Protein 6F35 (pdb70)

Solvent-accessible surface area: 28191 Å² total; per-residue (Å²): 118,32,112,67,2,72,19,16,94,71,26,62,104,30,75,35,121,103,24,26,65,95,0,48,42,1,102,216,99,60,78,86,5,14,62,2,33,36,34,42,4,65,54,54,4,11,115,59,0,19,92,14,0,28,56,0,4,141,155,17,66,0,62,82,29,51,62,20,1,32,100,110,0,32,124,1,0,99,67,2,0,99,130,51,4,49,3,66,3,94,80,78,31,1,1,0,0,3,0,10,32,0,0,12,0,0,0,2,1,0,0,1,32,77,16,8,35,2,0,0,21,4,10,21,101,41,18,29,7,28,3,4,50,1,0,42,2,110,30,36,86,28,49,0,60,34,109,28,3,17,34,6,48,30,122,66,0,77,76,11,21,48,123,107,0,41,3,0,6,1,23,1,0,13,16,0,8,0,8,1,13,37,40,81,50,0,88,61,1,0,73,4,0,65,158,37,96,75,0,20,0,6,0,7,2,16,10,8,42,7,26,2,95,76,41,76,35,20,0,0,2,64,26,28,100,42,0,51,113,18,0,0,0,0,5,2,0,4,26,7,4,2,0,1,0,0,7,1,0,3,0,0,1,20,28,100,0,5,116,6,1,18,45,0,1,36,6,0,0,19,2,1,6,6,1,1,0,14,0,0,10,46,0,4,81,17,84,45,120,45,21,57,128,37,30,98,19,4,48,132,6,10,52,66,0,7,100,19,0,78,85,10,122,24,14,88,10,108,80,5,44,0,0,0,3,0,5,0,4,0,59,40,0,59,39,68,36,9,92,105,58,58,130,2,147,63,1,60,55,0,6,53,13,0,14,76,69,7,49,0,3,3,6,2,0,58,22,0,39,21,60,34,19,0,10,0,1,0,3,24,59,75,56,61,0,102,57,0,18,106,49,0,33,40,0,9,120,121,18,96,112,38,110,69,2,68,18,14,94,62,25,61,100,32,84,42,123,106,33,28,65,87,0,50,42,1,106,216,93,59,80,99,13,15,70,3,32,34,34,39,4,66,52,52,4,11,113,58,0,20,90,16,0,27,56,0,4,141,155,16,63,0,63,84,31,54,60,19,1,34,86,104,0,30,108,3,0,87,85,2,0,87,104,46,3,50,2,60,7,107,55,63,36,0,1,0,0,3,0,11,31,0,0,12,0,1,0,2,1,0,0,0,25,83,31,9,18,1,0,0,20,4,10,14,108,40,20,30,9,28,4,5,52,1,0,44,8,116,23,28,85,31,53,0,62,37,109,27,7,18,40,5,49,27,147,76,0,70,86,10,27,53,141,109,7,42,2,0,5,1,22,2,0,14,15,0,7,0,6,2,13,37,34,78,46,1,114,63,2,2,99,5,0,62,154,41,85,153,5,20,0,7,0,8,1,16,12,8,45,6,25,2,99,79,45,79,32,21,0,0,3,63,23,29,102,40,0,55,110,16,0,0,1,0,4,1,0,4,27,8,4,4,0,1,0,1,7,1,0,3,0,0,1,20,121,89,0,6,108,7,1,16,43,0,1,38,6,0,0,21,2,0,6,6,2,0,0,14,0,0,7,47,0,2,83,18,93,45,125,48,20,51,109,42,28,91,21,4,47,138,8,9,54,46,0,6,100,20,0,76,88,12,110,21,18,90,11,118,82,7,58,0,0,0,4,1,7,0,4,0,61,40,0,61,42,62,36,8,66,103,53,119,120,0,151,64,1,64,31,0,6,53,15,0,12,74,79,9,51,0,3,2,7,6,0,57,19,0,38,23,58,36,22,0,10,0,0,0,4,26,56,72,74,55,1,104,84,0,18,125,64,0,28,58,8,6,104,157,13,106

Structure (mmCIF, N/CA/C/O backbone):
data_6F35
#
_entry.id   6F35
#
_cell.length_a   72.200
_cell.length_b   117.280
_cell.length_c   127.300
_cell.angle_alpha   90.00
_cell.angle_beta   90.00
_cell.angle_gamma   90.00
#
_symmetry.space_group_name_H-M   'P 21 21 2'
#
loop_
_entity.id
_entity.type
_entity.pdbx_description
1 polymer 'Aspartate aminotransferase B'
2 non-polymer "PYRIDOXAL-5'-PHOSPHATE"
3 non-polymer 'ACETATE ION'
4 non-polymer GLYCEROL
5 water water
#
loop_
_atom_site.group_PDB
_atom_site.id
_atom_site.type_symbol
_atom_site.label_atom_id
_atom_site.label_alt_id
_atom_site.label_comp_id
_atom_site.label_asym_id
_atom_site.label_entity_id
_atom_site.label_seq_id
_atom_site.pdbx_PDB_ins_code
_atom_site.Cartn_x
_atom_site.Cartn_y
_atom_site.Cartn_z
_atom_site.occupancy
_atom_site.B_iso_or_equiv
_atom_site.auth_seq_id
_atom_site.auth_comp_id
_atom_site.auth_asym_id
_atom_site.auth_atom_id
_atom_site.pdbx_PDB_model_num
ATOM 1 N N . GLY A 1 11 ? 20.387 52.246 -22.695 1.00 42.50 11 GLY A N 1
ATOM 2 C CA . GLY A 1 11 ? 19.382 51.488 -21.946 1.00 45.04 11 GLY A CA 1
ATOM 3 C C . GLY A 1 11 ? 18.120 51.240 -22.782 1.00 36.57 11 GLY A C 1
ATOM 4 O O . GLY A 1 11 ? 17.774 52.043 -23.654 1.00 33.53 11 GLY A O 1
ATOM 5 N N . PHE A 1 12 ? 17.433 50.129 -22.523 1.00 22.82 12 PHE A N 1
ATOM 6 C CA . PHE A 1 12 ? 16.292 49.753 -23.353 1.00 20.42 12 PHE A CA 1
ATOM 7 C C . PHE A 1 12 ? 15.074 50.611 -23.032 1.00 19.68 12 PHE A C 1
ATOM 8 O O . PHE A 1 12 ? 14.699 50.759 -21.867 1.00 20.60 12 PHE A O 1
ATOM 16 N N . GLN A 1 13 ? 14.430 51.139 -24.070 1.00 20.63 13 GLN A N 1
ATOM 17 C CA . GLN A 1 13 ? 13.196 51.897 -23.898 1.00 17.27 13 GLN A CA 1
ATOM 18 C C . GLN A 1 13 ? 12.015 51.109 -24.454 1.00 20.14 13 GLN A C 1
ATOM 19 O O . GLN A 1 13 ? 11.896 50.972 -25.682 1.00 17.87 13 GLN A O 1
ATOM 25 N N . PRO A 1 14 ? 11.126 50.571 -23.619 1.00 17.11 14 PRO A N 1
ATOM 26 C CA . PRO A 1 14 ? 9.982 49.821 -24.153 1.00 14.25 14 PRO A CA 1
ATOM 27 C C . PRO A 1 14 ? 9.040 50.705 -24.961 1.00 14.20 14 PRO A C 1
ATOM 28 O O . PRO A 1 14 ? 8.964 51.922 -24.765 1.00 14.34 14 PRO A O 1
ATOM 32 N N . ALA A 1 15 ? 8.314 50.063 -25.879 1.00 12.32 15 ALA A N 1
ATOM 33 C CA . ALA A 1 15 ? 7.331 50.756 -26.707 1.00 15.67 15 ALA A CA 1
ATOM 34 C C . ALA A 1 15 ? 6.173 51.290 -25.866 1.00 11.10 15 ALA A C 1
ATOM 35 O O . ALA A 1 15 ? 5.779 50.697 -24.856 1.00 13.10 15 ALA A O 1
ATOM 37 N N . SER A 1 16 ? 5.606 52.418 -26.315 1.00 13.77 16 SER A N 1
ATOM 38 C CA A SER A 1 16 ? 4.466 53.015 -25.620 0.44 13.90 16 SER A CA 1
ATOM 39 C CA B SER A 1 16 ? 4.469 53.012 -25.613 0.56 13.67 16 SER A CA 1
ATOM 40 C C . SER A 1 16 ? 3.278 52.064 -25.540 1.00 13.52 16 SER A C 1
ATOM 41 O O . SER A 1 16 ? 2.484 52.144 -24.597 1.00 13.03 16 SER A O 1
ATOM 46 N N . ARG A 1 17 ? 3.133 51.161 -26.515 1.00 12.56 17 ARG A N 1
ATOM 47 C CA . ARG A 1 17 ? 1.948 50.304 -26.555 1.00 15.99 17 ARG A CA 1
ATOM 48 C C . ARG A 1 17 ? 1.867 49.322 -25.390 1.00 13.82 17 ARG A C 1
ATOM 49 O O . ARG A 1 17 ? 0.792 48.760 -25.162 1.00 13.75 17 ARG A O 1
ATOM 57 N N . ILE A 1 18 ? 2.942 49.097 -24.638 1.00 10.60 18 ILE A N 1
ATOM 58 C CA . ILE A 1 18 ? 2.825 48.246 -23.457 1.00 15.45 18 ILE A CA 1
ATOM 59 C C . ILE A 1 18 ? 2.849 49.057 -22.168 1.00 16.03 18 ILE A C 1
ATOM 60 O O . ILE A 1 18 ? 2.873 48.474 -21.077 1.00 15.35 18 ILE A O 1
ATOM 65 N N . SER A 1 19 ? 2.774 50.391 -22.259 1.00 15.10 19 SER A N 1
ATOM 66 C CA . SER A 1 19 ? 2.933 51.230 -21.071 1.00 18.34 19 SER A CA 1
ATOM 67 C C . SER A 1 19 ? 1.793 51.074 -20.067 1.00 19.94 19 SER A C 1
ATOM 68 O O . SER A 1 19 ? 1.988 51.366 -18.881 1.00 17.41 19 SER A O 1
ATOM 71 N N . SER A 1 20 ? 0.610 50.628 -20.498 1.00 15.89 20 SER A N 1
ATOM 72 C CA . SER A 1 20 ? -0.516 50.444 -19.582 1.00 19.08 20 SER A CA 1
ATOM 73 C C . SER A 1 20 ? -0.625 49.026 -19.027 1.00 22.79 20 SER A C 1
ATOM 74 O O . SER A 1 20 ? -1.560 48.748 -18.274 1.00 21.98 20 SER A O 1
ATOM 77 N N . ILE A 1 21 ? 0.267 48.116 -19.396 1.00 16.53 21 ILE A N 1
ATOM 78 C CA . ILE A 1 21 ? 0.195 46.728 -18.952 1.00 16.61 21 ILE A CA 1
ATOM 79 C C . ILE A 1 21 ? 1.136 46.569 -17.768 1.00 18.35 21 ILE A C 1
ATOM 80 O O . ILE A 1 21 ? 2.354 46.736 -17.913 1.00 17.43 21 ILE A O 1
ATOM 85 N N . GLY A 1 22 ? 0.571 46.263 -16.596 1.00 20.45 22 GLY A N 1
ATOM 86 C CA . GLY A 1 22 ? 1.325 46.065 -15.381 1.00 21.58 22 GLY A CA 1
ATOM 87 C C . GLY A 1 22 ? 1.417 44.604 -14.989 1.00 21.04 22 GLY A C 1
ATOM 88 O O . GLY A 1 22 ? 1.195 43.693 -15.795 1.00 21.53 22 GLY A O 1
ATOM 89 N N . VAL A 1 23 ? 1.748 44.372 -13.730 1.00 22.91 23 VAL A N 1
ATOM 90 C CA . VAL A 1 23 ? 1.842 43.014 -13.214 1.00 25.78 23 VAL A CA 1
ATOM 91 C C . VAL A 1 23 ? 0.514 42.658 -12.567 1.00 19.82 23 VAL A C 1
ATOM 92 O O . VAL A 1 23 ? -0.048 43.455 -11.810 1.00 23.86 23 VAL A O 1
ATOM 96 N N . SER A 1 24 ? -0.001 41.473 -12.879 1.00 21.71 24 SER A N 1
ATOM 97 C CA . SER A 1 24 ? -1.308 41.083 -12.373 1.00 23.48 24 SER A CA 1
ATOM 98 C C . SER A 1 24 ? -1.228 40.720 -10.899 1.00 22.06 24 SER A C 1
ATOM 99 O O . SER A 1 24 ? -0.296 40.042 -10.459 1.00 19.53 24 SER A O 1
ATOM 102 N N . GLU A 1 25 ? -2.228 41.168 -10.143 1.00 20.40 25 GLU A N 1
ATOM 103 C CA . GLU A 1 25 ? -2.323 40.797 -8.739 1.00 29.66 25 GLU A CA 1
ATOM 104 C C . GLU A 1 25 ? -2.433 39.285 -8.572 1.00 30.28 25 GLU A C 1
ATOM 105 O O . GLU A 1 25 ? -1.980 38.738 -7.560 1.00 26.03 25 GLU A O 1
ATOM 111 N N . ILE A 1 26 ? -3.007 38.589 -9.556 1.00 23.50 26 ILE A N 1
ATOM 112 C CA . ILE A 1 26 ? -3.056 37.131 -9.488 1.00 26.77 26 ILE A CA 1
ATOM 113 C C . ILE A 1 26 ? -1.648 36.550 -9.430 1.00 27.52 26 ILE A C 1
ATOM 114 O O . ILE A 1 26 ? -1.371 35.639 -8.641 1.00 26.64 26 ILE A O 1
ATOM 119 N N . LEU A 1 27 ? -0.736 37.068 -10.262 1.00 21.82 27 LEU A N 1
ATOM 120 C CA . LEU A 1 27 ? 0.639 36.574 -10.259 1.00 22.04 27 LEU A CA 1
ATOM 121 C C . LEU A 1 27 ? 1.353 36.914 -8.955 1.00 22.47 27 LEU A C 1
ATOM 122 O O . LEU A 1 27 ? 2.138 36.107 -8.441 1.00 25.30 27 LEU A O 1
ATOM 127 N N . LYS A 1 28 ? 1.097 38.102 -8.401 1.00 24.48 28 LYS A N 1
ATOM 128 C CA . LYS A 1 28 ? 1.697 38.455 -7.117 1.00 20.66 28 LYS A CA 1
ATOM 129 C C . LYS A 1 28 ? 1.226 37.519 -6.010 1.00 22.40 28 LYS A C 1
ATOM 130 O O . LYS A 1 28 ? 2.011 37.138 -5.131 1.00 21.41 28 LYS A O 1
ATOM 136 N N . ILE A 1 29 ? -0.061 37.162 -6.020 1.00 23.49 29 ILE A N 1
ATOM 137 C CA . ILE A 1 29 ? -0.588 36.242 -5.016 1.00 21.54 29 ILE A CA 1
ATOM 138 C C . ILE A 1 29 ? 0.029 34.862 -5.192 1.00 22.39 29 ILE A C 1
ATOM 139 O O . ILE A 1 29 ? 0.480 34.238 -4.223 1.00 20.83 29 ILE A O 1
ATOM 144 N N . GLY A 1 30 ? 0.057 34.368 -6.433 1.00 23.47 30 GLY A N 1
ATOM 145 C CA . GLY A 1 30 ? 0.685 33.082 -6.695 1.00 26.54 30 GLY A CA 1
ATOM 146 C C . GLY A 1 30 ? 2.141 33.044 -6.269 1.00 25.46 30 GLY A C 1
ATOM 147 O O . GLY A 1 30 ? 2.607 32.051 -5.705 1.00 25.29 30 GLY A O 1
ATOM 148 N N . ALA A 1 31 ? 2.877 34.129 -6.522 1.00 22.63 31 ALA A N 1
ATOM 149 C CA . ALA A 1 31 ? 4.283 34.173 -6.129 1.00 22.76 31 ALA A CA 1
ATOM 150 C C . ALA A 1 31 ? 4.443 34.113 -4.615 1.00 23.13 31 ALA A C 1
ATOM 151 O O . ALA A 1 31 ? 5.314 33.397 -4.106 1.00 23.06 31 ALA A O 1
ATOM 153 N N . ARG A 1 32 ? 3.618 34.862 -3.878 1.00 24.49 32 ARG A N 1
ATOM 154 C CA . ARG A 1 32 ? 3.705 34.826 -2.419 1.00 23.28 32 ARG A CA 1
ATOM 155 C C . ARG A 1 32 ? 3.295 33.460 -1.881 1.00 24.08 32 ARG A C 1
ATOM 156 O O . ARG A 1 32 ? 3.960 32.909 -0.994 1.00 22.54 32 ARG A O 1
ATOM 164 N N . ALA A 1 33 ? 2.202 32.893 -2.403 1.00 23.61 33 ALA A N 1
ATOM 165 C CA . ALA A 1 33 ? 1.825 31.541 -2.001 1.00 24.16 33 ALA A CA 1
ATOM 166 C C . ALA A 1 33 ? 2.948 30.550 -2.297 1.00 24.62 33 ALA A C 1
ATOM 167 O O . ALA A 1 33 ? 3.268 29.692 -1.467 1.00 24.00 33 ALA A O 1
ATOM 169 N N . ALA A 1 34 ? 3.582 30.680 -3.461 1.00 21.61 34 ALA A N 1
ATOM 170 C CA . ALA A 1 34 ? 4.666 29.771 -3.824 1.00 24.41 34 ALA A CA 1
ATOM 171 C C . ALA A 1 34 ? 5.855 29.906 -2.880 1.00 25.48 34 ALA A C 1
ATOM 172 O O . ALA A 1 34 ? 6.498 28.908 -2.534 1.00 25.98 34 ALA A O 1
ATOM 174 N N . ALA A 1 35 ? 6.177 31.133 -2.468 1.00 24.99 35 ALA A N 1
ATOM 175 C CA . ALA A 1 35 ? 7.280 31.329 -1.534 1.00 25.23 35 ALA A CA 1
ATOM 176 C C . ALA A 1 35 ? 6.976 30.696 -0.181 1.00 24.73 35 ALA A C 1
ATOM 177 O O . ALA A 1 35 ? 7.865 30.108 0.454 1.00 23.66 35 ALA A O 1
ATOM 179 N N . MET A 1 36 ? 5.728 30.821 0.283 1.00 24.46 36 MET A N 1
ATOM 180 C CA . MET A 1 36 ? 5.349 30.226 1.560 1.00 29.23 36 MET A CA 1
ATOM 181 C C . MET A 1 36 ? 5.505 28.710 1.526 1.00 24.56 36 MET A C 1
ATOM 182 O O . MET A 1 36 ? 5.974 28.106 2.497 1.00 25.46 36 MET A O 1
ATOM 187 N N . LYS A 1 37 ? 5.131 28.078 0.407 1.00 24.15 37 LYS A N 1
ATOM 188 C CA . LYS A 1 37 ? 5.304 26.633 0.294 1.00 24.90 37 LYS A CA 1
ATOM 189 C C . LYS A 1 37 ? 6.781 26.248 0.338 1.00 25.18 37 LYS A C 1
ATOM 190 O O . LYS A 1 37 ? 7.145 25.236 0.950 1.00 26.22 37 LYS A O 1
ATOM 196 N N . ARG A 1 38 ? 7.648 27.053 -0.285 1.00 24.50 38 ARG A N 1
ATOM 197 C CA . ARG A 1 38 ? 9.087 26.810 -0.172 1.00 25.14 38 ARG A CA 1
ATOM 198 C C . ARG A 1 38 ? 9.545 26.889 1.275 1.00 29.93 38 ARG A C 1
ATOM 199 O O . ARG A 1 38 ? 10.464 26.167 1.678 1.00 27.14 38 ARG A O 1
ATOM 207 N N . GLU A 1 39 ? 8.920 27.762 2.063 1.00 23.13 39 GLU A N 1
ATOM 208 C CA . GLU A 1 39 ? 9.198 27.895 3.489 1.00 26.11 39 GLU A CA 1
ATOM 209 C C . GLU A 1 39 ? 8.607 26.768 4.323 1.00 28.27 39 GLU A C 1
ATOM 210 O O . GLU A 1 39 ? 8.807 26.748 5.543 1.00 25.22 39 GLU A O 1
ATOM 216 N N . GLY A 1 40 ? 7.901 25.830 3.709 1.00 24.02 40 GLY A N 1
ATOM 217 C CA . GLY A 1 40 ? 7.316 24.743 4.457 1.00 24.52 40 GLY A CA 1
ATOM 218 C C . GLY A 1 40 ? 5.932 25.020 4.989 1.00 23.83 40 GLY A C 1
ATOM 219 O O . GLY A 1 40 ? 5.430 24.235 5.802 1.00 24.78 40 GLY A O 1
ATOM 220 N N . LYS A 1 41 ? 5.303 26.115 4.569 1.00 22.79 41 LYS A N 1
ATOM 221 C CA . LYS A 1 41 ? 3.912 26.369 4.905 1.00 22.11 41 LYS A CA 1
ATOM 222 C C . LYS A 1 41 ? 3.063 25.772 3.791 1.00 21.34 41 LYS A C 1
ATOM 223 O O . LYS A 1 41 ? 3.125 26.258 2.654 1.00 20.63 41 LYS A O 1
ATOM 229 N N . PRO A 1 42 ? 2.306 24.706 4.047 1.00 21.54 42 PRO A N 1
ATOM 230 C CA . PRO A 1 42 ? 1.644 23.948 2.965 1.00 29.06 42 PRO A CA 1
ATOM 231 C C . PRO A 1 42 ? 0.398 24.656 2.445 1.00 27.98 42 PRO A C 1
ATOM 232 O O . PRO A 1 42 ? -0.745 24.210 2.628 1.00 26.45 42 PRO A O 1
ATOM 236 N N . VAL A 1 43 ? 0.618 25.799 1.792 1.00 25.85 43 VAL A N 1
ATOM 237 C CA . VAL A 1 43 ? -0.486 26.568 1.230 1.00 20.16 43 VAL A CA 1
ATOM 238 C C . VAL A 1 43 ? -1.136 25.776 0.107 1.00 22.43 43 VAL A C 1
ATOM 239 O O . VAL A 1 43 ? -0.454 25.171 -0.731 1.00 23.35 43 VAL A O 1
ATOM 243 N N . ILE A 1 44 ? -2.463 25.771 0.091 1.00 20.98 44 ILE A N 1
ATOM 244 C CA . ILE A 1 44 ? -3.249 25.252 -1.021 1.00 21.48 44 ILE A CA 1
ATOM 245 C C . ILE A 1 44 ? -3.603 26.435 -1.912 1.00 18.76 44 ILE A C 1
ATOM 246 O O . ILE A 1 44 ? -4.291 27.367 -1.475 1.00 20.79 44 ILE A O 1
ATOM 251 N N . ILE A 1 45 ? -3.120 26.411 -3.149 1.00 16.55 45 ILE A N 1
ATOM 252 C CA . ILE A 1 45 ? -3.338 27.487 -4.106 1.00 15.87 45 ILE A CA 1
ATOM 253 C C . ILE A 1 45 ? -4.501 27.082 -4.998 1.00 20.78 45 ILE A C 1
ATOM 254 O O . ILE A 1 45 ? -4.387 26.143 -5.792 1.00 21.61 45 ILE A O 1
ATOM 259 N N . LEU A 1 46 ? -5.617 27.793 -4.886 1.00 19.64 46 LEU A N 1
ATOM 260 C CA . LEU A 1 46 ? -6.816 27.469 -5.659 1.00 18.48 46 LEU A CA 1
ATOM 261 C C . LEU A 1 46 ? -6.920 28.379 -6.883 1.00 18.82 46 LEU A C 1
ATOM 262 O O . LEU A 1 46 ? -7.846 29.180 -7.027 1.00 17.53 46 LEU A O 1
ATOM 267 N N . GLY A 1 47 ? -5.938 28.241 -7.776 1.00 13.44 47 GLY A N 1
ATOM 268 C CA . GLY A 1 47 ? -5.829 29.109 -8.936 1.00 13.06 47 GLY A CA 1
ATOM 269 C C . GLY A 1 47 ? -5.593 28.413 -10.266 1.00 19.23 47 GLY A C 1
ATOM 270 O O . GLY A 1 47 ? -5.149 29.052 -11.223 1.00 16.15 47 GLY A O 1
ATOM 271 N N . ALA A 1 48 ? -5.893 27.118 -10.362 1.00 17.81 48 ALA A N 1
ATOM 272 C CA . ALA A 1 48 ? -5.621 26.397 -11.602 1.00 20.50 48 ALA A CA 1
ATOM 273 C C . ALA A 1 48 ? -6.404 27.003 -12.763 1.00 20.56 48 ALA A C 1
ATOM 274 O O . ALA A 1 48 ? -7.615 27.210 -12.671 1.00 17.38 48 ALA A O 1
ATOM 276 N N . GLY A 1 49 ? -5.698 27.311 -13.851 1.00 19.53 49 GLY A N 1
ATOM 277 C CA . GLY A 1 49 ? -6.317 27.826 -15.055 1.00 15.80 49 GLY A CA 1
ATOM 278 C C . GLY A 1 49 ? -6.403 26.827 -16.184 1.00 15.62 49 GLY A C 1
ATOM 279 O O . GLY A 1 49 ? -6.716 27.219 -17.317 1.00 22.06 49 GLY A O 1
ATOM 280 N N . GLU A 1 50 ? -6.139 25.551 -15.931 1.00 15.09 50 GLU A N 1
ATOM 281 C CA . GLU A 1 50 ? -6.295 24.511 -16.934 1.00 19.59 50 GLU A CA 1
ATOM 282 C C . GLU A 1 50 ? -6.916 23.300 -16.255 1.00 18.13 50 GLU A C 1
ATOM 283 O O . GLU A 1 50 ? -6.744 23.111 -15.045 1.00 16.67 50 GLU A O 1
ATOM 289 N N . PRO A 1 51 ? -7.658 22.481 -16.993 1.00 17.13 51 PRO A N 1
ATOM 290 C CA . PRO A 1 51 ? -8.325 21.338 -16.357 1.00 17.26 51 PRO A CA 1
ATOM 291 C C . PRO A 1 51 ? -7.305 20.315 -15.884 1.00 17.30 51 PRO A C 1
ATOM 292 O O . PRO A 1 51 ? -6.236 20.152 -16.474 1.00 21.54 51 PRO A O 1
ATOM 296 N N . ASP A 1 52 ? -7.622 19.652 -14.774 1.00 18.72 52 ASP A N 1
ATOM 297 C CA . ASP A 1 52 ? -6.713 18.626 -14.255 1.00 16.65 52 ASP A CA 1
ATOM 298 C C . ASP A 1 52 ? -7.076 17.246 -14.795 1.00 23.32 52 ASP A C 1
ATOM 299 O O . ASP A 1 52 ? -7.247 16.278 -14.058 1.00 23.22 52 ASP A O 1
ATOM 304 N N . PHE A 1 53 ? -7.225 17.175 -16.112 1.00 16.10 53 PHE A N 1
ATOM 305 C CA . PHE A 1 53 ? -7.237 15.935 -16.874 1.00 17.41 53 PHE A CA 1
ATOM 306 C C . PHE A 1 53 ? -6.107 15.999 -17.901 1.00 18.86 53 PHE A C 1
ATOM 307 O O . PHE A 1 53 ? -5.539 17.063 -18.146 1.00 18.32 53 PHE A O 1
ATOM 315 N N . ASP A 1 54 ? -5.781 14.863 -18.522 1.00 18.34 54 ASP A N 1
ATOM 316 C CA . ASP A 1 54 ? -4.776 14.841 -19.580 1.00 21.37 54 ASP A CA 1
ATOM 317 C C . ASP A 1 54 ? -5.460 14.872 -20.944 1.00 22.45 54 ASP A C 1
ATOM 318 O O . ASP A 1 54 ? -6.660 14.604 -21.074 1.00 18.39 54 ASP A O 1
ATOM 323 N N . THR A 1 55 ? -4.681 15.238 -21.960 1.00 20.31 55 THR A N 1
ATOM 324 C CA . THR A 1 55 ? -5.133 15.113 -23.334 1.00 19.66 55 THR A CA 1
ATOM 325 C C . THR A 1 55 ? -5.620 13.687 -23.571 1.00 19.19 55 THR A C 1
ATOM 326 O O . THR A 1 55 ? -4.948 12.735 -23.150 1.00 19.01 55 THR A O 1
ATOM 330 N N . PRO A 1 56 ? -6.778 13.497 -24.205 1.00 22.47 56 PRO A N 1
ATOM 331 C CA . PRO A 1 56 ? -7.274 12.137 -24.447 1.00 23.23 56 PRO A CA 1
ATOM 332 C C . PRO A 1 56 ? -6.273 11.289 -25.218 1.00 22.90 56 PRO A C 1
ATOM 333 O O . PRO A 1 56 ? -5.533 11.782 -26.072 1.00 20.76 56 PRO A O 1
ATOM 337 N N . GLU A 1 57 ? -6.274 9.988 -24.913 1.00 23.02 57 GLU A N 1
ATOM 338 C CA . GLU A 1 57 ? -5.290 9.086 -25.507 1.00 24.83 57 GLU A CA 1
ATOM 339 C C . GLU A 1 57 ? -5.389 9.073 -27.027 1.00 26.28 57 GLU A C 1
ATOM 340 O O . GLU A 1 57 ? -4.364 9.116 -27.718 1.00 24.95 57 GLU A O 1
ATOM 346 N N . HIS A 1 58 ? -6.610 9.024 -27.573 1.00 23.90 58 HIS A N 1
ATOM 347 C CA . HIS A 1 58 ? -6.732 8.979 -29.028 1.00 25.65 58 HIS A CA 1
ATOM 348 C C . HIS A 1 58 ? -6.228 10.265 -29.676 1.00 24.11 58 HIS A C 1
ATOM 349 O O . HIS A 1 58 ? -5.711 10.222 -30.799 1.00 24.26 58 HIS A O 1
ATOM 356 N N . VAL A 1 59 ? -6.334 11.404 -28.982 1.00 19.75 59 VAL A N 1
ATOM 357 C CA . VAL A 1 59 ? -5.744 12.642 -29.490 1.00 18.41 59 VAL A CA 1
ATOM 358 C C . VAL A 1 59 ? -4.219 12.574 -29.432 1.00 21.99 59 VAL A C 1
ATOM 359 O O . VAL A 1 59 ? -3.529 13.019 -30.358 1.00 18.12 59 VAL A O 1
ATOM 363 N N . LYS A 1 60 ? -3.666 12.025 -28.346 1.00 21.16 60 LYS A N 1
ATOM 364 C CA . LYS A 1 60 ? -2.220 11.828 -28.278 1.00 21.13 60 LYS A CA 1
ATOM 365 C C . LYS A 1 60 ? -1.729 10.967 -29.432 1.00 25.11 60 LYS A C 1
ATOM 366 O O . LYS A 1 60 ? -0.702 11.269 -30.052 1.00 23.66 60 LYS A O 1
ATOM 372 N N . GLN A 1 61 ? -2.448 9.878 -29.723 1.00 22.42 61 GLN A N 1
ATOM 373 C CA . GLN A 1 61 ? -2.024 8.954 -30.768 1.00 22.85 61 GLN A CA 1
ATOM 374 C C . GLN A 1 61 ? -2.038 9.624 -32.132 1.00 27.21 61 GLN A C 1
ATOM 375 O O . GLN A 1 61 ? -1.148 9.386 -32.958 1.00 24.71 61 GLN A O 1
ATOM 381 N N . ALA A 1 62 ? -3.048 10.460 -32.388 1.00 24.57 62 ALA A N 1
ATOM 382 C CA . ALA A 1 62 ? -3.116 11.172 -33.659 1.00 26.64 62 ALA A CA 1
ATOM 383 C C . ALA A 1 62 ? -1.924 12.099 -33.832 1.00 29.81 62 ALA A C 1
ATOM 384 O O . ALA A 1 62 ? -1.387 12.235 -34.939 1.00 19.47 62 ALA A O 1
ATOM 386 N N . ALA A 1 63 ? -1.494 12.744 -32.745 1.00 26.13 63 ALA A N 1
ATOM 387 C CA . ALA A 1 63 ? -0.298 13.581 -32.800 1.00 17.94 63 ALA A CA 1
ATOM 388 C C . ALA A 1 63 ? 0.940 12.751 -33.124 1.00 22.97 63 ALA A C 1
ATOM 389 O O . ALA A 1 63 ? 1.730 13.115 -34.002 1.00 23.61 63 ALA A O 1
ATOM 391 N N . SER A 1 64 ? 1.127 11.626 -32.427 1.00 20.21 64 SER A N 1
ATOM 392 C CA A SER A 1 64 ? 2.296 10.787 -32.682 0.39 23.16 64 SER A CA 1
ATOM 393 C CA B SER A 1 64 ? 2.301 10.793 -32.686 0.61 21.37 64 SER A CA 1
ATOM 394 C C . SER A 1 64 ? 2.272 10.226 -34.099 1.00 26.45 64 SER A C 1
ATOM 395 O O . SER A 1 64 ? 3.322 10.103 -34.748 1.00 22.52 64 SER A O 1
ATOM 400 N N . ASP A 1 65 ? 1.080 9.879 -34.597 1.00 24.53 65 ASP A N 1
ATOM 401 C CA . ASP A 1 65 ? 0.959 9.397 -35.970 1.00 24.68 65 ASP A CA 1
ATOM 402 C C . ASP A 1 65 ? 1.346 10.480 -36.968 1.00 25.24 65 ASP A C 1
ATOM 403 O O . ASP A 1 65 ? 2.043 10.208 -37.954 1.00 30.04 65 ASP A O 1
ATOM 408 N N . ALA A 1 66 ? 0.899 11.714 -36.730 1.00 20.60 66 ALA A N 1
ATOM 409 C CA . ALA A 1 66 ? 1.229 12.814 -37.630 1.00 19.65 66 ALA A CA 1
ATOM 410 C C . ALA A 1 66 ? 2.723 13.103 -37.625 1.00 27.47 66 ALA A C 1
ATOM 411 O O . ALA A 1 66 ? 3.303 13.393 -38.675 1.00 21.82 66 ALA A O 1
ATOM 413 N N . ILE A 1 67 ? 3.356 13.051 -36.450 1.00 23.8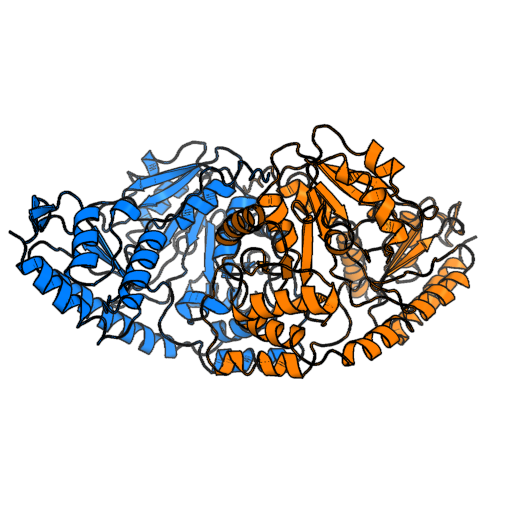6 67 ILE A N 1
ATOM 414 C CA . ILE A 1 67 ? 4.811 13.172 -36.372 1.00 19.65 67 ILE A CA 1
ATOM 415 C C . ILE A 1 67 ? 5.471 12.094 -37.222 1.00 27.32 67 ILE A C 1
ATOM 416 O O . ILE A 1 67 ? 6.352 12.371 -38.049 1.00 21.16 67 ILE A O 1
ATOM 421 N N . HIS A 1 68 ? 5.036 10.846 -37.048 1.00 22.35 68 HIS A N 1
ATOM 422 C CA . HIS A 1 68 ? 5.660 9.748 -37.774 1.00 26.30 68 HIS A CA 1
ATOM 423 C C . HIS A 1 68 ? 5.457 9.892 -39.278 1.00 27.18 68 HIS A C 1
ATOM 424 O O . HIS A 1 68 ? 6.349 9.552 -40.062 1.00 30.80 68 HIS A O 1
ATOM 431 N N . ARG A 1 69 ? 4.301 10.409 -39.701 1.00 27.67 69 ARG A N 1
ATOM 432 C CA . ARG A 1 69 ? 4.034 10.599 -41.125 1.00 30.24 69 ARG A CA 1
ATOM 433 C C . ARG A 1 69 ? 4.828 11.749 -41.737 1.00 29.46 69 ARG A C 1
ATOM 434 O O . ARG A 1 69 ? 4.892 11.844 -42.966 1.00 27.80 69 ARG A O 1
ATOM 442 N N . GLY A 1 70 ? 5.420 12.621 -40.927 1.00 24.46 70 GLY A N 1
ATOM 443 C CA . GLY A 1 70 ? 6.165 13.747 -41.453 1.00 25.38 70 GLY A CA 1
ATOM 444 C C . GLY A 1 70 ? 5.374 15.024 -41.627 1.00 25.02 70 GLY A C 1
ATOM 445 O O . GLY A 1 70 ? 5.763 15.867 -42.443 1.00 22.70 70 GLY A O 1
ATOM 446 N N . GLU A 1 71 ? 4.281 15.204 -40.884 1.00 18.60 71 GLU A N 1
ATOM 447 C CA . GLU A 1 71 ? 3.505 16.444 -40.940 1.00 17.34 71 GLU A CA 1
ATOM 448 C C . GLU A 1 71 ? 4.202 17.520 -40.101 1.00 16.80 71 GLU A C 1
ATOM 449 O O . GLU A 1 71 ? 3.680 18.048 -39.117 1.00 17.60 71 GLU A O 1
ATOM 455 N N . THR A 1 72 ? 5.427 17.834 -40.532 1.00 20.43 72 THR A N 1
ATOM 456 C CA . THR A 1 72 ? 6.357 18.687 -39.803 1.00 21.18 72 THR A CA 1
ATOM 457 C C . THR A 1 72 ? 6.697 19.952 -40.582 1.00 18.97 72 THR A C 1
ATOM 458 O O . THR A 1 72 ? 7.673 20.632 -40.252 1.00 17.91 72 THR A O 1
ATOM 462 N N . LYS A 1 73 ? 5.920 20.271 -41.612 1.00 18.34 73 LYS A N 1
ATOM 463 C CA . LYS A 1 73 ? 6.163 21.402 -42.501 1.00 15.20 73 LYS A CA 1
ATOM 464 C C . LYS A 1 73 ? 5.203 22.541 -42.190 1.00 17.68 73 LYS A C 1
ATOM 465 O O . LYS A 1 73 ? 4.194 22.359 -41.507 1.00 17.55 73 LYS A O 1
ATOM 471 N N . TYR A 1 74 ? 5.514 23.725 -42.726 1.00 18.46 74 TYR A N 1
ATOM 472 C CA . TYR A 1 74 ? 4.558 24.825 -42.680 1.00 15.75 74 TYR A CA 1
ATOM 473 C C . TYR A 1 74 ? 3.227 24.366 -43.263 1.00 14.38 74 TYR A C 1
ATOM 474 O O . TYR A 1 74 ? 3.191 23.656 -44.269 1.00 13.29 74 TYR A O 1
ATOM 483 N N . THR A 1 75 ? 2.132 24.767 -42.621 1.00 12.86 75 THR A N 1
ATOM 484 C CA . THR A 1 75 ? 0.799 24.554 -43.163 1.00 14.42 75 THR A CA 1
ATOM 485 C C . THR A 1 75 ? 0.302 25.846 -43.797 1.00 13.49 75 THR A C 1
ATOM 486 O O . THR A 1 75 ? 0.965 26.888 -43.746 1.00 13.76 75 THR A O 1
ATOM 490 N N . ALA A 1 76 ? -0.896 25.784 -44.377 1.00 14.77 76 ALA A N 1
ATOM 491 C CA . ALA A 1 76 ? -1.620 27.001 -44.714 1.00 18.17 76 ALA A CA 1
ATOM 492 C C . ALA A 1 76 ? -1.603 27.948 -43.522 1.00 16.16 76 ALA A C 1
ATOM 493 O O . ALA A 1 76 ? -1.662 27.519 -42.365 1.00 16.62 76 ALA A O 1
ATOM 495 N N . LEU A 1 77 ? -1.486 29.244 -43.821 1.00 16.06 77 LEU A N 1
ATOM 496 C CA . LEU A 1 77 ? -1.215 30.248 -42.792 1.00 12.23 77 LEU A CA 1
ATOM 497 C C . LEU A 1 77 ? -2.215 30.182 -41.646 1.00 13.28 77 LEU A C 1
ATOM 498 O O . LEU A 1 77 ? -1.835 30.281 -40.473 1.00 16.30 77 LEU A O 1
ATOM 503 N N . ASP A 1 78 ? -3.502 30.039 -41.958 1.00 13.28 78 ASP A N 1
ATOM 504 C CA . ASP A 1 78 ? -4.513 30.045 -40.907 1.00 18.90 78 ASP A CA 1
ATOM 505 C C . ASP A 1 78 ? -5.221 28.702 -40.770 1.00 14.74 78 ASP A C 1
ATOM 506 O O . ASP A 1 78 ? -6.394 28.651 -40.392 1.00 18.20 78 ASP A O 1
ATOM 511 N N . GLY A 1 79 ? -4.510 27.610 -41.041 1.00 15.11 79 GLY A N 1
ATOM 512 C CA . GLY A 1 79 ? -5.000 26.290 -40.689 1.00 16.42 79 GLY A CA 1
ATOM 513 C C . GLY A 1 79 ? -5.085 25.350 -41.870 1.00 16.50 79 GLY A C 1
ATOM 514 O O . GLY A 1 79 ? -5.449 25.778 -42.974 1.00 14.79 79 GLY A O 1
ATOM 515 N N . THR A 1 80 ? -4.753 24.071 -41.654 1.00 13.89 80 THR A N 1
ATOM 516 C CA . THR A 1 80 ? -4.869 23.077 -42.715 1.00 13.61 80 THR A CA 1
ATOM 517 C C . THR A 1 80 ? -6.324 22.960 -43.165 1.00 19.49 80 THR A C 1
ATOM 518 O O . THR A 1 80 ? -7.244 23.209 -42.380 1.00 16.68 80 THR A O 1
ATOM 522 N N . PRO A 1 81 ? -6.561 22.570 -44.422 1.00 19.20 81 PRO A N 1
ATOM 523 C CA . PRO A 1 81 ? -7.949 22.322 -44.851 1.00 21.85 81 PRO A CA 1
ATOM 524 C C . PRO A 1 81 ? -8.639 21.272 -44.003 1.00 24.14 81 PRO A C 1
ATOM 525 O O . PRO A 1 81 ? -9.843 21.390 -43.741 1.00 18.23 81 PRO A O 1
ATOM 529 N N . GLU A 1 82 ? -7.899 20.261 -43.537 1.00 18.59 82 GLU A N 1
ATOM 530 C CA . GLU A 1 82 ? -8.500 19.216 -42.714 1.00 21.83 82 GLU A CA 1
ATOM 531 C C . GLU A 1 82 ? -8.987 19.777 -41.384 1.00 19.10 82 GLU A C 1
ATOM 532 O O . GLU A 1 82 ? -10.103 19.471 -40.943 1.00 17.46 82 GLU A O 1
ATOM 538 N N . LEU A 1 83 ? -8.173 20.610 -40.731 1.00 14.00 83 LEU A N 1
ATOM 539 C CA . LEU A 1 83 ? -8.609 21.189 -39.464 1.00 13.99 83 LEU A CA 1
ATOM 540 C C . LEU A 1 83 ? -9.745 22.184 -39.675 1.00 16.32 83 LEU A C 1
ATOM 541 O O . LEU A 1 83 ? -10.697 22.213 -38.887 1.00 17.67 83 LEU A O 1
ATOM 546 N N . LYS A 1 84 ? -9.680 23.002 -40.733 1.00 12.67 84 LYS A N 1
ATOM 547 C CA A LYS A 1 84 ? -10.783 23.923 -40.995 0.52 13.47 84 LYS A CA 1
ATOM 548 C CA B LYS A 1 84 ? -10.781 23.924 -41.018 0.48 13.49 84 LYS A CA 1
ATOM 549 C C . LYS A 1 84 ? -12.082 23.168 -41.255 1.00 14.30 84 LYS A C 1
ATOM 550 O O . LYS A 1 84 ? -13.159 23.617 -40.843 1.00 17.34 84 LYS A O 1
ATOM 561 N N . LYS A 1 85 ? -12.005 22.025 -41.942 1.00 14.50 85 LYS A N 1
ATOM 562 C CA A LYS A 1 85 ? -13.200 21.211 -42.168 0.56 17.00 85 LYS A CA 1
ATOM 563 C CA B LYS A 1 85 ? -13.207 21.224 -42.163 0.44 16.97 85 LYS A CA 1
ATOM 564 C C . LYS A 1 85 ? -13.722 20.628 -40.858 1.00 15.43 85 LYS A C 1
ATOM 565 O O . LYS A 1 85 ? -14.937 20.564 -40.636 1.00 15.77 85 LYS A O 1
ATOM 576 N N . ALA A 1 86 ? -12.815 20.197 -39.972 1.00 15.01 86 ALA A N 1
ATOM 577 C CA . ALA A 1 86 ? -13.254 19.670 -38.684 1.00 19.61 86 ALA A CA 1
ATOM 578 C C . ALA A 1 86 ? -13.903 20.764 -37.844 1.00 17.35 86 ALA A C 1
ATOM 579 O O . ALA A 1 86 ? -14.901 20.520 -37.155 1.00 15.08 86 ALA A O 1
ATOM 581 N N . ILE A 1 87 ? -13.363 21.985 -37.911 1.00 15.33 87 ILE A N 1
ATOM 582 C CA . ILE A 1 87 ? -13.965 23.109 -37.201 1.00 15.42 87 ILE A CA 1
ATOM 583 C C . ILE A 1 87 ? -15.327 23.457 -37.791 1.00 16.85 87 ILE A C 1
ATOM 584 O O . ILE A 1 87 ? -16.295 23.708 -37.057 1.00 16.02 87 ILE A O 1
ATOM 589 N N . ARG A 1 88 ? -15.425 23.484 -39.123 1.00 13.20 88 ARG A N 1
ATOM 590 C CA . ARG A 1 88 ? -16.708 23.734 -39.775 1.00 13.85 88 ARG A CA 1
ATOM 591 C C . ARG A 1 88 ? -17.777 22.759 -39.287 1.00 17.34 88 ARG A C 1
ATOM 592 O O . ARG A 1 88 ? -18.914 23.155 -38.998 1.00 14.71 88 ARG A O 1
ATOM 600 N N . GLU A 1 89 ? -17.428 21.470 -39.203 1.00 15.90 89 GLU A N 1
ATOM 601 C CA . GLU A 1 89 ? -18.391 20.469 -38.754 1.00 19.76 89 GLU A CA 1
ATOM 602 C C . GLU A 1 89 ? -18.719 20.644 -37.278 1.00 16.62 89 GLU A C 1
ATOM 603 O O . GLU A 1 89 ? -19.868 20.457 -36.872 1.00 17.21 89 GLU A O 1
ATOM 609 N N . LYS A 1 90 ? -17.730 21.007 -36.460 1.00 15.89 90 LYS A N 1
ATOM 610 C CA . LYS A 1 90 ? -18.007 21.259 -35.046 1.00 13.91 90 LYS A CA 1
ATOM 611 C C . LYS A 1 90 ? -19.029 22.380 -34.877 1.00 14.19 90 LYS A C 1
ATOM 612 O O . LYS A 1 90 ? -19.970 22.262 -34.084 1.00 16.42 90 LYS A O 1
ATOM 618 N N . PHE A 1 91 ? -18.853 23.488 -35.605 1.00 14.43 91 PHE A N 1
ATOM 619 C CA . PHE A 1 91 ? -19.783 24.605 -35.466 1.00 14.27 91 PHE A CA 1
ATOM 620 C C . PHE A 1 91 ? -21.190 24.204 -35.898 1.00 15.71 91 PHE A C 1
ATOM 621 O O . PHE A 1 91 ? -22.181 24.584 -35.262 1.00 18.63 91 PHE A O 1
ATOM 629 N N . GLN A 1 92 ? -21.296 23.438 -36.980 1.00 14.66 92 GLN A N 1
ATOM 630 C CA . GLN A 1 92 ? -22.606 22.982 -37.433 1.00 16.98 92 GLN A CA 1
ATOM 631 C C . GLN A 1 92 ? -23.203 21.975 -36.459 1.00 16.33 92 GLN A C 1
ATOM 632 O O . GLN A 1 92 ? -24.354 22.116 -36.025 1.00 17.10 92 GLN A O 1
ATOM 638 N N . ARG A 1 93 ? -22.433 20.942 -36.111 1.00 20.37 93 ARG A N 1
ATOM 639 C CA . ARG A 1 93 ? -22.962 19.856 -35.293 1.00 22.03 93 ARG A CA 1
ATOM 640 C C . ARG A 1 93 ? -23.265 20.317 -33.871 1.00 19.83 93 ARG A C 1
ATOM 641 O O . ARG A 1 93 ? -24.304 19.962 -33.307 1.00 19.58 93 ARG A O 1
ATOM 649 N N . GLU A 1 94 ? -22.368 21.098 -33.271 1.00 15.27 94 GLU A N 1
ATOM 650 C CA . GLU A 1 94 ? -22.512 21.443 -31.864 1.00 15.60 94 GLU A CA 1
ATOM 651 C C . GLU A 1 94 ? -23.278 22.736 -31.645 1.00 18.69 94 GLU A C 1
ATOM 652 O O . GLU A 1 94 ? -24.016 22.847 -30.663 1.00 19.44 94 GLU A O 1
ATOM 658 N N . ASN A 1 95 ? -23.132 23.709 -32.537 1.00 13.74 95 ASN A N 1
ATOM 659 C CA . ASN A 1 95 ? -23.722 25.025 -32.343 1.00 18.53 95 ASN A CA 1
ATOM 660 C C . ASN A 1 95 ? -24.726 25.433 -33.410 1.00 21.43 95 ASN A C 1
ATOM 661 O O . ASN A 1 95 ? -25.188 26.577 -33.374 1.00 20.18 95 ASN A O 1
ATOM 666 N N . GLY A 1 96 ? -25.069 24.558 -34.354 1.00 23.35 96 GLY A N 1
ATOM 667 C CA . GLY A 1 96 ? -26.020 24.932 -35.394 1.00 21.98 96 GLY A CA 1
ATOM 668 C C . GLY A 1 96 ? -25.585 26.133 -36.205 1.00 20.83 96 GLY A C 1
ATOM 669 O O . GLY A 1 96 ? -26.433 26.851 -36.753 1.00 20.70 96 GLY A O 1
ATOM 670 N N . LEU A 1 97 ? -24.280 26.378 -36.282 1.00 17.00 97 LEU A N 1
ATOM 671 C CA . LEU A 1 97 ? -23.706 27.525 -36.975 1.00 27.65 97 LEU A CA 1
ATOM 672 C C . LEU A 1 97 ? -23.062 27.077 -38.278 1.00 22.67 97 LEU A C 1
ATOM 673 O O . LEU A 1 97 ? -22.240 26.157 -38.282 1.00 23.11 97 LEU A O 1
ATOM 678 N N . ALA A 1 98 ? -23.416 27.745 -39.370 1.00 20.61 98 ALA A N 1
ATOM 679 C CA . ALA A 1 98 ? -22.888 27.442 -40.694 1.00 20.01 98 ALA A CA 1
ATOM 680 C C . ALA A 1 98 ? -21.824 28.480 -41.038 1.00 19.48 98 ALA A C 1
ATOM 681 O O . ALA A 1 98 ? -22.136 29.655 -41.244 1.00 18.71 98 ALA A O 1
ATOM 683 N N . TYR A 1 99 ? -20.571 28.047 -41.088 1.00 16.45 99 TYR A N 1
ATOM 684 C CA . TYR A 1 99 ? -19.463 28.892 -41.513 1.00 17.06 99 TYR A CA 1
ATOM 685 C C . TYR A 1 99 ? -18.796 28.279 -42.737 1.00 18.02 99 TYR A C 1
ATOM 686 O O . TYR A 1 99 ? -18.579 27.066 -42.792 1.00 20.05 99 TYR A O 1
ATOM 695 N N . GLU A 1 100 ? -18.471 29.118 -43.716 1.00 19.62 100 GLU A N 1
ATOM 696 C CA . GLU A 1 100 ? -17.708 28.664 -44.871 1.00 17.38 100 GLU A CA 1
ATOM 697 C C . GLU A 1 100 ? -16.235 28.496 -44.505 1.00 16.78 100 GLU A C 1
ATOM 698 O O . GLU A 1 100 ? -15.766 28.980 -43.475 1.00 17.70 100 GLU A O 1
ATOM 704 N N . LEU A 1 101 ? -15.480 27.830 -45.388 1.00 20.24 101 LEU A N 1
ATOM 705 C CA . LEU A 1 101 ? -14.054 27.644 -45.114 1.00 21.37 101 LEU A CA 1
ATOM 706 C C . LEU A 1 101 ? -13.317 28.982 -45.045 1.00 18.69 101 LEU A C 1
ATOM 707 O O . LEU A 1 101 ? -12.430 29.167 -44.198 1.00 18.58 101 LEU A O 1
ATOM 712 N N . ASP A 1 102 ? -13.695 29.950 -45.888 1.00 19.82 102 ASP A N 1
ATOM 713 C CA . ASP A 1 102 ? -13.036 31.252 -45.796 1.00 18.50 102 ASP A CA 1
ATOM 714 C C . ASP A 1 102 ? -13.553 32.099 -44.637 1.00 16.33 102 ASP A C 1
ATOM 715 O O . ASP A 1 102 ? -13.102 33.240 -44.470 1.00 15.51 102 ASP A O 1
ATOM 720 N N . GLU A 1 103 ? -14.445 31.557 -43.806 1.00 19.09 103 GLU A N 1
ATOM 721 C CA . GLU A 1 103 ? -14.880 32.205 -42.575 1.00 15.99 103 GLU A CA 1
ATOM 722 C C . GLU A 1 103 ? -14.267 31.580 -41.326 1.00 13.19 103 GLU A C 1
ATOM 723 O O . GLU A 1 103 ? -14.670 31.933 -40.210 1.00 13.36 103 GLU A O 1
ATOM 729 N N . ILE A 1 104 ? -13.307 30.666 -41.476 1.00 11.30 104 ILE A N 1
ATOM 730 C CA . ILE A 1 104 ? -12.721 29.947 -40.349 1.00 11.70 104 ILE A CA 1
ATOM 731 C C . ILE A 1 104 ? -11.228 30.249 -40.271 1.00 13.64 104 ILE A C 1
ATOM 732 O O . ILE A 1 104 ? -10.549 30.313 -41.299 1.00 13.06 104 ILE A O 1
ATOM 737 N N . THR A 1 105 ? -10.715 30.433 -39.052 1.00 13.54 105 THR A N 1
ATOM 738 C CA . THR A 1 105 ? -9.295 30.684 -38.858 1.00 12.31 105 THR A CA 1
ATOM 739 C C . THR A 1 105 ? -8.788 29.887 -37.661 1.00 13.17 105 THR A C 1
ATOM 740 O O . THR A 1 105 ? -9.534 29.617 -36.712 1.00 10.92 105 THR A O 1
ATOM 744 N N . VAL A 1 106 ? -7.506 29.519 -37.715 1.00 9.29 106 VAL A N 1
ATOM 745 C CA . VAL A 1 106 ? -6.839 28.746 -36.670 1.00 9.62 106 VAL A CA 1
ATOM 746 C C . VAL A 1 106 ? -5.578 29.488 -36.248 1.00 14.63 106 VAL A C 1
ATOM 747 O O . VAL A 1 106 ? -4.812 29.950 -37.102 1.00 10.48 106 VAL A O 1
ATOM 751 N N . ALA A 1 107 ? -5.334 29.569 -34.935 1.00 9.92 107 ALA A N 1
ATOM 752 C CA . ALA A 1 107 ? -4.220 30.361 -34.422 1.00 13.58 107 ALA A CA 1
ATOM 753 C C . ALA A 1 107 ? -3.556 29.635 -33.251 1.00 13.77 107 ALA A C 1
ATOM 754 O O . ALA A 1 107 ? -3.981 28.554 -32.832 1.00 11.84 107 ALA A O 1
ATOM 756 N N . THR A 1 108 ? -2.497 30.240 -32.718 1.00 12.13 108 THR A N 1
ATOM 757 C CA . THR A 1 108 ? -1.740 29.631 -31.627 1.00 10.47 108 THR A CA 1
ATOM 758 C C . THR A 1 108 ? -2.493 29.957 -30.344 1.00 14.33 108 THR A C 1
ATOM 759 O O . THR A 1 108 ? -2.238 30.964 -29.677 1.00 10.52 108 THR A O 1
ATOM 763 N N . GLY A 1 109 ? -3.459 29.100 -30.024 1.00 10.77 109 GLY A N 1
ATOM 764 C CA . GLY A 1 109 ? -4.344 29.298 -28.896 1.00 10.28 109 GLY A CA 1
ATOM 765 C C . GLY A 1 109 ? -5.467 30.271 -29.209 1.00 10.62 109 GLY A C 1
ATOM 766 O O . GLY A 1 109 ? -5.399 31.074 -30.139 1.00 10.67 109 GLY A O 1
ATOM 767 N N . ALA A 1 110 ? -6.534 30.188 -28.404 1.00 11.26 110 ALA A N 1
ATOM 768 C CA . ALA A 1 110 ? -7.570 31.216 -28.460 1.00 10.53 110 ALA A CA 1
ATOM 769 C C . ALA A 1 110 ? -7.012 32.574 -28.062 1.00 8.69 110 ALA A C 1
ATOM 770 O O . ALA A 1 110 ? -7.541 33.608 -28.481 1.00 10.64 110 ALA A O 1
ATOM 772 N N . LYS A 1 111 ? -5.957 32.593 -27.240 1.00 13.22 111 LYS A N 1
ATOM 773 C CA . LYS A 1 111 ? -5.232 33.833 -26.989 1.00 10.96 111 LYS A CA 1
ATOM 774 C C . LYS A 1 111 ? -4.905 34.556 -28.296 1.00 11.00 111 LYS A C 1
ATOM 775 O O . LYS A 1 111 ? -5.210 35.746 -28.454 1.00 10.78 111 LYS A O 1
ATOM 781 N N . GLN A 1 112 ? -4.288 33.857 -29.256 1.00 9.80 112 GLN A N 1
ATOM 782 C CA . GLN A 1 112 ? -3.936 34.551 -30.493 1.00 9.92 112 GLN A CA 1
ATOM 783 C C . GLN A 1 112 ? -5.164 34.906 -31.330 1.00 9.30 112 GLN A C 1
ATOM 784 O O . GLN A 1 112 ? -5.134 35.907 -32.053 1.00 9.99 112 GLN A O 1
ATOM 790 N N . ILE A 1 113 ? -6.240 34.111 -31.264 1.00 12.49 113 ILE A N 1
ATOM 791 C CA . ILE A 1 113 ? -7.473 34.501 -31.953 1.00 9.50 113 ILE A CA 1
ATOM 792 C C . ILE A 1 113 ? -7.919 35.878 -31.473 1.00 9.39 113 ILE A C 1
ATOM 793 O O . ILE A 1 113 ? -8.221 36.769 -32.275 1.00 10.16 113 ILE A O 1
ATOM 798 N N . LEU A 1 114 ? -7.973 36.066 -30.148 1.00 9.47 114 LEU A N 1
ATOM 799 C CA . LEU A 1 114 ? -8.391 37.343 -29.573 1.00 8.65 114 LEU A CA 1
ATOM 800 C C . LEU A 1 114 ? -7.436 38.458 -29.967 1.00 10.23 114 LEU A C 1
ATOM 801 O O . LEU A 1 114 ? -7.857 39.568 -30.321 1.00 11.32 114 LEU A O 1
ATOM 806 N N . PHE A 1 115 ? -6.136 38.181 -29.872 1.00 8.02 115 PHE A N 1
ATOM 807 C CA . PHE A 1 115 ? -5.111 39.161 -30.211 1.00 10.37 115 PHE A CA 1
ATOM 808 C C . PHE A 1 115 ? -5.202 39.561 -31.680 1.00 10.01 115 PHE A C 1
ATOM 809 O O . PHE A 1 115 ? -5.204 40.753 -32.006 1.00 11.05 115 PHE A O 1
ATOM 817 N N . ASN A 1 116 ? -5.265 38.570 -32.582 1.00 7.71 116 ASN A N 1
ATOM 818 C CA . ASN A 1 116 ? -5.368 38.865 -34.011 1.00 9.79 116 ASN A CA 1
ATOM 819 C C . ASN A 1 116 ? -6.598 39.715 -34.304 1.00 11.38 116 ASN A C 1
ATOM 820 O O . ASN A 1 116 ? -6.544 40.652 -35.108 1.00 10.25 116 ASN A O 1
ATOM 825 N N . ALA A 1 117 ? -7.728 39.377 -33.683 1.00 9.64 117 ALA A N 1
ATOM 826 C CA . ALA A 1 117 ? -8.965 40.104 -33.953 1.00 11.01 117 ALA A CA 1
ATOM 827 C C . ALA A 1 117 ? -8.853 41.562 -33.530 1.00 11.39 117 ALA A C 1
ATOM 828 O O . ALA A 1 117 ? -9.334 42.461 -34.234 1.00 8.88 117 ALA A O 1
ATOM 830 N N . MET A 1 118 ? -8.251 41.816 -32.362 1.00 9.83 118 MET A N 1
ATOM 831 C CA . MET A 1 118 ? -8.080 43.195 -31.914 1.00 8.21 118 MET A CA 1
ATOM 832 C C . MET A 1 118 ? -7.016 43.921 -32.744 1.00 8.14 118 MET A C 1
ATOM 833 O O . MET A 1 118 ? -7.195 45.091 -33.094 1.00 9.15 118 MET A O 1
ATOM 838 N N . MET A 1 119 ? -5.892 43.257 -33.050 1.00 8.95 119 MET A N 1
ATOM 839 C CA . MET A 1 119 ? -4.877 43.891 -33.901 1.00 7.96 119 MET A CA 1
ATOM 840 C C . MET A 1 119 ? -5.432 44.222 -35.286 1.00 8.58 119 MET A C 1
ATOM 841 O O . MET A 1 119 ? -5.043 45.229 -35.889 1.00 10.41 119 MET A O 1
ATOM 846 N N . ALA A 1 120 ? -6.331 43.389 -35.802 1.00 10.51 120 ALA A N 1
ATOM 847 C CA . ALA A 1 120 ? -6.871 43.564 -37.149 1.00 11.38 120 ALA A CA 1
ATOM 848 C C . ALA A 1 120 ? -7.907 44.675 -37.239 1.00 13.32 120 ALA A C 1
ATOM 849 O O . ALA A 1 120 ? -8.198 45.146 -38.350 1.00 11.38 120 ALA A O 1
ATOM 851 N N . SER A 1 121 ? -8.458 45.114 -36.102 1.00 10.25 121 SER A N 1
ATOM 852 C CA . SER A 1 121 ? -9.600 46.017 -36.098 1.00 11.55 121 SER A CA 1
ATOM 853 C C . SER A 1 121 ? -9.367 47.342 -35.380 1.00 17.13 121 SER A C 1
ATOM 854 O O . SER A 1 121 ? -9.859 48.368 -35.844 1.00 21.23 121 SER A O 1
ATOM 857 N N . LEU A 1 122 ? -8.635 47.369 -34.265 1.00 12.40 122 LEU A N 1
ATOM 858 C CA . LEU A 1 122 ? -8.650 48.539 -33.389 1.00 13.53 122 LEU A CA 1
ATOM 859 C C . LEU A 1 122 ? -7.697 49.626 -33.876 1.00 12.78 122 LEU A C 1
ATOM 860 O O . LEU A 1 122 ? -6.514 49.366 -34.129 1.00 13.27 122 LEU A O 1
ATOM 865 N N . ASP A 1 123 ? -8.213 50.854 -33.987 1.00 12.41 123 ASP A N 1
ATOM 866 C CA . ASP A 1 123 ? -7.376 52.037 -34.097 1.00 15.37 123 ASP A CA 1
ATOM 867 C C . ASP A 1 123 ? -7.243 52.694 -32.735 1.00 11.93 123 ASP A C 1
ATOM 868 O O . ASP A 1 123 ? -8.074 52.478 -31.851 1.00 12.98 123 ASP A O 1
ATOM 873 N N . PRO A 1 124 ? -6.212 53.506 -32.531 1.00 13.43 124 PRO A N 1
ATOM 874 C CA . PRO A 1 124 ? -6.047 54.179 -31.234 1.00 14.20 124 PRO A CA 1
ATOM 875 C C . PRO A 1 124 ? -7.317 54.893 -30.777 1.00 14.04 124 PRO A C 1
ATOM 876 O O . PRO A 1 124 ? -7.926 55.665 -31.522 1.00 15.45 124 PRO A O 1
ATOM 880 N N . GLY A 1 125 ? -7.726 54.622 -29.538 1.00 13.42 125 GLY A N 1
ATOM 881 C CA . GLY A 1 125 ? -8.909 55.235 -28.981 1.00 16.37 125 GLY A CA 1
ATOM 882 C C . GLY A 1 125 ? -10.198 54.466 -29.201 1.00 18.67 125 GLY A C 1
ATOM 883 O O . GLY A 1 125 ? -11.228 54.844 -28.628 1.00 15.87 125 GLY A O 1
ATOM 884 N N . ASP A 1 126 ? -10.185 53.414 -30.018 1.00 12.31 126 ASP A N 1
ATOM 885 C CA . ASP A 1 126 ? -11.389 52.606 -30.204 1.00 15.96 126 ASP A CA 1
ATOM 886 C C . ASP A 1 126 ? -11.737 51.882 -28.909 1.00 12.79 126 ASP A C 1
ATOM 887 O O . ASP A 1 126 ? -10.855 51.374 -28.212 1.00 13.49 126 ASP A O 1
ATOM 892 N N . GLU A 1 127 ? -13.030 51.767 -28.614 1.00 13.27 127 GLU A N 1
ATOM 893 C CA . GLU A 1 127 ? -13.472 51.208 -27.342 1.00 13.21 127 GLU A CA 1
ATOM 894 C C . GLU A 1 127 ? -13.925 49.759 -27.478 1.00 15.25 127 GLU A C 1
ATOM 895 O O . GLU A 1 127 ? -14.526 49.373 -28.485 1.00 11.00 127 GLU A O 1
ATOM 901 N N . VAL A 1 128 ? -13.630 48.965 -26.448 1.00 10.53 128 VAL A N 1
ATOM 902 C CA . VAL A 1 128 ? -14.083 47.582 -26.333 1.00 10.68 128 VAL A CA 1
ATOM 903 C C . VAL A 1 128 ? -14.797 47.467 -24.995 1.00 10.34 128 VAL A C 1
ATOM 904 O O . VAL A 1 128 ? -14.199 47.741 -23.946 1.00 9.78 128 VAL A O 1
ATOM 908 N N . ILE A 1 129 ? -16.075 47.104 -25.030 1.00 11.40 129 ILE A N 1
ATOM 909 C CA . ILE A 1 129 ? -16.863 46.957 -23.810 1.00 10.43 129 ILE A CA 1
ATOM 910 C C . ILE A 1 129 ? -16.524 45.615 -23.176 1.00 11.86 129 ILE A C 1
ATOM 911 O O . ILE A 1 129 ? -16.669 44.564 -23.808 1.00 10.81 129 ILE A O 1
ATOM 916 N N . ILE A 1 130 ? -16.082 45.649 -21.925 1.00 9.62 130 ILE A N 1
ATOM 917 C CA . ILE A 1 130 ? -15.719 44.434 -21.206 1.00 12.19 130 ILE A CA 1
ATOM 918 C C . ILE A 1 130 ? -16.577 44.341 -19.948 1.00 11.48 130 ILE A C 1
ATOM 919 O O . ILE A 1 130 ? -16.371 45.105 -18.997 1.00 13.69 130 ILE A O 1
ATOM 924 N N . PRO A 1 131 ? -17.563 43.456 -19.912 1.00 10.01 131 PRO A N 1
ATOM 925 C CA . PRO A 1 131 ? -18.317 43.258 -18.671 1.00 13.42 131 PRO A CA 1
ATOM 926 C C . PRO A 1 131 ? -17.390 42.755 -17.574 1.00 17.40 131 PRO A C 1
ATOM 927 O O . PRO A 1 131 ? -16.521 41.918 -17.816 1.00 14.48 131 PRO A O 1
ATOM 931 N N . THR A 1 132 ? -17.564 43.285 -16.366 1.00 14.41 132 THR A N 1
ATOM 932 C CA . THR A 1 132 ? -16.851 42.735 -15.227 1.00 12.94 132 THR A CA 1
ATOM 933 C C . THR A 1 132 ? -17.836 42.007 -14.315 1.00 13.64 132 THR A C 1
ATOM 934 O O . THR A 1 132 ? -19.048 42.218 -14.419 1.00 15.26 132 THR A O 1
ATOM 938 N N . PRO A 1 133 ? -17.361 41.122 -13.412 1.00 13.33 133 PRO A N 1
ATOM 939 C CA . PRO A 1 133 ? -15.994 40.676 -13.108 1.00 13.57 133 PRO A CA 1
ATOM 940 C C . PRO A 1 133 ? -15.311 40.120 -14.333 1.00 14.02 133 PRO A C 1
ATOM 941 O O . PRO A 1 133 ? -15.954 39.408 -15.108 1.00 12.74 133 PRO A O 1
ATOM 945 N N . TYR A 1 134 ? -14.036 40.457 -14.511 1.00 13.44 134 TYR A N 1
ATOM 946 C CA . TYR A 1 134 ? -13.316 40.055 -15.707 1.00 14.83 134 TYR A CA 1
ATOM 947 C C . TYR A 1 134 ? -11.868 39.796 -15.344 1.00 20.78 134 TYR A C 1
ATOM 948 O O . TYR A 1 134 ? -11.352 40.315 -14.353 1.00 19.70 134 TYR A O 1
ATOM 957 N N . TRP A 1 135 ? -11.218 38.991 -16.173 1.00 21.52 135 TRP A N 1
ATOM 958 C CA . TRP A 1 135 ? -9.785 38.753 -16.070 1.00 24.34 135 TRP A CA 1
ATOM 959 C C . TRP A 1 135 ? -9.044 39.792 -16.905 1.00 20.38 135 TRP A C 1
ATOM 960 O O . TRP A 1 135 ? -9.349 39.984 -18.087 1.00 13.80 135 TRP A O 1
ATOM 971 N N . THR A 1 136 ? -8.079 40.474 -16.282 1.00 21.92 136 THR A N 1
ATOM 972 C CA . THR A 1 136 ? -7.430 41.607 -16.933 1.00 16.90 136 THR A CA 1
ATOM 973 C C . THR A 1 136 ? -6.638 41.200 -18.167 1.00 16.82 136 THR A C 1
ATOM 974 O O . THR A 1 136 ? -6.191 42.078 -18.917 1.00 17.78 136 THR A O 1
ATOM 978 N N . SER A 1 137 ? -6.469 39.897 -18.403 1.00 17.48 137 SER A N 1
ATOM 979 C CA . SER A 1 137 ? -5.859 39.442 -19.643 1.00 16.51 137 SER A CA 1
ATOM 980 C C . SER A 1 137 ? -6.574 40.032 -20.858 1.00 17.63 137 SER A C 1
ATOM 981 O O . SER A 1 137 ? -5.933 40.397 -21.847 1.00 18.23 137 SER A O 1
ATOM 984 N N . TYR A 1 138 ? -7.904 40.179 -20.782 1.00 15.11 138 TYR A N 1
ATOM 985 C CA . TYR A 1 138 ? -8.649 40.782 -21.883 1.00 11.02 138 TYR A CA 1
ATOM 986 C C . TYR A 1 138 ? -8.284 42.246 -22.078 1.00 15.01 138 TYR A C 1
ATOM 987 O O . TYR A 1 138 ? -8.119 42.700 -23.212 1.00 11.49 138 TYR A O 1
ATOM 996 N N . SER A 1 139 ? -8.219 43.024 -20.993 1.00 10.89 139 SER A N 1
ATOM 997 C CA . SER A 1 139 ? -7.942 44.447 -21.171 1.00 11.37 139 SER A CA 1
ATOM 998 C C . SER A 1 139 ? -6.489 44.691 -21.559 1.00 12.05 139 SER A C 1
ATOM 999 O O . SER A 1 139 ? -6.199 45.673 -22.250 1.00 11.35 139 SER A O 1
ATOM 1002 N N . ASP A 1 140 ? -5.565 43.826 -21.120 1.00 10.65 140 ASP A N 1
ATOM 1003 C CA . ASP A 1 140 ? -4.182 43.933 -21.579 1.00 10.29 140 ASP A CA 1
ATOM 1004 C C . ASP A 1 140 ? -4.095 43.795 -23.098 1.00 16.05 140 ASP A C 1
ATOM 1005 O O . ASP A 1 140 ? -3.333 44.522 -23.758 1.00 11.03 140 ASP A O 1
ATOM 1010 N N . ILE A 1 141 ? -4.860 42.868 -23.675 1.00 9.30 141 ILE A N 1
ATOM 1011 C CA . ILE A 1 141 ? -4.849 42.723 -25.133 1.00 10.38 141 ILE A CA 1
ATOM 1012 C C . ILE A 1 141 ? -5.353 43.998 -25.793 1.00 13.39 141 ILE A C 1
ATOM 1013 O O . ILE A 1 141 ? -4.764 44.498 -26.761 1.00 11.12 141 ILE A O 1
ATOM 1018 N N . VAL A 1 142 ? -6.461 44.537 -25.285 1.00 13.12 142 VAL A N 1
ATOM 1019 C CA . VAL A 1 142 ? -6.992 45.772 -25.851 1.00 11.67 142 VAL A CA 1
ATOM 1020 C C . VAL A 1 142 ? -5.958 46.883 -25.740 1.00 12.72 142 VAL A C 1
ATOM 1021 O O . VAL A 1 142 ? -5.752 47.649 -26.688 1.00 8.72 142 VAL A O 1
ATOM 1025 N N . HIS A 1 143 ? -5.261 46.960 -24.598 1.00 9.52 143 HIS A N 1
ATOM 1026 C CA . HIS A 1 143 ? -4.254 48.000 -24.405 1.00 11.54 143 HIS A CA 1
ATOM 1027 C C . HIS A 1 143 ? -3.126 47.889 -25.424 1.00 11.20 143 HIS A C 1
ATOM 1028 O O . HIS A 1 143 ? -2.685 48.904 -25.977 1.00 11.69 143 HIS A O 1
ATOM 1035 N N . ILE A 1 144 ? -2.611 46.676 -25.665 1.00 9.79 144 ILE A N 1
ATOM 1036 C CA . ILE A 1 144 ? -1.448 46.585 -26.557 1.00 9.68 144 ILE A CA 1
ATOM 1037 C C . ILE A 1 144 ? -1.847 46.908 -27.995 1.00 14.65 144 ILE A C 1
ATOM 1038 O O . ILE A 1 144 ? -0.986 47.257 -28.814 1.00 10.66 144 ILE A O 1
ATOM 1043 N N . CYS A 1 145 ? -3.144 46.820 -28.314 1.00 13.92 145 CYS A N 1
ATOM 1044 C CA . CYS A 1 145 ? -3.678 47.228 -29.604 1.00 8.22 145 CYS A CA 1
ATOM 1045 C C . CYS A 1 145 ? -4.121 48.689 -29.610 1.00 13.28 145 CYS A C 1
ATOM 1046 O O . CYS A 1 145 ? -4.781 49.120 -30.565 1.00 16.38 145 CYS A O 1
ATOM 1049 N N . GLU A 1 146 ? -3.777 49.444 -28.561 1.00 9.16 146 GLU A N 1
ATOM 1050 C CA . GLU A 1 146 ? -4.000 50.886 -28.451 1.00 10.24 146 GLU A CA 1
ATOM 1051 C C . GLU A 1 146 ? -5.475 51.248 -28.284 1.00 11.13 146 GLU A C 1
ATOM 1052 O O . GLU A 1 146 ? -5.844 52.412 -28.440 1.00 13.71 146 GLU A O 1
ATOM 1058 N N . GLY A 1 147 ? -6.316 50.279 -27.932 1.00 10.76 147 GLY A N 1
ATOM 1059 C CA . GLY A 1 147 ? -7.719 50.535 -27.670 1.00 11.65 147 GLY A CA 1
ATOM 1060 C C . GLY A 1 147 ? -7.978 50.961 -26.234 1.00 15.44 147 GLY A C 1
ATOM 1061 O O . GLY A 1 147 ? -7.081 51.020 -25.393 1.00 12.97 147 GLY A O 1
ATOM 1062 N N . LYS A 1 148 ? -9.242 51.269 -25.964 1.00 10.53 148 LYS A N 1
ATOM 1063 C CA . LYS A 1 148 ? -9.683 51.716 -24.640 1.00 9.90 148 LYS A CA 1
ATOM 1064 C C . LYS A 1 148 ? -10.675 50.718 -24.065 1.00 11.52 148 LYS A C 1
ATOM 1065 O O . LYS A 1 148 ? -11.823 50.639 -24.551 1.00 13.70 148 LYS A O 1
ATOM 1071 N N . PRO A 1 149 ? -10.295 49.944 -23.048 1.00 15.13 149 PRO A N 1
ATOM 1072 C CA . PRO A 1 149 ? -11.264 49.059 -22.394 1.00 14.61 149 PRO A CA 1
ATOM 1073 C C . PRO A 1 149 ? -12.325 49.892 -21.696 1.00 17.70 149 PRO A C 1
ATOM 1074 O O . PRO A 1 149 ? -12.013 50.869 -21.015 1.00 15.74 149 PRO A O 1
ATOM 1078 N N . VAL A 1 150 ? -13.584 49.523 -21.899 1.00 11.01 150 VAL A N 1
ATOM 1079 C CA . VAL A 1 150 ? -14.708 50.171 -21.232 1.00 11.50 150 VAL A CA 1
ATOM 1080 C C . VAL A 1 150 ? -15.329 49.114 -20.331 1.00 15.48 150 VAL A C 1
ATOM 1081 O O . VAL A 1 150 ? -16.002 48.194 -20.810 1.00 10.79 150 VAL A O 1
ATOM 1085 N N . LEU A 1 151 ? -15.078 49.230 -19.027 1.00 13.07 151 LEU A N 1
ATOM 1086 C CA . LEU A 1 151 ? -15.457 48.211 -18.059 1.00 15.69 151 LEU A CA 1
ATOM 1087 C C . LEU A 1 151 ? -16.864 48.482 -17.534 1.00 18.08 151 LEU A C 1
ATOM 1088 O O . LEU A 1 151 ? -17.178 49.608 -17.140 1.00 19.01 151 LEU A O 1
ATOM 1093 N N . ILE A 1 152 ? -17.702 47.446 -17.522 1.00 12.88 152 ILE A N 1
ATOM 1094 C CA . ILE A 1 152 ? -19.101 47.558 -17.113 1.00 13.96 152 ILE A CA 1
ATOM 1095 C C . ILE A 1 152 ? -19.342 46.535 -16.012 1.00 17.15 152 ILE A C 1
ATOM 1096 O O . ILE A 1 152 ? -19.398 45.330 -16.284 1.00 12.99 152 ILE A O 1
ATOM 1101 N N . ALA A 1 153 ? -19.482 47.007 -14.773 1.00 16.47 153 ALA A N 1
ATOM 1102 C CA . ALA A 1 153 ? -19.620 46.101 -13.639 1.00 23.89 153 ALA A CA 1
ATOM 1103 C C . ALA A 1 153 ? -21.004 45.459 -13.620 1.00 22.58 153 ALA A C 1
ATOM 1104 O O . ALA A 1 153 ? -22.026 46.147 -13.707 1.00 22.74 153 ALA A O 1
ATOM 1106 N N . CYS A 1 154 ? -21.031 44.133 -13.503 1.00 14.55 154 CYS A N 1
ATOM 1107 C CA . CYS A 1 154 ? -22.263 43.348 -13.434 1.00 20.74 154 CYS A CA 1
ATOM 1108 C C . CYS A 1 154 ? -22.288 42.624 -12.089 1.00 21.27 154 CYS A C 1
ATOM 1109 O O . CYS A 1 154 ? -21.570 41.637 -11.901 1.00 17.51 154 CYS A O 1
ATOM 1112 N N . ASP A 1 155 ? -23.112 43.093 -11.154 1.00 18.74 155 ASP A N 1
ATOM 1113 C CA . ASP A 1 155 ? -23.023 42.567 -9.798 1.00 20.27 155 ASP A CA 1
ATOM 1114 C C . ASP A 1 155 ? -23.879 41.305 -9.647 1.00 18.08 155 ASP A C 1
ATOM 1115 O O . ASP A 1 155 ? -24.411 40.755 -10.614 1.00 17.12 155 ASP A O 1
ATOM 1120 N N . ALA A 1 156 ? -23.976 40.802 -8.418 1.00 19.22 156 ALA A N 1
ATOM 1121 C CA . ALA A 1 156 ? -24.672 39.544 -8.199 1.00 25.14 156 ALA A CA 1
ATOM 1122 C C . ALA A 1 156 ? -26.162 39.649 -8.515 1.00 26.01 156 ALA A C 1
ATOM 1123 O O . ALA A 1 156 ? -26.795 38.629 -8.795 1.00 23.42 156 ALA A O 1
ATOM 1125 N N . SER A 1 157 ? -26.730 40.857 -8.498 1.00 22.04 157 SER A N 1
ATOM 1126 C CA . SER A 1 157 ? -28.160 40.992 -8.756 1.00 29.81 157 SER A CA 1
ATOM 1127 C C . SER A 1 157 ? -28.533 40.591 -10.180 1.00 31.12 157 SER A C 1
ATOM 1128 O O . SER A 1 157 ? -29.692 40.245 -10.427 1.00 29.09 157 SER A O 1
ATOM 1131 N N . SER A 1 158 ? -27.586 40.608 -11.120 1.00 25.62 158 SER A N 1
ATOM 1132 C CA . SER A 1 158 ? -27.846 40.087 -12.456 1.00 25.56 158 SER A CA 1
ATOM 1133 C C . SER A 1 158 ? -27.056 38.818 -12.729 1.00 24.00 158 SER A C 1
ATOM 1134 O O . SER A 1 158 ? -26.805 38.487 -13.889 1.00 20.83 158 SER A O 1
ATOM 1137 N N . GLY A 1 159 ? -26.662 38.101 -11.676 1.00 21.26 159 GLY A N 1
ATOM 1138 C CA . GLY A 1 159 ? -25.900 36.878 -11.847 1.00 20.99 159 GLY A CA 1
ATOM 1139 C C . GLY A 1 159 ? -24.549 37.072 -12.496 1.00 18.16 159 GLY A C 1
ATOM 1140 O O . GLY A 1 159 ? -24.056 36.155 -13.161 1.00 15.42 159 GLY A O 1
ATOM 1141 N N . PHE A 1 160 ? -23.933 38.247 -12.319 1.00 14.43 160 PHE A N 1
ATOM 1142 C CA . PHE A 1 160 ? -22.661 38.607 -12.953 1.00 15.21 160 PHE A CA 1
ATOM 1143 C C . PHE A 1 160 ? -22.775 38.693 -14.475 1.00 16.52 160 PHE A C 1
ATOM 1144 O O . PHE A 1 160 ? -21.783 38.524 -15.194 1.00 14.79 160 PHE A O 1
ATOM 1152 N N . ARG A 1 161 ? -23.967 38.970 -14.983 1.00 17.57 161 ARG A N 1
ATOM 1153 C CA . ARG A 1 161 ? -24.199 39.015 -16.417 1.00 15.89 161 ARG A CA 1
ATOM 1154 C C . ARG A 1 161 ? -24.596 40.424 -16.841 1.00 16.49 161 ARG A C 1
ATOM 1155 O O . ARG A 1 161 ? -25.198 41.181 -16.074 1.00 19.57 161 ARG A O 1
ATOM 1163 N N . LEU A 1 162 ? -24.251 40.761 -18.075 1.00 12.97 162 LEU A N 1
ATOM 1164 C CA . LEU A 1 162 ? -24.580 42.067 -18.624 1.00 16.61 162 LEU A CA 1
ATOM 1165 C C . LEU A 1 162 ? -26.079 42.162 -18.884 1.00 20.06 162 LEU A C 1
ATOM 1166 O O . LEU A 1 162 ? -26.708 41.193 -19.316 1.00 22.31 162 LEU A O 1
ATOM 1171 N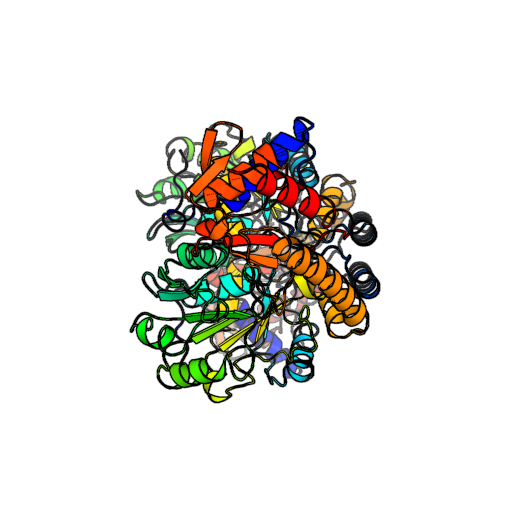 N . THR A 1 163 ? -26.656 43.329 -18.595 1.00 17.72 163 THR A N 1
ATOM 1172 C CA . THR A 1 163 ? -28.066 43.607 -18.840 1.00 16.44 163 THR A CA 1
ATOM 1173 C C . THR A 1 163 ? -28.225 44.528 -20.044 1.00 15.08 163 THR A C 1
ATOM 1174 O O . THR A 1 163 ? -27.280 45.193 -20.475 1.00 18.13 163 THR A O 1
ATOM 1178 N N . ALA A 1 164 ? -29.443 44.560 -20.593 1.00 16.20 164 ALA A N 1
ATOM 1179 C CA . ALA A 1 164 ? -29.693 45.392 -21.767 1.00 19.21 164 ALA A CA 1
ATOM 1180 C C . ALA A 1 164 ? -29.452 46.866 -21.462 1.00 21.59 164 ALA A C 1
ATOM 1181 O O . ALA A 1 164 ? -28.819 47.576 -22.254 1.00 19.49 164 ALA A O 1
ATOM 1183 N N . GLU A 1 165 ? -29.967 47.348 -20.321 1.00 18.18 165 GLU A N 1
ATOM 1184 C CA A GLU A 1 165 ? -29.810 48.756 -19.959 0.41 21.80 165 GLU A CA 1
ATOM 1185 C CA B GLU A 1 165 ? -29.809 48.758 -19.975 0.59 19.00 165 GLU A CA 1
ATOM 1186 C C . GLU A 1 165 ? -28.339 49.143 -19.860 1.00 22.13 165 GLU A C 1
ATOM 1187 O O . GLU A 1 165 ? -27.926 50.199 -20.355 1.00 19.62 165 GLU A O 1
ATOM 1198 N N . LYS A 1 166 ? -27.535 48.311 -19.198 1.00 20.46 166 LYS A N 1
ATOM 1199 C CA . LYS A 1 166 ? -26.121 48.649 -19.023 1.00 16.68 166 LYS A CA 1
ATOM 1200 C C . LYS A 1 166 ? -25.374 48.629 -20.348 1.00 15.30 166 LYS A C 1
ATOM 1201 O O . LYS A 1 166 ? -24.487 49.461 -20.575 1.00 20.00 166 LYS A O 1
ATOM 1207 N N . LEU A 1 167 ? -25.690 47.677 -21.228 1.00 15.74 167 LEU A N 1
ATOM 1208 C CA . LEU A 1 167 ? -24.999 47.647 -22.520 1.00 13.45 167 LEU A CA 1
ATOM 1209 C C . LEU A 1 167 ? -25.390 48.847 -23.371 1.00 14.47 167 LEU A C 1
ATOM 1210 O O . LEU A 1 167 ? -24.528 49.500 -23.972 1.00 16.58 167 LEU A O 1
ATOM 1215 N N . GLU A 1 168 ? -26.684 49.174 -23.413 1.00 16.33 168 GLU A N 1
ATOM 1216 C CA . GLU A 1 168 ? -27.113 50.334 -24.181 1.00 16.91 168 GLU A CA 1
ATOM 1217 C C . GLU A 1 168 ? -26.450 51.610 -23.666 1.00 19.06 168 GLU A C 1
ATOM 1218 O O . GLU A 1 168 ? -26.013 52.453 -24.459 1.00 19.12 168 GLU A O 1
ATOM 1224 N N . ALA A 1 169 ? -26.344 51.762 -22.342 1.00 15.79 169 ALA A N 1
ATOM 1225 C CA . ALA A 1 169 ? -25.746 52.973 -21.785 1.00 19.15 169 ALA A CA 1
ATOM 1226 C C . ALA A 1 169 ? -24.255 53.077 -22.107 1.00 15.35 169 ALA A C 1
ATOM 1227 O O . ALA A 1 169 ? -23.722 54.188 -22.211 1.00 19.10 169 ALA A O 1
ATOM 1229 N N . ALA A 1 170 ? -23.576 51.944 -22.265 1.00 13.82 170 ALA A N 1
ATOM 1230 C CA . ALA A 1 170 ? -22.125 51.925 -22.445 1.00 13.95 170 ALA A CA 1
ATOM 1231 C C . ALA A 1 170 ? -21.681 52.120 -23.888 1.00 15.80 170 ALA A C 1
ATOM 1232 O O . ALA A 1 170 ? -20.509 52.458 -24.125 1.00 17.59 170 ALA A O 1
ATOM 1234 N N . ILE A 1 171 ? -22.568 51.883 -24.853 1.00 14.03 171 ILE A N 1
ATOM 1235 C CA . ILE A 1 171 ? -22.195 51.983 -26.261 1.00 11.22 171 ILE A CA 1
ATOM 1236 C C . ILE A 1 171 ? -22.003 53.449 -26.622 1.00 18.10 171 ILE A C 1
ATOM 1237 O O . ILE A 1 171 ? -22.823 54.305 -26.267 1.00 15.93 171 ILE A O 1
ATOM 1242 N N . THR A 1 172 ? -20.910 53.750 -27.310 1.00 13.01 172 THR A N 1
ATOM 1243 C CA . THR A 1 172 ? -20.615 55.075 -27.836 1.00 14.80 172 THR A CA 1
ATOM 1244 C C . THR A 1 172 ? -20.301 54.921 -29.312 1.00 11.08 172 THR A C 1
ATOM 1245 O O . THR A 1 172 ? -20.182 53.800 -29.817 1.00 13.03 172 THR A O 1
ATOM 1249 N N . PRO A 1 173 ? -20.157 56.028 -30.043 1.00 15.02 173 PRO A N 1
ATOM 1250 C CA . PRO A 1 173 ? -19.676 55.914 -31.433 1.00 17.13 173 PRO A CA 1
ATOM 1251 C C . PRO A 1 173 ? -18.354 55.172 -31.578 1.00 12.79 173 PRO A C 1
ATOM 1252 O O . PRO A 1 173 ? -18.146 54.508 -32.604 1.00 14.57 173 PRO A O 1
ATOM 1256 N N . ARG A 1 174 ? -17.456 55.253 -30.589 1.00 12.79 174 ARG A N 1
ATOM 1257 C CA . ARG A 1 174 ? -16.156 54.588 -30.679 1.00 13.98 174 ARG A CA 1
ATOM 1258 C C . ARG A 1 174 ? -16.194 53.125 -30.250 1.00 15.46 174 ARG A C 1
ATOM 1259 O O . ARG A 1 174 ? -15.159 52.454 -30.324 1.00 12.48 174 ARG A O 1
ATOM 1267 N N . THR A 1 175 ? -17.340 52.616 -29.788 1.00 11.25 175 THR A N 1
ATOM 1268 C CA . THR A 1 175 ? -17.432 51.201 -29.433 1.00 13.55 175 THR A CA 1
ATOM 1269 C C . THR A 1 175 ? -17.226 50.314 -30.657 1.00 15.34 175 THR A C 1
ATOM 1270 O O . THR A 1 175 ? -18.078 50.285 -31.552 1.00 15.38 175 THR A O 1
ATOM 1274 N N . ARG A 1 176 ? -16.106 49.586 -30.714 1.00 12.73 176 ARG A N 1
ATOM 1275 C CA . ARG A 1 176 ? -15.865 48.668 -31.825 1.00 9.35 176 ARG A CA 1
ATOM 1276 C C . ARG A 1 176 ? -16.364 47.263 -31.532 1.00 14.94 176 ARG A C 1
ATOM 1277 O O . ARG A 1 176 ? -16.792 46.556 -32.451 1.00 13.06 176 ARG A O 1
ATOM 1285 N N . TRP A 1 177 ? -16.314 46.845 -30.270 1.00 11.96 177 TRP A N 1
ATOM 1286 C CA . TRP A 1 177 ? -16.602 45.470 -29.901 1.00 11.59 177 TRP A CA 1
ATOM 1287 C C . TRP A 1 177 ? -17.271 45.449 -28.537 1.00 11.88 177 TRP A C 1
ATOM 1288 O O . TRP A 1 177 ? -17.016 46.311 -27.689 1.00 12.23 177 TRP A O 1
ATOM 1299 N N . VAL A 1 178 ? -18.069 44.417 -28.304 1.00 9.82 178 VAL A N 1
ATOM 1300 C CA . VAL A 1 178 ? -18.451 44.033 -26.953 1.00 9.89 178 VAL A CA 1
ATOM 1301 C C . VAL A 1 178 ? -17.986 42.598 -26.743 1.00 12.78 178 VAL A C 1
ATOM 1302 O O . VAL A 1 178 ? -18.175 41.743 -27.620 1.00 12.35 178 VAL A O 1
ATOM 1306 N N . LEU A 1 179 ? -17.345 42.347 -25.602 1.00 12.04 179 LEU A N 1
ATOM 1307 C CA . LEU A 1 179 ? -16.855 41.019 -25.261 1.00 8.88 179 LEU A CA 1
ATOM 1308 C C . LEU A 1 179 ? -17.953 40.244 -24.543 1.00 13.15 179 LEU A C 1
ATOM 1309 O O . LEU A 1 179 ? -18.465 40.690 -23.508 1.00 15.19 179 LEU A O 1
ATOM 1314 N N . LEU A 1 180 ? -18.305 39.080 -25.079 1.00 11.71 180 LEU A N 1
ATOM 1315 C CA . LEU A 1 180 ? -19.314 38.208 -24.472 1.00 13.05 180 LEU A CA 1
ATOM 1316 C C . LEU A 1 180 ? -18.635 36.865 -24.217 1.00 14.68 180 LEU A C 1
ATOM 1317 O O . LEU A 1 180 ? -18.432 36.082 -25.152 1.00 14.68 180 LEU A O 1
ATOM 1322 N N . ASN A 1 181 ? -18.284 36.604 -22.956 1.00 13.25 181 ASN A N 1
ATOM 1323 C CA . ASN A 1 181 ? -17.494 35.434 -22.559 1.00 12.76 181 ASN A CA 1
ATOM 1324 C C . ASN A 1 181 ? -18.339 34.550 -21.644 1.00 15.49 181 ASN A C 1
ATOM 1325 O O . ASN A 1 181 ? -18.556 34.889 -20.473 1.00 16.05 181 ASN A O 1
ATOM 1330 N N . SER A 1 182 ? -18.801 33.402 -22.172 1.00 12.76 182 SER A N 1
ATOM 1331 C CA . SER A 1 182 ? -19.769 32.545 -21.484 1.00 11.67 182 SER A CA 1
ATOM 1332 C C . SER A 1 182 ? -19.498 31.063 -21.750 1.00 11.48 182 SER A C 1
ATOM 1333 O O . SER A 1 182 ? -19.466 30.650 -22.916 1.00 15.51 182 SER A O 1
ATOM 1336 N N . PRO A 1 183 ? -19.276 30.223 -20.711 1.00 11.80 183 PRO A N 1
ATOM 1337 C CA . PRO A 1 183 ? -19.116 30.560 -19.288 1.00 14.55 183 PRO A CA 1
ATOM 1338 C C . PRO A 1 183 ? -17.880 31.413 -19.050 1.00 14.64 183 PRO A C 1
ATOM 1339 O O . PRO A 1 183 ? -16.994 31.481 -19.907 1.00 13.88 183 PRO A O 1
ATOM 1343 N N . SER A 1 184 ? -17.821 32.055 -17.891 1.00 15.97 184 SER A N 1
ATOM 1344 C CA . SER A 1 184 ? -16.814 33.061 -17.596 1.00 16.47 184 SER A CA 1
ATOM 1345 C C . SER A 1 184 ? -15.763 32.556 -16.615 1.00 14.07 184 SER A C 1
ATOM 1346 O O . SER A 1 184 ? -16.084 31.869 -15.643 1.00 16.25 184 SER A O 1
ATOM 1349 N N . ASN A 1 185 ? -14.501 32.922 -16.868 1.00 14.73 185 ASN A N 1
ATOM 1350 C CA . ASN A 1 185 ? -13.509 33.081 -15.808 1.00 18.36 185 ASN A CA 1
ATOM 1351 C C . ASN A 1 185 ? -13.495 34.559 -15.470 1.00 19.98 185 ASN A C 1
ATOM 1352 O O . ASN A 1 185 ? -13.208 35.365 -16.368 1.00 23.85 185 ASN A O 1
ATOM 1357 N N . PRO A 1 186 ? -13.766 34.985 -14.228 1.00 19.15 186 PRO A N 1
ATOM 1358 C CA . PRO A 1 186 ? -13.778 34.320 -12.924 1.00 17.89 186 PRO A CA 1
ATOM 1359 C C . PRO A 1 186 ? -15.119 33.919 -12.318 1.00 17.39 186 PRO A C 1
ATOM 1360 O O . PRO A 1 186 ? -15.096 33.349 -11.235 1.00 16.40 186 PRO A O 1
ATOM 1364 N N . SER A 1 187 ? -16.253 34.203 -12.954 1.00 15.71 187 SER A N 1
ATOM 1365 C CA A SER A 1 187 ? -17.532 34.068 -12.264 0.70 15.66 187 SER A CA 1
ATOM 1366 C CA B SER A 1 187 ? -17.523 34.065 -12.255 0.30 16.02 187 SER A CA 1
ATOM 1367 C C . SER A 1 187 ? -18.153 32.690 -12.412 1.00 15.59 187 SER A C 1
ATOM 1368 O O . SER A 1 187 ? -18.944 32.287 -11.554 1.00 19.90 187 SER A O 1
ATOM 1373 N N . GLY A 1 188 ? -17.833 31.965 -13.482 1.00 15.07 188 GLY A N 1
ATOM 1374 C CA . GLY A 1 188 ? -18.528 30.717 -13.723 1.00 14.48 188 GLY A CA 1
ATOM 1375 C C . GLY A 1 188 ? -19.941 30.903 -14.230 1.00 15.89 188 GLY A C 1
ATOM 1376 O O . GLY A 1 188 ? -20.674 29.919 -14.393 1.00 19.42 188 GLY A O 1
ATOM 1377 N N . ALA A 1 189 ? -20.344 32.139 -14.495 1.00 13.68 189 ALA A N 1
ATOM 1378 C CA . ALA A 1 189 ? -21.698 32.391 -14.965 1.00 18.26 189 ALA A CA 1
ATOM 1379 C C . ALA A 1 189 ? -21.763 32.167 -16.467 1.00 22.14 189 ALA A C 1
ATOM 1380 O O . ALA A 1 189 ? -20.778 32.358 -17.184 1.00 18.05 189 ALA A O 1
ATOM 1382 N N . ALA A 1 190 ? -22.932 31.746 -16.942 1.00 16.75 190 ALA A N 1
ATOM 1383 C CA . ALA A 1 190 ? -23.155 31.564 -18.369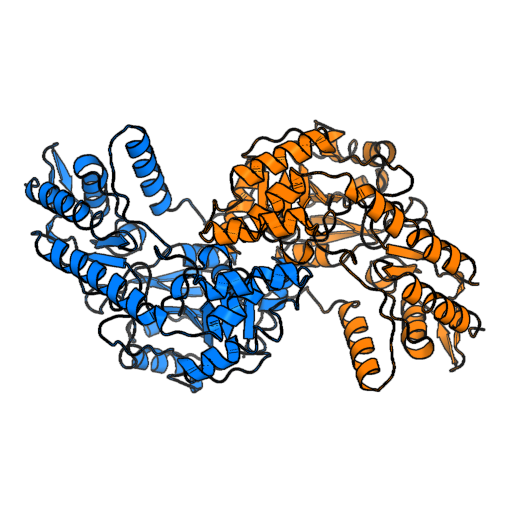 1.00 13.37 190 ALA A CA 1
ATOM 1384 C C . ALA A 1 190 ? -24.496 32.170 -18.746 1.00 12.43 190 ALA A C 1
ATOM 1385 O O . ALA A 1 190 ? -25.416 32.232 -17.925 1.00 14.85 190 ALA A O 1
ATOM 1387 N N . TYR A 1 191 ? -24.591 32.615 -19.996 1.00 17.25 191 TYR A N 1
ATOM 1388 C CA . TYR A 1 191 ? -25.797 33.242 -20.528 1.00 16.64 191 TYR A CA 1
ATOM 1389 C C . TYR A 1 191 ? -26.678 32.189 -21.175 1.00 19.89 191 TYR A C 1
ATOM 1390 O O . TYR A 1 191 ? -26.271 31.549 -22.150 1.00 20.83 191 TYR A O 1
ATOM 1399 N N . SER A 1 192 ? -27.895 32.035 -20.658 1.00 15.08 192 SER A N 1
ATOM 1400 C CA . SER A 1 192 ? -28.897 31.270 -21.369 1.00 16.51 192 SER A CA 1
ATOM 1401 C C . SER A 1 192 ? -29.349 32.043 -22.610 1.00 20.09 192 SER A C 1
ATOM 1402 O O . SER A 1 192 ? -29.005 33.214 -22.810 1.00 15.97 192 SER A O 1
ATOM 1405 N N . ALA A 1 193 ? -30.157 31.383 -23.442 1.00 17.04 193 ALA A N 1
ATOM 1406 C CA . ALA A 1 193 ? -30.790 32.099 -24.545 1.00 16.40 193 ALA A CA 1
ATOM 1407 C C . ALA A 1 193 ? -31.581 33.293 -24.027 1.00 20.22 193 ALA A C 1
ATOM 1408 O O . ALA A 1 193 ? -31.483 34.398 -24.573 1.00 17.19 193 ALA A O 1
ATOM 1410 N N . ALA A 1 194 ? -32.354 33.097 -22.955 1.00 16.47 194 ALA A N 1
ATOM 1411 C CA . ALA A 1 194 ? -33.136 34.197 -22.402 1.00 18.36 194 ALA A CA 1
ATOM 1412 C C . ALA A 1 194 ? -32.244 35.309 -21.852 1.00 16.84 194 ALA A C 1
ATOM 1413 O O . ALA A 1 194 ? -32.619 36.487 -21.924 1.00 17.28 194 ALA A O 1
ATOM 1415 N N . ASP A 1 195 ? -31.079 34.959 -21.280 1.00 15.51 195 ASP A N 1
ATOM 1416 C CA . ASP A 1 195 ? -30.132 35.973 -20.815 1.00 15.43 195 ASP A CA 1
ATOM 1417 C C . ASP A 1 195 ? -29.551 36.765 -21.983 1.00 13.63 195 ASP A C 1
ATOM 1418 O O . ASP A 1 195 ? -29.387 37.984 -21.893 1.00 16.67 195 ASP A O 1
ATOM 1423 N N . TYR A 1 196 ? -29.213 36.077 -23.073 1.00 14.52 196 TYR A N 1
ATOM 1424 C CA . TYR A 1 196 ? -28.615 36.727 -24.236 1.00 15.70 196 TYR A CA 1
ATOM 1425 C C . TYR A 1 196 ? -29.615 37.621 -24.970 1.00 15.84 196 TYR A C 1
ATOM 1426 O O . TYR A 1 196 ? -29.253 38.709 -25.437 1.00 15.77 196 TYR A O 1
ATOM 1435 N N . ARG A 1 197 ? -30.869 37.175 -25.092 1.00 15.69 197 ARG A N 1
ATOM 1436 C CA . ARG A 1 197 ? -31.797 37.773 -26.052 1.00 17.08 197 ARG A CA 1
ATOM 1437 C C . ARG A 1 197 ? -31.910 39.290 -25.937 1.00 17.56 197 ARG A C 1
ATOM 1438 O O . ARG A 1 197 ? -31.789 39.966 -26.973 1.00 14.42 197 ARG A O 1
ATOM 1446 N N . PRO A 1 198 ? -32.110 39.887 -24.752 1.00 18.20 198 PRO A N 1
ATOM 1447 C CA . PRO A 1 198 ? -32.221 41.354 -24.697 1.00 18.21 198 PRO A CA 1
ATOM 1448 C C . PRO A 1 198 ? -30.950 42.077 -25.112 1.00 15.15 198 PRO A C 1
ATOM 1449 O O . PRO A 1 198 ? -31.043 43.185 -25.652 1.00 14.84 198 PRO A O 1
ATOM 1453 N N . LEU A 1 199 ? -29.767 41.500 -24.863 1.00 13.73 199 LEU A N 1
ATOM 1454 C CA . LEU A 1 199 ? -28.528 42.101 -25.356 1.00 14.10 199 LEU A CA 1
ATOM 1455 C C . LEU A 1 199 ? -28.449 42.037 -26.876 1.00 16.28 199 LEU A C 1
ATOM 1456 O O . LEU A 1 199 ? -27.968 42.975 -27.527 1.00 15.15 199 LEU A O 1
ATOM 1461 N N . LEU A 1 200 ? -28.858 40.910 -27.453 1.00 13.06 200 LEU A N 1
ATOM 1462 C CA . LEU A 1 200 ? -28.839 40.790 -28.903 1.00 12.92 200 LEU A CA 1
ATOM 1463 C C . LEU A 1 200 ? -29.803 41.778 -29.545 1.00 13.71 200 LEU A C 1
ATOM 1464 O O . LEU A 1 200 ? -29.510 42.325 -30.609 1.00 16.57 200 LEU A O 1
ATOM 1469 N N . GLU A 1 201 ? -30.931 42.054 -28.890 1.00 14.94 201 GLU A N 1
ATOM 1470 C CA . GLU A 1 201 ? -31.862 43.052 -29.410 1.00 15.27 201 GLU A CA 1
ATOM 1471 C C . GLU A 1 201 ? -31.249 44.449 -29.384 1.00 25.83 201 GLU A C 1
ATOM 1472 O O . GLU A 1 201 ? -31.440 45.237 -30.320 1.00 15.87 201 GLU A O 1
ATOM 1478 N N . VAL A 1 202 ? -30.523 44.780 -28.313 1.00 18.01 202 VAL A N 1
ATOM 1479 C CA . VAL A 1 202 ? -29.784 46.041 -28.273 1.00 15.14 202 VAL A CA 1
ATOM 1480 C C . VAL A 1 202 ? -28.764 46.096 -29.410 1.00 15.40 202 VAL A C 1
ATOM 1481 O O . VAL A 1 202 ? -28.637 47.106 -30.115 1.00 16.35 202 VAL A O 1
ATOM 1485 N N . LEU A 1 203 ? -28.014 45.009 -29.602 1.00 13.79 203 LEU A N 1
ATOM 1486 C CA . LEU A 1 203 ? -26.951 45.025 -30.600 1.00 15.65 203 LEU A CA 1
ATOM 1487 C C . LEU A 1 203 ? -27.500 45.153 -32.017 1.00 17.26 203 LEU A C 1
ATOM 1488 O O . LEU A 1 203 ? -26.840 45.745 -32.879 1.00 15.26 203 LEU A O 1
ATOM 1493 N N . LEU A 1 204 ? -28.712 44.649 -32.272 1.00 16.91 204 LEU A N 1
ATOM 1494 C CA . LEU A 1 204 ? -29.309 44.821 -33.593 1.00 16.82 204 LEU A CA 1
ATOM 1495 C C . LEU A 1 204 ? -29.520 46.295 -33.923 1.00 21.04 204 LEU A C 1
ATOM 1496 O O . LEU A 1 204 ? -29.504 46.676 -35.100 1.00 19.66 204 LEU A O 1
ATOM 1501 N N . ARG A 1 205 ? -29.711 47.136 -32.907 1.00 16.39 205 ARG A N 1
ATOM 1502 C CA . ARG A 1 205 ? -29.934 48.563 -33.105 1.00 20.26 205 ARG A CA 1
ATOM 1503 C C . ARG A 1 205 ? -28.642 49.379 -33.177 1.00 20.84 205 ARG A C 1
ATOM 1504 O O . ARG A 1 205 ? -28.707 50.600 -33.360 1.00 19.55 205 ARG A O 1
ATOM 1512 N N . HIS A 1 206 ? -27.480 48.748 -33.046 1.00 16.05 206 HIS A N 1
ATOM 1513 C CA . HIS A 1 206 ? -26.184 49.435 -33.087 1.00 16.34 206 HIS A CA 1
ATOM 1514 C C . HIS A 1 206 ? -25.263 48.711 -34.063 1.00 15.87 206 HIS A C 1
ATOM 1515 O O . HIS A 1 206 ? -24.340 47.993 -33.651 1.00 18.37 206 HIS A O 1
ATOM 1522 N N . PRO A 1 207 ? -25.468 48.895 -35.372 1.00 18.68 207 PRO A N 1
ATOM 1523 C CA . PRO A 1 207 ? -24.747 48.061 -36.355 1.00 19.26 207 PRO A CA 1
ATOM 1524 C C . PRO A 1 207 ? -23.221 48.224 -36.364 1.00 19.61 207 PRO A C 1
ATOM 1525 O O . PRO A 1 207 ? -22.531 47.354 -36.916 1.00 23.12 207 PRO A O 1
ATOM 1529 N N . HIS A 1 208 ? -22.662 49.286 -35.783 1.00 15.76 208 HIS A N 1
ATOM 1530 C CA A HIS A 1 208 ? -21.210 49.443 -35.770 0.52 17.54 208 HIS A CA 1
ATOM 1531 C CA B HIS A 1 208 ? -21.211 49.438 -35.773 0.48 17.68 208 HIS A CA 1
ATOM 1532 C C . HIS A 1 208 ? -20.527 48.597 -34.700 1.00 19.16 208 HIS A C 1
ATOM 1533 O O . HIS A 1 208 ? -19.297 48.468 -34.725 1.00 20.14 208 HIS A O 1
ATOM 1546 N N . VAL A 1 209 ? -21.278 48.005 -33.777 1.00 15.85 209 VAL A N 1
ATOM 1547 C CA . VAL A 1 209 ? -20.691 47.235 -32.681 1.00 12.45 209 VAL A CA 1
ATOM 1548 C C . VAL A 1 209 ? -20.605 45.770 -33.090 1.00 13.13 209 VAL A C 1
ATOM 1549 O O . VAL A 1 209 ? -21.627 45.130 -33.357 1.00 15.32 209 VAL A O 1
ATOM 1553 N N . TRP A 1 210 ? -19.392 45.232 -33.113 1.00 10.52 210 TRP A N 1
ATOM 1554 C CA . TRP A 1 210 ? -19.168 43.820 -33.373 1.00 9.95 210 TRP A CA 1
ATOM 1555 C C . TRP A 1 210 ? -19.145 43.049 -32.056 1.00 11.32 210 TRP A C 1
ATOM 1556 O O . TRP A 1 210 ? -18.883 43.608 -30.983 1.00 10.61 210 TRP A O 1
ATOM 1567 N N . LEU A 1 211 ? -19.429 41.749 -32.148 1.00 11.30 211 LEU A N 1
ATOM 1568 C CA . LEU A 1 211 ? -19.506 40.866 -30.987 1.00 11.43 211 LEU A CA 1
ATOM 1569 C C . LEU A 1 211 ? -18.275 39.970 -30.942 1.00 12.06 211 LEU A C 1
ATOM 1570 O O . LEU A 1 211 ? -18.018 39.210 -31.883 1.00 11.29 211 LEU A O 1
ATOM 1575 N N . LEU A 1 212 ? -17.541 40.034 -29.839 1.00 10.53 212 LEU A N 1
ATOM 1576 C CA . LEU A 1 212 ? -16.385 39.170 -29.613 1.00 8.45 212 LEU A CA 1
ATOM 1577 C C . LEU A 1 212 ? -16.851 38.091 -28.643 1.00 11.48 212 LEU A C 1
ATOM 1578 O O . LEU A 1 212 ? -16.960 38.335 -27.441 1.00 12.93 212 LEU A O 1
ATOM 1583 N N . VAL A 1 213 ? -17.129 36.899 -29.163 1.00 12.48 213 VAL A N 1
ATOM 1584 C CA . VAL A 1 213 ? -17.803 35.846 -28.405 1.00 10.90 213 VAL A CA 1
ATOM 1585 C C . VAL A 1 213 ? -16.749 34.814 -28.015 1.00 17.31 213 VAL A C 1
ATOM 1586 O O . VAL A 1 213 ? -16.197 34.127 -28.875 1.00 11.76 213 VAL A O 1
ATOM 1590 N N . ASP A 1 214 ? -16.453 34.687 -26.722 1.00 10.14 214 ASP A N 1
ATOM 1591 C CA . ASP A 1 214 ? -15.417 33.765 -26.263 1.00 12.00 214 ASP A CA 1
ATOM 1592 C C . ASP A 1 214 ? -16.097 32.556 -25.619 1.00 12.63 214 ASP A C 1
ATOM 1593 O O . ASP A 1 214 ? -16.425 32.579 -24.426 1.00 13.15 214 ASP A O 1
ATOM 1598 N N . ASP A 1 215 ? -16.268 31.490 -26.408 1.00 14.15 215 ASP A N 1
ATOM 1599 C CA . ASP A 1 215 ? -16.981 30.276 -26.014 1.00 10.77 215 ASP A CA 1
ATOM 1600 C C . ASP A 1 215 ? -16.055 29.173 -25.480 1.00 11.11 215 ASP A C 1
ATOM 1601 O O . ASP A 1 215 ? -16.431 27.996 -25.521 1.00 10.96 215 ASP A O 1
ATOM 1606 N N . MET A 1 216 ? -14.867 29.523 -24.967 1.00 9.38 216 MET A N 1
ATOM 1607 C CA . MET A 1 216 ? -13.867 28.507 -24.626 1.00 13.22 216 MET A CA 1
ATOM 1608 C C . MET A 1 216 ? -14.343 27.489 -23.588 1.00 12.78 216 MET A C 1
ATOM 1609 O O . MET A 1 216 ? -13.850 26.353 -23.587 1.00 14.88 216 MET A O 1
ATOM 1614 N N . TYR A 1 217 ? -15.255 27.855 -22.673 1.00 11.43 217 TYR A N 1
ATOM 1615 C CA . TYR A 1 217 ? -15.719 26.896 -21.666 1.00 10.37 217 TYR A CA 1
ATOM 1616 C C . TYR A 1 217 ? -17.016 26.193 -22.060 1.00 13.48 217 TYR A C 1
ATOM 1617 O O . TYR A 1 217 ? -17.669 25.583 -21.198 1.00 12.30 217 TYR A O 1
ATOM 1626 N N . GLU A 1 218 ? -17.379 26.260 -23.342 1.00 14.39 218 GLU A N 1
ATOM 1627 C CA . GLU A 1 218 ? -18.571 25.609 -23.873 1.00 11.46 218 GLU A CA 1
ATOM 1628 C C . GLU A 1 218 ? -18.808 24.216 -23.314 1.00 15.21 218 GLU A C 1
ATOM 1629 O O . GLU A 1 218 ? -19.930 23.874 -22.923 1.00 17.99 218 GLU A O 1
ATOM 1635 N N . HIS A 1 219 ? -17.773 23.379 -23.297 1.00 16.20 219 HIS A N 1
ATOM 1636 C CA . HIS A 1 219 ? -17.950 21.986 -22.917 1.00 18.38 219 HIS A CA 1
ATOM 1637 C C . HIS A 1 219 ? -17.691 21.728 -21.428 1.00 21.42 219 HIS A C 1
ATOM 1638 O O . HIS A 1 219 ? -17.516 20.572 -21.030 1.00 19.53 219 HIS A O 1
ATOM 1645 N N . ILE A 1 220 ? -17.671 22.773 -20.602 1.00 13.14 220 ILE A N 1
ATOM 1646 C CA . ILE A 1 220 ? -17.711 22.587 -19.155 1.00 13.75 220 ILE A CA 1
ATOM 1647 C C . ILE A 1 220 ? -18.902 23.375 -18.621 1.00 13.78 220 ILE A C 1
ATOM 1648 O O . ILE A 1 220 ? -18.753 24.513 -18.158 1.00 13.32 220 ILE A O 1
ATOM 1653 N N . VAL A 1 221 ? -20.094 22.793 -18.737 1.00 17.44 221 VAL A N 1
ATOM 1654 C CA . VAL A 1 221 ? -21.336 23.400 -18.273 1.00 18.70 221 VAL A CA 1
ATOM 1655 C C . VAL A 1 221 ? -22.117 22.352 -17.498 1.00 18.43 221 VAL A C 1
ATOM 1656 O O . VAL A 1 221 ? -21.999 21.148 -17.756 1.00 17.68 221 VAL A O 1
ATOM 1660 N N . TYR A 1 222 ? -22.927 22.816 -16.548 1.00 16.12 222 TYR A N 1
ATOM 1661 C CA . TYR A 1 222 ? -23.492 21.971 -15.506 1.00 17.28 222 TYR A CA 1
ATOM 1662 C C . TYR A 1 222 ? -25.016 21.957 -15.546 1.00 19.44 222 TYR A C 1
ATOM 1663 O O . TYR A 1 222 ? -25.657 22.793 -16.185 1.00 19.46 222 TYR A O 1
ATOM 1672 N N . ASP A 1 223 ? -25.588 20.992 -14.814 1.00 20.26 223 ASP A N 1
ATOM 1673 C CA . ASP A 1 223 ? -27.024 20.909 -14.552 1.00 22.63 223 ASP A CA 1
ATOM 1674 C C . ASP A 1 223 ? -27.847 20.770 -15.827 1.00 26.19 223 ASP A C 1
ATOM 1675 O O . ASP A 1 223 ? -29.026 21.133 -15.841 1.00 22.41 223 ASP A O 1
ATOM 1680 N N . GLY A 1 224 ? -27.257 20.243 -16.897 1.00 22.40 224 GLY A N 1
ATOM 1681 C CA . GLY A 1 224 ? -27.973 20.145 -18.157 1.00 27.68 224 GLY A CA 1
ATOM 1682 C C . GLY A 1 224 ? -28.125 21.453 -18.906 1.00 30.45 224 GLY A C 1
ATOM 1683 O O . GLY A 1 224 ? -28.944 21.529 -19.834 1.00 24.50 224 GLY A O 1
ATOM 1684 N N . PHE A 1 225 ? -27.378 22.485 -18.516 1.00 24.46 225 PHE A N 1
ATOM 1685 C CA . PHE A 1 225 ? -27.426 23.779 -19.183 1.00 24.34 225 PHE A CA 1
ATOM 1686 C C . PHE A 1 225 ? -27.264 23.608 -20.688 1.00 25.89 225 PHE A C 1
ATOM 1687 O O . PHE A 1 225 ? -26.406 22.853 -21.151 1.00 20.95 225 PHE A O 1
ATOM 1695 N N . ARG A 1 226 ? -28.109 24.308 -21.451 1.00 24.79 226 ARG A N 1
ATOM 1696 C CA . ARG A 1 226 ? -28.118 24.218 -22.912 1.00 19.58 226 ARG A CA 1
ATOM 1697 C C . ARG A 1 226 ? -27.254 25.344 -23.475 1.00 19.92 226 ARG A C 1
ATOM 1698 O O . ARG A 1 226 ? -27.669 26.505 -23.513 1.00 20.58 226 ARG A O 1
ATOM 1700 N N . PHE A 1 227 ? -26.049 25.002 -23.916 1.00 18.72 227 PHE A N 1
ATOM 1701 C CA . PHE A 1 227 ? -25.130 26.028 -24.389 1.00 13.35 227 PHE A CA 1
ATOM 1702 C C . PHE A 1 227 ? -25.636 26.640 -25.689 1.00 16.26 227 PHE A C 1
ATOM 1703 O O . PHE A 1 227 ? -26.027 25.922 -26.614 1.00 16.44 227 PHE A O 1
ATOM 1711 N N . VAL A 1 228 ? -25.613 27.972 -25.758 1.00 15.96 228 VAL A N 1
ATOM 1712 C CA . VAL A 1 228 ? -26.019 28.718 -26.941 1.00 15.53 228 VAL A CA 1
ATOM 1713 C C . VAL A 1 228 ? -24.987 29.813 -27.164 1.00 16.05 228 VAL A C 1
ATOM 1714 O O . VAL A 1 228 ? -24.238 30.188 -26.257 1.00 15.41 228 VAL A O 1
ATOM 1718 N N . THR A 1 229 ? -24.951 30.327 -28.385 1.00 11.27 229 THR A N 1
ATOM 1719 C CA . THR A 1 229 ? -23.969 31.335 -28.750 1.00 10.61 229 THR A CA 1
ATOM 1720 C C . THR A 1 229 ? -24.638 32.369 -29.648 1.00 12.66 229 THR A C 1
ATOM 1721 O O . THR A 1 229 ? -25.542 32.030 -30.421 1.00 13.04 229 THR A O 1
ATOM 1725 N N . PRO A 1 230 ? -24.231 33.642 -29.549 1.00 12.06 230 PRO A N 1
ATOM 1726 C CA . PRO A 1 230 ? -25.010 34.722 -30.190 1.00 13.62 230 PRO A CA 1
ATOM 1727 C C . PRO A 1 230 ? -25.239 34.585 -31.688 1.00 13.78 230 PRO A C 1
ATOM 1728 O O . PRO A 1 230 ? -26.330 34.930 -32.155 1.00 16.37 230 PRO A O 1
ATOM 1732 N N . ALA A 1 231 ? -24.252 34.140 -32.473 1.00 17.62 231 ALA A N 1
ATOM 1733 C CA . ALA A 1 231 ? -24.464 34.102 -33.921 1.00 14.48 231 ALA A CA 1
ATOM 1734 C C . ALA A 1 231 ? -25.489 33.049 -34.326 1.00 16.31 231 ALA A C 1
ATOM 1735 O O . ALA A 1 231 ? -26.055 33.140 -35.423 1.00 15.94 231 ALA A O 1
ATOM 1737 N N . GLN A 1 232 ? -25.694 32.031 -33.481 1.00 15.54 232 GLN A N 1
ATOM 1738 C CA A GLN A 1 232 ? -26.761 31.044 -33.644 0.63 14.15 232 GLN A CA 1
ATOM 1739 C CA B GLN A 1 232 ? -26.776 31.084 -33.720 0.37 14.26 232 GLN A CA 1
ATOM 1740 C C . GLN A 1 232 ? -28.111 31.633 -33.239 1.00 14.45 232 GLN A C 1
ATOM 1741 O O . GLN A 1 232 ? -29.125 31.459 -33.928 1.00 16.19 232 GLN A O 1
ATOM 1752 N N . LEU A 1 233 ? -28.134 32.321 -32.090 1.00 14.46 233 LEU A N 1
ATOM 1753 C CA . LEU A 1 233 ? -29.386 32.850 -31.548 1.00 13.28 233 LEU A CA 1
ATOM 1754 C C . LEU A 1 233 ? -29.951 33.976 -32.399 1.00 17.14 233 LEU A C 1
ATOM 1755 O O . LEU A 1 233 ? -31.175 34.155 -32.455 1.00 14.34 233 LEU A O 1
ATOM 1760 N N . GLU A 1 234 ? -29.086 34.754 -33.049 1.00 15.15 234 GLU A N 1
ATOM 1761 C CA . GLU A 1 234 ? -29.518 35.926 -33.809 1.00 17.02 234 GLU A CA 1
ATOM 1762 C C . GLU A 1 234 ? -28.775 35.983 -35.134 1.00 16.70 234 GLU A C 1
ATOM 1763 O O . GLU A 1 234 ? -27.706 36.605 -35.238 1.00 13.93 234 GLU A O 1
ATOM 1769 N N . PRO A 1 235 ? -29.317 35.347 -36.177 1.00 16.98 235 PRO A N 1
ATOM 1770 C CA . PRO A 1 235 ? -28.674 35.411 -37.506 1.00 16.84 235 PRO A CA 1
ATOM 1771 C C . PRO A 1 235 ? -28.385 36.823 -37.984 1.00 17.61 235 PRO A C 1
ATOM 1772 O O . PRO A 1 235 ? -27.424 37.029 -38.737 1.00 18.47 235 PRO A O 1
ATOM 1776 N N . GLY A 1 236 ? -29.181 37.805 -37.558 1.00 17.43 236 GLY A N 1
ATOM 1777 C CA . GLY A 1 236 ? -28.963 39.194 -37.926 1.00 16.38 236 GLY A CA 1
ATOM 1778 C C . GLY A 1 236 ? -27.694 39.805 -37.362 1.00 15.51 236 GLY A C 1
ATOM 1779 O O . GLY A 1 236 ? -27.382 40.951 -37.702 1.00 15.32 236 GLY A O 1
ATOM 1780 N N . LEU A 1 237 ? -26.979 39.094 -36.489 1.00 13.01 237 LEU A N 1
ATOM 1781 C CA . LEU A 1 237 ? -25.696 39.558 -35.966 1.00 12.72 237 LEU A CA 1
ATOM 1782 C C . LEU A 1 237 ? -24.527 38.728 -36.463 1.00 11.71 237 LEU A C 1
ATOM 1783 O O . LEU A 1 237 ? -23.373 39.032 -36.130 1.00 13.37 237 LEU A O 1
ATOM 1788 N N . LYS A 1 238 ? -24.788 37.675 -37.235 1.00 18.03 238 LYS A N 1
ATOM 1789 C CA . LYS A 1 238 ? -23.710 36.775 -37.625 1.00 15.36 238 LYS A CA 1
ATOM 1790 C C . LYS A 1 238 ? -22.694 37.466 -38.528 1.00 15.24 238 LYS A C 1
ATOM 1791 O O . LYS A 1 238 ? -21.507 37.119 -38.494 1.00 17.06 238 LYS A O 1
ATOM 1797 N N . ASN A 1 239 ? -23.121 38.457 -39.319 1.00 17.33 239 ASN A N 1
ATOM 1798 C CA . ASN A 1 239 ? -22.184 39.161 -40.192 1.00 18.32 239 ASN A CA 1
ATOM 1799 C C . ASN A 1 239 ? -21.294 40.151 -39.433 1.00 14.73 239 ASN A C 1
ATOM 1800 O O . ASN A 1 239 ? -20.479 40.845 -40.058 1.00 14.55 239 ASN A O 1
ATOM 1805 N N . ARG A 1 240 ? -21.404 40.217 -38.095 1.00 15.48 240 ARG A N 1
ATOM 1806 C CA . ARG A 1 240 ? -20.470 41.021 -37.307 1.00 15.29 240 ARG A CA 1
ATOM 1807 C C . ARG A 1 240 ? -20.153 40.373 -35.963 1.00 15.80 240 ARG A C 1
ATOM 1808 O O . ARG A 1 240 ? -19.961 41.077 -34.966 1.00 13.82 240 ARG A O 1
ATOM 1816 N N . THR A 1 241 ? -20.096 39.047 -35.919 1.00 14.92 241 THR A N 1
ATOM 1817 C CA . THR A 1 241 ? -19.735 38.304 -34.721 1.00 12.38 241 THR A CA 1
ATOM 1818 C C . THR A 1 241 ? -18.512 37.458 -35.032 1.00 12.52 241 THR A C 1
ATOM 1819 O O . THR A 1 241 ? -18.466 36.806 -36.078 1.00 11.50 241 THR A O 1
ATOM 1823 N N . LEU A 1 242 ? -17.519 37.480 -34.141 1.00 9.99 242 LEU A N 1
ATOM 1824 C CA . LEU A 1 242 ? -16.435 36.504 -34.170 1.00 10.91 242 LEU A CA 1
ATOM 1825 C C . LEU A 1 242 ? -16.705 35.474 -33.075 1.00 11.28 242 LEU A C 1
ATOM 1826 O O . LEU A 1 242 ? -16.676 35.804 -31.882 1.00 12.75 242 LEU A O 1
ATOM 1831 N N . THR A 1 243 ? -16.974 34.230 -33.477 1.00 12.74 243 THR A N 1
ATOM 1832 C CA . THR A 1 243 ? -17.219 33.148 -32.527 1.00 11.28 243 THR A CA 1
ATOM 1833 C C . THR A 1 243 ? -15.889 32.454 -32.244 1.00 16.23 243 THR A C 1
ATOM 1834 O O . THR A 1 243 ? -15.375 31.721 -33.096 1.00 10.97 243 THR A O 1
ATOM 1838 N N . VAL A 1 244 ? -15.346 32.674 -31.036 1.00 13.07 244 VAL A N 1
ATOM 1839 C CA . VAL A 1 244 ? -14.018 32.206 -30.642 1.00 13.24 244 VAL A CA 1
ATOM 1840 C C . VAL A 1 244 ? -14.156 30.932 -29.827 1.00 13.52 244 VAL A C 1
ATOM 1841 O O . VAL A 1 244 ? -15.001 30.845 -28.925 1.00 12.95 244 VAL A O 1
ATOM 1845 N N . ASN A 1 245 ? -13.316 29.946 -30.125 1.00 11.93 245 ASN A N 1
ATOM 1846 C CA . ASN A 1 245 ? -13.354 28.679 -29.406 1.00 12.01 245 ASN A CA 1
ATOM 1847 C C . ASN A 1 245 ? -11.982 28.031 -29.548 1.00 13.91 245 ASN A C 1
ATOM 1848 O O . ASN A 1 245 ? -11.032 28.655 -30.037 1.00 12.57 245 ASN A O 1
ATOM 1853 N N . GLY A 1 246 ? -11.854 26.798 -29.078 1.00 14.77 246 GLY A N 1
ATOM 1854 C CA . GLY A 1 246 ? -10.538 26.186 -29.044 1.00 16.40 246 GLY A CA 1
ATOM 1855 C C . GLY A 1 246 ? -10.565 24.870 -28.305 1.00 15.53 246 GLY A C 1
ATOM 1856 O O . GLY A 1 246 ? -11.568 24.488 -27.687 1.00 14.28 246 GLY A O 1
ATOM 1857 N N . VAL A 1 247 ? -9.425 24.168 -28.382 1.00 13.90 247 VAL A N 1
ATOM 1858 C CA . VAL A 1 247 ? -9.310 22.848 -27.771 1.00 17.13 247 VAL A CA 1
ATOM 1859 C C . VAL A 1 247 ? -8.786 22.889 -26.344 1.00 15.19 247 VAL A C 1
ATOM 1860 O O . VAL A 1 247 ? -8.888 21.873 -25.638 1.00 13.57 247 VAL A O 1
ATOM 1864 N N . SER A 1 248 ? -8.247 24.023 -25.884 1.00 11.70 248 SER A N 1
ATOM 1865 C CA . SER A 1 248 ? -7.537 24.060 -24.597 1.00 12.02 248 SER A CA 1
ATOM 1866 C C . SER A 1 248 ? -8.336 23.491 -23.427 1.00 10.72 248 SER A C 1
ATOM 1867 O O . SER A 1 248 ? -7.845 22.633 -22.702 1.00 14.63 248 SER A O 1
ATOM 1870 N N . LYS A 1 249 ? -9.556 23.987 -23.226 1.00 10.55 249 LYS A N 1
ATOM 1871 C CA . LYS A 1 249 ? -10.285 23.645 -21.987 1.00 15.04 249 LYS A CA 1
ATOM 1872 C C . LYS A 1 249 ? -11.127 22.425 -22.180 1.00 16.39 249 LYS A C 1
ATOM 1873 O O . LYS A 1 249 ? -11.156 21.563 -21.312 1.00 16.69 249 LYS A O 1
ATOM 1879 N N . ALA A 1 250 ? -11.813 22.326 -23.316 1.00 17.03 250 ALA A N 1
ATOM 1880 C CA . ALA A 1 250 ? -12.686 21.181 -23.593 1.00 17.01 250 ALA A CA 1
ATOM 1881 C C . ALA A 1 250 ? -11.933 19.852 -23.564 1.00 19.12 250 ALA A C 1
ATOM 1882 O O . ALA A 1 250 ? -12.419 18.867 -23.017 1.00 18.46 250 ALA A O 1
ATOM 1884 N N . TYR A 1 251 ? -10.745 19.827 -24.163 1.00 15.93 251 TYR A N 1
ATOM 1885 C CA . TYR A 1 251 ? -9.997 18.587 -24.350 1.00 16.18 251 TYR A CA 1
ATOM 1886 C C . TYR A 1 251 ? -8.759 18.498 -23.465 1.00 22.18 251 TYR A C 1
ATOM 1887 O O . TYR A 1 251 ? -7.983 17.540 -23.596 1.00 23.20 251 TYR A O 1
ATOM 1896 N N . ALA A 1 252 ? -8.561 19.456 -22.559 1.00 16.66 252 ALA A N 1
ATOM 1897 C CA . ALA A 1 252 ? -7.342 19.533 -21.748 1.00 17.76 252 ALA A CA 1
ATOM 1898 C C . ALA A 1 252 ? -6.100 19.530 -22.643 1.00 17.75 252 ALA A C 1
ATOM 1899 O O . ALA A 1 252 ? -5.235 18.655 -22.566 1.00 17.59 252 ALA A O 1
ATOM 1901 N N . MET A 1 253 ? -6.037 20.532 -23.518 1.00 14.43 253 MET A N 1
ATOM 1902 C CA . MET A 1 253 ? -4.966 20.638 -24.504 1.00 14.38 253 MET A CA 1
ATOM 1903 C C . MET A 1 253 ? -4.299 22.005 -24.443 1.00 13.58 253 MET A C 1
ATOM 1904 O O . MET A 1 253 ? -3.860 22.527 -25.467 1.00 14.32 253 MET A O 1
ATOM 1909 N N . THR A 1 254 ? -4.205 22.587 -23.246 1.00 13.17 254 THR A N 1
ATOM 1910 C CA . THR A 1 254 ? -3.672 23.942 -23.119 1.00 13.56 254 THR A CA 1
ATOM 1911 C C . THR A 1 254 ? -2.247 24.048 -23.661 1.00 13.95 254 THR A C 1
ATOM 1912 O O . THR A 1 254 ? -1.897 25.049 -24.294 1.00 14.47 254 THR A O 1
ATOM 1916 N N . GLY A 1 255 ? -1.410 23.034 -23.424 1.00 13.34 255 GLY A N 1
ATOM 1917 C CA . GLY A 1 255 ? -0.034 23.088 -23.905 1.00 12.59 255 GLY A CA 1
ATOM 1918 C C . GLY A 1 255 ? 0.115 22.976 -25.413 1.00 13.45 255 GLY A C 1
ATOM 1919 O O . GLY A 1 255 ? 1.180 23.305 -25.947 1.00 13.97 255 GLY A O 1
ATOM 1920 N N . TRP A 1 256 ? -0.926 22.525 -26.116 1.00 11.08 256 TRP A N 1
ATOM 1921 C CA . TRP A 1 256 ? -0.808 22.349 -27.566 1.00 14.49 256 TRP A CA 1
ATOM 1922 C C . TRP A 1 256 ? -0.974 23.651 -28.354 1.00 13.68 256 TRP A C 1
ATOM 1923 O O . TRP A 1 256 ? -0.501 23.732 -29.501 1.00 14.80 256 TRP A O 1
ATOM 1934 N N . ARG A 1 257 ? -1.654 24.648 -27.782 1.00 11.84 257 ARG A N 1
ATOM 1935 C CA . ARG A 1 257 ? -1.828 25.994 -28.348 1.00 13.00 257 ARG A CA 1
ATOM 1936 C C . ARG A 1 257 ? -2.546 25.967 -29.708 1.00 13.87 257 ARG A C 1
ATOM 1937 O O . ARG A 1 257 ? -1.990 26.328 -30.747 1.00 11.27 257 ARG A O 1
ATOM 1945 N N . ILE A 1 258 ? -3.828 25.603 -29.680 1.00 11.78 258 ILE A N 1
ATOM 1946 C CA . ILE A 1 258 ? -4.669 25.710 -30.876 1.00 9.01 258 ILE A CA 1
ATOM 1947 C C . ILE A 1 258 ? -5.996 26.357 -30.498 1.00 9.29 258 ILE A C 1
ATOM 1948 O O . ILE A 1 258 ? -6.781 25.784 -29.727 1.00 14.87 258 ILE A O 1
ATOM 1953 N N . GLY A 1 259 ? -6.256 27.543 -31.057 1.00 11.89 259 GLY A N 1
ATOM 1954 C CA . GLY A 1 259 ? -7.555 28.173 -30.979 1.00 12.38 259 GLY A CA 1
ATOM 1955 C C . GLY A 1 259 ? -8.101 28.389 -32.383 1.00 9.42 259 GLY A C 1
ATOM 1956 O O . GLY A 1 259 ? -7.376 28.279 -33.370 1.00 11.00 259 GLY A O 1
ATOM 1957 N N . TYR A 1 260 ? -9.403 28.672 -32.468 1.00 10.46 260 TYR A N 1
ATOM 1958 C CA . TYR A 1 260 ? -10.010 28.884 -33.777 1.00 8.06 260 TYR A CA 1
ATOM 1959 C C . TYR A 1 260 ? -11.228 29.793 -33.646 1.00 13.42 260 TYR A C 1
ATOM 1960 O O . TYR A 1 260 ? -11.717 30.065 -32.545 1.00 15.04 260 TYR A O 1
ATOM 1969 N N . ALA A 1 261 ? -11.732 30.244 -34.795 1.00 15.44 261 ALA A N 1
ATOM 1970 C CA . ALA A 1 261 ? -12.888 31.126 -34.797 1.00 13.32 261 ALA A CA 1
ATOM 1971 C C . ALA A 1 261 ? -13.632 31.011 -36.118 1.00 15.50 261 ALA A C 1
ATOM 1972 O O . ALA A 1 261 ? -13.056 30.650 -37.150 1.00 11.66 261 ALA A O 1
ATOM 1974 N N . GLY A 1 262 ? -14.921 31.316 -36.063 1.00 11.02 262 GLY A N 1
ATOM 1975 C CA . GLY A 1 262 ? -15.722 31.548 -37.255 1.00 12.49 262 GLY A CA 1
ATOM 1976 C C . GLY A 1 262 ? -16.214 32.983 -37.259 1.00 14.77 262 GLY A C 1
ATOM 1977 O O . GLY A 1 262 ? -16.641 33.498 -36.227 1.00 17.56 262 GLY A O 1
ATOM 1978 N N . GLY A 1 263 ? -16.134 33.630 -38.416 1.00 9.16 263 GLY A N 1
ATOM 1979 C CA . GLY A 1 263 ? -16.614 34.991 -38.540 1.00 13.24 263 GLY A CA 1
ATOM 1980 C C . GLY A 1 263 ? -16.591 35.504 -39.968 1.00 16.74 263 GLY A C 1
ATOM 1981 O O . GLY A 1 263 ? -16.214 34.790 -40.904 1.00 13.24 263 GLY A O 1
ATOM 1982 N N . PRO A 1 264 ? -16.991 36.763 -40.159 1.00 16.60 264 PRO A N 1
ATOM 1983 C CA . PRO A 1 264 ? -17.068 37.320 -41.516 1.00 15.35 264 PRO A CA 1
ATOM 1984 C C . PRO A 1 264 ? -15.731 37.243 -42.248 1.00 12.87 264 PRO A C 1
ATOM 1985 O O . PRO A 1 264 ? -14.667 37.488 -41.671 1.00 14.62 264 PRO A O 1
ATOM 1989 N N . ARG A 1 265 ? -15.808 36.920 -43.545 1.00 13.82 265 ARG A N 1
ATOM 1990 C CA . ARG A 1 265 ? -14.605 36.669 -44.343 1.00 11.18 265 ARG A CA 1
ATOM 1991 C C . ARG A 1 265 ? -13.615 37.824 -44.294 1.00 11.70 265 ARG A C 1
ATOM 1992 O O . ARG A 1 265 ? -12.401 37.601 -44.254 1.00 13.18 265 ARG A O 1
ATOM 1994 N N . GLU A 1 266 ? -14.100 39.073 -44.309 1.00 13.55 266 GLU A N 1
ATOM 1995 C CA A GLU A 1 266 ? -13.168 40.197 -44.359 0.81 13.00 266 GLU A CA 1
ATOM 1996 C CA B GLU A 1 266 ? -13.174 40.202 -44.358 0.19 14.45 266 GLU A CA 1
ATOM 1997 C C . GLU A 1 266 ? -12.401 40.361 -43.054 1.00 13.26 266 GLU A C 1
ATOM 1998 O O . GLU A 1 266 ? -11.234 40.779 -43.073 1.00 12.49 266 GLU A O 1
ATOM 2009 N N . LEU A 1 267 ? -13.028 40.048 -41.919 1.00 12.34 267 LEU A N 1
ATOM 2010 C CA . LEU A 1 267 ? -12.291 40.035 -40.659 1.00 9.36 267 LEU A CA 1
ATOM 2011 C C . LEU A 1 267 ? -11.306 38.872 -40.619 1.00 9.35 267 LEU A C 1
ATOM 2012 O O . LEU A 1 267 ? -10.160 39.038 -40.184 1.00 11.95 267 LEU A O 1
ATOM 2017 N N . ILE A 1 268 ? -11.738 37.688 -41.070 1.00 11.86 268 ILE A N 1
ATOM 2018 C CA . ILE A 1 268 ? -10.848 36.526 -41.146 1.00 11.86 268 ILE A CA 1
ATOM 2019 C C . ILE A 1 268 ? -9.621 36.843 -41.997 1.00 11.11 268 ILE A C 1
ATOM 2020 O O . ILE A 1 268 ? -8.492 36.457 -41.662 1.00 12.75 268 ILE A O 1
ATOM 2025 N N A LYS A 1 269 ? -9.818 37.545 -43.112 0.46 11.59 269 LYS A N 1
ATOM 2026 N N B LYS A 1 269 ? -9.828 37.536 -43.119 0.54 11.52 269 LYS A N 1
ATOM 2027 C CA A LYS A 1 269 ? -8.684 37.893 -43.961 0.46 12.42 269 LYS A CA 1
ATOM 2028 C CA B LYS A 1 269 ? -8.716 37.923 -43.981 0.54 12.66 269 LYS A CA 1
ATOM 2029 C C A LYS A 1 269 ? -7.741 38.869 -43.266 0.46 12.33 269 LYS A C 1
ATOM 2030 C C B LYS A 1 269 ? -7.754 38.861 -43.262 0.54 12.24 269 LYS A C 1
ATOM 2031 O O A LYS A 1 269 ? -6.516 38.753 -43.394 0.46 13.68 269 LYS A O 1
ATOM 2032 O O B LYS A 1 269 ? -6.531 38.709 -43.368 0.54 14.02 269 LYS A O 1
ATOM 2043 N N . ALA A 1 270 ? -8.286 39.843 -42.532 1.00 11.31 270 ALA A N 1
ATOM 2044 C CA . ALA A 1 270 ? -7.427 40.791 -41.829 1.00 11.13 270 ALA A CA 1
ATOM 2045 C C . ALA A 1 270 ? -6.689 40.113 -40.680 1.00 14.65 270 ALA A C 1
ATOM 2046 O O . ALA A 1 270 ? -5.516 40.415 -40.426 1.00 11.31 270 ALA A O 1
ATOM 2048 N N . MET A 1 271 ? -7.349 39.174 -39.992 1.00 13.57 271 MET A N 1
ATOM 2049 C CA . MET A 1 271 ? -6.668 38.410 -38.949 1.00 12.49 271 MET A CA 1
ATOM 2050 C C . MET A 1 271 ? -5.482 37.638 -39.522 1.00 14.49 271 MET A C 1
ATOM 2051 O O . MET A 1 271 ? -4.423 37.537 -38.878 1.00 11.23 271 MET A O 1
ATOM 2056 N N . ALA A 1 272 ? -5.621 37.128 -40.753 1.00 12.12 272 ALA A N 1
ATOM 2057 C CA . ALA A 1 272 ? -4.517 36.406 -41.385 1.00 10.74 272 ALA A CA 1
ATOM 2058 C C . ALA A 1 272 ? -3.340 37.333 -41.670 1.00 12.36 272 ALA A C 1
ATOM 2059 O O . ALA A 1 272 ? -2.182 36.915 -41.560 1.00 15.05 272 ALA A O 1
ATOM 2061 N N . VAL A 1 273 ? -3.607 38.588 -42.040 1.00 11.64 273 VAL A N 1
ATOM 2062 C CA . VAL A 1 273 ? -2.521 39.558 -42.187 1.00 12.73 273 VAL A CA 1
ATOM 2063 C C . VAL A 1 273 ? -1.763 39.697 -40.868 1.00 13.13 273 VAL A C 1
ATOM 2064 O O . VAL A 1 273 ? -0.529 39.638 -40.838 1.00 11.36 273 VAL A O 1
ATOM 2068 N N . VAL A 1 274 ? -2.490 39.849 -39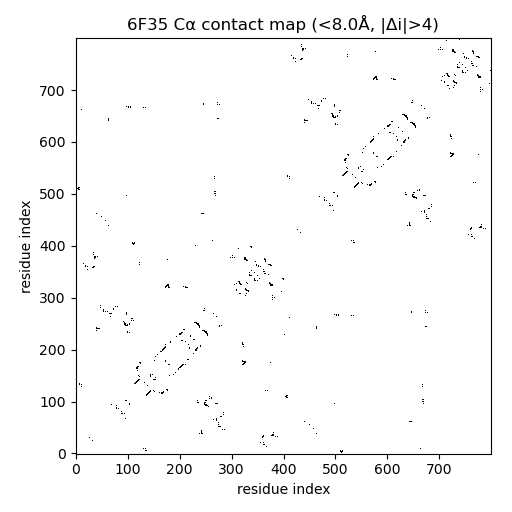.753 1.00 9.98 274 VAL A N 1
ATOM 2069 C CA . VAL A 1 274 ? -1.825 39.937 -38.452 1.00 7.54 274 VAL A CA 1
ATOM 2070 C C . VAL A 1 274 ? -1.031 38.670 -38.181 1.00 11.28 274 VAL A C 1
ATOM 2071 O O . VAL A 1 274 ? 0.129 38.723 -37.759 1.00 12.16 274 VAL A O 1
ATOM 2075 N N . GLN A 1 275 ? -1.661 37.509 -38.390 1.00 11.57 275 GLN A N 1
ATOM 2076 C CA . GLN A 1 275 ? -1.026 36.237 -38.060 1.00 10.91 275 GLN A CA 1
ATOM 2077 C C . GLN A 1 275 ? 0.251 36.028 -38.863 1.00 11.67 275 GLN A C 1
ATOM 2078 O O . GLN A 1 275 ? 1.213 35.420 -38.372 1.00 9.85 275 GLN A O 1
ATOM 2084 N N . SER A 1 276 ? 0.271 36.516 -40.105 1.00 9.64 276 SER A N 1
ATOM 2085 C CA . SER A 1 276 ? 1.461 36.374 -40.924 1.00 12.54 276 SER A CA 1
ATOM 2086 C C . SER A 1 276 ? 2.633 37.163 -40.354 1.00 13.32 276 SER A C 1
ATOM 2087 O O . SER A 1 276 ? 3.784 36.787 -40.571 1.00 12.00 276 SER A O 1
ATOM 2090 N N . GLN A 1 277 ? 2.374 38.252 -39.629 1.00 8.27 277 GLN A N 1
ATOM 2091 C CA . GLN A 1 277 ? 3.470 38.981 -39.004 1.00 11.00 277 GLN A CA 1
ATOM 2092 C C . GLN A 1 277 ? 3.829 38.417 -37.641 1.00 14.71 277 GLN A C 1
ATOM 2093 O O . GLN A 1 277 ? 4.991 38.503 -37.231 1.00 10.51 277 GLN A O 1
ATOM 2099 N N . ALA A 1 278 ? 2.845 37.864 -36.924 1.00 10.89 278 ALA A N 1
ATOM 2100 C CA . ALA A 1 278 ? 3.047 37.474 -35.529 1.00 9.68 278 ALA A CA 1
ATOM 2101 C C . ALA A 1 278 ? 3.635 36.075 -35.361 1.00 11.24 278 ALA A C 1
ATOM 2102 O O . ALA A 1 278 ? 4.468 35.867 -34.468 1.00 15.78 278 ALA A O 1
ATOM 2104 N N . THR A 1 279 ? 3.209 35.096 -36.167 1.00 14.63 279 THR A N 1
ATOM 2105 C CA . THR A 1 279 ? 3.501 33.696 -35.860 1.00 9.28 279 THR A CA 1
ATOM 2106 C C . THR A 1 279 ? 3.671 32.782 -37.069 1.00 12.28 279 THR A C 1
ATOM 2107 O O . THR A 1 279 ? 4.173 31.665 -36.917 1.00 10.53 279 THR A O 1
ATOM 2111 N N . SER A 1 280 ? 3.197 33.200 -38.246 1.00 7.96 280 SER A N 1
ATOM 2112 C CA . SER A 1 280 ? 2.901 32.263 -39.329 1.00 9.70 280 SER A CA 1
ATOM 2113 C C . SER A 1 280 ? 1.915 31.220 -38.810 1.00 13.49 280 SER A C 1
ATOM 2114 O O . SER A 1 280 ? 1.176 31.493 -37.860 1.00 14.39 280 SER A O 1
ATOM 2117 N N . CYS A 1 281 ? 1.889 30.034 -39.414 1.00 11.68 281 CYS A N 1
ATOM 2118 C CA . CYS A 1 281 ? 0.894 29.043 -39.034 1.00 10.06 281 CYS A CA 1
ATOM 2119 C C . CYS A 1 281 ? 1.132 28.548 -37.605 1.00 13.51 281 CYS A C 1
ATOM 2120 O O . CYS A 1 281 ? 2.255 28.608 -37.095 1.00 11.76 281 CYS A O 1
ATOM 2123 N N . PRO A 1 282 ? 0.091 28.063 -36.933 1.00 13.81 282 PRO A N 1
ATOM 2124 C CA . PRO A 1 282 ? 0.301 27.352 -35.671 1.00 11.46 282 PRO A CA 1
ATOM 2125 C C . PRO A 1 282 ? 0.882 25.978 -35.956 1.00 13.87 282 PRO A C 1
ATOM 2126 O O . PRO A 1 282 ? 0.932 25.527 -37.103 1.00 12.84 282 PRO A O 1
ATOM 2130 N N . SER A 1 283 ? 1.309 25.306 -34.882 1.00 12.46 283 SER A N 1
ATOM 2131 C CA . SER A 1 283 ? 2.038 24.048 -35.004 1.00 13.40 283 SER A CA 1
ATOM 2132 C C . SER A 1 283 ? 1.283 23.032 -35.857 1.00 13.41 283 SER A C 1
ATOM 2133 O O . SER A 1 283 ? 0.110 22.749 -35.610 1.00 13.38 283 SER A O 1
ATOM 2136 N N . SER A 1 284 ? 1.974 22.472 -36.856 1.00 13.44 284 SER A N 1
ATOM 2137 C CA . SER A 1 284 ? 1.382 21.417 -37.675 1.00 14.61 284 SER A CA 1
ATOM 2138 C C . SER A 1 284 ? 1.024 20.194 -36.840 1.00 19.99 284 SER A C 1
ATOM 2139 O O . SER A 1 284 ? 0.021 19.520 -37.115 1.00 13.42 284 SER A O 1
ATOM 2142 N N . ILE A 1 285 ? 1.823 19.896 -35.815 1.00 14.60 285 ILE A N 1
ATOM 2143 C CA . ILE A 1 285 ? 1.541 18.739 -34.971 1.00 15.64 285 ILE A CA 1
ATOM 2144 C C . ILE A 1 285 ? 0.300 18.989 -34.119 1.00 13.34 285 ILE A C 1
ATOM 2145 O O . ILE A 1 285 ? -0.573 18.123 -34.003 1.00 14.57 285 ILE A O 1
ATOM 2150 N N . SER A 1 286 ? 0.206 20.167 -33.500 1.00 12.39 286 SER A N 1
ATOM 2151 C CA . SER A 1 286 ? -0.968 20.471 -32.684 1.00 13.14 286 SER A CA 1
ATOM 2152 C C . SER A 1 286 ? -2.224 20.517 -33.538 1.00 14.79 286 SER A C 1
ATOM 2153 O O . SER A 1 286 ? -3.299 20.084 -33.103 1.00 12.14 286 SER A O 1
ATOM 2156 N N . GLN A 1 287 ? -2.109 21.045 -34.758 1.00 14.37 287 GLN A N 1
ATOM 2157 C CA . GLN A 1 287 ? -3.255 21.053 -35.660 1.00 16.00 287 GLN A CA 1
ATOM 2158 C C . GLN A 1 287 ? -3.752 19.641 -35.926 1.00 18.37 287 GLN A C 1
ATOM 2159 O O . GLN A 1 287 ? -4.964 19.393 -35.928 1.00 15.04 287 GLN A O 1
ATOM 2165 N N . ALA A 1 288 ? -2.833 18.698 -36.146 1.00 13.67 288 ALA A N 1
ATOM 2166 C CA . ALA A 1 288 ? -3.250 17.337 -36.463 1.00 15.57 288 ALA A CA 1
ATOM 2167 C C . ALA A 1 288 ? -3.909 16.673 -35.260 1.00 17.89 288 ALA A C 1
ATOM 2168 O O . ALA A 1 288 ? -4.879 15.918 -35.412 1.00 19.97 288 ALA A O 1
ATOM 2170 N N . ALA A 1 289 ? -3.395 16.939 -34.058 1.00 14.75 289 ALA A N 1
ATOM 2171 C CA . ALA A 1 289 ? -4.061 16.470 -32.846 1.00 15.01 289 ALA A CA 1
ATOM 2172 C C . ALA A 1 289 ? -5.479 17.017 -32.753 1.00 18.65 289 ALA A C 1
ATOM 2173 O O . ALA A 1 289 ? -6.411 16.296 -32.374 1.00 18.31 289 ALA A O 1
ATOM 2175 N N . SER A 1 290 ? -5.655 18.296 -33.093 1.00 15.65 290 SER A N 1
ATOM 2176 C CA . SER A 1 290 ? -6.943 18.948 -32.912 1.00 15.27 290 SER A CA 1
ATOM 2177 C C . SER A 1 290 ? -7.978 18.453 -33.910 1.00 18.07 290 SER A C 1
ATOM 2178 O O . SER A 1 290 ? -9.177 18.476 -33.607 1.00 18.55 290 SER A O 1
ATOM 2181 N N . VAL A 1 291 ? -7.549 18.038 -35.108 1.00 14.10 291 VAL A N 1
ATOM 2182 C CA . VAL A 1 291 ? -8.480 17.417 -36.051 1.00 14.91 291 VAL A CA 1
ATOM 2183 C C . VAL A 1 291 ? -9.195 16.253 -35.381 1.00 18.06 291 VAL A C 1
ATOM 2184 O O . VAL A 1 291 ? -10.423 16.105 -35.473 1.00 17.58 291 VAL A O 1
ATOM 2188 N N . VAL A 1 292 ? -8.432 15.417 -34.681 1.00 16.89 292 VAL A N 1
ATOM 2189 C CA . VAL A 1 292 ? -8.996 14.221 -34.075 1.00 17.51 292 VAL A CA 1
ATOM 2190 C C . VAL A 1 292 ? -9.704 14.546 -32.761 1.00 20.62 292 VAL A C 1
ATOM 2191 O O . VAL A 1 292 ? -10.702 13.902 -32.419 1.00 21.18 292 VAL A O 1
ATOM 2195 N N . ALA A 1 293 ? -9.240 15.556 -32.020 1.00 20.23 293 ALA A N 1
ATOM 2196 C CA . ALA A 1 293 ? -10.008 16.003 -30.860 1.00 18.68 293 ALA A CA 1
ATOM 2197 C C . ALA A 1 293 ? -11.426 16.390 -31.263 1.00 22.94 293 ALA A C 1
ATOM 2198 O O . ALA A 1 293 ? -12.392 16.045 -30.570 1.00 19.16 293 ALA A O 1
ATOM 2200 N N . LEU A 1 294 ? -11.570 17.079 -32.402 1.00 15.36 294 LEU A N 1
ATOM 2201 C CA . LEU A 1 294 ? -12.883 17.557 -32.830 1.00 14.83 294 LEU A CA 1
ATOM 2202 C C . LEU A 1 294 ? -13.699 16.467 -33.523 1.00 18.16 294 LEU A C 1
ATOM 2203 O O . LEU A 1 294 ? -14.901 16.337 -33.264 1.00 16.40 294 LEU A O 1
ATOM 2208 N N . ASN A 1 295 ? -13.068 15.684 -34.408 1.00 16.81 295 ASN A N 1
ATOM 2209 C CA . ASN A 1 295 ? -13.750 14.645 -35.175 1.00 27.14 295 ASN A CA 1
ATOM 2210 C C . ASN A 1 295 ? -13.960 13.357 -34.393 1.00 28.24 295 ASN A C 1
ATOM 2211 O O . ASN A 1 295 ? -14.758 12.508 -34.816 1.00 20.47 295 ASN A O 1
ATOM 2216 N N . GLY A 1 296 ? -13.241 13.170 -33.293 1.00 19.11 296 GLY A N 1
ATOM 2217 C CA . GLY A 1 296 ? -13.243 11.904 -32.606 1.00 20.36 296 GLY A CA 1
ATOM 2218 C C . GLY A 1 296 ? -14.416 11.751 -31.662 1.00 22.39 296 GLY A C 1
ATOM 2219 O O . GLY A 1 296 ? -15.323 12.589 -31.611 1.00 21.46 296 GLY A O 1
ATOM 2220 N N . PRO A 1 297 ? -14.418 10.662 -30.894 1.00 23.14 297 PRO A N 1
ATOM 2221 C CA . PRO A 1 297 ? -15.507 10.444 -29.934 1.00 28.23 297 PRO A CA 1
ATOM 2222 C C . PRO A 1 297 ? -15.519 11.524 -28.860 1.00 27.30 297 PRO A C 1
ATOM 2223 O O . PRO A 1 297 ? -14.472 12.022 -28.433 1.00 20.89 297 PRO A O 1
ATOM 2227 N N . GLN A 1 298 ? -16.727 11.905 -28.446 1.00 22.24 298 GLN A N 1
ATOM 2228 C CA . GLN A 1 298 ? -16.919 12.964 -27.465 1.00 19.78 298 GLN A CA 1
ATOM 2229 C C . GLN A 1 298 ? -17.491 12.462 -26.143 1.00 25.17 298 GLN A C 1
ATOM 2230 O O . GLN A 1 298 ? -17.713 13.272 -25.237 1.00 23.51 298 GLN A O 1
ATOM 2236 N N . ASP A 1 299 ? -17.732 11.155 -26.005 1.00 28.17 299 ASP A N 1
ATOM 2237 C CA . ASP A 1 299 ? -18.427 10.652 -24.824 1.00 29.63 299 ASP A CA 1
ATOM 2238 C C . ASP A 1 299 ? -17.633 10.885 -23.548 1.00 29.06 299 ASP A C 1
ATOM 2239 O O . ASP A 1 299 ? -18.222 11.011 -22.470 1.00 33.16 299 ASP A O 1
ATOM 2244 N N . PHE A 1 300 ? -16.303 10.961 -23.646 1.00 29.48 300 PHE A N 1
ATOM 2245 C CA . PHE A 1 300 ? -15.481 11.158 -22.456 1.00 25.77 300 PHE A CA 1
ATOM 2246 C C . PHE A 1 300 ? -15.813 12.468 -21.754 1.00 25.82 300 PHE A C 1
ATOM 2247 O O . PHE A 1 300 ? -15.604 12.589 -20.543 1.00 24.42 300 PHE A O 1
ATOM 2255 N N . LEU A 1 301 ? -16.326 13.459 -22.493 1.00 22.41 301 LEU A N 1
ATOM 2256 C CA . LEU A 1 301 ? -16.683 14.737 -21.879 1.00 22.44 301 LEU A CA 1
ATOM 2257 C C . LEU A 1 301 ? -17.690 14.566 -20.746 1.00 24.05 301 LEU A C 1
ATOM 2258 O O . LEU A 1 301 ? -17.672 15.338 -19.778 1.00 25.92 301 LEU A O 1
ATOM 2263 N N . LYS A 1 302 ? -18.567 13.565 -20.844 1.00 23.63 302 LYS A N 1
ATOM 2264 C CA . LYS A 1 302 ? -19.597 13.379 -19.824 1.00 27.16 302 LYS A CA 1
ATOM 2265 C C . LYS A 1 302 ? -18.976 13.124 -18.452 1.00 30.20 302 LYS A C 1
ATOM 2266 O O . LYS A 1 302 ? -19.335 13.776 -17.462 1.00 27.35 302 LYS A O 1
ATOM 2268 N N . GLU A 1 303 ? -18.038 12.178 -18.374 1.00 28.48 303 GLU A N 1
ATOM 2269 C CA . GLU A 1 303 ? -17.418 11.867 -17.090 1.00 29.86 303 GLU A CA 1
ATOM 2270 C C . GLU A 1 303 ? -16.620 13.051 -16.558 1.00 23.46 303 GLU A C 1
ATOM 2271 O O . GLU A 1 303 ? -16.571 13.274 -15.343 1.00 23.46 303 GLU A O 1
ATOM 2277 N N . ARG A 1 304 ? -15.974 13.816 -17.446 1.00 21.65 304 ARG A N 1
ATOM 2278 C CA . ARG A 1 304 ? -15.203 14.963 -16.970 1.00 23.42 304 ARG A CA 1
ATOM 2279 C C . ARG A 1 304 ? -16.114 16.039 -16.401 1.00 21.55 304 ARG A C 1
ATOM 2280 O O . ARG A 1 304 ? -15.817 16.617 -15.346 1.00 19.01 304 ARG A O 1
ATOM 2288 N N . THR A 1 305 ? -17.232 16.306 -17.080 1.00 22.84 305 THR A N 1
ATOM 2289 C CA . THR A 1 305 ? -18.224 17.250 -16.577 1.00 28.01 305 THR A CA 1
ATOM 2290 C C . THR A 1 305 ? -18.775 16.816 -15.225 1.00 18.71 305 THR A C 1
ATOM 2291 O O . THR A 1 305 ? -18.923 17.637 -14.313 1.00 19.16 305 THR A O 1
ATOM 2295 N N . GLU A 1 306 ? -19.119 15.533 -15.090 1.00 20.83 306 GLU A N 1
ATOM 2296 C CA . GLU A 1 306 ? -19.658 15.045 -13.822 1.00 27.61 306 GLU A CA 1
ATOM 2297 C C . GLU A 1 306 ? -18.642 15.201 -12.695 1.00 27.47 306 GLU A C 1
ATOM 2298 O O . GLU A 1 306 ? -19.001 15.576 -11.572 1.00 22.08 306 GLU A O 1
ATOM 2304 N N . SER A 1 307 ? -17.366 14.928 -12.984 1.00 21.84 307 SER A N 1
ATOM 2305 C CA . SER A 1 307 ? -16.303 15.141 -12.005 1.00 21.83 307 SER A CA 1
ATOM 2306 C C . SER A 1 307 ? -16.194 16.612 -11.619 1.00 19.74 307 SER A C 1
ATOM 2307 O O . SER A 1 307 ? -16.078 16.944 -10.434 1.00 20.02 307 SER A O 1
ATOM 2310 N N . PHE A 1 308 ? -16.212 17.509 -12.614 1.00 18.31 308 PHE A N 1
ATOM 2311 C CA . PHE A 1 308 ? -16.166 18.941 -12.328 1.00 16.37 308 PHE A CA 1
ATOM 2312 C C . PHE A 1 308 ? -17.375 19.387 -11.512 1.00 23.40 308 PHE A C 1
ATOM 2313 O O . PHE A 1 308 ? -17.241 20.196 -10.585 1.00 15.97 308 PHE A O 1
ATOM 2321 N N . GLN A 1 309 ? -18.563 18.878 -11.849 1.00 20.38 309 GLN A N 1
ATOM 2322 C CA . GLN A 1 309 ? -19.775 19.296 -11.149 1.00 19.35 309 GLN A CA 1
ATOM 2323 C C . GLN A 1 309 ? -19.759 18.861 -9.683 1.00 18.58 309 GLN A C 1
ATOM 2324 O O . GLN A 1 309 ? -20.202 19.612 -8.805 1.00 19.27 309 GLN A O 1
ATOM 2330 N N . ARG A 1 310 ? -19.274 17.649 -9.396 1.00 20.21 310 ARG A N 1
ATOM 2331 C CA . ARG A 1 310 ? -19.150 17.219 -8.003 1.00 21.79 310 ARG A CA 1
ATOM 2332 C C . ARG A 1 310 ? -18.252 18.166 -7.217 1.00 20.81 310 ARG A C 1
ATOM 2333 O O . ARG A 1 310 ? -18.539 18.497 -6.058 1.00 21.37 310 ARG A O 1
ATOM 2341 N N . ARG A 1 311 ? -17.160 18.616 -7.840 1.00 22.11 311 ARG A N 1
ATOM 2342 C CA . ARG A 1 311 ? -16.228 19.514 -7.169 1.00 20.05 311 ARG A CA 1
ATOM 2343 C C . ARG A 1 311 ? -16.815 20.908 -7.013 1.00 19.04 311 ARG A C 1
ATOM 2344 O O . ARG A 1 311 ? -16.641 21.544 -5.969 1.00 21.02 311 ARG A O 1
ATOM 2352 N N . ARG A 1 312 ? -17.516 21.398 -8.038 1.00 17.76 312 ARG A N 1
ATOM 2353 C CA . ARG A 1 312 ? -18.283 22.631 -7.899 1.00 16.77 312 ARG A CA 1
ATOM 2354 C C . ARG A 1 312 ? -19.192 22.580 -6.673 1.00 18.02 312 ARG A C 1
ATOM 2355 O O . ARG A 1 312 ? -19.226 23.518 -5.866 1.00 17.85 312 ARG A O 1
ATOM 2363 N N . ASP A 1 313 ? -19.950 21.489 -6.532 1.00 17.64 313 ASP A N 1
ATOM 2364 C CA . ASP A 1 313 ? -20.882 21.363 -5.413 1.00 18.88 313 ASP A CA 1
ATOM 2365 C C . ASP A 1 313 ? -20.149 21.346 -4.076 1.00 22.84 313 ASP A C 1
ATOM 2366 O O . ASP A 1 313 ? -20.651 21.884 -3.080 1.00 22.81 313 ASP A O 1
ATOM 2371 N N . LEU A 1 314 ? -18.982 20.698 -4.019 1.00 24.05 314 LEU A N 1
ATOM 2372 C CA . LEU A 1 314 ? -18.188 20.731 -2.789 1.00 23.10 314 LEU A CA 1
ATOM 2373 C C . LEU A 1 314 ? -17.920 22.164 -2.359 1.00 21.57 314 LEU A C 1
ATOM 2374 O O . LEU A 1 314 ? -18.132 22.531 -1.194 1.00 21.57 314 LEU A O 1
ATOM 2379 N N . VAL A 1 315 ? -17.473 22.997 -3.307 1.00 19.00 315 VAL A N 1
ATOM 2380 C CA . VAL A 1 315 ? -17.061 24.362 -2.990 1.00 24.28 315 VAL A CA 1
ATOM 2381 C C . VAL A 1 315 ? -18.270 25.230 -2.657 1.00 21.35 315 VAL A C 1
ATOM 2382 O O . VAL A 1 315 ? -18.254 25.982 -1.679 1.00 19.89 315 VAL A O 1
ATOM 2386 N N . VAL A 1 316 ? -19.318 25.176 -3.483 1.00 17.57 316 VAL A N 1
ATOM 2387 C CA . VAL A 1 316 ? -20.514 25.970 -3.204 1.00 19.93 316 VAL A CA 1
ATOM 2388 C C . VAL A 1 316 ? -21.089 25.612 -1.835 1.00 21.60 316 VAL A C 1
ATOM 2389 O O . VAL A 1 316 ? -21.335 26.485 -0.992 1.00 21.32 316 VAL A O 1
ATOM 2393 N N . ASN A 1 317 ? -21.327 24.322 -1.596 1.00 19.58 317 ASN A N 1
ATOM 2394 C CA . ASN A 1 317 ? -21.891 23.914 -0.314 1.00 21.32 317 ASN A CA 1
ATOM 2395 C C . ASN A 1 317 ? -20.926 24.168 0.839 1.00 22.23 317 ASN A C 1
ATOM 2396 O O . ASN A 1 317 ? -21.363 24.487 1.952 1.00 24.10 317 ASN A O 1
ATOM 2401 N N . GLY A 1 318 ? -19.621 24.026 0.603 1.00 22.10 318 GLY A N 1
ATOM 2402 C CA . GLY A 1 318 ? -18.658 24.277 1.667 1.00 27.29 318 GLY A CA 1
ATOM 2403 C C . GLY A 1 318 ? -18.636 25.733 2.097 1.00 24.68 318 GLY A C 1
ATOM 2404 O O . GLY A 1 318 ? -18.635 26.039 3.291 1.00 24.69 318 GLY A O 1
ATOM 2405 N N . LEU A 1 319 ? -18.627 26.653 1.127 1.00 21.24 319 LEU A N 1
ATOM 2406 C CA . LEU A 1 319 ? -18.586 28.076 1.455 1.00 21.35 319 LEU A CA 1
ATOM 2407 C C . LEU A 1 319 ? -19.895 28.544 2.085 1.00 27.50 319 LEU A C 1
ATOM 2408 O O . LEU A 1 319 ? -19.889 29.366 3.011 1.00 24.51 319 LEU A O 1
ATOM 2413 N N . ASN A 1 320 ? -21.026 28.039 1.600 1.00 25.02 320 ASN A N 1
ATOM 2414 C CA . ASN A 1 320 ? -22.317 28.448 2.147 1.00 24.25 320 ASN A CA 1
ATOM 2415 C C . ASN A 1 320 ? -22.608 27.850 3.523 1.00 25.37 320 ASN A C 1
ATOM 2416 O O . ASN A 1 320 ? -23.646 28.175 4.119 1.00 25.87 320 ASN A O 1
ATOM 2421 N N . ALA A 1 321 ? -21.742 26.979 4.033 1.00 24.49 321 ALA A N 1
ATOM 2422 C CA . ALA A 1 321 ? -21.788 26.545 5.425 1.00 29.24 321 ALA A CA 1
ATOM 2423 C C . ALA A 1 321 ? -20.947 27.425 6.344 1.00 33.63 321 ALA A C 1
ATOM 2424 O O . ALA A 1 321 ? -20.838 27.132 7.542 1.00 30.45 321 ALA A O 1
ATOM 2426 N N . ILE A 1 322 ? -20.364 28.498 5.819 1.00 29.71 322 ILE A N 1
ATOM 2427 C CA . ILE A 1 322 ? -19.466 29.374 6.565 1.00 31.31 322 ILE A CA 1
ATOM 2428 C C . ILE A 1 322 ? -20.158 30.718 6.735 1.00 34.14 322 ILE A C 1
ATOM 2429 O O . ILE A 1 322 ? -20.425 31.406 5.742 1.00 25.58 322 ILE A O 1
ATOM 2434 N N . ASP A 1 323 ? -20.427 31.108 7.984 1.00 33.71 323 ASP A N 1
ATOM 2435 C CA . ASP A 1 323 ? -21.110 32.378 8.227 1.00 38.85 323 ASP A CA 1
ATOM 2436 C C . ASP A 1 323 ? -20.341 33.534 7.595 1.00 34.47 323 ASP A C 1
ATOM 2437 O O . ASP A 1 323 ? -19.115 33.621 7.705 1.00 35.70 323 ASP A O 1
ATOM 2442 N N . GLY A 1 324 ? -21.066 34.410 6.905 1.00 31.63 324 GLY A N 1
ATOM 2443 C CA . GLY A 1 324 ? -20.476 35.575 6.284 1.00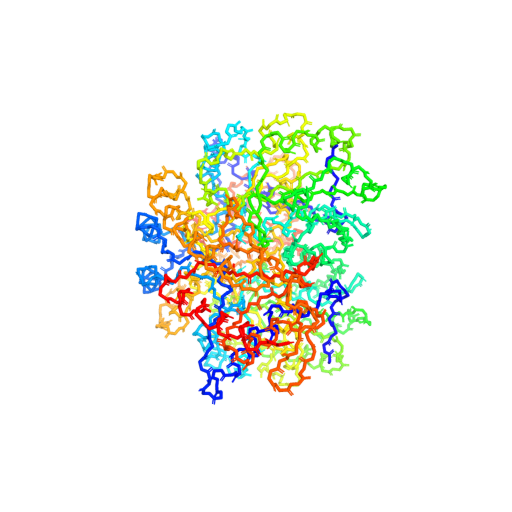 30.23 324 GLY A CA 1
ATOM 2444 C C . GLY A 1 324 ? -20.184 35.444 4.803 1.00 26.36 324 GLY A C 1
ATOM 2445 O O . GLY A 1 324 ? -19.898 36.462 4.159 1.00 29.83 324 GLY A O 1
ATOM 2446 N N . LEU A 1 325 ? -20.254 34.236 4.244 1.00 24.66 325 LEU A N 1
ATOM 2447 C CA . LEU A 1 325 ? -19.999 33.987 2.830 1.00 23.09 325 LEU A CA 1
ATOM 2448 C C . LEU A 1 325 ? -21.286 33.572 2.130 1.00 25.84 325 LEU A C 1
ATOM 2449 O O . LEU A 1 325 ? -22.091 32.830 2.696 1.00 27.30 325 LEU A O 1
ATOM 2454 N N . ASP A 1 326 ? -21.470 34.041 0.892 1.00 21.71 326 ASP A N 1
ATOM 2455 C CA A ASP A 1 326 ? -22.628 33.661 0.083 0.47 25.16 326 ASP A CA 1
ATOM 2456 C CA B ASP A 1 326 ? -22.634 33.697 0.073 0.53 25.30 326 ASP A CA 1
ATOM 2457 C C . ASP A 1 326 ? -22.144 33.363 -1.330 1.00 24.21 326 ASP A C 1
ATOM 2458 O O . ASP A 1 326 ? -21.691 34.259 -2.053 1.00 23.13 326 ASP A O 1
ATOM 2467 N N . CYS A 1 327 ? -22.235 32.098 -1.724 1.00 18.20 327 CYS A N 1
ATOM 2468 C CA . CYS A 1 327 ? -21.671 31.629 -2.987 1.00 17.15 327 CYS A CA 1
ATOM 2469 C C . CYS A 1 327 ? -22.779 31.211 -3.950 1.00 18.50 327 CYS A C 1
ATOM 2470 O O . CYS A 1 327 ? -23.519 30.261 -3.672 1.00 17.32 327 CYS A O 1
ATOM 2473 N N . ARG A 1 328 ? -22.870 31.901 -5.086 1.00 18.10 328 ARG A N 1
ATOM 2474 C CA . ARG A 1 328 ? -23.767 31.498 -6.165 1.00 19.02 328 ARG A CA 1
ATOM 2475 C C . ARG A 1 328 ? -23.276 30.209 -6.833 1.00 20.59 328 ARG A C 1
ATOM 2476 O O . ARG A 1 328 ? -22.091 29.868 -6.793 1.00 17.65 328 ARG A O 1
ATOM 2484 N N . VAL A 1 329 ? -24.208 29.496 -7.460 1.00 20.89 329 VAL A N 1
ATOM 2485 C CA . VAL A 1 329 ? -23.911 28.245 -8.155 1.00 15.52 329 VAL A CA 1
ATOM 2486 C C . VAL A 1 329 ? -23.488 28.581 -9.585 1.00 15.45 329 VAL A C 1
ATOM 2487 O O . VAL A 1 329 ? -24.319 29.089 -10.358 1.00 17.50 329 VAL A O 1
ATOM 2491 N N . PRO A 1 330 ? -22.252 28.301 -9.984 1.00 14.17 330 PRO A N 1
ATOM 2492 C CA . PRO A 1 330 ? -21.849 28.595 -11.369 1.00 13.91 330 PRO A CA 1
ATOM 2493 C C . PRO A 1 330 ? -22.505 27.661 -12.380 1.00 19.82 330 PRO A C 1
ATOM 2494 O O . PRO A 1 330 ? -22.828 26.508 -12.087 1.00 17.78 330 PRO A O 1
ATOM 2498 N N . GLU A 1 331 ? -22.717 28.186 -13.591 1.00 15.79 331 GLU A N 1
ATOM 2499 C CA . GLU A 1 331 ? -23.257 27.381 -14.683 1.00 19.02 331 GLU A CA 1
ATOM 2500 C C . GLU A 1 331 ? -22.183 26.653 -15.476 1.00 14.47 331 GLU A C 1
ATOM 2501 O O . GLU A 1 331 ? -22.496 25.663 -16.148 1.00 15.57 331 GLU A O 1
ATOM 2507 N N . GLY A 1 332 ? -20.942 27.125 -15.438 1.00 13.61 332 GLY A N 1
ATOM 2508 C CA . GLY A 1 332 ? -19.903 26.511 -16.244 1.00 15.10 332 GLY A CA 1
ATOM 2509 C C . GLY A 1 332 ? -18.532 26.993 -15.825 1.00 14.90 332 GLY A C 1
ATOM 2510 O O . GLY A 1 332 ? -18.383 27.757 -14.870 1.00 15.21 332 GLY A O 1
ATOM 2511 N N . ALA A 1 333 ? -17.524 26.546 -16.583 1.00 12.36 333 ALA A N 1
ATOM 2512 C CA . ALA A 1 333 ? -16.117 26.713 -16.228 1.00 12.79 333 ALA A CA 1
ATOM 2513 C C . ALA A 1 333 ? -15.840 26.016 -14.905 1.00 12.06 333 ALA A C 1
ATOM 2514 O O . ALA A 1 333 ? -16.647 25.193 -14.453 1.00 17.58 333 ALA A O 1
ATOM 2516 N N . PHE A 1 334 ? -14.707 26.310 -14.274 1.00 12.33 334 PHE A N 1
ATOM 2517 C CA . PHE A 1 334 ? -14.376 25.652 -13.011 1.00 15.09 334 PHE A CA 1
ATOM 2518 C C . PHE A 1 334 ? -13.933 26.676 -11.972 1.00 15.67 334 PHE A C 1
ATOM 2519 O O . PHE A 1 334 ? -12.936 26.498 -11.265 1.00 14.28 334 PHE A O 1
ATOM 2527 N N . TYR A 1 335 ? -14.723 27.747 -11.834 1.00 14.57 335 TYR A N 1
ATOM 2528 C CA . TYR A 1 335 ? -14.474 28.813 -10.865 1.00 12.42 335 TYR A CA 1
ATOM 2529 C C . TYR A 1 335 ? -15.744 29.114 -10.083 1.00 15.45 335 TYR A C 1
ATOM 2530 O O . TYR A 1 335 ? -16.835 29.113 -10.655 1.00 12.91 335 TYR A O 1
ATOM 2539 N N . THR A 1 336 ? -15.601 29.373 -8.779 1.00 15.35 336 THR A N 1
ATOM 2540 C CA . THR A 1 336 ? -16.647 30.013 -7.991 1.00 12.92 336 THR A CA 1
ATOM 2541 C C . THR A 1 336 ? -16.224 31.445 -7.695 1.00 16.81 336 THR A C 1
ATOM 2542 O O . THR A 1 336 ? -15.033 31.756 -7.610 1.00 15.53 336 THR A O 1
ATOM 2546 N N . PHE A 1 337 ? -17.210 32.324 -7.565 1.00 14.40 337 PHE A N 1
ATOM 2547 C CA . PHE A 1 337 ? -16.974 33.737 -7.292 1.00 12.33 337 PHE A CA 1
ATOM 2548 C C . PHE A 1 337 ? -17.855 34.130 -6.098 1.00 15.59 337 PHE A C 1
ATOM 2549 O O . PHE A 1 337 ? -18.855 34.836 -6.239 1.00 17.62 337 PHE A O 1
ATOM 2557 N N . SER A 1 338 ? -17.486 33.637 -4.916 1.00 17.34 338 SER A N 1
ATOM 2558 C CA . SER A 1 338 ? -18.323 33.777 -3.729 1.00 15.32 338 SER A CA 1
ATOM 2559 C C . SER A 1 338 ? -18.285 35.192 -3.164 1.00 18.22 338 SER A C 1
ATOM 2560 O O . SER A 1 338 ? -17.227 35.831 -3.116 1.00 17.03 338 SER A O 1
ATOM 2563 N N . GLY A 1 339 ? -19.440 35.665 -2.699 1.00 17.77 346 GLY A N 1
ATOM 2564 C CA . GLY A 1 339 ? -19.469 36.886 -1.916 1.00 16.85 346 GLY A CA 1
ATOM 2565 C C . GLY A 1 339 ? -18.838 36.687 -0.551 1.00 23.07 346 GLY A C 1
ATOM 2566 O O . GLY A 1 339 ? -18.854 35.593 0.014 1.00 20.69 346 GLY A O 1
ATOM 2567 N N . CYS A 1 340 ? -18.252 37.769 -0.016 1.00 23.33 347 CYS A N 1
ATOM 2568 C CA . CYS A 1 340 ? -17.732 37.751 1.347 1.00 25.98 347 CYS A CA 1
ATOM 2569 C C . CYS A 1 340 ? -18.093 39.025 2.110 1.00 26.88 347 CYS A C 1
ATOM 2570 O O . CYS A 1 340 ? -17.316 39.489 2.953 1.00 26.52 347 CYS A O 1
ATOM 2573 N N . ALA A 1 341 ? -19.281 39.588 1.854 1.00 26.00 348 ALA A N 1
ATOM 2574 C CA . ALA A 1 341 ? -19.676 40.813 2.545 1.00 27.15 348 ALA A CA 1
ATOM 2575 C C . ALA A 1 341 ? -19.813 40.604 4.048 1.00 27.29 348 ALA A C 1
ATOM 2576 O O . ALA A 1 341 ? -19.564 41.532 4.829 1.00 26.33 348 ALA A O 1
ATOM 2578 N N . GLY A 1 342 ? -20.215 39.405 4.471 1.00 24.66 349 GLY A N 1
ATOM 2579 C CA . GLY A 1 342 ? -20.487 39.143 5.871 1.00 26.05 349 GLY A CA 1
ATOM 2580 C C . GLY A 1 342 ? -19.262 39.076 6.755 1.00 32.23 349 GLY A C 1
ATOM 2581 O O . GLY A 1 342 ? -19.410 39.064 7.983 1.00 33.42 349 GLY A O 1
ATOM 2582 N N . VAL A 1 343 ? -18.059 39.027 6.177 1.00 27.02 350 VAL A N 1
ATOM 2583 C CA . VAL A 1 343 ? -16.845 39.053 6.990 1.00 32.35 350 VAL A CA 1
ATOM 2584 C C . VAL A 1 343 ? -16.227 40.441 7.076 1.00 31.45 350 VAL A C 1
ATOM 2585 O O . VAL A 1 343 ? -15.317 40.645 7.894 1.00 28.31 350 VAL A O 1
ATOM 2589 N N . LEU A 1 344 ? -16.689 41.399 6.277 1.00 30.65 351 LEU A N 1
ATOM 2590 C CA . LEU A 1 344 ? -16.137 42.745 6.344 1.00 30.58 351 LEU A CA 1
ATOM 2591 C C . LEU A 1 344 ? -16.485 43.400 7.678 1.00 32.56 351 LEU A C 1
ATOM 2592 O O . LEU A 1 344 ? -17.607 43.278 8.179 1.00 34.63 351 LEU A O 1
ATOM 2597 N N . GLY A 1 345 ? -15.506 44.099 8.254 1.00 32.33 352 GLY A N 1
ATOM 2598 C CA . GLY A 1 345 ? -15.651 44.724 9.548 1.00 37.65 352 GLY A CA 1
ATOM 2599 C C . GLY A 1 345 ? -15.186 43.881 10.716 1.00 40.19 352 GLY A C 1
ATOM 2600 O O . GLY A 1 345 ? -14.989 44.418 11.812 1.00 41.93 352 GLY A O 1
ATOM 2601 N N . LYS A 1 346 ? -15.003 42.579 10.515 1.00 38.04 353 LYS A N 1
ATOM 2602 C CA . LYS A 1 346 ? -14.537 41.707 11.580 1.00 33.77 353 LYS A CA 1
ATOM 2603 C C . LYS A 1 346 ? -13.028 41.850 11.768 1.00 36.76 353 LYS A C 1
ATOM 2604 O O . LYS A 1 346 ? -12.315 42.395 10.920 1.00 36.24 353 LYS A O 1
ATOM 2610 N N . VAL A 1 347 ? -12.543 41.346 12.901 1.00 35.58 354 VAL A N 1
ATOM 2611 C CA . VAL A 1 347 ? -11.145 41.478 13.293 1.00 41.02 354 VAL A CA 1
ATOM 2612 C C . VAL A 1 347 ? -10.513 40.094 13.369 1.00 40.18 354 VAL A C 1
ATOM 2613 O O . VAL A 1 347 ? -11.125 39.148 13.876 1.00 36.03 354 VAL A O 1
ATOM 2617 N N . THR A 1 348 ? -9.287 39.979 12.860 1.00 36.19 355 THR A N 1
ATOM 2618 C CA . THR A 1 348 ? -8.547 38.731 12.944 1.00 42.68 355 THR A CA 1
ATOM 2619 C C . THR A 1 348 ? -7.972 38.552 14.346 1.00 44.77 355 THR A C 1
ATOM 2620 O O . THR A 1 348 ? -7.900 39.506 15.125 1.00 39.61 355 THR A O 1
ATOM 2624 N N . PRO A 1 349 ? -7.580 37.328 14.706 1.00 43.62 356 PRO A N 1
ATOM 2625 C CA . PRO A 1 349 ? -6.939 37.128 16.017 1.00 44.72 356 PRO A CA 1
ATOM 2626 C C . PRO A 1 349 ? -5.681 37.960 16.227 1.00 46.09 356 PRO A C 1
ATOM 2627 O O . PRO A 1 349 ? -5.327 38.229 17.379 1.00 51.51 356 PRO A O 1
ATOM 2631 N N . SER A 1 350 ? -5.004 38.390 15.164 1.00 49.14 357 SER A N 1
ATOM 2632 C CA A SER A 1 350 ? -3.802 39.203 15.288 0.50 52.16 357 SER A CA 1
ATOM 2633 C CA B SER A 1 350 ? -3.802 39.203 15.298 0.50 52.18 357 SER A CA 1
ATOM 2634 C C . SER A 1 350 ? -4.096 40.698 15.338 1.00 54.85 357 SER A C 1
ATOM 2635 O O . SER A 1 350 ? -3.156 41.497 15.397 1.00 59.66 357 SER A O 1
ATOM 2640 N N . GLY A 1 351 ? -5.366 41.093 15.314 1.00 50.14 358 GLY A N 1
ATOM 2641 C CA . GLY A 1 351 ? -5.735 42.483 15.488 1.00 48.86 358 GLY A CA 1
ATOM 2642 C C . GLY A 1 351 ? -5.938 43.288 14.225 1.00 46.70 358 GLY A C 1
ATOM 2643 O O . GLY A 1 351 ? -6.041 44.516 14.309 1.00 58.95 358 GLY A O 1
ATOM 2644 N N . LYS A 1 352 ? -6.003 42.648 13.063 1.00 39.33 359 LYS A N 1
ATOM 2645 C CA . LYS A 1 352 ? -6.231 43.351 11.808 1.00 37.14 359 LYS A CA 1
ATOM 2646 C C . LYS A 1 352 ? -7.719 43.351 11.481 1.00 39.10 359 LYS A C 1
ATOM 2647 O O . LYS A 1 352 ? -8.370 42.302 11.524 1.00 37.92 359 LYS A O 1
ATOM 2649 N N . ARG A 1 353 ? -8.254 44.523 11.154 1.00 41.21 360 ARG A N 1
ATOM 2650 C CA . ARG A 1 353 ? -9.643 44.635 10.727 1.00 38.34 360 ARG A CA 1
ATOM 2651 C C . ARG A 1 353 ? -9.762 44.347 9.237 1.00 35.41 360 ARG A C 1
ATOM 2652 O O . ARG A 1 353 ? -8.984 44.857 8.428 1.00 38.22 360 ARG A O 1
ATOM 2660 N N . ILE A 1 354 ? -10.753 43.536 8.878 1.00 30.25 361 ILE A N 1
ATOM 2661 C CA . ILE A 1 354 ? -10.950 43.108 7.497 1.00 31.53 361 ILE A CA 1
ATOM 2662 C C . ILE A 1 354 ? -11.903 44.101 6.841 1.00 36.70 361 ILE A C 1
ATOM 2663 O O . ILE A 1 354 ? -13.119 44.030 7.021 1.00 43.91 361 ILE A O 1
ATOM 2668 N N . LYS A 1 355 ? -11.343 45.033 6.071 1.00 34.76 362 LYS A N 1
ATOM 2669 C CA . LYS A 1 355 ? -12.136 46.092 5.466 1.00 30.88 362 LYS A CA 1
ATOM 2670 C C . LYS A 1 355 ? -12.547 45.800 4.033 1.00 29.35 362 LYS A C 1
ATOM 2671 O O . LYS A 1 355 ? -13.561 46.341 3.582 1.00 32.68 362 LYS A O 1
ATOM 2677 N N . THR A 1 356 ? -11.801 44.958 3.316 1.00 24.47 363 THR A N 1
ATOM 2678 C CA . THR A 1 356 ? -12.030 44.705 1.894 1.00 22.66 363 THR A CA 1
ATOM 2679 C C . THR A 1 356 ? -11.909 43.215 1.608 1.00 24.39 363 THR A C 1
ATOM 2680 O O . THR A 1 356 ? -11.359 42.448 2.406 1.00 22.11 363 THR A O 1
ATOM 2684 N N . ASP A 1 357 ? -12.392 42.801 0.430 1.00 21.70 364 ASP A N 1
ATOM 2685 C CA . ASP A 1 357 ? -12.142 41.420 0.036 1.00 18.91 364 ASP A CA 1
ATOM 2686 C C . ASP A 1 357 ? -10.649 41.170 -0.140 1.00 18.98 364 ASP A C 1
ATOM 2687 O O . ASP A 1 357 ? -10.177 40.052 0.099 1.00 22.45 364 ASP A O 1
ATOM 2692 N N . THR A 1 358 ? -9.887 42.207 -0.506 1.00 21.51 365 THR A N 1
ATOM 2693 C CA . THR A 1 358 ? -8.430 42.104 -0.522 1.00 22.74 365 THR A CA 1
ATOM 2694 C C . THR A 1 358 ? -7.883 41.721 0.853 1.00 27.21 365 THR A C 1
ATOM 2695 O O . THR A 1 358 ? -7.040 40.822 0.968 1.00 21.11 365 THR A O 1
ATOM 2699 N N . ASP A 1 359 ? -8.340 42.402 1.912 1.00 24.24 366 ASP A N 1
ATOM 2700 C CA . ASP A 1 359 ? -7.887 42.045 3.255 1.00 22.56 366 ASP A CA 1
ATOM 2701 C C . ASP A 1 359 ? -8.289 40.617 3.611 1.00 23.32 366 ASP A C 1
ATOM 2702 O O . ASP A 1 359 ? -7.511 39.877 4.229 1.00 22.61 366 ASP A O 1
ATOM 2707 N N . PHE A 1 360 ? -9.513 40.225 3.263 1.00 22.25 367 PHE A N 1
ATOM 2708 C CA . PHE A 1 360 ? -9.983 38.890 3.620 1.00 22.08 367 PHE A CA 1
ATOM 2709 C C . PHE A 1 360 ? -9.112 37.823 2.977 1.00 20.45 367 PHE A C 1
ATOM 2710 O O . PHE A 1 360 ? -8.716 36.850 3.629 1.00 22.50 367 PHE A O 1
ATOM 2718 N N . CYS A 1 361 ? -8.795 37.997 1.692 1.00 17.39 368 CYS A N 1
ATOM 2719 C CA . CYS A 1 361 ? -7.975 37.014 0.997 1.00 23.40 368 CYS A CA 1
ATOM 2720 C C . CYS A 1 361 ? -6.555 36.967 1.556 1.00 18.63 368 CYS A C 1
ATOM 2721 O O . CYS A 1 361 ? -5.967 35.888 1.650 1.00 20.68 368 CYS A O 1
ATOM 2724 N N . ALA A 1 362 ? -5.993 38.116 1.948 1.00 20.00 369 ALA A N 1
ATOM 2725 C CA . ALA A 1 362 ? -4.660 38.107 2.551 1.00 21.98 369 ALA A CA 1
ATOM 2726 C C . ALA A 1 362 ? -4.661 37.378 3.890 1.00 22.89 369 ALA A C 1
ATOM 2727 O O . ALA A 1 362 ? -3.670 36.732 4.254 1.00 24.71 369 ALA A O 1
ATOM 2729 N N . TYR A 1 363 ? -5.763 37.481 4.635 1.00 25.63 370 TYR A N 1
ATOM 2730 C CA . TYR A 1 363 ? -5.911 36.740 5.884 1.00 28.01 370 TYR A CA 1
ATOM 2731 C C . TYR A 1 363 ? -6.037 35.244 5.620 1.00 22.92 370 TYR A C 1
ATOM 2732 O O . TYR A 1 363 ? -5.432 34.432 6.331 1.00 26.86 370 TYR A O 1
ATOM 2741 N N . LEU A 1 364 ? -6.814 34.861 4.600 1.00 21.00 371 LEU A N 1
ATOM 2742 C CA . LEU A 1 364 ? -6.915 33.448 4.246 1.00 22.77 371 LEU A CA 1
ATOM 2743 C C . LEU A 1 364 ? -5.562 32.896 3.817 1.00 22.74 371 LEU A C 1
ATOM 2744 O O . LEU A 1 364 ? -5.199 31.765 4.163 1.00 25.14 371 LEU A O 1
ATOM 2749 N N . LEU A 1 365 ? -4.793 33.684 3.070 1.00 23.14 372 LEU A N 1
ATOM 2750 C CA . LEU A 1 365 ? -3.469 33.234 2.657 1.00 26.99 372 LEU A CA 1
ATOM 2751 C C . LEU A 1 365 ? -2.553 33.047 3.859 1.00 26.79 372 LEU A C 1
ATOM 2752 O O . LEU A 1 365 ? -2.026 31.954 4.094 1.00 29.05 372 LEU A O 1
ATOM 2757 N N . GLU A 1 366 ? -2.355 34.104 4.644 1.00 28.33 373 GLU A N 1
ATOM 2758 C CA . GLU A 1 366 ? -1.320 34.045 5.670 1.00 33.60 373 GLU A CA 1
ATOM 2759 C C . GLU A 1 366 ? -1.741 33.221 6.880 1.00 31.72 373 GLU A C 1
ATOM 2760 O O . GLU A 1 366 ? -0.885 32.611 7.533 1.00 32.95 373 GLU A O 1
ATOM 2766 N N . ASP A 1 367 ? -3.036 33.176 7.199 1.00 30.56 374 ASP A N 1
ATOM 2767 C CA . ASP A 1 367 ? -3.484 32.521 8.420 1.00 36.69 374 ASP A CA 1
ATOM 2768 C C . ASP A 1 367 ? -4.289 31.247 8.194 1.00 37.08 374 ASP A C 1
ATOM 2769 O O . ASP A 1 367 ? -4.343 30.407 9.097 1.00 36.94 374 ASP A O 1
ATOM 2774 N N . ALA A 1 368 ? -4.907 31.074 7.025 1.00 31.27 375 ALA A N 1
ATOM 2775 C CA . ALA A 1 368 ? -5.529 29.801 6.686 1.00 29.13 375 ALA A CA 1
ATOM 2776 C C . ALA A 1 368 ? -4.686 28.964 5.732 1.00 26.79 375 ALA A C 1
ATOM 2777 O O . ALA A 1 368 ? -4.989 27.780 5.543 1.00 27.30 375 ALA A O 1
ATOM 2779 N N . HIS A 1 369 ? -3.631 29.541 5.149 1.00 24.10 376 HIS A N 1
ATOM 2780 C CA . HIS A 1 369 ? -2.788 28.852 4.169 1.00 20.73 376 HIS A CA 1
ATOM 2781 C C . HIS A 1 369 ? -3.627 28.325 3.008 1.00 21.88 376 HIS A C 1
ATOM 2782 O O . HIS A 1 369 ? -3.500 27.175 2.583 1.00 25.67 376 HIS A O 1
ATOM 2789 N N . VAL A 1 370 ? -4.516 29.178 2.514 1.00 21.39 377 VAL A N 1
ATOM 2790 C CA . VAL A 1 370 ? -5.250 28.934 1.277 1.00 20.44 377 VAL A CA 1
ATOM 2791 C C . VAL A 1 370 ? -5.169 30.203 0.450 1.00 19.20 377 VAL A C 1
ATOM 2792 O O . VAL A 1 370 ? -5.502 31.288 0.943 1.00 22.08 377 VAL A O 1
ATOM 2796 N N . ALA A 1 371 ? -4.734 30.073 -0.803 1.00 18.24 378 ALA A N 1
ATOM 2797 C CA . ALA A 1 371 ? -4.604 31.211 -1.702 1.00 16.07 378 ALA A CA 1
ATOM 2798 C C . ALA A 1 371 ? -5.796 31.260 -2.653 1.00 20.33 378 ALA A C 1
ATOM 2799 O O . ALA A 1 371 ? -6.022 30.319 -3.423 1.00 19.31 378 ALA A O 1
ATOM 2801 N N . VAL A 1 372 ? -6.564 32.350 -2.569 1.00 18.41 379 VAL A N 1
ATOM 2802 C CA . VAL A 1 372 ? -7.645 32.684 -3.488 1.00 18.59 379 VAL A CA 1
ATOM 2803 C C . VAL A 1 372 ? -7.409 34.125 -3.942 1.00 21.60 379 VAL A C 1
ATOM 2804 O O . VAL A 1 372 ? -6.532 34.814 -3.424 1.00 24.64 379 VAL A O 1
ATOM 2808 N N . VAL A 1 373 ? -8.193 34.589 -4.907 1.00 17.97 380 VAL A N 1
ATOM 2809 C CA . VAL A 1 373 ? -7.981 35.904 -5.518 1.00 19.70 380 VAL A CA 1
ATOM 2810 C C . VAL A 1 373 ? -9.152 36.817 -5.170 1.00 16.38 380 VAL A C 1
ATOM 2811 O O . VAL A 1 373 ? -10.308 36.451 -5.422 1.00 15.54 380 VAL A O 1
ATOM 2815 N N . PRO A 1 374 ? -8.898 38.012 -4.634 1.00 20.27 381 PRO A N 1
ATOM 2816 C CA . PRO A 1 374 ? -9.997 38.899 -4.231 1.00 23.12 381 PRO A CA 1
ATOM 2817 C C . PRO A 1 374 ? -10.747 39.465 -5.422 1.00 18.94 381 PRO A C 1
ATOM 2818 O O . PRO A 1 374 ? -10.191 39.666 -6.506 1.00 18.11 381 PRO A O 1
ATOM 2822 N N . GLY A 1 375 ? -12.029 39.767 -5.189 1.00 17.05 382 GLY A N 1
ATOM 2823 C CA . GLY A 1 375 ? -12.839 40.337 -6.252 1.00 19.80 382 GLY A CA 1
ATOM 2824 C C . GLY A 1 375 ? -12.300 41.653 -6.775 1.00 17.41 382 GLY A C 1
ATOM 2825 O O . GLY A 1 375 ? -12.500 41.990 -7.948 1.00 22.78 382 GLY A O 1
ATOM 2826 N N . SER A 1 376 ? -11.620 42.419 -5.918 1.00 17.40 383 SER A N 1
ATOM 2827 C CA . SER A 1 376 ? -11.006 43.669 -6.353 1.00 20.36 383 SER A CA 1
ATOM 2828 C C . SER A 1 376 ? -10.093 43.465 -7.556 1.00 22.12 383 SER A C 1
ATOM 2829 O O . SER A 1 376 ? -9.995 44.350 -8.415 1.00 20.97 383 SER A O 1
ATOM 2832 N N . ALA A 1 377 ? -9.436 42.302 -7.652 1.00 18.35 384 ALA A N 1
ATOM 2833 C CA . ALA A 1 377 ? -8.558 42.020 -8.789 1.00 19.70 384 ALA A CA 1
ATOM 2834 C C . ALA A 1 377 ? -9.329 41.795 -10.090 1.00 21.68 384 ALA A C 1
ATOM 2835 O O . ALA A 1 377 ? -8.733 41.867 -11.171 1.00 14.41 384 ALA A O 1
ATOM 2837 N N . PHE A 1 378 ? -10.623 41.508 -10.012 1.00 15.65 385 PHE A N 1
ATOM 2838 C CA . PHE A 1 378 ? -11.462 41.307 -11.184 1.00 17.77 385 PHE A CA 1
ATOM 2839 C C . PHE A 1 378 ? -12.465 42.431 -11.398 1.00 21.88 385 PHE A C 1
ATOM 2840 O O . PHE A 1 378 ? -13.306 42.325 -12.298 1.00 16.50 385 PHE A O 1
ATOM 2848 N N . GLY A 1 379 ? -12.425 43.483 -10.584 1.00 20.65 386 GLY A N 1
ATOM 2849 C CA . GLY A 1 379 ? -13.300 44.622 -10.774 1.00 17.20 386 GLY A CA 1
ATOM 2850 C C . GLY A 1 379 ? -14.676 44.521 -10.154 1.00 20.21 386 GLY A C 1
ATOM 2851 O O . GLY A 1 379 ? -15.588 45.223 -10.605 1.00 24.76 386 GLY A O 1
ATOM 2852 N N . LEU A 1 380 ? -14.864 43.678 -9.139 1.00 18.95 387 LEU A N 1
ATOM 2853 C CA . LEU A 1 380 ? -16.138 43.625 -8.425 1.00 23.01 387 LEU A CA 1
ATOM 2854 C C . LEU A 1 380 ? -15.892 43.100 -7.019 1.00 20.46 387 LEU A C 1
ATOM 2855 O O . LEU A 1 380 ? -15.301 42.029 -6.862 1.00 20.25 387 LEU A O 1
ATOM 2860 N N . SER A 1 381 ? -16.360 43.838 -6.018 1.00 19.63 388 SER A N 1
ATOM 2861 C CA . SER A 1 381 ? -16.186 43.527 -4.607 1.00 18.03 388 SER A CA 1
ATOM 2862 C C . SER A 1 381 ? -17.533 43.565 -3.902 1.00 21.01 388 SER A C 1
ATOM 2863 O O . SER A 1 381 ? -18.475 44.199 -4.385 1.00 19.69 388 SER A O 1
ATOM 2866 N N . PRO A 1 382 ? -17.664 42.892 -2.748 1.00 26.86 389 PRO A N 1
ATOM 2867 C CA . PRO A 1 382 ? -16.678 42.035 -2.084 1.00 22.57 389 PRO A CA 1
ATOM 2868 C C . PRO A 1 382 ? -16.875 40.554 -2.414 1.00 17.78 389 PRO A C 1
ATOM 2869 O O . PRO A 1 382 ? -17.873 39.933 -2.019 1.00 19.99 389 PRO A O 1
ATOM 2873 N N . PHE A 1 383 ? -15.916 39.990 -3.138 1.00 17.02 390 PHE A N 1
ATOM 2874 C CA . PHE A 1 383 ? -15.983 38.612 -3.598 1.00 19.84 390 PHE A CA 1
ATOM 2875 C C . PHE A 1 383 ? -14.583 38.020 -3.560 1.00 21.23 390 PHE A C 1
ATOM 2876 O O . PHE A 1 383 ? -13.606 38.712 -3.272 1.00 19.55 390 PHE A O 1
ATOM 2884 N N . PHE A 1 384 ? -14.493 36.720 -3.839 1.00 19.48 391 PHE A N 1
ATOM 2885 C CA . PHE A 1 384 ? -13.204 36.083 -4.070 1.00 19.09 391 PHE A CA 1
ATOM 2886 C C . PHE A 1 384 ? -13.406 34.897 -4.999 1.00 20.83 391 PHE A C 1
ATOM 2887 O O . PHE A 1 384 ? -14.459 34.253 -4.984 1.00 21.08 391 PHE A O 1
ATOM 2895 N N . ARG A 1 385 ? -12.386 34.608 -5.806 1.00 16.61 392 ARG A N 1
ATOM 2896 C CA . ARG A 1 385 ? -12.455 33.534 -6.790 1.00 12.18 392 ARG A CA 1
ATOM 2897 C C . ARG A 1 385 ? -11.706 32.306 -6.286 1.00 16.44 392 ARG A C 1
ATOM 2898 O O . ARG A 1 385 ? -10.577 32.417 -5.800 1.00 16.71 392 ARG A O 1
ATOM 2906 N N . ILE A 1 386 ? -12.334 31.140 -6.429 1.00 14.38 393 ILE A N 1
ATOM 2907 C CA . ILE A 1 386 ? -11.687 29.841 -6.271 1.00 14.46 393 ILE A CA 1
ATOM 2908 C C . ILE A 1 386 ? -11.722 29.123 -7.613 1.00 18.49 393 ILE A C 1
ATOM 2909 O O . ILE A 1 386 ? -12.753 29.121 -8.290 1.00 15.29 393 ILE A O 1
ATOM 2914 N N . SER A 1 387 ? -10.596 28.526 -8.008 1.00 15.70 394 SER A N 1
ATOM 2915 C CA . SER A 1 387 ? -10.590 27.540 -9.082 1.00 16.40 394 SER A CA 1
ATOM 2916 C C . SER A 1 387 ? -10.652 26.156 -8.452 1.00 18.54 394 SER A C 1
ATOM 2917 O O . SER A 1 387 ? -9.815 25.822 -7.607 1.00 19.41 394 SER A O 1
ATOM 2920 N N . TYR A 1 388 ? -11.634 25.348 -8.856 1.00 12.25 395 TYR A N 1
ATOM 2921 C CA . TYR A 1 388 ? -11.731 23.995 -8.324 1.00 12.72 395 TYR A CA 1
ATOM 2922 C C . TYR A 1 388 ? -11.263 22.930 -9.315 1.00 22.43 395 TYR A C 1
ATOM 2923 O O . TYR A 1 388 ? -11.647 21.766 -9.189 1.00 15.83 395 TYR A O 1
ATOM 2932 N N . ALA A 1 389 ? -10.386 23.289 -10.260 1.00 19.17 396 ALA A N 1
ATOM 2933 C CA . ALA A 1 389 ? -9.741 22.307 -11.135 1.00 19.43 396 ALA A CA 1
ATOM 2934 C C . ALA A 1 389 ? -8.562 21.638 -10.422 1.00 19.88 396 ALA A C 1
ATOM 2935 O O . ALA A 1 389 ? -7.413 21.674 -10.865 1.00 18.71 396 ALA A O 1
ATOM 2937 N N . THR A 1 390 ? -8.874 21.031 -9.283 1.00 17.47 397 THR A N 1
ATOM 2938 C CA . THR A 1 390 ? -7.916 20.257 -8.512 1.00 18.41 397 THR A CA 1
ATOM 2939 C C . THR A 1 390 ? -8.690 19.124 -7.843 1.00 22.77 397 THR A C 1
ATOM 2940 O O . THR A 1 390 ? -9.891 18.952 -8.078 1.00 20.24 397 THR A O 1
ATOM 2944 N N . SER A 1 391 ? -7.996 18.333 -7.029 1.00 21.41 398 SER A N 1
ATOM 2945 C CA . SER A 1 391 ? -8.594 17.119 -6.491 1.00 23.07 398 SER A CA 1
ATOM 2946 C C . SER A 1 391 ? -9.634 17.443 -5.423 1.00 23.97 398 SER A C 1
ATOM 2947 O O . SER A 1 391 ? -9.565 18.474 -4.746 1.00 22.24 398 SER A O 1
ATOM 2950 N N . GLU A 1 392 ? -10.610 16.541 -5.276 1.00 26.83 399 GLU A N 1
ATOM 2951 C CA . GLU A 1 392 ? -11.606 16.691 -4.218 1.00 28.83 399 GLU A CA 1
ATOM 2952 C C . GLU A 1 392 ? -10.948 16.744 -2.845 1.00 25.39 399 GLU A C 1
ATOM 2953 O O . GLU A 1 392 ? -11.358 17.532 -1.985 1.00 27.72 399 GLU A O 1
ATOM 2959 N N . ALA A 1 393 ? -9.936 15.903 -2.616 1.00 26.25 400 ALA A N 1
ATOM 2960 C CA . ALA A 1 393 ? -9.243 15.912 -1.331 1.00 33.95 400 ALA A CA 1
ATOM 2961 C C . ALA A 1 393 ? -8.638 17.282 -1.048 1.00 31.78 400 ALA A C 1
ATOM 2962 O O . ALA A 1 393 ? -8.778 17.823 0.055 1.00 27.92 400 ALA A O 1
ATOM 2964 N N . GLU A 1 394 ? -7.964 17.868 -2.037 1.00 25.09 401 GLU A N 1
ATOM 2965 C CA . GLU A 1 394 ? -7.393 19.192 -1.820 1.00 29.43 401 GLU A CA 1
ATOM 2966 C C . GLU A 1 394 ? -8.484 20.226 -1.547 1.00 31.07 401 GLU A C 1
ATOM 2967 O O . GLU A 1 394 ? -8.318 21.101 -0.691 1.00 23.23 401 GLU A O 1
ATOM 2973 N N . LEU A 1 395 ? -9.620 20.127 -2.244 1.00 22.71 402 LEU A N 1
ATOM 2974 C CA . LEU A 1 395 ? -10.702 21.085 -2.032 1.00 21.97 402 LEU A CA 1
ATOM 2975 C C . LEU A 1 395 ? -11.313 20.937 -0.641 1.00 28.43 402 LEU A C 1
ATOM 2976 O O . LEU A 1 395 ? -11.562 21.934 0.049 1.00 22.28 402 LEU A O 1
ATOM 2981 N N . LYS A 1 396 ? -11.579 19.700 -0.215 1.00 23.96 403 LYS A N 1
ATOM 2982 C CA A LYS A 1 396 ? -12.174 19.513 1.104 0.41 27.43 403 LYS A CA 1
ATOM 2983 C CA B LYS A 1 396 ? -12.158 19.482 1.108 0.59 27.37 403 LYS A CA 1
ATOM 2984 C C . LYS A 1 396 ? -11.248 20.025 2.202 1.00 27.34 403 LYS A C 1
ATOM 2985 O O . LYS A 1 396 ? -11.714 20.638 3.170 1.00 26.31 403 LYS A O 1
ATOM 2996 N N . GLU A 1 397 ? -9.936 19.816 2.059 1.00 25.96 404 GLU A N 1
ATOM 2997 C CA . GLU A 1 397 ? -8.995 20.346 3.042 1.00 26.96 404 GLU A CA 1
ATOM 2998 C C . GLU A 1 397 ? -9.000 21.872 3.040 1.00 29.39 404 GLU A C 1
ATOM 2999 O O . GLU A 1 397 ? -9.017 22.506 4.103 1.00 26.52 404 GLU A O 1
ATOM 3005 N N . ALA A 1 398 ? -8.974 22.482 1.850 1.00 25.39 405 ALA A N 1
ATOM 3006 C CA . ALA A 1 398 ? -8.978 23.940 1.771 1.00 22.96 405 ALA A CA 1
ATOM 3007 C C . ALA A 1 398 ? -10.236 24.523 2.408 1.00 30.39 405 ALA A C 1
ATOM 3008 O O . ALA A 1 398 ? -10.175 25.531 3.124 1.00 23.83 405 ALA A O 1
ATOM 3010 N N . LEU A 1 399 ? -11.390 23.902 2.158 1.00 25.34 406 LEU A N 1
ATOM 3011 C CA . LEU A 1 399 ? -12.633 24.410 2.729 1.00 22.67 406 LEU A CA 1
ATOM 3012 C C . LEU A 1 399 ? -12.623 24.311 4.255 1.00 24.42 406 LEU A C 1
ATOM 3013 O O . LEU A 1 399 ? -13.150 25.193 4.941 1.00 24.99 406 LEU A O 1
ATOM 3018 N N . GLU A 1 400 ? -12.025 23.252 4.804 1.00 26.02 407 GLU A N 1
ATOM 3019 C CA . GLU A 1 400 ? -11.903 23.146 6.257 1.00 28.37 407 GLU A CA 1
ATOM 3020 C C . GLU A 1 400 ? -11.092 24.302 6.832 1.00 32.73 407 GLU A C 1
ATOM 3021 O O . GLU A 1 400 ? -11.456 24.878 7.869 1.00 29.75 407 GLU A O 1
ATOM 3027 N N . ARG A 1 401 ? -9.988 24.653 6.171 1.00 30.32 408 ARG A N 1
ATOM 3028 C CA . ARG A 1 401 ? -9.128 25.727 6.656 1.00 30.97 408 ARG A CA 1
ATOM 3029 C C . ARG A 1 401 ? -9.818 27.082 6.567 1.00 30.20 408 ARG A C 1
ATOM 3030 O O . ARG A 1 401 ? -9.690 27.908 7.478 1.00 27.77 408 ARG A O 1
ATOM 3038 N N . ILE A 1 402 ? -10.533 27.336 5.467 1.00 24.48 409 ILE A N 1
ATOM 3039 C CA . ILE A 1 402 ? -11.262 28.594 5.326 1.00 29.34 409 ILE A CA 1
ATOM 3040 C C . ILE A 1 402 ? -12.322 28.719 6.412 1.00 29.54 409 ILE A C 1
ATOM 3041 O O . ILE A 1 402 ? -12.509 29.790 7.000 1.00 28.01 409 ILE A O 1
ATOM 3046 N N . ALA A 1 403 ? -13.033 27.626 6.693 1.00 25.43 410 ALA A N 1
ATOM 3047 C CA . ALA A 1 403 ? -14.078 27.670 7.708 1.00 27.09 410 ALA A CA 1
ATOM 3048 C C . ALA A 1 403 ? -13.488 27.961 9.082 1.00 29.33 410 ALA A C 1
ATOM 3049 O O . ALA A 1 403 ? -14.012 28.799 9.825 1.00 30.18 410 ALA A O 1
ATOM 3051 N N . ALA A 1 404 ? -12.380 27.298 9.424 1.00 30.63 411 ALA A N 1
ATOM 3052 C CA . ALA A 1 404 ? -11.745 27.537 10.718 1.00 33.43 411 ALA A CA 1
ATOM 3053 C C . ALA A 1 404 ? -11.258 28.976 10.838 1.00 32.87 411 ALA A C 1
ATOM 3054 O O . ALA A 1 404 ? -11.437 29.613 11.883 1.00 34.79 411 ALA A O 1
ATOM 3056 N N . ALA A 1 405 ? -10.659 29.516 9.771 1.00 30.59 412 ALA A N 1
ATOM 3057 C CA . ALA A 1 405 ? -10.171 30.891 9.826 1.00 31.52 412 ALA A CA 1
ATOM 3058 C C . ALA A 1 405 ? -11.321 31.886 9.927 1.00 29.99 412 ALA A C 1
ATOM 3059 O O . ALA A 1 405 ? -11.213 32.898 10.632 1.00 30.55 412 ALA A O 1
ATOM 3061 N N . CYS A 1 406 ? -12.439 31.614 9.242 1.00 27.72 413 CYS A N 1
ATOM 3062 C CA . CYS A 1 406 ? -13.602 32.485 9.375 1.00 28.84 413 CYS A CA 1
ATOM 3063 C C . CYS A 1 406 ? -14.196 32.420 10.780 1.00 29.92 413 CYS A C 1
ATOM 3064 O O . CYS A 1 406 ? -14.664 33.438 11.301 1.00 30.48 413 CYS A O 1
ATOM 3067 N N . ASP A 1 407 ? -14.182 31.237 11.409 1.00 31.89 414 ASP A N 1
ATOM 3068 C CA . ASP A 1 407 ? -14.700 31.096 12.771 1.00 38.17 414 ASP A CA 1
ATOM 3069 C C . ASP A 1 407 ? -13.869 31.869 13.792 1.00 47.65 414 ASP A C 1
ATOM 3070 O O . ASP A 1 407 ? -14.396 32.257 14.846 1.00 39.73 414 ASP A O 1
ATOM 3075 N N . ARG A 1 408 ? -12.574 32.070 13.522 1.00 36.81 415 ARG A N 1
ATOM 3076 C CA . ARG A 1 408 ? -11.695 32.770 14.452 1.00 39.36 415 ARG A CA 1
ATOM 3077 C C . ARG A 1 408 ? -11.820 34.286 14.358 1.00 38.31 415 ARG A C 1
ATOM 3078 O O . ARG A 1 408 ? -11.172 34.993 15.141 1.00 42.64 415 ARG A O 1
ATOM 3086 N N . LEU A 1 409 ? -12.623 34.798 13.427 1.00 35.29 416 LEU A N 1
ATOM 3087 C CA . LEU A 1 409 ? -12.864 36.230 13.338 1.00 42.20 416 LEU A CA 1
ATOM 3088 C C . LEU A 1 409 ? -13.797 36.690 14.458 1.00 42.53 416 LEU A C 1
ATOM 3089 O O . LEU A 1 409 ? -14.567 35.910 15.025 1.00 40.04 416 LEU A O 1
ATOM 3094 N N . SER A 1 410 ? -13.721 37.981 14.768 1.00 46.16 417 SER A N 1
ATOM 3095 C CA . SER A 1 410 ? -14.521 38.572 15.841 1.00 52.26 417 SER A CA 1
ATOM 3096 C C . SER A 1 410 ? -15.041 39.951 15.442 1.00 54.92 417 SER A C 1
ATOM 3097 O O . SER A 1 410 ? -14.277 40.809 14.995 1.00 50.05 417 SER A O 1
ATOM 3099 N N . GLY B 1 11 ? -20.234 46.219 -42.001 1.00 41.27 11 GLY B N 1
ATOM 3100 C CA . GLY B 1 11 ? -19.125 46.342 -42.953 1.00 41.53 11 GLY B CA 1
ATOM 3101 C C . GLY B 1 11 ? -17.784 46.443 -42.215 1.00 32.62 11 GLY B C 1
ATOM 3102 O O . GLY B 1 11 ? -17.595 47.340 -41.393 1.00 37.31 11 GLY B O 1
ATOM 3103 N N . PHE B 1 12 ? -16.854 45.531 -42.495 1.00 24.05 12 PHE B N 1
ATOM 3104 C CA . PHE B 1 12 ? -15.648 45.457 -41.683 1.00 21.36 12 PHE B CA 1
ATOM 3105 C C . PHE B 1 12 ? -14.647 46.530 -42.092 1.00 22.47 12 PHE B C 1
ATOM 3106 O O . PHE B 1 12 ? -14.391 46.741 -43.281 1.00 24.88 12 PHE B O 1
ATOM 3114 N N . GLN B 1 13 ? -14.066 47.195 -41.100 1.00 21.62 13 GLN B N 1
ATOM 3115 C CA . GLN B 1 13 ? -13.072 48.240 -41.351 1.00 18.39 13 GLN B CA 1
ATOM 3116 C C . GLN B 1 13 ? -11.729 47.840 -40.758 1.00 17.92 13 GLN B C 1
ATOM 3117 O O . GLN B 1 13 ? -11.565 47.887 -39.524 1.00 16.82 13 GLN B O 1
ATOM 3123 N N . PRO B 1 14 ? -10.746 47.463 -41.575 1.00 16.39 14 PRO B N 1
ATOM 3124 C CA . PRO B 1 14 ? -9.454 47.024 -41.029 1.00 14.21 14 PRO B CA 1
ATOM 3125 C C . PRO B 1 14 ? -8.754 48.132 -40.256 1.00 16.44 14 PRO B C 1
ATOM 3126 O O . PRO B 1 14 ? -8.917 49.320 -40.544 1.00 14.93 14 PRO B O 1
ATOM 3130 N N . ALA B 1 15 ? -7.959 47.720 -39.268 1.00 13.08 15 ALA B N 1
ATOM 3131 C CA . ALA B 1 15 ? -7.150 48.667 -38.507 1.00 16.44 15 ALA B CA 1
ATOM 3132 C C . ALA B 1 15 ? -6.123 49.359 -39.403 1.00 16.64 15 ALA B C 1
ATOM 3133 O O . ALA B 1 15 ? -5.585 48.771 -40.346 1.00 12.60 15 ALA B O 1
ATOM 3135 N N . SER B 1 16 ? -5.835 50.625 -39.084 1.00 13.42 16 SER B N 1
ATOM 3136 C CA . SER B 1 16 ? -4.864 51.373 -39.875 1.00 13.78 16 SER B CA 1
ATOM 3137 C C . SER B 1 16 ? -3.482 50.729 -39.825 1.00 14.88 16 SER B C 1
ATOM 3138 O O . SER B 1 16 ? -2.701 50.872 -40.775 1.00 14.86 16 SER B O 1
ATOM 3141 N N . ARG B 1 17 ? -3.171 49.983 -38.756 1.00 12.04 17 ARG B N 1
ATOM 3142 C CA . ARG B 1 17 ? -1.822 49.418 -38.632 1.00 11.52 17 ARG B CA 1
ATOM 3143 C C . ARG B 1 17 ? -1.509 48.385 -39.709 1.00 18.35 17 ARG B C 1
ATOM 3144 O O . ARG B 1 17 ? -0.336 48.064 -39.907 1.00 15.97 17 ARG B O 1
ATOM 3152 N N . ILE B 1 18 ? -2.503 47.856 -40.426 1.00 15.80 18 ILE B N 1
ATOM 3153 C CA . ILE B 1 18 ? -2.179 46.956 -41.530 1.00 15.89 18 ILE B CA 1
ATOM 3154 C C . ILE B 1 18 ? -2.363 47.626 -42.886 1.00 17.26 18 ILE B C 1
ATOM 3155 O O . ILE B 1 18 ? -2.287 46.947 -43.920 1.00 14.84 18 ILE B O 1
ATOM 3160 N N . SER B 1 19 ? -2.544 48.952 -42.918 1.00 14.87 19 SER B N 1
ATOM 3161 C CA . SER B 1 19 ? -2.865 49.623 -44.181 1.00 20.01 19 SER B CA 1
ATOM 3162 C C . SER B 1 19 ? -1.700 49.620 -45.165 1.00 24.16 19 SER B C 1
ATOM 3163 O O . SER B 1 19 ? -1.924 49.725 -46.378 1.00 18.51 19 SER B O 1
ATOM 3166 N N . SER B 1 20 ? -0.457 49.529 -44.685 1.00 22.60 20 SER B N 1
ATOM 3167 C CA A SER B 1 20 ? 0.695 49.553 -45.577 0.36 23.02 20 SER B CA 1
ATOM 3168 C CA B SER B 1 20 ? 0.717 49.550 -45.551 0.64 22.49 20 SER B CA 1
ATOM 3169 C C . SER B 1 20 ? 1.185 48.158 -45.937 1.00 24.15 20 SER B C 1
ATOM 3170 O O . SER B 1 20 ? 2.245 48.023 -46.560 1.00 26.98 20 SER B O 1
ATOM 3175 N N . ILE B 1 21 ? 0.430 47.126 -45.581 1.00 18.26 21 ILE B N 1
ATOM 3176 C CA . ILE B 1 21 ? 0.774 45.743 -45.880 1.00 14.27 21 ILE B CA 1
ATOM 3177 C C . ILE B 1 21 ? -0.082 45.307 -47.065 1.00 21.83 21 ILE B C 1
ATOM 3178 O O . ILE B 1 21 ? -1.309 45.204 -46.955 1.00 23.16 21 ILE B O 1
ATOM 3183 N N . GLY B 1 22 ? 0.562 45.069 -48.208 1.00 19.70 22 GLY B N 1
ATOM 3184 C CA . GLY B 1 22 ? -0.119 44.656 -49.415 1.00 27.71 22 GLY B CA 1
ATOM 3185 C C . GLY B 1 22 ? 0.055 43.173 -49.695 1.00 27.56 22 GLY B C 1
ATOM 3186 O O . GLY B 1 22 ? 0.517 42.397 -48.857 1.00 24.48 22 GLY B O 1
ATOM 3187 N N . VAL B 1 23 ? -0.328 42.776 -50.903 1.00 21.87 23 VAL B N 1
ATOM 3188 C CA . VAL B 1 23 ? -0.198 41.384 -51.325 1.00 21.83 23 VAL B CA 1
ATOM 3189 C C . VAL B 1 23 ? 1.183 41.205 -51.943 1.00 20.29 23 VAL B C 1
ATOM 3190 O O . VAL B 1 23 ? 1.557 41.930 -52.871 1.00 23.27 23 VAL B O 1
ATOM 3194 N N . SER B 1 24 ? 1.947 40.250 -51.423 1.00 18.77 24 SER B N 1
ATOM 3195 C CA A SER B 1 24 ? 3.312 40.047 -51.887 0.46 16.81 24 SER B CA 1
ATOM 3196 C CA B SER B 1 24 ? 3.312 40.064 -51.891 0.54 16.70 24 SER B CA 1
ATOM 3197 C C . SER B 1 24 ? 3.325 39.577 -53.335 1.00 16.85 24 SER B C 1
ATOM 3198 O O . SER B 1 24 ? 2.452 38.818 -53.765 1.00 18.17 24 SER B O 1
ATOM 3203 N N . GLU B 1 25 ? 4.328 40.028 -54.095 1.00 21.54 25 GLU B N 1
ATOM 3204 C CA A GLU B 1 25 ? 4.452 39.542 -55.463 0.51 17.93 25 GLU B CA 1
ATOM 3205 C CA B GLU B 1 25 ? 4.479 39.544 -55.462 0.49 17.96 25 GLU B CA 1
ATOM 3206 C C . GLU B 1 25 ? 4.699 38.039 -55.491 1.00 19.98 25 GLU B C 1
ATOM 3207 O O . GLU B 1 25 ? 4.290 37.363 -56.443 1.00 18.82 25 GLU B O 1
ATOM 3218 N N . ILE B 1 26 ? 5.324 37.494 -54.445 1.00 15.56 26 ILE B N 1
ATOM 3219 C CA . ILE B 1 26 ? 5.525 36.052 -54.365 1.00 18.69 26 ILE B CA 1
ATOM 3220 C C . ILE B 1 26 ? 4.189 35.324 -54.285 1.00 17.64 26 ILE B C 1
ATOM 3221 O O . ILE B 1 26 ? 3.987 34.295 -54.941 1.00 20.57 26 ILE B O 1
ATOM 3226 N N . LEU B 1 27 ? 3.252 35.838 -53.483 1.00 13.18 27 LEU B N 1
ATOM 3227 C CA . LEU B 1 27 ? 1.929 35.222 -53.439 1.00 16.55 27 LEU B CA 1
ATOM 3228 C C . LEU B 1 27 ? 1.218 35.334 -54.783 1.00 18.13 27 LEU B C 1
ATOM 3229 O O . LEU B 1 27 ? 0.503 34.409 -55.196 1.00 17.89 27 LEU B O 1
ATOM 3234 N N . LYS B 1 28 ? 1.366 36.471 -55.466 1.00 12.97 28 LYS B N 1
ATOM 3235 C CA . LYS B 1 28 ? 0.700 36.620 -56.757 1.00 14.33 28 LYS B CA 1
ATOM 3236 C C . LYS B 1 28 ? 1.245 35.615 -57.762 1.00 17.44 28 LYS B C 1
ATOM 3237 O O . LYS B 1 28 ? 0.488 35.047 -58.559 1.00 14.01 28 LYS B O 1
ATOM 3243 N N . ILE B 1 29 ? 2.561 35.395 -57.745 1.00 14.16 29 ILE B N 1
ATOM 3244 C CA . ILE B 1 29 ? 3.164 34.398 -58.628 1.00 16.30 29 ILE B CA 1
ATOM 3245 C C . ILE B 1 29 ? 2.666 33.004 -58.269 1.00 18.42 29 ILE B C 1
ATOM 3246 O O . ILE B 1 29 ? 2.317 32.204 -59.148 1.00 15.03 29 ILE B O 1
ATOM 3251 N N . GLY B 1 30 ? 2.644 32.682 -56.971 1.00 16.89 30 GLY B N 1
ATOM 3252 C CA . GLY B 1 30 ? 2.120 31.389 -56.556 1.00 16.55 30 GLY B CA 1
ATOM 3253 C C . GLY B 1 30 ? 0.692 31.161 -57.025 1.00 19.35 30 GLY B C 1
ATOM 3254 O O . GLY B 1 30 ? 0.344 30.070 -57.484 1.00 17.47 30 GLY B O 1
ATOM 3255 N N . ALA B 1 31 ? -0.149 32.193 -56.926 1.00 16.87 31 ALA B N 1
ATOM 3256 C CA . ALA B 1 31 ? -1.535 32.077 -57.365 1.00 20.69 31 ALA B CA 1
ATOM 3257 C C . ALA B 1 31 ? -1.629 31.846 -58.872 1.00 17.13 31 ALA B C 1
ATOM 3258 O O . ALA B 1 31 ? -2.450 31.045 -59.335 1.00 17.46 31 ALA B O 1
ATOM 3260 N N . ARG B 1 32 ? -0.795 32.530 -59.659 1.00 18.12 32 ARG B N 1
ATOM 3261 C CA . ARG B 1 32 ? -0.855 32.319 -61.102 1.00 13.88 32 ARG B CA 1
ATOM 3262 C C . ARG B 1 32 ? -0.414 30.906 -61.461 1.00 17.25 32 ARG B C 1
ATOM 3263 O O . ARG B 1 32 ? -1.075 30.228 -62.254 1.00 15.03 32 ARG B O 1
ATOM 3271 N N . ALA B 1 33 ? 0.686 30.434 -60.861 1.00 19.01 33 ALA B N 1
ATOM 3272 C CA . ALA B 1 33 ? 1.130 29.065 -61.101 1.00 18.22 33 ALA B CA 1
ATOM 3273 C C . ALA B 1 33 ? 0.052 28.062 -60.703 1.00 18.85 33 ALA B C 1
ATOM 3274 O O . ALA B 1 33 ? -0.173 27.072 -61.409 1.00 16.17 33 ALA B O 1
ATOM 3276 N N . ALA B 1 34 ? -0.643 28.313 -59.588 1.00 16.79 34 ALA B N 1
ATOM 3277 C CA . ALA B 1 34 ? -1.711 27.411 -59.160 1.00 16.85 34 ALA B CA 1
ATOM 3278 C C . ALA B 1 34 ? -2.844 27.367 -60.176 1.00 17.88 34 ALA B C 1
ATOM 3279 O O . ALA B 1 34 ? -3.382 26.295 -60.468 1.00 16.73 34 ALA B O 1
ATOM 3281 N N . ALA B 1 35 ? -3.246 28.527 -60.697 1.00 15.39 35 ALA B N 1
ATOM 3282 C CA . ALA B 1 35 ? -4.285 28.552 -61.724 1.00 14.59 35 ALA B CA 1
ATOM 3283 C C . ALA B 1 35 ? -3.836 27.811 -62.971 1.00 16.71 35 ALA B C 1
ATOM 3284 O O . ALA B 1 35 ? -4.618 27.069 -63.578 1.00 17.31 35 ALA B O 1
ATOM 3286 N N . MET B 1 36 ? -2.577 28.012 -63.378 1.00 14.64 36 MET B N 1
ATOM 3287 C CA . MET B 1 36 ? -2.061 27.318 -64.554 1.00 14.97 36 MET B CA 1
ATOM 3288 C C . MET B 1 36 ? -2.147 25.806 -64.381 1.00 15.20 36 MET B C 1
ATOM 3289 O O . MET B 1 36 ? -2.482 25.087 -65.329 1.00 17.72 36 MET B O 1
ATOM 3294 N N . LYS B 1 37 ? -1.850 25.304 -63.176 1.00 15.15 37 LYS B N 1
ATO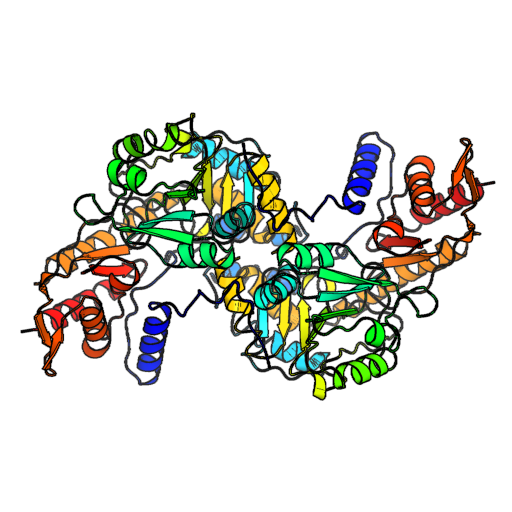M 3295 C CA . LYS B 1 37 ? -1.989 23.871 -62.930 1.00 15.65 37 LYS B CA 1
ATOM 3296 C C . LYS B 1 37 ? -3.436 23.420 -63.116 1.00 16.93 37 LYS B C 1
ATOM 3297 O O . LYS B 1 37 ? -3.692 22.362 -63.710 1.00 18.66 37 LYS B O 1
ATOM 3303 N N . ARG B 1 38 ? -4.394 24.218 -62.626 1.00 17.68 38 ARG B N 1
ATOM 3304 C CA . ARG B 1 38 ? -5.809 23.915 -62.844 1.00 18.72 38 ARG B CA 1
ATOM 3305 C C . ARG B 1 38 ? -6.160 23.915 -64.326 1.00 22.73 38 ARG B C 1
ATOM 3306 O O . ARG B 1 38 ? -7.080 23.200 -64.745 1.00 23.15 38 ARG B O 1
ATOM 3314 N N . GLU B 1 39 ? -5.466 24.725 -65.132 1.00 20.37 39 GLU B N 1
ATOM 3315 C CA . GLU B 1 39 ? -5.696 24.698 -66.573 1.00 20.93 39 GLU B CA 1
ATOM 3316 C C . GLU B 1 39 ? -5.137 23.446 -67.229 1.00 24.07 39 GLU B C 1
ATOM 3317 O O . GLU B 1 39 ? -5.364 23.242 -68.426 1.00 22.71 39 GLU B O 1
ATOM 3323 N N . GLY B 1 40 ? -4.413 22.612 -66.486 1.00 21.51 40 GLY B N 1
ATOM 3324 C CA . GLY B 1 40 ? -3.720 21.488 -67.081 1.00 23.55 40 GLY B CA 1
ATOM 3325 C C . GLY B 1 40 ? -2.303 21.782 -67.513 1.00 23.08 40 GLY B C 1
ATOM 3326 O O . GLY B 1 40 ? -1.753 21.037 -68.335 1.00 22.47 40 GLY B O 1
ATOM 3327 N N . LYS B 1 41 ? -1.698 22.855 -66.997 1.00 24.07 41 LYS B N 1
ATOM 3328 C CA . LYS B 1 41 ? -0.322 23.226 -67.317 1.00 24.17 41 LYS B CA 1
ATOM 3329 C C . LYS B 1 41 ? 0.557 22.944 -66.103 1.00 21.69 41 LYS B C 1
ATOM 3330 O O . LYS B 1 41 ? 0.560 23.732 -65.146 1.00 19.70 41 LYS B O 1
ATOM 3336 N N . PRO B 1 42 ? 1.296 21.839 -66.079 1.00 30.16 42 PRO B N 1
ATOM 3337 C CA . PRO B 1 42 ? 2.226 21.602 -64.966 1.00 33.43 42 PRO B CA 1
ATOM 3338 C C . PRO B 1 42 ? 3.263 22.709 -64.889 1.00 18.03 42 PRO B C 1
ATOM 3339 O O . PRO B 1 42 ? 3.867 23.090 -65.890 1.00 26.03 42 PRO B O 1
ATOM 3343 N N . VAL B 1 43 ? 3.461 23.241 -63.692 1.00 21.10 43 VAL B N 1
ATOM 3344 C CA . VAL B 1 43 ? 4.431 24.303 -63.472 1.00 18.78 43 VAL B CA 1
ATOM 3345 C C . VAL B 1 43 ? 5.375 23.861 -62.370 1.00 23.02 43 VAL B C 1
ATOM 3346 O O . VAL B 1 43 ? 4.931 23.376 -61.323 1.00 18.84 43 VAL B O 1
ATOM 3350 N N . ILE B 1 44 ? 6.672 24.025 -62.607 1.00 20.40 44 ILE B N 1
ATOM 3351 C CA . ILE B 1 44 ? 7.672 23.846 -61.562 1.00 15.35 44 ILE B CA 1
ATOM 3352 C C . ILE B 1 44 ? 7.810 25.166 -60.819 1.00 14.36 44 ILE B C 1
ATOM 3353 O O . ILE B 1 44 ? 8.144 26.194 -61.417 1.00 16.63 44 ILE B O 1
ATOM 3358 N N . ILE B 1 45 ? 7.539 25.148 -59.521 1.00 15.39 45 ILE B N 1
ATOM 3359 C CA . ILE B 1 45 ? 7.639 26.340 -58.695 1.00 13.02 45 ILE B CA 1
ATOM 3360 C C . ILE B 1 45 ? 8.888 26.208 -57.839 1.00 17.12 45 ILE B C 1
ATOM 3361 O O . ILE B 1 45 ? 8.966 25.325 -56.971 1.00 16.29 45 ILE B O 1
ATOM 3366 N N . LEU B 1 46 ? 9.856 27.091 -58.070 1.00 13.25 46 LEU B N 1
ATOM 3367 C CA . LEU B 1 46 ? 11.144 27.035 -57.375 1.00 12.46 46 LEU B CA 1
ATOM 3368 C C . LEU B 1 46 ? 11.164 28.042 -56.225 1.00 14.65 46 LEU B C 1
ATOM 3369 O O . LEU B 1 46 ? 11.968 28.971 -56.173 1.00 13.88 46 LEU B O 1
ATOM 3374 N N . GLY B 1 47 ? 10.245 27.840 -55.284 1.00 15.33 47 GLY B N 1
ATOM 3375 C CA . GLY B 1 47 ? 10.095 28.771 -54.186 1.00 17.26 47 GLY B CA 1
ATOM 3376 C C . GLY B 1 47 ? 10.019 28.148 -52.805 1.00 17.20 47 GLY B C 1
ATOM 3377 O O . GLY B 1 47 ? 9.467 28.762 -51.887 1.00 14.04 47 GLY B O 1
ATOM 3378 N N . ALA B 1 48 ? 10.568 26.948 -52.634 1.00 16.17 48 ALA B N 1
ATOM 3379 C CA . ALA B 1 48 ? 10.518 26.284 -51.332 1.00 15.01 48 ALA B CA 1
ATOM 3380 C C . ALA B 1 48 ? 11.121 27.167 -50.240 1.00 15.77 48 ALA B C 1
ATOM 3381 O O . ALA B 1 48 ? 12.243 27.670 -50.376 1.00 14.78 48 ALA B O 1
ATOM 3383 N N . GLY B 1 49 ? 10.371 27.348 -49.150 1.00 15.86 49 GLY B N 1
ATOM 3384 C CA . GLY B 1 49 ? 10.827 28.118 -48.005 1.00 20.54 49 GLY B CA 1
ATOM 3385 C C . GLY B 1 49 ? 11.235 27.308 -46.795 1.00 18.94 49 GLY B C 1
ATOM 3386 O O . GLY B 1 49 ? 11.407 27.883 -45.711 1.00 18.76 49 GLY B O 1
ATOM 3387 N N . GLU B 1 50 ? 11.406 25.999 -46.931 1.00 16.66 50 GLU B N 1
ATOM 3388 C CA . GLU B 1 50 ? 11.760 25.107 -45.839 1.00 14.44 50 GLU B CA 1
ATOM 3389 C C . GLU B 1 50 ? 12.608 23.993 -46.426 1.00 19.19 50 GLU B C 1
ATOM 3390 O O . GLU B 1 50 ? 12.460 23.671 -47.613 1.00 18.10 50 GLU B O 1
ATOM 3396 N N . PRO B 1 51 ? 13.504 23.395 -45.642 1.00 15.46 51 PRO B N 1
ATOM 3397 C CA . PRO B 1 51 ? 14.334 22.308 -46.184 1.00 18.28 51 PRO B CA 1
ATOM 3398 C C . PRO B 1 51 ? 13.483 21.111 -46.578 1.00 21.08 51 PRO B C 1
ATOM 3399 O O . PRO B 1 51 ? 12.458 20.818 -45.956 1.00 20.61 51 PRO B O 1
ATOM 3403 N N . ASP B 1 52 ? 13.910 20.419 -47.635 1.00 16.40 52 ASP B N 1
ATOM 3404 C CA . ASP B 1 52 ? 13.220 19.193 -48.042 1.00 16.61 52 ASP B CA 1
ATOM 3405 C C . ASP B 1 52 ? 13.847 17.965 -47.386 1.00 19.56 52 ASP B C 1
ATOM 3406 O O . ASP B 1 52 ? 14.140 16.952 -48.020 1.00 23.98 52 ASP B O 1
ATOM 3411 N N . PHE B 1 53 ? 14.073 18.085 -46.077 1.00 21.29 53 PHE B N 1
ATOM 3412 C CA . PHE B 1 53 ? 14.415 16.989 -45.185 1.00 19.42 53 PHE B CA 1
ATOM 3413 C C . PHE B 1 53 ? 13.336 16.910 -44.116 1.00 17.99 53 PHE B C 1
ATOM 3414 O O . PHE B 1 53 ? 12.631 17.886 -43.868 1.00 15.59 53 PHE B O 1
ATOM 3422 N N . ASP B 1 54 ? 13.211 15.751 -43.470 1.00 20.72 54 ASP B N 1
ATOM 3423 C CA . ASP B 1 54 ? 12.252 15.628 -42.374 1.00 20.12 54 ASP B CA 1
ATOM 3424 C C . ASP B 1 54 ? 12.941 15.938 -41.046 1.00 20.66 54 ASP B C 1
ATOM 3425 O O . ASP B 1 54 ? 14.170 15.991 -40.944 1.00 17.27 54 ASP B O 1
ATOM 3430 N N . THR B 1 55 ? 12.124 16.170 -40.027 1.00 19.56 55 THR B N 1
ATOM 3431 C CA . THR B 1 55 ? 12.628 16.291 -38.668 1.00 16.71 55 THR B CA 1
ATOM 3432 C C . THR B 1 55 ? 13.408 15.031 -38.301 1.00 17.93 55 THR B C 1
ATOM 3433 O O . THR B 1 55 ? 12.956 13.920 -38.596 1.00 20.19 55 THR B O 1
ATOM 3437 N N . PRO B 1 56 ? 14.582 15.156 -37.684 1.00 21.76 56 PRO B N 1
ATOM 3438 C CA . PRO B 1 56 ? 15.368 13.954 -37.379 1.00 25.45 56 PRO B CA 1
ATOM 3439 C C . PRO B 1 56 ? 14.616 13.005 -36.456 1.00 23.74 56 PRO B C 1
ATOM 3440 O O . PRO B 1 56 ? 13.837 13.420 -35.593 1.00 19.63 56 PRO B O 1
ATOM 3444 N N . GLU B 1 57 ? 14.863 11.706 -36.657 1.00 22.73 57 GLU B N 1
ATOM 3445 C CA . GLU B 1 57 ? 14.074 10.680 -35.976 1.00 24.29 57 GLU B CA 1
ATOM 3446 C C . GLU B 1 57 ? 14.165 10.804 -34.457 1.00 30.24 57 GLU B C 1
ATOM 3447 O O . GLU B 1 57 ? 13.159 10.633 -33.755 1.00 23.35 57 GLU B O 1
ATOM 3453 N N . HIS B 1 58 ? 15.356 11.096 -33.923 1.00 22.43 58 HIS B N 1
ATOM 3454 C CA . HIS B 1 58 ? 15.469 11.198 -32.470 1.00 25.46 58 HIS B CA 1
ATOM 3455 C C . HIS B 1 58 ? 14.683 12.391 -31.930 1.00 26.44 58 HIS B C 1
ATOM 3456 O O . HIS B 1 58 ? 14.198 12.346 -30.789 1.00 21.41 58 HIS B O 1
ATOM 3463 N N . VAL B 1 59 ? 14.519 13.446 -32.734 1.00 20.18 59 VAL B N 1
ATOM 3464 C CA . VAL B 1 59 ? 13.682 14.570 -32.317 1.00 19.03 59 VAL B CA 1
ATOM 3465 C C . VAL B 1 59 ? 12.208 14.179 -32.353 1.00 21.96 59 VAL B C 1
ATOM 3466 O O . VAL B 1 59 ? 11.436 14.530 -31.451 1.00 21.49 59 VAL B O 1
ATOM 3470 N N . LYS B 1 60 ? 11.794 13.458 -33.399 1.00 21.94 60 LYS B N 1
ATOM 3471 C CA . LYS B 1 60 ? 10.435 12.924 -33.451 1.00 25.25 60 LYS B CA 1
ATOM 3472 C C . LYS B 1 60 ? 10.128 12.076 -32.223 1.00 24.58 60 LYS B C 1
ATOM 3473 O O . LYS B 1 60 ? 9.049 12.188 -31.629 1.00 23.23 60 LYS B O 1
ATOM 3479 N N . GLN B 1 61 ? 11.063 11.206 -31.839 1.00 21.49 61 GLN B N 1
ATOM 3480 C CA . GLN B 1 61 ? 10.828 10.323 -30.702 1.00 22.91 61 GLN B CA 1
ATOM 3481 C C . GLN B 1 61 ? 10.739 11.108 -29.398 1.00 24.48 61 GLN B C 1
ATOM 3482 O O . GLN B 1 61 ? 9.938 10.770 -28.520 1.00 22.31 61 GLN B O 1
ATOM 3488 N N . ALA B 1 62 ? 11.549 12.162 -29.253 1.00 23.20 62 ALA B N 1
ATOM 3489 C CA . ALA B 1 62 ? 11.464 12.995 -28.057 1.00 23.53 62 ALA B CA 1
ATOM 3490 C C . ALA B 1 62 ? 10.089 13.652 -27.935 1.00 26.06 62 ALA B C 1
ATOM 3491 O O . ALA B 1 62 ? 9.532 13.753 -26.833 1.00 23.65 62 ALA B O 1
ATOM 3493 N N . ALA B 1 63 ? 9.524 14.105 -29.055 1.00 22.02 63 ALA B N 1
ATOM 3494 C CA . ALA B 1 63 ? 8.176 14.670 -29.031 1.00 18.38 63 ALA B CA 1
ATOM 3495 C C . ALA B 1 63 ? 7.151 13.620 -28.621 1.00 19.61 63 ALA B C 1
ATOM 3496 O O . ALA B 1 63 ? 6.294 13.871 -27.764 1.00 19.13 63 ALA B O 1
ATOM 3498 N N . SER B 1 64 ? 7.230 12.429 -29.223 1.00 23.06 64 SER B N 1
ATOM 3499 C CA A SER B 1 64 ? 6.295 11.359 -28.888 0.51 26.85 64 SER B CA 1
ATOM 3500 C CA B SER B 1 64 ? 6.280 11.374 -28.882 0.49 26.82 64 SER B CA 1
ATOM 3501 C C . SER B 1 64 ? 6.393 10.979 -27.416 1.00 26.50 64 SER B C 1
ATOM 3502 O O . SER B 1 64 ? 5.381 10.673 -26.774 1.00 24.23 64 SER B O 1
ATOM 3507 N N . ASP B 1 65 ? 7.612 10.984 -26.866 1.00 26.55 65 ASP B N 1
ATOM 3508 C CA . ASP B 1 65 ? 7.798 10.645 -25.459 1.00 23.91 65 ASP B CA 1
ATOM 3509 C C . ASP B 1 65 ? 7.187 11.707 -24.557 1.00 23.58 65 ASP B C 1
ATOM 3510 O O . ASP B 1 65 ? 6.570 11.383 -23.533 1.00 22.49 65 ASP B O 1
ATOM 3515 N N . ALA B 1 66 ? 7.368 12.982 -24.911 1.00 22.56 66 ALA B N 1
ATOM 3516 C CA . ALA B 1 66 ? 6.767 14.063 -24.135 1.00 20.73 66 ALA B CA 1
ATOM 3517 C C . ALA B 1 66 ? 5.247 13.972 -24.154 1.00 19.85 66 ALA B C 1
ATOM 3518 O O . ALA B 1 66 ? 4.590 14.163 -23.122 1.00 21.90 66 ALA B O 1
ATOM 3520 N N . ILE B 1 67 ? 4.674 13.694 -25.326 1.00 19.76 67 ILE B N 1
ATOM 3521 C CA . ILE B 1 67 ? 3.229 13.507 -25.432 1.00 24.41 67 ILE B CA 1
ATOM 3522 C C . ILE B 1 67 ? 2.778 12.396 -24.500 1.00 25.03 67 ILE B C 1
ATOM 3523 O O . ILE B 1 67 ? 1.807 12.544 -23.752 1.00 21.24 67 ILE B O 1
ATOM 3528 N N . HIS B 1 68 ? 3.496 11.270 -24.522 1.00 24.87 68 HIS B N 1
ATOM 3529 C CA . HIS B 1 68 ? 3.119 10.125 -23.699 1.00 26.09 68 HIS B CA 1
ATOM 3530 C C . HIS B 1 68 ? 3.222 10.443 -22.211 1.00 29.06 68 HIS B C 1
ATOM 3531 O O . HIS B 1 68 ? 2.383 9.997 -21.418 1.00 30.34 68 HIS B O 1
ATOM 3538 N N . ARG B 1 69 ? 4.242 11.210 -21.811 1.00 23.03 69 ARG B N 1
ATOM 3539 C CA . ARG B 1 69 ? 4.403 11.598 -20.410 1.00 26.09 69 ARG B CA 1
ATOM 3540 C C . ARG B 1 69 ? 3.397 12.651 -19.960 1.00 27.29 69 ARG B C 1
ATOM 3541 O O . ARG B 1 69 ? 3.337 12.948 -18.760 1.00 28.58 69 ARG B O 1
ATOM 3549 N N . GLY B 1 70 ? 2.617 13.221 -20.878 1.00 25.46 70 GLY B N 1
ATOM 3550 C CA . GLY B 1 70 ? 1.631 14.219 -20.508 1.00 25.45 70 GLY B CA 1
ATOM 3551 C C . GLY B 1 70 ? 2.163 15.628 -20.370 1.00 25.59 70 GLY B C 1
ATOM 3552 O O . GLY B 1 70 ? 1.632 16.403 -19.572 1.00 21.87 70 GLY B O 1
ATOM 3553 N N . GLU B 1 71 ? 3.208 15.986 -21.119 1.00 19.01 71 GLU B N 1
ATOM 3554 C CA . GLU B 1 71 ? 3.704 17.364 -21.162 1.00 18.24 71 GLU B CA 1
ATOM 3555 C C . GLU B 1 71 ? 2.816 18.208 -22.082 1.00 20.52 71 GLU B C 1
ATOM 3556 O O . GLU B 1 71 ? 3.242 18.727 -23.115 1.00 20.57 71 GLU B O 1
ATOM 3562 N N . THR B 1 72 ? 1.553 18.342 -21.666 1.00 19.08 72 THR B N 1
ATOM 3563 C CA . THR B 1 72 ? 0.485 18.912 -22.484 1.00 16.51 72 THR B CA 1
ATOM 3564 C C . THR B 1 72 ? -0.151 20.134 -21.831 1.00 22.28 72 THR B C 1
ATOM 3565 O O . THR B 1 72 ? -1.263 20.530 -22.210 1.00 21.93 72 THR B O 1
ATOM 3569 N N . LYS B 1 73 ? 0.515 20.715 -20.840 1.00 16.42 73 LYS B N 1
ATOM 3570 C CA . LYS B 1 73 ? 0.021 21.839 -20.058 1.00 15.43 73 LYS B CA 1
ATOM 3571 C C . LYS B 1 73 ? 0.751 23.112 -20.461 1.00 14.54 73 LYS B C 1
ATOM 3572 O O . LYS B 1 73 ? 1.785 23.066 -21.133 1.00 17.61 73 LYS B O 1
ATOM 3578 N N . TYR B 1 74 ? 0.210 24.260 -20.038 1.00 14.12 74 TYR B N 1
ATOM 3579 C CA . TYR B 1 74 ? 0.921 25.522 -20.224 1.00 16.78 74 TYR B CA 1
ATOM 3580 C C . TYR B 1 74 ? 2.310 25.417 -19.607 1.00 21.01 74 TYR B C 1
ATOM 3581 O O . TYR B 1 74 ? 2.480 24.809 -18.545 1.00 14.36 74 TYR B O 1
ATOM 3590 N N . THR B 1 75 ? 3.303 26.013 -20.269 1.00 16.58 75 THR B N 1
ATOM 3591 C CA . THR B 1 75 ? 4.641 26.114 -19.700 1.00 16.57 75 THR B CA 1
ATOM 3592 C C . THR B 1 75 ? 4.867 27.535 -19.203 1.00 15.59 75 THR B C 1
ATOM 3593 O O . THR B 1 75 ? 4.015 28.412 -19.356 1.00 15.22 75 THR B O 1
ATOM 3597 N N . ALA B 1 76 ? 6.052 27.782 -18.644 1.00 13.45 76 ALA B N 1
ATOM 3598 C CA . ALA B 1 76 ? 6.462 29.158 -18.421 1.00 15.06 76 ALA B CA 1
ATOM 3599 C C . ALA B 1 76 ? 6.271 29.954 -19.708 1.00 14.53 76 ALA B C 1
ATOM 3600 O O . ALA B 1 76 ? 6.462 29.434 -20.815 1.00 15.64 76 ALA B O 1
ATOM 3602 N N . LEU B 1 77 ? 5.867 31.216 -19.548 1.00 12.11 77 LEU B N 1
ATOM 3603 C CA . LEU B 1 77 ? 5.395 32.022 -20.675 1.00 12.41 77 LEU B CA 1
ATOM 3604 C C . LEU B 1 77 ? 6.386 32.056 -21.835 1.00 14.97 77 LEU B C 1
ATOM 3605 O O . LEU B 1 77 ? 5.990 31.967 -23.003 1.00 16.47 77 LEU B O 1
ATOM 3610 N N . ASP B 1 78 ? 7.677 32.202 -21.541 1.00 14.85 78 ASP B N 1
ATOM 3611 C CA . ASP B 1 78 ? 8.668 32.333 -22.600 1.00 15.19 78 ASP B CA 1
ATOM 3612 C C . ASP B 1 78 ? 9.655 31.170 -22.608 1.00 15.99 78 ASP B C 1
ATOM 3613 O O . ASP B 1 78 ? 10.819 31.342 -22.989 1.00 15.17 78 ASP B O 1
ATOM 3618 N N . GLY B 1 79 ? 9.185 29.974 -22.219 1.00 12.35 79 GLY B N 1
ATOM 3619 C CA . GLY B 1 79 ? 9.927 28.741 -22.411 1.00 15.67 79 GLY B CA 1
ATOM 3620 C C . GLY B 1 79 ? 10.253 27.960 -21.152 1.00 16.84 79 GLY B C 1
ATOM 3621 O O . GLY B 1 79 ? 10.500 28.553 -20.096 1.00 15.79 79 GLY B O 1
ATOM 3622 N N . THR B 1 80 ? 10.288 26.630 -21.254 1.00 17.28 80 THR B N 1
ATOM 3623 C CA . THR B 1 80 ? 10.655 25.812 -20.107 1.00 18.15 80 THR B CA 1
ATOM 3624 C C . THR B 1 80 ? 12.092 26.109 -19.688 1.00 19.27 80 THR B C 1
ATOM 3625 O O . THR B 1 80 ? 12.933 26.455 -20.527 1.00 17.24 80 THR B O 1
ATOM 3629 N N . PRO B 1 81 ? 12.406 25.978 -18.392 1.00 17.66 81 PRO B N 1
ATOM 3630 C CA . PRO B 1 81 ? 13.813 26.079 -17.979 1.00 18.26 81 PRO B CA 1
ATOM 3631 C C . PRO B 1 81 ? 14.702 25.129 -18.754 1.00 18.49 81 PRO B C 1
ATOM 3632 O O . PRO B 1 81 ? 15.811 25.497 -19.162 1.00 18.26 81 PRO B O 1
ATOM 3636 N N . GLU B 1 82 ? 14.212 23.915 -19.003 1.00 19.04 82 GLU B N 1
ATOM 3637 C CA . GLU B 1 82 ? 14.993 22.933 -19.747 1.00 24.20 82 GLU B CA 1
ATOM 3638 C C . GLU B 1 82 ? 15.341 23.440 -21.146 1.00 20.76 82 GLU B C 1
ATOM 3639 O O . GLU B 1 82 ? 16.488 23.309 -21.594 1.00 18.30 82 GLU B O 1
ATOM 3645 N N . LEU B 1 83 ? 14.373 24.029 -21.853 1.00 16.93 83 LEU B N 1
ATOM 3646 C CA . LEU B 1 83 ? 14.674 24.533 -23.193 1.00 16.20 83 LEU B CA 1
ATOM 3647 C C . LEU B 1 83 ? 15.574 25.764 -23.130 1.00 15.19 83 LEU B C 1
ATOM 3648 O O . LEU B 1 83 ? 16.500 25.902 -23.938 1.00 14.91 83 LEU B O 1
ATOM 3653 N N . LYS B 1 84 ? 15.338 26.657 -22.164 1.00 15.15 84 LYS B N 1
ATOM 3654 C CA . LYS B 1 84 ? 16.230 27.801 -22.009 1.00 21.37 84 LYS B CA 1
ATOM 3655 C C . LYS B 1 84 ? 17.661 27.350 -21.740 1.00 15.85 84 LYS B C 1
ATOM 3656 O O . LYS B 1 84 ? 18.615 27.946 -22.257 1.00 15.57 84 LYS B O 1
ATOM 3662 N N . LYS B 1 85 ? 17.832 26.300 -20.929 1.00 17.15 85 LYS B N 1
ATOM 3663 C CA . LYS B 1 85 ? 19.176 25.769 -20.696 1.00 18.28 85 LYS B CA 1
ATOM 3664 C C . LYS B 1 85 ? 19.769 25.155 -21.967 1.00 23.21 85 LYS B C 1
ATOM 3665 O O . LYS B 1 85 ? 20.983 25.258 -22.207 1.00 18.46 85 LYS B O 1
ATOM 3671 N N . ALA B 1 86 ? 18.942 24.485 -22.776 1.00 17.59 86 ALA B N 1
ATOM 3672 C CA . ALA B 1 86 ? 19.445 23.920 -24.032 1.00 20.49 86 ALA B CA 1
ATOM 3673 C C . ALA B 1 86 ? 19.885 25.022 -24.989 1.00 16.32 86 ALA B C 1
ATOM 3674 O O . ALA B 1 86 ? 20.880 24.875 -25.717 1.00 16.53 86 ALA B O 1
ATOM 3676 N N . ILE B 1 87 ? 19.152 26.137 -24.991 1.00 15.71 87 ILE B N 1
ATOM 3677 C CA . ILE B 1 87 ? 19.501 27.287 -25.815 1.00 14.21 87 ILE B CA 1
ATOM 3678 C C . ILE B 1 87 ? 20.772 27.950 -25.305 1.00 14.73 87 ILE B C 1
ATOM 3679 O O . ILE B 1 87 ? 21.668 28.294 -26.089 1.00 15.56 87 ILE B O 1
ATOM 3684 N N . ARG B 1 88 ? 20.871 28.150 -23.983 1.00 15.46 88 ARG B N 1
ATOM 3685 C CA . ARG B 1 88 ? 22.089 28.741 -23.444 1.00 16.20 88 ARG B CA 1
ATOM 3686 C C . ARG B 1 88 ? 23.302 27.922 -23.850 1.00 17.13 88 ARG B C 1
ATOM 3687 O O . ARG B 1 88 ? 24.336 28.478 -24.247 1.00 17.29 88 ARG B O 1
ATOM 3695 N N . GLU B 1 89 ? 23.184 26.593 -23.774 1.00 18.71 89 GLU B N 1
ATOM 3696 C CA . GLU B 1 89 ? 24.284 25.723 -24.169 1.00 18.92 89 GLU B CA 1
ATOM 3697 C C . GLU B 1 89 ? 24.578 25.840 -25.663 1.00 18.15 89 GLU B C 1
ATOM 3698 O O . GLU B 1 89 ? 25.748 25.885 -26.064 1.00 19.29 89 GLU B O 1
ATOM 3704 N N . LYS B 1 90 ? 23.538 25.900 -26.500 1.00 16.97 90 LYS B N 1
ATOM 3705 C CA . LYS B 1 90 ? 23.762 26.067 -27.933 1.00 17.67 90 LYS B CA 1
ATOM 3706 C C . LYS B 1 90 ? 24.551 27.340 -28.218 1.00 17.92 90 LYS B C 1
ATOM 3707 O O . LYS B 1 90 ? 25.518 27.325 -28.992 1.00 18.78 90 LYS B O 1
ATOM 3713 N N . PHE B 1 91 ? 24.139 28.459 -27.617 1.00 16.94 91 PHE B N 1
ATOM 3714 C CA . PHE B 1 91 ? 24.837 29.717 -27.861 1.00 17.87 91 PHE B CA 1
ATOM 3715 C C . PHE B 1 91 ? 26.293 29.636 -27.414 1.00 20.48 91 PHE B C 1
ATOM 3716 O O . PHE B 1 91 ? 27.190 30.144 -28.100 1.00 16.52 91 PHE B O 1
ATOM 3724 N N . GLN B 1 92 ? 26.549 28.999 -26.268 1.00 17.49 92 GLN B N 1
ATOM 3725 C CA . GLN B 1 92 ? 27.924 28.861 -25.791 1.00 18.97 92 GLN B CA 1
ATOM 3726 C C . GLN B 1 92 ? 28.715 27.916 -26.683 1.00 23.50 92 GLN B C 1
ATOM 3727 O O . GLN B 1 92 ? 29.827 28.236 -27.117 1.00 20.98 92 GLN B O 1
ATOM 3733 N N . ARG B 1 93 ? 28.147 26.745 -26.966 1.00 20.56 93 ARG B N 1
ATOM 3734 C CA . ARG B 1 93 ? 28.857 25.702 -27.696 1.00 22.28 93 ARG B CA 1
ATOM 3735 C C . ARG B 1 93 ? 29.109 26.112 -29.140 1.00 24.80 93 ARG B C 1
ATOM 3736 O O . ARG B 1 93 ? 30.231 25.984 -29.653 1.00 20.73 93 ARG B O 1
ATOM 3744 N N . GLU B 1 94 ? 28.074 26.608 -29.813 1.00 18.37 94 GLU B N 1
ATOM 3745 C CA . GLU B 1 94 ? 28.145 26.878 -31.240 1.00 17.76 94 GLU B CA 1
ATOM 3746 C C . GLU B 1 94 ? 28.611 28.290 -31.555 1.00 22.03 94 GLU B C 1
ATOM 3747 O O . GLU B 1 94 ? 29.272 28.495 -32.576 1.00 21.76 94 GLU B O 1
ATOM 3753 N N . ASN B 1 95 ? 28.323 29.265 -30.697 1.00 16.78 95 ASN B N 1
ATOM 3754 C CA . ASN B 1 95 ? 28.611 30.656 -31.025 1.00 18.86 95 ASN B CA 1
ATOM 3755 C C . ASN B 1 95 ? 29.566 31.337 -30.051 1.00 23.14 95 ASN B C 1
ATOM 3756 O O . ASN B 1 95 ? 29.811 32.544 -30.194 1.00 19.67 95 ASN B O 1
ATOM 3761 N N . GLY B 1 96 ? 30.104 30.613 -29.071 1.00 18.44 96 GLY B N 1
ATOM 3762 C CA . GLY B 1 96 ? 30.972 31.219 -28.067 1.00 22.01 96 GLY B CA 1
ATOM 3763 C C . GLY B 1 96 ? 30.296 32.405 -27.406 1.00 21.43 96 GLY B C 1
ATOM 3764 O O . GLY B 1 96 ? 30.941 33.397 -27.065 1.00 23.09 96 GLY B O 1
ATOM 3765 N N . LEU B 1 97 ? 28.982 32.302 -27.216 1.00 17.74 97 LEU B N 1
ATOM 3766 C CA A LEU B 1 97 ? 28.148 33.407 -26.760 0.35 19.95 97 LEU B CA 1
ATOM 3767 C CA B LEU B 1 97 ? 28.163 33.412 -26.755 0.65 18.87 97 LEU B CA 1
ATOM 3768 C C . LEU B 1 97 ? 27.492 33.012 -25.446 1.00 23.62 97 LEU B C 1
ATOM 3769 O O . LEU B 1 97 ? 26.808 31.983 -25.384 1.00 21.61 97 LEU B O 1
ATOM 3778 N N . ALA B 1 98 ? 27.687 33.829 -24.402 1.00 22.06 98 ALA B N 1
ATOM 3779 C CA . ALA B 1 98 ? 27.215 33.529 -23.049 1.00 18.54 98 ALA B CA 1
ATOM 3780 C C . ALA B 1 98 ? 25.990 34.372 -22.702 1.00 26.23 98 ALA B C 1
ATOM 3781 O O . ALA B 1 98 ? 26.090 35.596 -22.576 1.00 23.66 98 ALA B O 1
ATOM 3783 N N . TYR B 1 99 ? 24.846 33.717 -22.520 1.00 19.73 99 TYR B N 1
ATOM 3784 C CA . TYR B 1 99 ? 23.613 34.377 -22.102 1.00 16.23 99 TYR B CA 1
ATOM 3785 C C . TYR B 1 99 ? 23.119 33.765 -20.802 1.00 18.48 99 TYR B C 1
ATOM 3786 O O . TYR B 1 99 ? 23.220 32.552 -20.614 1.00 17.85 99 TYR B O 1
ATOM 3795 N N . GLU B 1 100 ? 22.580 34.600 -19.910 1.00 18.79 100 GLU B N 1
ATOM 3796 C CA . GLU B 1 100 ? 21.929 34.089 -18.711 1.00 21.50 100 GLU B CA 1
ATOM 3797 C C . GLU B 1 100 ? 20.540 33.573 -19.063 1.00 16.91 100 GLU B C 1
ATOM 3798 O O . GLU B 1 100 ? 20.004 33.860 -20.130 1.00 17.52 100 GLU B O 1
ATOM 3804 N N . LEU B 1 101 ? 19.937 32.814 -18.142 1.00 17.58 101 LEU B N 1
ATOM 3805 C CA . LEU B 1 101 ? 18.601 32.289 -18.424 1.00 20.79 101 LEU B CA 1
ATOM 3806 C C . LEU B 1 101 ? 17.574 33.407 -18.561 1.00 21.42 101 LEU B C 1
ATOM 3807 O O . LEU B 1 101 ? 16.660 33.303 -19.388 1.00 19.91 101 LEU B O 1
ATOM 3812 N N . ASP B 1 102 ? 17.715 34.493 -17.793 1.00 17.09 102 ASP B N 1
ATOM 3813 C CA . ASP B 1 102 ? 16.780 35.608 -17.930 1.00 19.84 102 ASP B CA 1
ATOM 3814 C C . ASP B 1 102 ? 17.081 36.485 -19.141 1.00 23.36 102 ASP B C 1
ATOM 3815 O O . ASP B 1 102 ? 16.383 37.486 -19.354 1.00 14.75 102 ASP B O 1
ATOM 3820 N N . GLU B 1 103 ? 18.083 36.118 -19.944 1.00 14.40 103 GLU B N 1
ATOM 3821 C CA . GLU B 1 103 ? 18.373 36.758 -21.220 1.00 13.45 103 GLU B CA 1
ATOM 3822 C C . GLU B 1 103 ? 17.946 35.914 -22.413 1.00 14.50 103 GLU B C 1
ATOM 3823 O O . GLU B 1 103 ? 18.343 36.213 -23.545 1.00 15.23 103 GLU B O 1
ATOM 3829 N N . ILE B 1 104 ? 17.134 34.881 -22.194 1.00 12.41 104 ILE B N 1
ATOM 3830 C CA . ILE B 1 104 ? 16.745 33.936 -23.234 1.00 11.75 104 ILE B CA 1
ATOM 3831 C C . ILE B 1 104 ? 15.224 33.866 -23.295 1.00 13.91 104 ILE B C 1
ATOM 3832 O O . ILE B 1 104 ? 14.556 33.834 -22.256 1.00 14.01 104 ILE B O 1
ATOM 3837 N N . THR B 1 105 ? 14.677 33.853 -24.514 1.00 13.37 105 THR B N 1
ATOM 3838 C CA . THR B 1 105 ? 13.234 33.784 -24.711 1.00 12.06 105 THR B CA 1
ATOM 3839 C C . THR B 1 105 ? 12.924 32.806 -25.839 1.00 14.27 105 THR B C 1
ATOM 3840 O O . THR B 1 105 ? 13.727 32.629 -26.758 1.00 12.19 105 THR B O 1
ATOM 3844 N N . VAL B 1 106 ? 11.757 32.160 -25.750 1.00 12.94 106 VAL B N 1
ATOM 3845 C CA . VAL B 1 106 ? 11.293 31.164 -26.715 1.00 11.20 106 VAL B CA 1
ATOM 3846 C C . VAL B 1 106 ? 9.903 31.570 -27.189 1.00 14.07 106 VAL B C 1
ATOM 3847 O O . VAL B 1 106 ? 9.055 31.946 -26.373 1.00 11.25 106 VAL B O 1
ATOM 3851 N N . ALA B 1 107 ? 9.650 31.470 -28.499 1.00 13.09 107 ALA B N 1
ATOM 3852 C CA . ALA B 1 107 ? 8.382 31.937 -29.062 1.00 13.38 107 ALA B CA 1
ATOM 3853 C C . ALA B 1 107 ? 7.895 30.986 -30.157 1.00 12.25 107 ALA B C 1
ATOM 3854 O O . ALA B 1 107 ? 8.540 29.985 -30.486 1.00 12.05 107 ALA B O 1
ATOM 3856 N N . THR B 1 108 ? 6.737 31.310 -30.733 1.00 10.25 108 THR B N 1
ATOM 3857 C CA . THR B 1 108 ? 6.144 30.475 -31.777 1.00 10.60 108 THR B CA 1
ATOM 3858 C C . THR B 1 108 ? 6.839 30.844 -33.085 1.00 13.12 108 THR B C 1
ATOM 3859 O O . THR B 1 108 ? 6.392 31.708 -33.845 1.00 11.12 108 THR B O 1
ATOM 3863 N N . GLY B 1 109 ? 7.988 30.209 -33.313 1.00 10.60 109 GLY B N 1
ATOM 3864 C CA . GLY B 1 109 ? 8.826 30.475 -34.467 1.00 10.04 109 GLY B CA 1
ATOM 3865 C C . GLY B 1 109 ? 9.714 31.695 -34.272 1.00 12.45 109 GLY B C 1
ATOM 3866 O O . GLY B 1 109 ? 9.445 32.575 -33.458 1.00 10.98 109 GLY B O 1
ATOM 3867 N N . ALA B 1 110 ? 10.811 31.742 -35.047 1.00 7.95 110 ALA B N 1
ATOM 3868 C CA . ALA B 1 110 ? 11.575 32.987 -35.134 1.00 9.69 110 ALA B CA 1
ATOM 3869 C C . ALA B 1 110 ? 10.721 34.136 -35.660 1.00 9.44 110 ALA B C 1
ATOM 3870 O O . ALA B 1 110 ? 11.011 35.305 -35.367 1.00 9.56 110 ALA B O 1
ATOM 3872 N N . LYS B 1 111 ? 9.672 33.832 -36.427 1.00 8.09 111 LYS B N 1
ATOM 3873 C CA A LYS B 1 111 ? 8.730 34.875 -36.815 0.59 10.15 111 LYS B CA 1
ATOM 3874 C CA B LYS B 1 111 ? 8.702 34.854 -36.809 0.41 9.82 111 LYS B CA 1
ATOM 3875 C C . LYS B 1 111 ? 8.216 35.628 -35.591 1.00 10.65 111 LYS B C 1
ATOM 3876 O O . LYS B 1 111 ? 8.236 36.863 -35.562 1.00 9.34 111 LYS B O 1
ATOM 3887 N N . GLN B 1 112 ? 7.779 34.906 -34.552 1.00 9.65 112 GLN B N 1
ATOM 3888 C CA . GLN B 1 112 ? 7.271 35.619 -33.383 1.00 9.73 112 GLN B CA 1
ATOM 3889 C C . GLN B 1 112 ? 8.386 36.298 -32.601 1.00 10.05 112 GLN B C 1
ATOM 3890 O O . GLN B 1 112 ? 8.153 37.353 -31.994 1.00 9.80 112 GLN B O 1
ATOM 3896 N N . ILE B 1 113 ? 9.592 35.730 -32.597 1.00 11.60 113 ILE B N 1
ATOM 3897 C CA . ILE B 1 113 ? 10.713 36.437 -31.979 1.00 11.40 113 ILE B CA 1
ATOM 3898 C C . ILE B 1 113 ? 10.846 37.824 -32.592 1.00 10.75 113 ILE B C 1
ATOM 3899 O O . ILE B 1 113 ? 10.914 38.830 -31.881 1.00 8.95 113 ILE B O 1
ATOM 3904 N N . LEU B 1 114 ? 10.872 37.890 -33.932 1.00 6.59 114 LEU B N 1
ATOM 3905 C CA . LEU B 1 114 ? 11.020 39.171 -34.622 1.00 10.23 114 LEU B CA 1
ATOM 3906 C C . LEU B 1 114 ? 9.840 40.090 -34.330 1.00 8.69 114 LEU B C 1
ATOM 3907 O O . LEU B 1 114 ? 10.017 41.279 -34.041 1.00 9.91 114 LEU B O 1
ATOM 3912 N N . PHE B 1 115 ? 8.627 39.556 -34.444 1.00 9.65 115 PHE B N 1
ATOM 3913 C CA . PHE B 1 115 ? 7.423 40.321 -34.119 1.00 10.34 115 PHE B CA 1
ATOM 3914 C C . PHE B 1 115 ? 7.459 40.861 -32.689 1.00 11.90 115 PHE B C 1
ATOM 3915 O O . PHE B 1 115 ? 7.226 42.058 -32.459 1.00 8.74 115 PHE B O 1
ATOM 3923 N N . ASN B 1 116 ? 7.713 39.985 -31.704 1.00 10.04 116 ASN B N 1
ATOM 3924 C CA . ASN B 1 116 ? 7.732 40.426 -30.306 1.00 8.85 116 ASN B CA 1
ATOM 3925 C C . ASN B 1 116 ? 8.739 41.548 -30.091 1.00 10.83 116 ASN B C 1
ATOM 3926 O O . ASN B 1 116 ? 8.467 42.501 -29.353 1.00 10.43 116 ASN B O 1
ATOM 3931 N N . ALA B 1 117 ? 9.922 41.434 -30.703 1.00 9.57 117 ALA B N 1
ATOM 3932 C CA . ALA B 1 117 ? 10.959 42.441 -30.499 1.00 12.03 117 ALA B CA 1
ATOM 3933 C C . ALA B 1 117 ? 10.541 43.791 -31.063 1.00 10.84 117 ALA B C 1
ATOM 3934 O O . ALA B 1 117 ? 10.785 44.833 -30.441 1.00 10.14 117 ALA B O 1
ATOM 3936 N N . MET B 1 118 ? 9.922 43.796 -32.248 1.00 9.74 118 MET B N 1
ATOM 3937 C CA . MET B 1 118 ? 9.468 45.061 -32.806 1.00 10.81 118 MET B CA 1
ATOM 3938 C C . MET B 1 118 ? 8.274 45.605 -32.025 1.00 7.98 118 MET B C 1
ATOM 3939 O O . MET B 1 118 ? 8.199 46.810 -31.763 1.00 10.52 118 MET B O 1
ATOM 3944 N N . MET B 1 119 ? 7.342 44.733 -31.625 1.00 11.04 119 MET B N 1
ATOM 3945 C CA . MET B 1 119 ? 6.201 45.201 -30.835 1.00 8.26 119 MET B CA 1
ATOM 3946 C C . MET B 1 119 ? 6.643 45.742 -29.487 1.00 9.54 119 MET B C 1
ATOM 3947 O O . MET B 1 119 ? 6.022 46.677 -28.962 1.00 9.52 119 MET B O 1
ATOM 3952 N N . ALA B 1 120 ? 7.694 45.152 -28.903 1.00 10.10 120 ALA B N 1
ATOM 3953 C CA . ALA B 1 120 ? 8.187 45.564 -27.594 1.00 15.11 120 ALA B CA 1
ATOM 3954 C C . ALA B 1 120 ? 8.946 46.881 -27.632 1.00 14.76 120 ALA B C 1
ATOM 3955 O O . ALA B 1 120 ? 9.167 47.468 -26.563 1.00 14.30 120 ALA B O 1
ATOM 3957 N N . SER B 1 121 ? 9.313 47.383 -28.832 1.00 12.72 121 SER B N 1
ATOM 3958 C CA A SER B 1 121 ? 10.255 48.498 -28.922 0.77 13.05 121 SER B CA 1
ATOM 3959 C CA B SER B 1 121 ? 10.254 48.496 -28.923 0.23 12.13 121 SER B CA 1
ATOM 3960 C C . SER B 1 121 ? 9.787 49.658 -29.793 1.00 12.51 121 SER B C 1
ATOM 3961 O O . SER B 1 121 ? 10.068 50.810 -29.460 1.00 14.38 121 SER B O 1
ATOM 3966 N N . LEU B 1 122 ? 9.096 49.397 -30.905 1.00 10.44 122 LEU B N 1
ATOM 3967 C CA . LEU B 1 122 ? 8.858 50.474 -31.870 1.00 11.91 122 LEU B CA 1
ATOM 3968 C C . LEU B 1 122 ? 7.686 51.374 -31.506 1.00 13.37 122 LEU B C 1
ATOM 3969 O O . LEU B 1 122 ? 6.571 50.899 -31.251 1.00 11.80 122 LEU B O 1
ATOM 3974 N N . ASP B 1 123 ? 7.932 52.696 -31.552 1.00 10.69 123 ASP B N 1
ATOM 3975 C CA . ASP B 1 123 ? 6.900 53.730 -31.509 1.00 15.34 123 ASP B CA 1
ATOM 3976 C C . ASP B 1 123 ? 6.700 54.314 -32.900 1.00 14.93 123 ASP B C 1
ATOM 3977 O O . ASP B 1 123 ? 7.558 54.155 -33.777 1.00 11.93 123 ASP B O 1
ATOM 3982 N N . PRO B 1 124 ? 5.578 54.991 -33.146 1.00 16.40 124 PRO B N 1
ATOM 3983 C CA . PRO B 1 124 ? 5.314 55.505 -34.497 1.00 14.48 124 PRO B CA 1
ATOM 3984 C C . PRO B 1 124 ? 6.467 56.345 -35.021 1.00 14.02 124 PRO B C 1
ATOM 3985 O O . PRO B 1 124 ? 6.983 57.235 -34.335 1.00 13.89 124 PRO B O 1
ATOM 3989 N N . GLY B 1 125 ? 6.887 56.041 -36.247 1.00 13.55 125 GLY B N 1
ATOM 3990 C CA . GLY B 1 125 ? 7.951 56.779 -36.893 1.00 13.83 125 GLY B CA 1
ATOM 3991 C C . GLY B 1 125 ? 9.349 56.285 -36.590 1.00 16.91 125 GLY B C 1
ATOM 3992 O O . GLY B 1 125 ? 10.309 56.799 -37.183 1.00 15.56 125 GLY B O 1
ATOM 3993 N N . ASP B 1 126 ? 9.503 55.317 -35.686 1.00 12.01 126 ASP B N 1
ATOM 3994 C CA . ASP B 1 126 ? 10.824 54.743 -35.440 1.00 12.69 126 ASP B CA 1
ATOM 3995 C C . ASP B 1 126 ? 11.292 53.964 -36.665 1.00 12.78 126 ASP B C 1
ATOM 3996 O O . ASP B 1 126 ? 10.517 53.233 -37.294 1.00 14.61 126 ASP B O 1
ATOM 4001 N N . GLU B 1 127 ? 12.569 54.101 -36.993 1.00 13.05 127 GLU B N 1
ATOM 4002 C CA . GLU B 1 127 ? 13.111 53.548 -38.225 1.00 13.29 127 GLU B CA 1
ATOM 4003 C C . GLU B 1 127 ? 13.888 52.264 -37.962 1.00 15.69 127 GLU B C 1
ATOM 4004 O O . GLU B 1 127 ? 14.568 52.130 -36.941 1.00 14.27 127 GLU B O 1
ATOM 4010 N N . VAL B 1 128 ? 13.769 51.316 -38.884 1.00 14.52 128 VAL B N 1
ATOM 4011 C CA . VAL B 1 128 ? 14.517 50.065 -38.847 1.00 9.88 128 VAL B CA 1
ATOM 4012 C C . VAL B 1 128 ? 15.256 49.945 -40.170 1.00 11.49 128 VAL B C 1
ATOM 4013 O O . VAL B 1 128 ? 14.624 49.916 -41.237 1.00 12.92 128 VAL B O 1
ATOM 4017 N N . ILE B 1 129 ? 16.586 49.890 -40.106 1.00 9.62 129 ILE B N 1
ATOM 4018 C CA . ILE B 1 129 ? 17.411 49.804 -41.309 1.00 11.40 129 ILE B CA 1
ATOM 4019 C C . ILE B 1 129 ? 17.414 48.356 -41.788 1.00 17.67 129 ILE B C 1
ATOM 4020 O O . ILE B 1 129 ? 17.766 47.437 -41.038 1.00 10.04 129 ILE B O 1
ATOM 4025 N N . ILE B 1 130 ? 17.000 48.150 -43.033 1.00 11.80 130 ILE B N 1
ATOM 4026 C CA . ILE B 1 130 ? 16.925 46.815 -43.614 1.00 9.06 130 ILE B CA 1
ATOM 4027 C C . ILE B 1 130 ? 17.757 46.789 -44.891 1.00 16.92 130 ILE B C 1
ATOM 4028 O O . ILE B 1 130 ? 17.354 47.388 -45.903 1.00 13.58 130 ILE B O 1
ATOM 4033 N N . PRO B 1 131 ? 18.904 46.110 -44.897 1.00 10.77 131 PRO B N 1
ATOM 4034 C CA . PRO B 1 131 ? 19.639 45.921 -46.152 1.00 12.65 131 PRO B CA 1
ATOM 4035 C C . PRO B 1 131 ? 18.817 45.091 -47.129 1.00 15.65 131 PRO B C 1
ATOM 4036 O O . PRO B 1 131 ? 18.127 44.144 -46.745 1.00 13.45 131 PRO B O 1
ATOM 4040 N N . THR B 1 132 ? 18.872 45.472 -48.395 1.00 13.96 132 THR B N 1
ATOM 4041 C CA . THR B 1 132 ? 18.242 44.701 -49.451 1.00 14.47 132 THR B CA 1
ATOM 4042 C C . THR B 1 132 ? 19.346 44.191 -50.379 1.00 14.51 132 THR B C 1
ATOM 4043 O O . THR B 1 132 ? 20.467 44.710 -50.349 1.00 14.56 132 THR B O 1
ATOM 4047 N N . PRO B 1 133 ? 19.083 43.145 -51.196 1.00 19.41 133 PRO B N 1
ATOM 4048 C CA . PRO B 1 133 ? 17.841 42.385 -51.398 1.00 12.32 133 PRO B CA 1
ATOM 4049 C C . PRO B 1 133 ? 17.335 41.786 -50.113 1.00 12.41 133 PRO B C 1
ATOM 4050 O O . PRO B 1 133 ? 18.147 41.334 -49.312 1.00 11.75 133 PRO B O 1
ATOM 4054 N N . TYR B 1 134 ? 16.020 41.781 -49.911 1.00 11.34 134 TYR B N 1
ATOM 4055 C CA . TYR B 1 134 ? 15.498 41.285 -48.659 1.00 12.27 134 TYR B CA 1
ATOM 4056 C C . TYR B 1 134 ? 14.115 40.680 -48.853 1.00 14.25 134 TYR B C 1
ATOM 4057 O O . TYR B 1 134 ? 13.459 40.874 -49.881 1.00 16.55 134 TYR B O 1
ATOM 4066 N N A TRP B 1 135 ? 13.687 39.873 -47.896 0.54 15.84 135 TRP B N 1
ATOM 4067 N N B TRP B 1 135 ? 13.675 40.056 -47.757 0.46 14.88 135 TRP B N 1
ATOM 4068 C CA A TRP B 1 135 ? 12.335 39.340 -47.980 0.54 18.62 135 TRP B CA 1
ATOM 4069 C CA B TRP B 1 135 ? 12.404 39.358 -47.554 0.46 19.47 135 TRP B CA 1
ATOM 4070 C C A TRP B 1 135 ? 11.406 40.280 -47.225 0.54 18.91 135 TRP B C 1
ATOM 4071 C C B TRP B 1 135 ? 11.371 40.388 -47.085 0.46 18.25 135 TRP B C 1
ATOM 4072 O O A TRP B 1 135 ? 11.659 40.636 -46.070 0.54 16.12 135 TRP B O 1
ATOM 4073 O O B TRP B 1 135 ? 11.508 40.927 -45.982 0.46 15.87 135 TRP B O 1
ATOM 4094 N N . THR B 1 136 ? 10.350 40.701 -47.909 1.00 19.78 136 THR B N 1
ATOM 4095 C CA . THR B 1 136 ? 9.468 41.788 -47.480 1.00 23.42 136 THR B CA 1
ATOM 4096 C C . THR B 1 136 ? 8.717 41.465 -46.197 1.00 18.66 136 THR B C 1
ATOM 4097 O O . THR B 1 136 ? 8.139 42.371 -45.592 1.00 17.90 136 THR B O 1
ATOM 4101 N N . SER B 1 137 ? 8.739 40.209 -45.758 1.00 17.52 137 SER B N 1
ATOM 4102 C CA . SER B 1 137 ? 8.218 39.855 -44.450 1.00 15.86 137 SER B CA 1
ATOM 4103 C C . SER B 1 137 ? 8.785 40.754 -43.349 1.00 21.22 137 SER B C 1
ATOM 4104 O O . SER B 1 137 ? 8.058 41.163 -42.439 1.00 18.02 137 SER B O 1
ATOM 4107 N N . TYR B 1 138 ? 10.079 41.095 -43.426 1.00 16.49 138 TYR B N 1
ATOM 4108 C CA . TYR B 1 138 ? 10.675 41.982 -42.427 1.00 12.36 138 TYR B CA 1
ATOM 4109 C C . TYR B 1 138 ? 10.004 43.354 -42.411 1.00 12.75 138 TYR B C 1
ATOM 4110 O O . TYR B 1 138 ? 9.734 43.907 -41.341 1.00 12.58 138 TYR B O 1
ATOM 4119 N N . SER B 1 139 ? 9.770 43.950 -43.585 1.00 13.34 139 SER B N 1
ATOM 4120 C CA . SER B 1 139 ? 9.180 45.291 -43.563 1.00 13.14 139 SER B CA 1
ATOM 4121 C C . SER B 1 139 ? 7.708 45.248 -43.177 1.00 10.87 139 SER B C 1
ATOM 4122 O O . SER B 1 139 ? 7.205 46.209 -42.584 1.00 14.28 139 SER B O 1
ATOM 4125 N N . ASP B 1 140 ? 7.003 44.159 -43.504 1.00 8.39 140 ASP B N 1
ATOM 4126 C CA . ASP B 1 140 ? 5.610 44.019 -43.057 1.00 10.86 140 ASP B CA 1
ATOM 4127 C C . ASP B 1 140 ? 5.516 43.978 -41.527 1.00 13.87 140 ASP B C 1
ATOM 4128 O O . ASP B 1 140 ? 4.604 44.575 -40.938 1.00 11.21 140 ASP B O 1
ATOM 4133 N N . ILE B 1 141 ? 6.447 43.276 -40.862 1.00 8.83 141 ILE B N 1
ATOM 4134 C CA . ILE B 1 141 ? 6.472 43.275 -39.397 1.00 8.04 141 ILE B CA 1
ATOM 4135 C C . ILE B 1 141 ? 6.705 44.686 -38.872 1.00 9.90 141 ILE B C 1
ATOM 4136 O O . ILE B 1 141 ? 6.054 45.128 -37.923 1.00 10.56 141 ILE B O 1
ATOM 4141 N N . VAL B 1 142 ? 7.664 45.403 -39.463 1.00 9.14 142 VAL B N 1
ATOM 4142 C CA . VAL B 1 142 ? 7.932 46.770 -39.025 1.00 14.13 142 VAL B CA 1
ATOM 4143 C C . VAL B 1 142 ? 6.687 47.641 -39.199 1.00 10.36 142 VAL B C 1
ATOM 4144 O O . VAL B 1 142 ? 6.328 48.422 -38.305 1.00 8.49 142 VAL B O 1
ATOM 4148 N N . HIS B 1 143 ? 5.999 47.502 -40.340 1.00 9.38 143 HIS B N 1
ATOM 4149 C CA . HIS B 1 143 ? 4.801 48.304 -40.613 1.00 10.98 143 HIS B CA 1
ATOM 4150 C C . HIS B 1 143 ? 3.696 48.056 -39.586 1.00 13.14 143 HIS B C 1
ATOM 4151 O O . HIS B 1 143 ? 3.035 49.001 -39.128 1.00 9.39 143 HIS B O 1
ATOM 4158 N N . ILE B 1 144 ? 3.434 46.790 -39.248 1.00 8.44 144 ILE B N 1
ATOM 4159 C CA . ILE B 1 144 ? 2.328 46.532 -38.325 1.00 9.82 144 ILE B CA 1
ATOM 4160 C C . ILE B 1 144 ? 2.649 47.061 -36.927 1.00 12.82 144 ILE B C 1
ATOM 4161 O O . ILE B 1 144 ? 1.731 47.328 -36.134 1.00 10.89 144 ILE B O 1
ATOM 4166 N N . CYS B 1 145 ? 3.930 47.266 -36.622 1.00 11.47 145 CYS B N 1
ATOM 4167 C CA . CYS B 1 145 ? 4.357 47.894 -35.378 1.00 12.30 145 CYS B CA 1
ATOM 4168 C C . CYS B 1 145 ? 4.502 49.405 -35.512 1.00 12.09 145 CYS B C 1
ATOM 4169 O O . CYS B 1 145 ? 5.069 50.041 -34.616 1.00 14.29 145 CYS B O 1
ATOM 4172 N N . GLU B 1 146 ? 3.997 49.983 -36.602 1.00 9.23 146 GLU B N 1
ATOM 4173 C CA . GLU B 1 146 ? 3.951 51.428 -36.844 1.00 10.05 146 GLU B CA 1
ATOM 4174 C C . GLU B 1 146 ? 5.334 52.044 -37.027 1.00 10.09 146 GLU B C 1
ATOM 4175 O O . GLU B 1 146 ? 5.485 53.267 -36.926 1.00 12.18 146 GLU B O 1
ATOM 4181 N N . GLY B 1 147 ? 6.338 51.230 -37.325 1.00 12.89 147 GLY B N 1
ATOM 4182 C CA . GLY B 1 147 ? 7.664 51.733 -37.624 1.00 9.57 147 GLY B CA 1
ATOM 4183 C C . GLY B 1 147 ? 7.832 52.023 -39.102 1.00 12.82 147 GLY B C 1
ATOM 4184 O O . GLY B 1 147 ? 6.956 51.765 -39.925 1.00 10.72 147 GLY B O 1
ATOM 4185 N N . LYS B 1 148 ? 8.995 52.567 -39.438 1.00 10.60 148 LYS B N 1
ATOM 4186 C CA . LYS B 1 148 ? 9.308 52.939 -40.819 1.00 10.65 148 LYS B CA 1
ATOM 4187 C C . LYS B 1 148 ? 10.483 52.110 -41.315 1.00 14.52 148 LYS B C 1
ATOM 4188 O O . LYS B 1 148 ? 11.613 52.287 -40.818 1.00 13.36 148 LYS B O 1
ATOM 4194 N N . PRO B 1 149 ? 10.275 51.188 -42.255 1.00 14.73 149 PRO B N 1
ATOM 4195 C CA . PRO B 1 149 ? 11.407 50.462 -42.838 1.00 11.56 149 PRO B CA 1
ATOM 4196 C C . PRO B 1 149 ? 12.259 51.402 -43.665 1.00 15.84 149 PRO B C 1
ATOM 4197 O O . PRO B 1 149 ? 11.746 52.207 -44.443 1.00 14.93 149 PRO B O 1
ATOM 4201 N N . VAL B 1 150 ? 13.572 51.298 -43.502 1.00 10.94 150 VAL B N 1
ATOM 4202 C CA . VAL B 1 150 ? 14.516 52.116 -44.260 1.00 11.35 150 VAL B CA 1
ATOM 4203 C C . VAL B 1 150 ? 15.369 51.144 -45.059 1.00 15.66 150 VAL B C 1
ATOM 4204 O O . VAL B 1 150 ? 16.245 50.472 -44.505 1.00 12.15 150 VAL B O 1
ATOM 4208 N N . LEU B 1 151 ? 15.100 51.044 -46.359 1.00 13.13 151 LEU B N 1
ATOM 4209 C CA . LEU B 1 151 ? 15.705 50.018 -47.202 1.00 16.45 151 LEU B CA 1
ATOM 4210 C C . LEU B 1 151 ? 17.001 50.542 -47.801 1.00 17.74 151 LEU B C 1
ATOM 4211 O O . LEU B 1 151 ? 17.025 51.643 -48.363 1.00 18.79 151 LEU B O 1
ATOM 4216 N N . ILE B 1 152 ? 18.071 49.750 -47.689 1.00 12.25 152 ILE B N 1
ATOM 4217 C CA . ILE B 1 152 ? 19.398 50.129 -48.167 1.00 14.74 152 ILE B CA 1
ATOM 4218 C C . ILE B 1 152 ? 19.863 49.074 -49.163 1.00 13.28 152 ILE B C 1
ATOM 4219 O O . ILE B 1 152 ? 20.216 47.956 -48.771 1.00 17.71 152 ILE B O 1
ATOM 4224 N N . ALA B 1 153 ? 19.889 49.427 -50.446 1.00 15.21 153 ALA B N 1
ATOM 4225 C CA . ALA B 1 153 ? 20.206 48.447 -51.476 1.00 14.55 153 ALA B CA 1
ATOM 4226 C C . ALA B 1 153 ? 21.698 48.146 -51.483 1.00 16.55 153 ALA B C 1
ATOM 4227 O O . ALA B 1 153 ? 22.522 49.063 -51.511 1.00 18.35 153 ALA B O 1
ATOM 4229 N N . CYS B 1 154 ? 22.037 46.858 -51.480 1.00 19.97 154 CYS B N 1
ATOM 4230 C CA . CYS B 1 154 ? 23.416 46.376 -51.518 1.00 20.25 154 CYS B CA 1
ATOM 4231 C C . CYS B 1 154 ? 23.571 45.484 -52.741 1.00 22.93 154 CYS B C 1
ATOM 4232 O O . CYS B 1 154 ? 22.978 44.403 -52.799 1.00 21.95 154 CYS B O 1
ATOM 4235 N N . ASP B 1 155 ? 24.384 45.903 -53.702 1.00 20.76 155 ASP B N 1
ATOM 4236 C CA . ASP B 1 155 ? 24.434 45.179 -54.959 1.00 21.64 155 ASP B CA 1
ATOM 4237 C C . ASP B 1 155 ? 25.604 44.186 -54.971 1.00 21.93 155 ASP B C 1
ATOM 4238 O O . ASP B 1 155 ? 26.282 43.964 -53.961 1.00 20.99 155 ASP B O 1
ATOM 4243 N N . ALA B 1 156 ? 25.827 43.557 -56.126 1.00 23.38 156 ALA B N 1
ATOM 4244 C CA . ALA B 1 156 ? 26.856 42.530 -56.226 1.00 31.92 156 ALA B CA 1
ATOM 4245 C C . ALA B 1 156 ? 28.245 43.062 -55.899 1.00 36.30 156 ALA B C 1
ATOM 4246 O O . ALA B 1 156 ? 29.110 42.279 -55.500 1.00 26.89 156 ALA B O 1
ATOM 4248 N N . SER B 1 157 ? 28.474 44.370 -56.039 1.00 39.93 157 SER B N 1
ATOM 4249 C CA . SER B 1 157 ? 29.807 44.917 -55.806 1.00 43.08 157 SER B CA 1
ATOM 4250 C C . SER B 1 157 ? 30.246 44.770 -54.357 1.00 41.11 157 SER B C 1
ATOM 4251 O O . SER B 1 157 ? 31.447 44.828 -54.081 1.00 38.41 157 SER B O 1
ATOM 4254 N N . SER B 1 158 ? 29.313 44.576 -53.422 1.00 29.78 158 SER B N 1
ATOM 4255 C CA . SER B 1 158 ? 29.673 44.230 -52.055 1.00 26.11 158 SER B CA 1
ATOM 4256 C C . SER B 1 158 ? 29.159 42.840 -51.684 1.00 20.06 158 SER B C 1
ATOM 4257 O O . SER B 1 158 ? 28.947 42.545 -50.509 1.00 22.28 158 SER B O 1
ATOM 4260 N N . GLY B 1 159 ? 28.978 41.970 -52.678 1.00 21.60 159 GLY B N 1
ATOM 4261 C CA . GLY B 1 159 ? 28.443 40.646 -52.412 1.00 23.45 159 GLY B CA 1
ATOM 4262 C C . GLY B 1 159 ? 27.070 40.664 -51.775 1.00 21.58 159 GLY B C 1
ATOM 4263 O O . GLY B 1 159 ? 26.750 39.771 -50.984 1.00 17.60 159 GLY B O 1
ATOM 4264 N N . PHE B 1 160 ? 26.260 41.677 -52.084 1.00 18.53 160 PHE B N 1
ATOM 4265 C CA . PHE B 1 160 ? 24.932 41.891 -51.496 1.00 17.35 160 PHE B CA 1
ATOM 4266 C C . PHE B 1 160 ? 24.984 42.164 -49.995 1.00 21.44 160 PHE B C 1
ATOM 4267 O O . PHE B 1 160 ? 23.980 41.983 -49.296 1.00 16.56 160 PHE B O 1
ATOM 4275 N N . ARG B 1 161 ? 26.121 42.619 -49.471 1.00 17.66 161 ARG B N 1
ATOM 4276 C CA . ARG B 1 161 ? 26.263 42.894 -48.048 1.00 15.11 161 ARG B CA 1
ATOM 4277 C C . ARG B 1 161 ? 26.300 44.395 -47.776 1.00 15.16 161 ARG B C 1
ATOM 4278 O O . ARG B 1 161 ? 26.748 45.182 -48.612 1.00 22.11 161 ARG B O 1
ATOM 4286 N N . LEU B 1 162 ? 25.867 44.775 -46.576 1.00 21.14 162 LEU B N 1
ATOM 4287 C CA . LEU B 1 162 ? 25.940 46.165 -46.139 1.00 20.31 162 LEU B CA 1
ATOM 4288 C C . LEU B 1 162 ? 27.390 46.572 -45.892 1.00 19.52 162 LEU B C 1
ATOM 4289 O O . LEU B 1 162 ? 28.186 45.781 -45.388 1.00 18.62 162 LEU B O 1
ATOM 4294 N N . THR B 1 163 ? 27.738 47.809 -46.252 1.00 19.13 163 THR B N 1
ATOM 4295 C CA . THR B 1 163 ? 29.060 48.362 -45.971 1.00 21.70 163 THR B CA 1
ATOM 4296 C C . THR B 1 163 ? 28.983 49.385 -44.845 1.00 17.95 163 THR B C 1
ATOM 4297 O O . THR B 1 163 ? 27.924 49.930 -44.544 1.00 17.40 163 THR B O 1
ATOM 4301 N N . ALA B 1 164 ? 30.137 49.645 -44.223 1.00 19.79 164 ALA B N 1
ATOM 4302 C CA . ALA B 1 164 ? 30.187 50.627 -43.143 1.00 20.24 164 ALA B CA 1
ATOM 4303 C C . ALA B 1 164 ? 29.716 51.996 -43.618 1.00 20.25 164 ALA B C 1
ATOM 4304 O O . ALA B 1 164 ? 28.979 52.686 -42.907 1.00 18.04 164 ALA B O 1
ATOM 4306 N N . GLU B 1 165 ? 30.135 52.407 -44.822 1.00 22.09 165 GLU B N 1
ATOM 4307 C CA . GLU B 1 165 ? 29.758 53.722 -45.331 1.00 20.39 165 GLU B CA 1
ATOM 4308 C C . GLU B 1 165 ? 28.245 53.833 -45.525 1.00 20.33 165 GLU B C 1
ATOM 4309 O O . GLU B 1 165 ? 27.642 54.859 -45.183 1.00 19.95 165 GLU B O 1
ATOM 4315 N N . LYS B 1 166 ? 27.616 52.789 -46.072 1.00 18.28 166 LYS B N 1
ATOM 4316 C CA . LYS B 1 166 ? 26.168 52.830 -46.295 1.00 20.52 166 LYS B CA 1
ATOM 4317 C C . LYS B 1 166 ? 25.393 52.788 -44.987 1.00 16.69 166 LYS B C 1
ATOM 4318 O O . LYS B 1 166 ? 24.352 53.448 -44.854 1.00 18.57 166 LYS B O 1
ATOM 4324 N N . LEU B 1 167 ? 25.851 51.987 -44.023 1.00 17.17 167 LEU B N 1
ATOM 4325 C CA . LEU B 1 167 ? 25.193 51.958 -42.722 1.00 18.23 167 LEU B CA 1
ATOM 4326 C C . LEU B 1 167 ? 25.247 53.328 -42.057 1.00 15.56 167 LEU B C 1
ATOM 4327 O O . LEU B 1 167 ? 24.232 53.831 -41.558 1.00 17.58 167 LEU B O 1
ATOM 4332 N N . GLU B 1 168 ? 26.430 53.950 -42.045 1.00 16.24 168 GLU B N 1
ATOM 4333 C CA . GLU B 1 168 ? 26.566 55.257 -41.415 1.00 18.41 168 GLU B CA 1
ATOM 4334 C C . GLU B 1 168 ? 25.633 56.278 -42.061 1.00 21.44 168 GLU B C 1
ATOM 4335 O O . GLU B 1 168 ? 24.966 57.049 -41.363 1.00 20.13 168 GLU B O 1
ATOM 4341 N N . ALA B 1 169 ? 25.556 56.284 -43.392 1.00 18.14 169 ALA B N 1
ATOM 4342 C CA . ALA B 1 169 ? 24.707 57.254 -44.069 1.00 17.71 169 ALA B CA 1
ATOM 4343 C C . ALA B 1 169 ? 23.219 56.963 -43.870 1.00 18.76 169 ALA B C 1
ATOM 4344 O O . ALA B 1 169 ? 22.407 57.885 -43.977 1.00 18.90 169 ALA B O 1
ATOM 4346 N N . ALA B 1 170 ? 22.851 55.712 -43.568 1.00 17.41 170 ALA B N 1
ATOM 4347 C CA . ALA B 1 170 ? 21.451 55.335 -43.368 1.00 16.52 170 ALA B CA 1
ATOM 4348 C C . ALA B 1 170 ? 20.928 55.672 -41.977 1.00 19.93 170 ALA B C 1
ATOM 4349 O O . ALA B 1 170 ? 19.706 55.717 -41.783 1.00 18.33 170 ALA B O 1
ATOM 4351 N N . ILE B 1 171 ? 21.809 55.881 -41.003 1.00 13.25 171 ILE B N 1
ATOM 4352 C CA . ILE B 1 171 ? 21.374 56.156 -39.634 1.00 15.50 171 ILE B CA 1
ATOM 4353 C C . ILE B 1 171 ? 20.897 57.602 -39.541 1.00 16.12 171 ILE B C 1
ATOM 4354 O O . ILE B 1 171 ? 21.540 58.516 -40.065 1.00 15.36 171 ILE B O 1
ATOM 4359 N N . THR B 1 172 ? 19.752 57.805 -38.903 1.00 15.68 172 THR B N 1
ATOM 4360 C CA . THR B 1 172 ? 19.120 59.104 -38.721 1.00 15.11 172 THR B CA 1
ATOM 4361 C C . THR B 1 172 ? 18.764 59.250 -37.253 1.00 12.70 172 THR B C 1
ATOM 4362 O O . THR B 1 172 ? 18.877 58.293 -36.481 1.00 15.89 172 THR B O 1
ATOM 4366 N N . PRO B 1 173 ? 18.268 60.429 -36.839 1.00 14.61 173 PRO B N 1
ATOM 4367 C CA . PRO B 1 173 ? 17.760 60.563 -35.468 1.00 15.87 173 PRO B CA 1
ATOM 4368 C C . PRO B 1 173 ? 16.693 59.546 -35.077 1.00 14.94 173 PRO B C 1
ATOM 4369 O O . PRO B 1 173 ? 16.529 59.279 -33.883 1.00 14.29 173 PRO B O 1
ATOM 4373 N N . ARG B 1 174 ? 15.955 58.979 -36.038 1.00 13.54 174 ARG B N 1
ATOM 4374 C CA . ARG B 1 174 ? 14.853 58.069 -35.722 1.00 14.75 174 ARG B CA 1
ATOM 4375 C C . ARG B 1 174 ? 15.245 56.598 -35.786 1.00 16.28 174 ARG B C 1
ATOM 4376 O O . ARG B 1 174 ? 14.407 55.737 -35.484 1.00 13.36 174 ARG B O 1
ATOM 4384 N N . THR B 1 175 ? 16.487 56.282 -36.174 1.00 15.17 175 THR B N 1
ATOM 4385 C CA . THR B 1 175 ? 16.905 54.887 -36.262 1.00 10.21 175 THR B CA 1
ATOM 4386 C C . THR B 1 175 ? 16.847 54.230 -34.890 1.00 10.35 175 THR B C 1
ATOM 4387 O O . THR B 1 175 ? 17.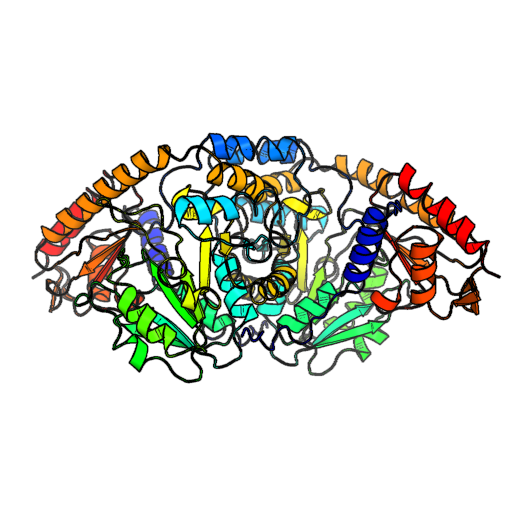459 54.713 -33.938 1.00 13.00 175 THR B O 1
ATOM 4391 N N . ARG B 1 176 ? 16.127 53.114 -34.788 1.00 11.30 176 ARG B N 1
ATOM 4392 C CA . ARG B 1 176 ? 16.120 52.325 -33.559 1.00 13.15 176 ARG B CA 1
ATOM 4393 C C . ARG B 1 176 ? 16.818 50.982 -33.703 1.00 13.40 176 ARG B C 1
ATOM 4394 O O . ARG B 1 176 ? 17.344 50.459 -32.715 1.00 10.41 176 ARG B O 1
ATOM 4402 N N . TRP B 1 177 ? 16.805 50.402 -34.903 1.00 13.66 177 TRP B N 1
ATOM 4403 C CA . TRP B 1 177 ? 17.353 49.077 -35.134 1.00 13.55 177 TRP B CA 1
ATOM 4404 C C . TRP B 1 177 ? 18.041 49.021 -36.488 1.00 11.26 177 TRP B C 1
ATOM 4405 O O . TRP B 1 177 ? 17.692 49.754 -37.414 1.00 11.12 177 TRP B O 1
ATOM 4416 N N . VAL B 1 178 ? 18.995 48.110 -36.597 1.00 12.22 178 VAL B N 1
ATOM 4417 C CA . VAL B 1 178 ? 19.509 47.649 -37.878 1.00 8.61 178 VAL B CA 1
ATOM 4418 C C . VAL B 1 178 ? 19.334 46.137 -37.910 1.00 8.48 178 VAL B C 1
ATOM 4419 O O . VAL B 1 178 ? 19.667 45.445 -36.938 1.00 12.17 178 VAL B O 1
ATOM 4423 N N . LEU B 1 179 ? 18.768 45.635 -39.004 1.00 10.47 179 LEU B N 1
ATOM 4424 C CA . LEU B 1 179 ? 18.600 44.204 -39.201 1.00 9.92 179 LEU B CA 1
ATOM 4425 C C . LEU B 1 179 ? 19.842 43.654 -39.890 1.00 14.19 179 LEU B C 1
ATOM 4426 O O . LEU B 1 179 ? 20.243 44.153 -40.947 1.00 15.16 179 LEU B O 1
ATOM 4431 N N . LEU B 1 180 ? 20.441 42.629 -39.294 1.00 13.15 180 LEU B N 1
ATOM 4432 C CA . LEU B 1 180 ? 21.600 41.936 -39.859 1.00 12.54 180 LEU B CA 1
ATOM 4433 C C . LEU B 1 180 ? 21.207 40.465 -39.986 1.00 17.67 180 LEU B C 1
ATOM 4434 O O . LEU B 1 180 ? 21.186 39.733 -38.988 1.00 16.86 180 LEU B O 1
ATOM 4439 N N . ASN B 1 181 ? 20.878 40.036 -41.205 1.00 13.76 181 ASN B N 1
ATOM 4440 C CA . ASN B 1 181 ? 20.387 38.686 -41.483 1.00 15.52 181 ASN B CA 1
ATOM 4441 C C . ASN B 1 181 ? 21.391 37.961 -42.370 1.00 15.55 181 ASN B C 1
ATOM 4442 O O . ASN B 1 181 ? 21.539 38.295 -43.551 1.00 20.81 181 ASN B O 1
ATOM 4447 N N . SER B 1 182 ? 22.058 36.942 -41.819 1.00 12.97 182 SER B N 1
ATOM 4448 C CA A SER B 1 182 ? 23.140 36.263 -42.520 0.56 13.78 182 SER B CA 1
ATOM 4449 C CA B SER B 1 182 ? 23.091 36.252 -42.549 0.44 13.83 182 SER B CA 1
ATOM 4450 C C . SER B 1 182 ? 23.205 34.798 -42.105 1.00 15.02 182 SER B C 1
ATOM 4451 O O . SER B 1 182 ? 23.259 34.525 -40.895 1.00 15.78 182 SER B O 1
ATOM 4456 N N . PRO B 1 183 ? 23.194 33.837 -43.050 1.00 15.05 183 PRO B N 1
ATOM 4457 C CA . PRO B 1 183 ? 22.938 33.978 -44.496 1.00 13.35 183 PRO B CA 1
ATOM 4458 C C . PRO B 1 183 ? 21.518 34.475 -44.734 1.00 19.62 183 PRO B C 1
ATOM 4459 O O . PRO B 1 183 ? 20.686 34.357 -43.833 1.00 13.58 183 PRO B O 1
ATOM 4463 N N . SER B 1 184 ? 21.227 35.050 -45.894 1.00 15.13 184 SER B N 1
ATOM 4464 C CA . SER B 1 184 ? 19.937 35.689 -46.070 1.00 19.82 184 SER B CA 1
ATOM 4465 C C . SER B 1 184 ? 19.157 35.069 -47.219 1.00 22.40 184 SER B C 1
ATOM 4466 O O . SER B 1 184 ? 19.708 34.425 -48.115 1.00 14.96 184 SER B O 1
ATOM 4469 N N . ASN B 1 185 ? 17.844 35.255 -47.134 1.00 17.99 185 ASN B N 1
ATOM 4470 C CA . ASN B 1 185 ? 16.928 35.084 -48.245 1.00 22.09 185 ASN B CA 1
ATOM 4471 C C . ASN B 1 185 ? 16.749 36.451 -48.900 1.00 17.37 185 ASN B C 1
ATOM 4472 O O . ASN B 1 185 ? 16.368 37.402 -48.212 1.00 22.78 185 ASN B O 1
ATOM 4477 N N . PRO B 1 186 ? 17.003 36.610 -50.201 1.00 19.47 186 PRO B N 1
ATOM 4478 C CA . PRO B 1 186 ? 17.204 35.687 -51.317 1.00 20.24 186 PRO B CA 1
ATOM 4479 C C . PRO B 1 186 ? 18.625 35.482 -51.826 1.00 21.52 186 PRO B C 1
ATOM 4480 O O . PRO B 1 186 ? 18.790 34.664 -52.725 1.00 21.82 186 PRO B O 1
ATOM 4484 N N . SER B 1 187 ? 19.629 36.198 -51.320 1.00 20.02 187 SER B N 1
ATOM 4485 C CA A SER B 1 187 ? 20.955 36.135 -51.925 0.73 17.47 187 SER B CA 1
ATOM 4486 C CA B SER B 1 187 ? 20.948 36.128 -51.935 0.27 23.29 187 SER B CA 1
ATOM 4487 C C . SER B 1 187 ? 21.830 35.027 -51.360 1.00 22.88 187 SER B C 1
ATOM 4488 O O . SER B 1 187 ? 22.822 34.655 -51.995 1.00 22.16 187 SER B O 1
ATOM 4493 N N . GLY B 1 188 ? 21.504 34.499 -50.185 1.00 19.12 188 GLY B N 1
ATOM 4494 C CA . GLY B 1 188 ? 22.382 33.520 -49.579 1.00 24.43 188 GLY B CA 1
ATOM 4495 C C . GLY B 1 188 ? 23.704 34.079 -49.104 1.00 28.33 188 GLY B C 1
ATOM 4496 O O . GLY B 1 188 ? 24.622 33.309 -48.821 1.00 30.79 188 GLY B O 1
ATOM 4497 N N . ALA B 1 189 ? 23.822 35.402 -48.999 1.00 30.35 189 ALA B N 1
ATOM 4498 C CA . ALA B 1 189 ? 25.078 36.037 -48.627 1.00 26.84 189 ALA B CA 1
ATOM 4499 C C . ALA B 1 189 ? 25.308 35.937 -47.131 1.00 24.21 189 ALA B C 1
ATOM 4500 O O . ALA B 1 189 ? 24.380 36.094 -46.334 1.00 25.15 189 ALA B O 1
ATOM 4502 N N . ALA B 1 190 ? 26.556 35.694 -46.750 1.00 17.58 190 ALA B N 1
ATOM 4503 C CA . ALA B 1 190 ? 26.929 35.611 -45.347 1.00 16.81 190 ALA B CA 1
ATOM 4504 C C . ALA B 1 190 ? 28.056 36.590 -45.055 1.00 16.05 190 ALA B C 1
ATOM 4505 O O . ALA B 1 190 ? 28.886 36.883 -45.927 1.00 15.74 190 ALA B O 1
ATOM 4507 N N . TYR B 1 191 ? 28.093 37.079 -43.816 1.00 19.49 191 TYR B N 1
ATOM 4508 C CA . TYR B 1 191 ? 29.154 37.959 -43.336 1.00 18.94 191 TYR B CA 1
ATOM 4509 C C . TYR B 1 191 ? 30.209 37.148 -42.596 1.00 22.55 191 TYR B C 1
ATOM 4510 O O . TYR B 1 191 ? 29.898 36.475 -41.601 1.00 18.44 191 TYR B O 1
ATOM 4519 N N . SER B 1 192 ? 31.454 37.238 -43.059 1.00 18.47 192 SER B N 1
ATOM 4520 C CA . SER B 1 192 ? 32.578 36.780 -42.266 1.00 20.74 192 SER B CA 1
ATOM 4521 C C . SER B 1 192 ? 32.859 37.787 -41.156 1.00 18.36 192 SER B C 1
ATOM 4522 O O . SER B 1 192 ? 32.300 38.886 -41.123 1.00 19.30 192 SER B O 1
ATOM 4525 N N . ALA B 1 193 ? 33.756 37.413 -40.245 1.00 19.58 193 ALA B N 1
ATOM 4526 C CA . ALA B 1 193 ? 34.186 38.367 -39.229 1.00 17.79 193 ALA B CA 1
ATOM 4527 C C . ALA B 1 193 ? 34.761 39.623 -39.874 1.00 26.89 193 ALA B C 1
ATOM 4528 O O . ALA B 1 193 ? 34.436 40.738 -39.460 1.00 19.35 193 ALA B O 1
ATOM 4530 N N . ALA B 1 194 ? 35.610 39.459 -40.900 1.00 19.45 194 ALA B N 1
ATOM 4531 C CA . ALA B 1 194 ? 36.125 40.612 -41.640 1.00 20.27 194 ALA B CA 1
ATOM 4532 C C . ALA B 1 194 ? 34.994 41.454 -42.234 1.00 19.24 194 ALA B C 1
ATOM 4533 O O . ALA B 1 194 ? 35.074 42.689 -42.246 1.00 22.90 194 ALA B O 1
ATOM 4535 N N . ASP B 1 195 ? 33.936 40.808 -42.740 1.00 18.15 195 ASP B N 1
ATOM 4536 C CA . ASP B 1 195 ? 32.805 41.558 -43.291 1.00 17.29 195 ASP B CA 1
ATOM 4537 C C . ASP B 1 195 ? 32.071 42.337 -42.207 1.00 20.80 195 ASP B C 1
ATOM 4538 O O . ASP B 1 195 ? 31.641 43.476 -42.431 1.00 18.92 195 ASP B O 1
ATOM 4543 N N . TYR B 1 196 ? 31.880 41.721 -41.040 1.00 19.12 196 TYR B N 1
ATOM 4544 C CA . TYR B 1 196 ? 31.102 42.355 -39.975 1.00 18.00 196 TYR B CA 1
ATOM 4545 C C . TYR B 1 196 ? 31.858 43.518 -39.333 1.00 15.76 196 TYR B C 1
ATOM 4546 O O . TYR B 1 196 ? 31.258 44.554 -39.019 1.00 18.33 196 TYR B O 1
ATOM 4555 N N . ARG B 1 197 ? 33.166 43.358 -39.109 1.00 17.04 197 ARG B N 1
ATOM 4556 C CA . ARG B 1 197 ? 33.913 44.283 -38.252 1.00 19.76 197 ARG B CA 1
ATOM 4557 C C . ARG B 1 197 ? 33.709 45.758 -38.580 1.00 20.19 197 ARG B C 1
ATOM 4558 O O . ARG B 1 197 ? 33.478 46.541 -37.646 1.00 19.56 197 ARG B O 1
ATOM 4566 N N . PRO B 1 198 ? 33.797 46.214 -39.836 1.00 22.25 198 PRO B N 1
ATOM 4567 C CA . PRO B 1 198 ? 33.596 47.654 -40.079 1.00 22.94 198 PRO B CA 1
ATOM 4568 C C . PRO B 1 198 ? 32.196 48.114 -39.717 1.00 17.48 198 PRO B C 1
ATOM 4569 O O . PRO B 1 198 ? 32.022 49.249 -39.258 1.00 18.50 198 PRO B O 1
ATOM 4573 N N . LEU B 1 199 ? 31.193 47.257 -39.902 1.00 16.14 199 LEU B N 1
ATOM 4574 C CA . LEU B 1 199 ? 29.830 47.604 -39.507 1.00 15.22 199 LEU B CA 1
ATOM 4575 C C . LEU B 1 199 ? 29.692 47.703 -37.991 1.00 16.15 199 LEU B C 1
ATOM 4576 O O . LEU B 1 199 ? 28.958 48.560 -37.480 1.00 14.68 199 LEU B O 1
ATOM 4581 N N . LEU B 1 200 ? 30.340 46.797 -37.256 1.00 15.28 200 LEU B N 1
ATOM 4582 C CA . LEU B 1 200 ? 30.256 46.848 -35.804 1.00 16.98 200 LEU B CA 1
ATOM 4583 C C . LEU B 1 200 ? 30.993 48.063 -35.261 1.00 21.50 200 LEU B C 1
ATOM 4584 O O . LEU B 1 200 ? 30.580 48.632 -34.244 1.00 18.94 200 LEU B O 1
ATOM 4589 N N . GLU B 1 201 ? 32.067 48.489 -35.933 1.00 19.30 201 GLU B N 1
ATOM 4590 C CA A GLU B 1 201 ? 32.733 49.725 -35.532 0.49 20.10 201 GLU B CA 1
ATOM 4591 C CA B GLU B 1 201 ? 32.740 49.727 -35.550 0.51 20.22 201 GLU B CA 1
ATOM 4592 C C . GLU B 1 201 ? 31.797 50.918 -35.671 1.00 20.86 201 GLU B C 1
ATOM 4593 O O . GLU B 1 201 ? 31.771 51.799 -34.802 1.00 19.87 201 GLU B O 1
ATOM 4604 N N . VAL B 1 202 ? 31.012 50.962 -36.751 1.00 17.20 202 VAL B N 1
ATOM 4605 C CA . VAL B 1 202 ? 30.043 52.039 -36.907 1.00 20.19 202 VAL B CA 1
ATOM 4606 C C . VAL B 1 202 ? 29.031 52.000 -35.763 1.00 19.34 202 VAL B C 1
ATOM 4607 O O . VAL B 1 202 ? 28.736 53.024 -35.138 1.00 18.73 202 VAL B O 1
ATOM 4611 N N . LEU B 1 203 ? 28.515 50.807 -35.451 1.00 16.25 203 LEU B N 1
ATOM 4612 C CA . LEU B 1 203 ? 27.481 50.686 -34.427 1.00 16.69 203 LEU B CA 1
ATOM 4613 C C . LEU B 1 203 ? 28.008 51.029 -33.036 1.00 16.21 203 LEU B C 1
ATOM 4614 O O . LEU B 1 203 ? 27.257 51.551 -32.206 1.00 17.90 203 LEU B O 1
ATOM 4619 N N . LEU B 1 204 ? 29.291 50.771 -32.761 1.00 15.96 204 LEU B N 1
ATOM 4620 C CA . LEU B 1 204 ? 29.841 51.163 -31.468 1.00 17.00 204 LEU B CA 1
ATOM 4621 C C . LEU B 1 204 ? 29.726 52.662 -31.248 1.00 21.74 204 LEU B C 1
ATOM 4622 O O . LEU B 1 204 ? 29.661 53.115 -30.103 1.00 22.18 204 LEU B O 1
ATOM 4627 N N . ARG B 1 205 ? 29.694 53.445 -32.321 1.00 21.82 205 ARG B N 1
ATOM 4628 C CA . ARG B 1 205 ? 29.584 54.892 -32.205 1.00 27.01 205 ARG B CA 1
ATOM 4629 C C . ARG B 1 205 ? 28.143 55.380 -32.145 1.00 19.06 205 ARG B C 1
ATOM 4630 O O . ARG B 1 205 ? 27.928 56.585 -32.004 1.00 20.54 205 ARG B O 1
ATOM 4638 N N . HIS B 1 206 ? 27.165 54.483 -32.244 1.00 15.72 206 HIS B N 1
ATOM 4639 C CA . HIS B 1 206 ? 25.742 54.836 -32.224 1.00 16.71 206 HIS B CA 1
ATOM 4640 C C . HIS B 1 206 ? 25.028 54.013 -31.158 1.00 14.02 206 HIS B C 1
ATOM 4641 O O . HIS B 1 206 ? 24.264 53.093 -31.474 1.00 16.53 206 HIS B O 1
ATOM 4648 N N . PRO B 1 207 ? 25.221 54.349 -29.878 1.00 17.54 207 PRO B N 1
ATOM 4649 C CA . PRO B 1 207 ? 24.674 53.503 -28.800 1.00 17.45 207 PRO B CA 1
ATOM 4650 C C . PRO B 1 207 ? 23.154 53.399 -28.756 1.00 16.63 207 PRO B C 1
ATOM 4651 O O . PRO B 1 207 ? 22.646 52.453 -28.146 1.00 21.95 207 PRO B O 1
ATOM 4655 N N . HIS B 1 208 ? 22.403 54.301 -29.390 1.00 16.71 208 HIS B N 1
ATOM 4656 C CA . HIS B 1 208 ? 20.951 54.155 -29.391 1.00 15.74 208 HIS B CA 1
ATOM 4657 C C . HIS B 1 208 ? 20.438 53.217 -30.475 1.00 20.49 208 HIS B C 1
ATOM 4658 O O . HIS B 1 208 ? 19.237 52.930 -30.497 1.00 19.58 208 HIS B O 1
ATOM 4665 N N . VAL B 1 209 ? 21.291 52.738 -31.374 1.00 14.99 209 VAL B N 1
ATOM 4666 C CA . VAL B 1 209 ? 20.861 51.829 -32.430 1.00 13.01 209 VAL B CA 1
ATOM 4667 C C . VAL B 1 209 ? 21.080 50.395 -31.962 1.00 15.46 209 VAL B C 1
ATOM 4668 O O . VAL B 1 209 ? 22.213 49.984 -31.704 1.00 14.89 209 VAL B O 1
ATOM 4672 N N . TRP B 1 210 ? 20.008 49.622 -31.882 1.00 13.44 210 TRP B N 1
ATOM 4673 C CA . TRP B 1 210 ? 20.117 48.230 -31.467 1.00 11.01 210 TRP B CA 1
ATOM 4674 C C . TRP B 1 210 ? 20.284 47.331 -32.696 1.00 12.55 210 TRP B C 1
ATOM 4675 O O . TRP B 1 210 ? 19.957 47.722 -33.817 1.00 13.85 210 TRP B O 1
ATOM 4686 N N . LEU B 1 211 ? 20.798 46.119 -32.474 1.00 11.28 211 LEU B N 1
ATOM 4687 C CA . LEU B 1 211 ? 21.091 45.165 -33.547 1.00 13.17 211 LEU B CA 1
ATOM 4688 C C . LEU B 1 211 ? 20.090 44.023 -33.497 1.00 15.65 211 LEU B C 1
ATOM 4689 O O . LEU B 1 211 ? 20.020 43.305 -32.492 1.00 12.59 211 LEU B O 1
ATOM 4694 N N . LEU B 1 212 ? 19.349 43.829 -34.592 1.00 10.89 212 LEU B N 1
ATOM 4695 C CA . LEU B 1 212 ? 18.432 42.697 -34.730 1.00 10.80 212 LEU B CA 1
ATOM 4696 C C . LEU B 1 212 ? 19.131 41.680 -35.627 1.00 12.85 212 LEU B C 1
ATOM 4697 O O . LEU B 1 212 ? 19.231 41.878 -36.838 1.00 13.94 212 LEU B O 1
ATOM 4702 N N . VAL B 1 213 ? 19.635 40.604 -35.028 1.00 13.51 213 VAL B N 1
ATOM 4703 C CA . VAL B 1 213 ? 20.477 39.627 -35.711 1.00 11.91 213 VAL B CA 1
ATOM 4704 C C . VAL B 1 213 ? 19.656 38.369 -35.964 1.00 14.87 213 VAL B C 1
ATOM 4705 O O . VAL B 1 213 ? 19.216 37.709 -35.017 1.00 12.80 213 VAL B O 1
ATOM 4709 N N . ASP B 1 214 ? 19.458 38.028 -37.236 1.00 10.65 214 ASP B N 1
ATOM 4710 C CA . ASP B 1 214 ? 18.663 36.866 -37.639 1.00 12.14 214 ASP B CA 1
ATOM 4711 C C . ASP B 1 214 ? 19.607 35.802 -38.203 1.00 11.98 214 ASP B C 1
ATOM 4712 O O . ASP B 1 214 ? 19.958 35.830 -39.390 1.00 14.49 214 ASP B O 1
ATOM 4717 N N . ASP B 1 215 ? 19.975 34.841 -37.352 1.00 13.36 215 ASP B N 1
ATOM 4718 C CA . ASP B 1 215 ? 20.936 33.786 -37.661 1.00 11.52 215 ASP B CA 1
ATOM 4719 C C . ASP B 1 215 ? 20.263 32.488 -38.086 1.00 12.02 215 ASP B C 1
ATOM 4720 O O . ASP B 1 215 ? 20.861 31.419 -37.952 1.00 11.00 215 ASP B O 1
ATOM 4725 N N . MET B 1 216 ? 19.024 32.557 -38.579 1.00 10.52 216 MET B N 1
ATOM 4726 C CA . MET B 1 216 ? 18.247 31.342 -38.829 1.00 11.74 216 MET B CA 1
ATOM 4727 C C . MET B 1 216 ? 18.925 30.373 -39.799 1.00 13.98 216 MET B C 1
ATOM 4728 O O . MET B 1 216 ? 18.724 29.159 -39.682 1.00 14.46 216 MET B O 1
ATOM 4733 N N . TYR B 1 217 ? 19.731 30.859 -40.749 1.00 11.41 217 TYR B N 1
ATOM 4734 C CA . TYR B 1 217 ? 20.391 29.953 -41.691 1.00 11.31 217 TYR B CA 1
ATOM 4735 C C . TYR B 1 217 ? 21.799 29.546 -41.265 1.00 13.34 217 TYR B C 1
ATOM 4736 O O . TYR B 1 217 ? 22.551 29.013 -42.093 1.00 12.11 217 TYR B O 1
ATOM 4745 N N . GLU B 1 218 ? 22.157 29.757 -39.996 1.00 11.01 218 GLU B N 1
ATOM 4746 C CA . GLU B 1 218 ? 23.469 29.418 -39.443 1.00 11.74 218 GLU B CA 1
ATOM 4747 C C . GLU B 1 218 ? 23.990 28.057 -39.886 1.00 14.56 218 GLU B C 1
ATOM 4748 O O . GLU B 1 218 ? 25.175 27.907 -40.215 1.00 14.40 218 GLU B O 1
ATOM 4754 N N . HIS B 1 219 ? 23.122 27.048 -39.868 1.00 14.81 219 HIS B N 1
ATOM 4755 C CA . HIS B 1 219 ? 23.553 25.677 -40.095 1.00 16.21 219 HIS B CA 1
ATOM 4756 C C . HIS B 1 219 ? 23.308 25.214 -41.522 1.00 18.68 219 HIS B C 1
ATOM 4757 O O . HIS B 1 219 ? 23.334 24.008 -41.796 1.00 21.67 219 HIS B O 1
ATOM 4764 N N . ILE B 1 220 ? 23.085 26.147 -42.439 1.00 13.74 220 ILE B N 1
ATOM 4765 C CA . ILE B 1 220 ? 23.146 25.830 -43.856 1.00 13.73 220 ILE B CA 1
ATOM 4766 C C . ILE B 1 220 ? 24.144 26.797 -44.475 1.00 16.98 220 ILE B C 1
ATOM 4767 O O . ILE B 1 220 ? 23.755 27.795 -45.088 1.00 16.70 220 ILE B O 1
ATOM 4772 N N . VAL B 1 221 ? 25.439 26.530 -44.277 1.00 15.24 221 VAL B N 1
ATOM 4773 C CA . VAL B 1 221 ? 26.516 27.347 -44.825 1.00 17.11 221 VAL B CA 1
ATOM 4774 C C . VAL B 1 221 ? 27.492 26.424 -45.533 1.00 17.41 221 VAL B C 1
ATOM 4775 O O . VAL B 1 221 ? 27.703 25.279 -45.119 1.00 19.30 221 VAL B O 1
ATOM 4779 N N . TYR B 1 222 ? 28.102 26.929 -46.602 1.00 16.44 222 TYR B N 1
ATOM 4780 C CA . TYR B 1 222 ? 28.839 26.086 -47.531 1.00 16.08 222 TYR B CA 1
ATOM 4781 C C . TYR B 1 222 ? 30.337 26.362 -47.503 1.00 17.70 222 TYR B C 1
ATOM 4782 O O . TYR B 1 222 ? 30.812 27.341 -46.924 1.00 20.19 222 TYR B O 1
ATOM 4791 N N . ASP B 1 223 ? 31.067 25.465 -48.165 1.00 17.76 223 ASP B N 1
ATOM 4792 C CA . ASP B 1 223 ? 32.487 25.637 -48.469 1.00 18.74 223 ASP B CA 1
ATOM 4793 C C . ASP B 1 223 ? 33.335 25.814 -47.208 1.00 25.58 223 ASP B C 1
ATOM 4794 O O . ASP B 1 223 ? 34.412 26.406 -47.261 1.00 19.50 223 ASP B O 1
ATOM 4799 N N . GLY B 1 224 ? 32.870 25.297 -46.070 1.00 24.18 224 GLY B N 1
ATOM 4800 C CA . GLY B 1 224 ? 33.628 25.401 -44.833 1.00 23.91 224 GLY B CA 1
ATOM 4801 C C . GLY B 1 224 ? 33.548 26.741 -44.136 1.00 23.40 224 GLY B C 1
ATOM 4802 O O . GLY B 1 224 ? 34.338 26.994 -43.217 1.00 20.85 224 GLY B O 1
ATOM 4803 N N . PHE B 1 225 ? 32.628 27.606 -44.552 1.00 19.01 225 PHE B N 1
ATOM 4804 C CA . PHE B 1 225 ? 32.432 28.906 -43.922 1.00 16.97 225 PHE B CA 1
ATOM 4805 C C . PHE B 1 225 ? 32.313 28.781 -42.407 1.00 19.60 225 PHE B C 1
ATOM 4806 O O . PHE B 1 225 ? 31.546 27.957 -41.900 1.00 19.77 225 PHE B O 1
ATOM 4814 N N . ARG B 1 226 ? 33.078 29.610 -41.688 1.00 18.15 226 ARG B N 1
ATOM 4815 C CA . ARG B 1 226 ? 33.036 29.670 -40.229 1.00 20.32 226 ARG B CA 1
ATOM 4816 C C . ARG B 1 226 ? 32.005 30.716 -39.805 1.00 23.03 226 ARG B C 1
ATOM 4817 O O . ARG B 1 226 ? 32.248 31.922 -39.900 1.00 20.26 226 ARG B O 1
ATOM 4819 N N . PHE B 1 227 ? 30.853 30.260 -39.336 1.00 20.19 227 PHE B N 1
ATOM 4820 C CA . PHE B 1 227 ? 29.793 31.187 -38.965 1.00 15.52 227 PHE B CA 1
ATOM 4821 C C . PHE B 1 227 ? 30.173 31.981 -37.714 1.00 19.55 227 PHE B C 1
ATOM 4822 O O . PHE B 1 227 ? 30.682 31.417 -36.743 1.00 18.52 227 PHE B O 1
ATOM 4830 N N . VAL B 1 228 ? 29.938 33.297 -37.744 1.00 17.95 228 VAL B N 1
ATOM 4831 C CA . VAL B 1 228 ? 30.121 34.172 -36.588 1.00 15.37 228 VAL B CA 1
ATOM 4832 C C . VAL B 1 228 ? 28.881 35.051 -36.455 1.00 15.93 228 VAL B C 1
ATOM 4833 O O . VAL B 1 228 ? 28.072 35.169 -37.375 1.00 15.69 228 VAL B O 1
ATOM 4837 N N . THR B 1 229 ? 28.734 35.675 -35.293 1.00 15.36 229 THR B N 1
ATOM 4838 C CA . THR B 1 229 ? 27.558 36.488 -35.027 1.00 12.81 229 THR B CA 1
ATOM 4839 C C . THR B 1 229 ? 27.984 37.712 -34.225 1.00 14.15 229 THR B C 1
ATOM 4840 O O . THR B 1 229 ? 28.915 37.639 -33.412 1.00 14.78 229 THR B O 1
ATOM 4844 N N . PRO B 1 230 ? 27.346 38.860 -34.463 1.00 15.24 230 PRO B N 1
ATOM 4845 C CA . PRO B 1 230 ? 27.875 40.127 -33.919 1.00 17.26 230 PRO B CA 1
ATOM 4846 C C . PRO B 1 230 ? 28.064 40.177 -32.404 1.00 16.67 230 PRO B C 1
ATOM 4847 O O . PRO B 1 230 ? 29.053 40.763 -31.956 1.00 15.69 230 PRO B O 1
ATOM 4851 N N . ALA B 1 231 ? 27.143 39.633 -31.595 1.00 11.56 231 ALA B N 1
ATOM 4852 C CA . ALA B 1 231 ? 27.331 39.721 -30.146 1.00 16.79 231 ALA B CA 1
ATOM 4853 C C . ALA B 1 231 ? 28.532 38.909 -29.677 1.00 15.49 231 ALA B C 1
ATOM 4854 O O . ALA B 1 231 ? 29.106 39.210 -28.622 1.00 15.76 231 ALA B O 1
ATOM 4856 N N . GLN B 1 232 ? 28.929 37.898 -30.448 1.00 15.91 232 GLN B N 1
ATOM 4857 C CA . GLN B 1 232 ? 30.162 37.158 -30.193 1.00 14.02 232 GLN B CA 1
ATOM 4858 C C . GLN B 1 232 ? 31.392 37.975 -30.574 1.00 17.13 232 GLN B C 1
ATOM 4859 O O . GLN B 1 232 ? 32.362 38.057 -29.804 1.00 15.35 232 GLN B O 1
ATOM 4865 N N . LEU B 1 233 ? 31.365 38.584 -31.766 1.00 18.24 233 LEU B N 1
ATOM 4866 C CA . LEU B 1 233 ? 32.531 39.303 -32.276 1.00 15.01 233 LEU B CA 1
ATOM 4867 C C . LEU B 1 233 ? 32.818 40.559 -31.467 1.00 16.50 233 LEU B C 1
ATOM 4868 O O . LEU B 1 233 ? 33.980 40.933 -31.289 1.00 18.89 233 LEU B O 1
ATOM 4873 N N . GLU B 1 234 ? 31.778 41.251 -31.010 1.00 15.81 234 GLU B N 1
ATOM 4874 C CA . GLU B 1 234 ? 31.930 42.571 -30.405 1.00 17.64 234 GLU B CA 1
ATOM 4875 C C . GLU B 1 234 ? 31.188 42.608 -29.079 1.00 18.41 234 GLU B C 1
ATOM 4876 O O . GLU B 1 234 ? 29.994 42.956 -29.031 1.00 16.44 234 GLU B O 1
ATOM 4882 N N . PRO B 1 235 ? 31.864 42.267 -27.976 1.00 18.61 235 PRO B N 1
ATOM 4883 C CA . PRO B 1 235 ? 31.218 42.369 -26.657 1.00 16.31 235 PRO B CA 1
ATOM 4884 C C . PRO B 1 235 ? 30.641 43.745 -26.371 1.00 17.51 235 PRO B C 1
ATOM 4885 O O . PRO B 1 235 ? 29.686 43.860 -25.593 1.00 19.19 235 PRO B O 1
ATOM 4889 N N . GLY B 1 236 ? 31.196 44.800 -26.969 1.00 16.77 236 GLY B N 1
ATOM 4890 C CA . GLY B 1 236 ? 30.683 46.145 -26.748 1.00 15.16 236 GLY B CA 1
ATOM 4891 C C . GLY B 1 236 ? 29.293 46.388 -27.299 1.00 16.55 236 GLY B C 1
ATOM 4892 O O . GLY B 1 236 ? 28.713 47.446 -27.027 1.00 17.50 236 GLY B O 1
ATOM 4893 N N . LEU B 1 237 ? 28.752 45.452 -28.075 1.00 15.70 237 LEU B N 1
ATOM 4894 C CA . LEU B 1 237 ? 27.400 45.574 -28.611 1.00 14.77 237 LEU B CA 1
ATOM 4895 C C . LEU B 1 237 ? 26.445 44.548 -28.019 1.00 15.04 237 LEU B C 1
ATOM 4896 O O . LEU B 1 237 ? 25.247 44.572 -28.340 1.00 15.97 237 LEU B O 1
ATOM 4901 N N . LYS B 1 238 ? 26.940 43.651 -27.157 1.00 15.69 238 LYS B N 1
ATOM 4902 C CA . LYS B 1 238 ? 26.099 42.588 -26.613 1.00 14.19 238 LYS B CA 1
ATOM 4903 C C . LYS B 1 238 ? 24.924 43.140 -25.817 1.00 18.97 238 LYS B C 1
ATOM 4904 O O . LYS B 1 238 ? 23.849 42.519 -25.784 1.00 17.89 238 LYS B O 1
ATOM 4910 N N . ASN B 1 239 ? 25.098 44.290 -25.168 1.00 11.62 239 ASN B N 1
ATOM 4911 C CA . ASN B 1 239 ? 24.018 44.854 -24.364 1.00 14.74 239 ASN B CA 1
ATOM 4912 C C . ASN B 1 239 ? 22.967 45.599 -25.195 1.00 14.98 239 ASN B C 1
ATOM 4913 O O . ASN B 1 239 ? 22.088 46.250 -24.612 1.00 15.83 239 ASN B O 1
ATOM 4918 N N . ARG B 1 240 ? 23.035 45.538 -26.528 1.00 14.13 240 ARG B N 1
ATOM 4919 C CA . ARG B 1 240 ? 21.972 46.094 -27.364 1.00 16.17 240 ARG B CA 1
ATOM 4920 C C . ARG B 1 240 ? 21.812 45.274 -28.637 1.00 16.50 240 ARG B C 1
ATOM 4921 O O . ARG B 1 240 ? 21.516 45.818 -29.704 1.00 11.71 240 ARG B O 1
ATOM 4929 N N . THR B 1 241 ? 22.000 43.958 -28.538 1.00 14.93 241 THR B N 1
ATOM 4930 C CA . THR B 1 241 ? 21.844 43.033 -29.658 1.00 12.31 241 THR B CA 1
ATOM 4931 C C . THR B 1 241 ? 20.838 41.960 -29.278 1.00 11.96 241 THR B C 1
ATOM 4932 O O . THR B 1 241 ? 20.928 41.379 -28.193 1.00 13.21 241 THR B O 1
ATOM 4936 N N . LEU B 1 242 ? 19.885 41.690 -30.159 1.00 12.59 242 LEU B N 1
ATOM 4937 C CA . LEU B 1 242 ? 19.027 40.521 -30.016 1.00 10.06 242 LEU B CA 1
ATOM 4938 C C . LEU B 1 242 ? 19.500 39.483 -31.026 1.00 10.72 242 LEU B C 1
ATOM 4939 O O . LEU B 1 242 ? 19.419 39.709 -32.242 1.00 11.92 242 LEU B O 1
ATOM 4944 N N . THR B 1 243 ? 20.017 38.361 -30.527 1.00 11.70 243 THR B N 1
ATOM 4945 C CA . THR B 1 243 ? 20.510 37.283 -31.386 1.00 13.72 243 THR B CA 1
ATOM 4946 C C . THR B 1 243 ? 19.374 36.284 -31.600 1.00 12.46 243 THR B C 1
ATOM 4947 O O . THR B 1 243 ? 19.054 35.499 -30.700 1.00 11.32 243 THR B O 1
ATOM 4951 N N . VAL B 1 244 ? 18.790 36.291 -32.799 1.00 11.66 244 VAL B N 1
ATOM 4952 C CA . VAL B 1 244 ? 17.607 35.496 -33.117 1.00 13.29 244 VAL B CA 1
ATOM 4953 C C . VAL B 1 244 ? 18.021 34.216 -33.832 1.00 12.70 244 VAL B C 1
ATOM 4954 O O . VAL B 1 244 ? 18.824 34.249 -34.773 1.00 14.91 244 VAL B O 1
ATOM 4958 N N . ASN B 1 245 ? 17.446 33.092 -33.413 1.00 9.43 245 ASN B N 1
ATOM 4959 C CA . ASN B 1 245 ? 17.720 31.797 -34.030 1.00 10.55 245 ASN B CA 1
ATOM 4960 C C . ASN B 1 245 ? 16.501 30.896 -33.802 1.00 15.61 245 ASN B C 1
ATOM 4961 O O . ASN B 1 245 ? 15.448 31.349 -33.341 1.00 11.53 245 ASN B O 1
ATOM 4966 N N . GLY B 1 246 ? 16.625 29.620 -34.149 1.00 11.74 246 GLY B N 1
ATOM 4967 C CA . GLY B 1 246 ? 15.479 28.729 -34.057 1.00 9.07 246 GLY B CA 1
ATOM 4968 C C . GLY B 1 246 ? 15.784 27.395 -34.701 1.00 13.47 246 GLY B C 1
ATOM 4969 O O . GLY B 1 246 ? 16.835 27.197 -35.325 1.00 13.47 246 GLY B O 1
ATOM 4970 N N . VAL B 1 247 ? 14.836 26.463 -34.540 1.00 13.12 247 VAL B N 1
ATOM 4971 C CA . VAL B 1 247 ? 15.037 25.108 -35.049 1.00 11.94 247 VAL B CA 1
ATOM 4972 C C . VAL B 1 247 ? 14.516 24.901 -36.467 1.00 13.54 247 VAL B C 1
ATOM 4973 O O . VAL B 1 247 ? 14.852 23.879 -37.088 1.00 14.65 247 VAL B O 1
ATOM 4977 N N . SER B 1 248 ? 13.735 25.835 -37.011 1.00 12.56 248 SER B N 1
ATOM 4978 C CA . SER B 1 248 ? 13.048 25.606 -38.294 1.00 13.63 248 SER B CA 1
ATOM 4979 C C . SER B 1 248 ? 13.943 25.104 -39.435 1.00 10.47 248 SER B C 1
ATOM 4980 O O . SER B 1 248 ? 13.659 24.077 -40.053 1.00 11.63 248 SER B O 1
ATOM 4983 N N . LYS B 1 249 ? 15.008 25.845 -39.728 1.00 14.09 249 LYS B N 1
ATOM 4984 C CA . LYS B 1 249 ? 15.845 25.531 -40.889 1.00 16.32 249 LYS B CA 1
ATOM 4985 C C . LYS B 1 249 ? 16.914 24.555 -40.510 1.00 15.26 249 LYS B C 1
ATOM 4986 O O . LYS B 1 249 ? 17.160 23.611 -41.254 1.00 17.25 249 LYS B O 1
ATOM 4992 N N . ALA B 1 250 ? 17.548 24.745 -39.357 1.00 13.62 250 ALA B N 1
ATOM 4993 C CA . ALA B 1 250 ? 18.666 23.879 -38.974 1.00 17.04 250 ALA B CA 1
ATOM 4994 C C . ALA B 1 250 ? 18.241 22.415 -38.883 1.00 22.99 250 ALA B C 1
ATOM 4995 O O . ALA B 1 250 ? 18.974 21.515 -39.297 1.00 17.88 250 ALA B O 1
ATOM 4997 N N . TYR B 1 251 ? 17.039 22.177 -38.355 1.00 17.28 251 TYR B N 1
ATOM 4998 C CA . TYR B 1 251 ? 16.592 20.822 -38.063 1.00 15.43 251 TYR B CA 1
ATOM 4999 C C . TYR B 1 251 ? 15.392 20.399 -38.901 1.00 14.72 251 TYR B C 1
ATOM 5000 O O . TYR B 1 251 ? 14.821 19.337 -38.642 1.00 16.21 251 TYR B O 1
ATOM 5009 N N . ALA B 1 252 ? 15.018 21.180 -39.914 1.00 12.02 252 ALA B N 1
ATOM 5010 C CA . ALA B 1 252 ? 13.817 20.923 -40.715 1.00 15.78 252 ALA B CA 1
ATOM 5011 C C . ALA B 1 252 ? 12.611 20.725 -39.797 1.00 15.80 252 ALA B C 1
ATOM 5012 O O . ALA B 1 252 ? 11.954 19.681 -39.784 1.00 16.75 252 ALA B O 1
ATOM 5014 N N . MET B 1 253 ? 12.350 21.758 -39.001 1.00 13.34 253 MET B N 1
ATOM 5015 C CA . MET B 1 253 ? 11.277 21.741 -38.018 1.00 15.24 253 MET B CA 1
ATOM 5016 C C . MET B 1 253 ? 10.321 22.916 -38.216 1.00 15.30 253 MET B C 1
ATOM 5017 O O . MET B 1 253 ? 9.759 23.440 -37.248 1.00 14.45 253 MET B O 1
ATOM 5022 N N . THR B 1 254 ? 10.118 23.334 -39.470 1.00 13.78 254 THR B N 1
ATOM 5023 C CA . THR B 1 254 ? 9.303 24.518 -39.722 1.00 14.24 254 THR B CA 1
ATOM 5024 C C . THR B 1 254 ? 7.885 24.347 -39.191 1.00 12.90 254 THR B C 1
ATOM 5025 O O . THR B 1 254 ? 7.298 25.301 -38.676 1.00 11.31 254 THR B O 1
ATOM 5029 N N . GLY B 1 255 ? 7.326 23.138 -39.279 1.00 12.87 255 GLY B N 1
ATOM 5030 C CA . GLY B 1 255 ? 5.969 22.934 -38.793 1.00 14.82 255 GLY B CA 1
ATOM 5031 C C . GLY B 1 255 ? 5.823 23.025 -37.285 1.00 14.58 255 GLY B C 1
ATOM 5032 O O . GLY B 1 255 ? 4.705 23.219 -36.789 1.00 13.72 255 GLY B O 1
ATOM 5033 N N . TRP B 1 256 ? 6.924 22.907 -36.541 1.00 11.39 256 TRP B N 1
ATOM 5034 C CA . TRP B 1 256 ? 6.833 22.841 -35.084 1.00 14.38 256 TRP B CA 1
ATOM 5035 C C . TRP B 1 256 ? 6.691 24.220 -34.430 1.00 15.06 256 TRP B C 1
ATOM 5036 O O . TRP B 1 256 ? 6.168 24.312 -33.313 1.00 12.95 256 TRP B O 1
ATOM 5047 N N . ARG B 1 257 ? 7.171 25.284 -35.082 1.00 11.83 257 ARG B N 1
ATOM 5048 C CA . ARG B 1 257 ? 7.042 26.677 -34.621 1.00 10.49 257 ARG B CA 1
ATOM 5049 C C . ARG B 1 257 ? 7.733 26.899 -33.268 1.00 12.89 257 ARG B C 1
ATOM 5050 O O . ARG B 1 257 ? 7.098 27.176 -32.241 1.00 12.31 257 ARG B O 1
ATOM 5058 N N . ILE B 1 258 ? 9.062 26.819 -33.290 1.00 9.08 258 ILE B N 1
ATOM 5059 C CA . ILE B 1 258 ? 9.872 27.203 -32.135 1.00 10.61 258 ILE B CA 1
ATOM 5060 C C . ILE B 1 258 ? 11.031 28.071 -32.614 1.00 11.08 258 ILE B C 1
ATOM 5061 O O . ILE B 1 258 ? 11.924 27.586 -33.323 1.00 12.23 258 ILE B O 1
ATOM 5066 N N . GLY B 1 259 ? 11.031 29.345 -32.206 1.00 15.55 259 GLY B N 1
ATOM 5067 C CA . GLY B 1 259 ? 12.181 30.212 -32.345 1.00 14.88 259 GLY B CA 1
ATOM 5068 C C . GLY B 1 259 ? 12.647 30.664 -30.967 1.00 11.27 259 GLY B C 1
ATOM 5069 O O . GLY B 1 259 ? 11.954 30.478 -29.963 1.00 11.07 259 GLY B O 1
ATOM 5070 N N . TYR B 1 260 ? 13.842 31.252 -30.917 1.00 11.51 260 TYR B N 1
ATOM 5071 C CA . TYR B 1 260 ? 14.347 31.725 -29.636 1.00 10.85 260 TYR B CA 1
ATOM 5072 C C . TYR B 1 260 ? 15.327 32.866 -29.865 1.00 11.06 260 TYR B C 1
ATOM 5073 O O . TYR B 1 260 ? 15.717 33.164 -30.996 1.00 11.21 260 TYR B O 1
ATOM 5082 N N . ALA B 1 261 ? 15.740 33.495 -28.767 1.00 13.56 261 ALA B N 1
ATOM 5083 C CA . ALA B 1 261 ? 16.701 34.582 -28.871 1.00 12.65 261 ALA B CA 1
ATOM 5084 C C . ALA B 1 261 ? 17.452 34.727 -27.559 1.00 14.75 261 ALA B C 1
ATOM 5085 O O . ALA B 1 261 ? 16.978 34.318 -26.491 1.00 11.06 261 ALA B O 1
ATOM 5087 N N . GLY B 1 262 ? 18.637 35.304 -27.663 1.00 13.06 262 GLY B N 1
ATOM 5088 C CA . GLY B 1 262 ? 19.365 35.806 -26.507 1.00 12.35 262 GLY B CA 1
ATOM 5089 C C . GLY B 1 262 ? 19.521 37.310 -26.631 1.00 14.94 262 GLY B C 1
ATOM 5090 O O . GLY B 1 262 ? 19.853 37.814 -27.702 1.00 12.19 262 GLY B O 1
ATOM 5091 N N . GLY B 1 263 ? 19.300 38.022 -25.529 1.00 14.98 263 GLY B N 1
ATOM 5092 C CA . GLY B 1 263 ? 19.466 39.456 -25.545 1.00 11.41 263 GLY B CA 1
ATOM 5093 C C . GLY B 1 263 ? 19.349 40.075 -24.171 1.00 10.70 263 GLY B C 1
ATOM 5094 O O . GLY B 1 263 ? 19.206 39.378 -23.161 1.00 12.61 263 GLY B O 1
ATOM 5095 N N . PRO B 1 264 ? 19.404 41.406 -24.113 1.00 12.32 264 PRO B N 1
ATOM 5096 C CA . PRO B 1 264 ? 19.386 42.097 -22.815 1.00 14.72 264 PRO B CA 1
ATOM 5097 C C . PRO B 1 264 ? 18.097 41.833 -22.052 1.00 17.05 264 PRO B C 1
ATOM 5098 O O . PRO B 1 264 ? 17.011 41.828 -22.626 1.00 13.21 264 PRO B O 1
ATOM 5102 N N . ARG B 1 265 ? 18.228 41.663 -20.731 1.00 19.58 265 ARG B N 1
ATOM 5103 C CA . ARG B 1 265 ? 17.103 41.184 -19.930 1.00 18.87 265 ARG B CA 1
ATOM 5104 C C . ARG B 1 265 ? 15.899 42.116 -20.027 1.00 17.83 265 ARG B C 1
ATOM 5105 O O . ARG B 1 265 ? 14.759 41.650 -20.047 1.00 17.44 265 ARG B O 1
ATOM 5113 N N . GLU B 1 266 ? 16.121 43.428 -20.111 1.00 18.64 266 GLU B N 1
ATOM 5114 C CA . GLU B 1 266 ? 14.975 44.337 -20.152 1.00 17.84 266 GLU B CA 1
ATOM 5115 C C . GLU B 1 266 ? 14.205 44.210 -21.462 1.00 24.27 266 GLU B C 1
ATOM 5116 O O . GLU B 1 266 ? 12.969 44.336 -21.476 1.00 14.61 266 GLU B O 1
ATOM 5122 N N . LEU B 1 267 ? 14.907 43.941 -22.564 1.00 15.26 267 LEU B N 1
ATOM 5123 C CA . LEU B 1 267 ? 14.223 43.653 -23.822 1.00 13.54 267 LEU B CA 1
ATOM 5124 C C . LEU B 1 267 ? 13.485 42.323 -23.752 1.00 12.33 267 LEU B C 1
ATOM 5125 O O . LEU B 1 267 ? 12.337 42.220 -24.197 1.00 11.96 267 LEU B O 1
ATOM 5130 N N . ILE B 1 268 ? 14.139 41.294 -23.208 1.00 13.38 268 ILE B N 1
ATOM 5131 C CA . ILE B 1 268 ? 13.508 39.986 -23.033 1.00 12.00 268 ILE B CA 1
ATOM 5132 C C . ILE B 1 268 ? 12.240 40.116 -22.194 1.00 15.04 268 ILE B C 1
ATOM 5133 O O . ILE B 1 268 ? 11.221 39.473 -22.479 1.00 13.64 268 ILE B O 1
ATOM 5138 N N . LYS B 1 269 ? 12.281 40.957 -21.154 1.00 13.73 269 LYS B N 1
ATOM 5139 C CA . LYS B 1 269 ? 11.096 41.180 -20.322 1.00 14.97 269 LYS B CA 1
ATOM 5140 C C . LYS B 1 269 ? 9.974 41.849 -21.108 1.00 17.08 269 LYS B C 1
ATOM 5141 O O . LYS B 1 269 ? 8.808 41.457 -20.986 1.00 17.03 269 LYS B O 1
ATOM 5147 N N . ALA B 1 270 ? 10.300 42.861 -21.919 1.00 13.35 270 ALA B N 1
ATOM 5148 C CA . ALA B 1 270 ? 9.275 43.515 -22.728 1.00 10.84 270 ALA B CA 1
ATOM 5149 C C . ALA B 1 270 ? 8.695 42.562 -23.768 1.00 14.25 270 ALA B C 1
ATOM 5150 O O . ALA B 1 270 ? 7.485 42.590 -24.039 1.00 12.71 270 ALA B O 1
ATOM 5152 N N . MET B 1 271 ? 9.533 41.693 -24.338 1.00 10.20 271 MET B N 1
ATOM 5153 C CA . MET B 1 271 ? 9.050 40.719 -25.314 1.00 10.28 271 MET B CA 1
ATOM 5154 C C . MET B 1 271 ? 8.076 39.737 -24.678 1.00 8.80 271 MET B C 1
ATOM 5155 O O . MET B 1 271 ? 7.115 39.294 -25.328 1.00 13.47 271 MET B O 1
ATOM 5160 N N . ALA B 1 272 ? 8.304 39.384 -23.409 1.00 10.50 272 ALA B N 1
ATOM 5161 C CA . ALA B 1 272 ? 7.360 38.512 -22.718 1.00 9.12 272 ALA B CA 1
ATOM 5162 C C . ALA B 1 272 ? 6.025 39.209 -22.486 1.00 12.64 272 ALA B C 1
ATOM 5163 O O . ALA B 1 272 ? 4.980 38.548 -22.474 1.00 15.53 272 ALA B O 1
ATOM 5165 N N . VAL B 1 273 ? 6.028 40.529 -22.293 1.00 11.01 273 VAL B N 1
ATOM 5166 C CA . VAL B 1 273 ? 4.754 41.241 -22.197 1.00 14.04 273 VAL B CA 1
ATOM 5167 C C . VAL B 1 273 ? 3.976 41.093 -23.499 1.00 11.55 273 VAL B C 1
ATOM 5168 O O . VAL B 1 273 ? 2.779 40.773 -23.491 1.00 11.23 273 VAL B O 1
ATOM 5172 N N . VAL B 1 274 ? 4.651 41.292 -24.639 1.00 10.84 274 VAL B N 1
ATOM 5173 C CA . VAL B 1 274 ? 3.990 41.114 -25.936 1.00 13.12 274 VAL B CA 1
ATOM 5174 C C . VAL B 1 274 ? 3.503 39.683 -26.086 1.00 15.38 274 VAL B C 1
ATOM 5175 O O . VAL B 1 274 ? 2.357 39.436 -26.486 1.00 11.90 274 VAL B O 1
ATOM 5179 N N . GLN B 1 275 ? 4.371 38.718 -25.760 1.00 12.57 275 GLN B N 1
ATOM 5180 C CA . GLN B 1 275 ? 4.025 37.309 -25.926 1.00 11.37 275 GLN B CA 1
ATOM 5181 C C . GLN B 1 275 ? 2.810 36.934 -25.092 1.00 11.45 275 GLN B C 1
ATOM 5182 O O . GLN B 1 275 ? 1.989 36.108 -25.512 1.00 13.44 275 GLN B O 1
ATOM 5188 N N . SER B 1 276 ? 2.675 37.530 -23.901 1.00 11.14 276 SER B N 1
ATOM 5189 C CA . SER B 1 276 ? 1.521 37.245 -23.065 1.00 12.76 276 SER B CA 1
ATOM 5190 C C . SER B 1 276 ? 0.217 37.704 -23.712 1.00 9.98 276 SER B C 1
ATOM 5191 O O . SER B 1 276 ? -0.841 37.132 -23.427 1.00 14.44 276 SER B O 1
ATOM 5194 N N . GLN B 1 277 ? 0.263 3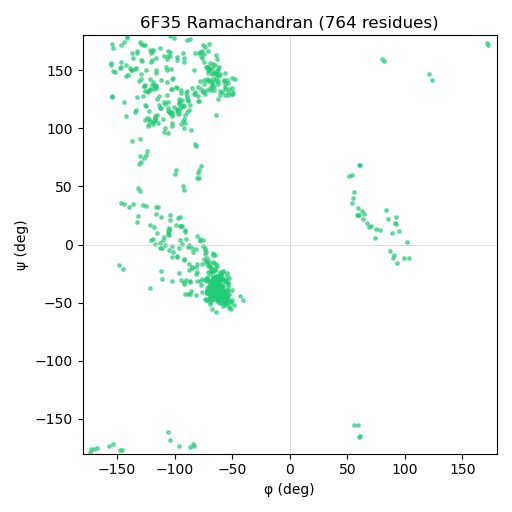8.733 -24.565 1.00 9.50 277 GLN B N 1
ATOM 5195 C CA . GLN B 1 277 ? -0.943 39.186 -25.259 1.00 13.19 277 GLN B CA 1
ATOM 5196 C C . GLN B 1 277 ? -1.197 38.416 -26.548 1.00 12.99 277 GLN B C 1
ATOM 5197 O O . GLN B 1 277 ? -2.359 38.192 -26.915 1.00 12.66 277 GLN B O 1
ATOM 5203 N N . ALA B 1 278 ? -0.136 37.988 -27.224 1.00 11.21 278 ALA B N 1
ATOM 5204 C CA . ALA B 1 278 ? -0.230 37.443 -28.575 1.00 9.89 278 ALA B CA 1
ATOM 5205 C C . ALA B 1 278 ? -0.523 35.948 -28.604 1.00 16.04 278 ALA B C 1
ATOM 5206 O O . ALA B 1 278 ? -1.317 35.510 -29.433 1.00 14.43 278 ALA B O 1
ATOM 5208 N N . THR B 1 279 ? 0.123 35.145 -27.747 1.00 14.02 279 THR B N 1
ATOM 5209 C CA . THR B 1 279 ? 0.131 33.692 -27.926 1.00 12.73 279 THR B CA 1
ATOM 5210 C C . THR B 1 279 ? 0.108 32.891 -26.625 1.00 15.24 279 THR B C 1
ATOM 5211 O O . THR B 1 279 ? -0.203 31.693 -26.639 1.00 14.58 279 THR B O 1
ATOM 5215 N N . SER B 1 280 ? 0.501 33.514 -25.520 1.00 11.70 280 SER B N 1
ATOM 5216 C CA . SER B 1 280 ? 0.943 32.790 -24.317 1.00 12.66 280 SER B CA 1
ATOM 5217 C C . SER B 1 280 ? 2.143 31.925 -24.725 1.00 14.46 280 SER B C 1
ATOM 5218 O O . SER B 1 280 ? 2.838 32.234 -25.702 1.00 13.56 280 SER B O 1
ATOM 5221 N N . CYS B 1 281 ? 2.412 30.834 -24.000 1.00 11.14 281 CYS B N 1
ATOM 5222 C CA . CYS B 1 281 ? 3.607 30.040 -24.283 1.00 11.36 281 CYS B CA 1
ATOM 5223 C C . CYS B 1 281 ? 3.506 29.337 -25.641 1.00 10.28 281 CYS B C 1
ATOM 5224 O O . CYS B 1 281 ? 2.409 29.023 -26.107 1.00 10.91 281 CYS B O 1
ATOM 5227 N N . PRO B 1 282 ? 4.636 29.063 -26.295 1.00 11.92 282 PRO B N 1
ATOM 5228 C CA . PRO B 1 282 ? 4.603 28.191 -27.474 1.00 10.44 282 PRO B CA 1
ATOM 5229 C C . PRO B 1 282 ? 4.322 26.755 -27.053 1.00 15.54 282 PRO B C 1
ATOM 5230 O O . PRO B 1 282 ? 4.387 26.402 -25.876 1.00 19.37 282 PRO B O 1
ATOM 5234 N N . SER B 1 283 ? 3.986 25.928 -28.040 1.00 11.65 283 SER B N 1
ATOM 5235 C CA . SER B 1 283 ? 3.569 24.550 -27.783 1.00 12.87 283 SER B CA 1
ATOM 5236 C C . SER B 1 283 ? 4.551 23.822 -26.867 1.00 17.70 283 SER B C 1
ATOM 5237 O O . SER B 1 283 ? 5.763 23.832 -27.098 1.00 12.93 283 SER B O 1
ATOM 5240 N N . SER B 1 284 ? 4.020 23.195 -25.814 1.00 16.94 284 SER B N 1
ATOM 5241 C CA . SER B 1 284 ? 4.875 22.427 -24.915 1.00 17.44 284 SER B CA 1
ATOM 5242 C C . SER B 1 284 ? 5.499 21.235 -25.628 1.00 20.48 284 SER B C 1
ATOM 5243 O O . SER B 1 284 ? 6.643 20.861 -25.335 1.00 14.80 284 SER B O 1
ATOM 5246 N N . ILE B 1 285 ? 4.775 20.645 -26.583 1.00 15.53 285 ILE B N 1
ATOM 5247 C CA . ILE B 1 285 ? 5.285 19.490 -27.321 1.00 16.20 285 ILE B CA 1
ATOM 5248 C C . ILE B 1 285 ? 6.443 19.900 -28.228 1.00 16.32 285 ILE B C 1
ATOM 5249 O O . ILE B 1 285 ? 7.491 19.239 -28.268 1.00 15.95 285 ILE B O 1
ATOM 5254 N N . SER B 1 286 ? 6.271 20.992 -28.975 1.00 14.24 286 SER B N 1
ATOM 5255 C CA . SER B 1 286 ? 7.361 21.477 -29.820 1.00 13.46 286 SER B CA 1
ATOM 5256 C C . SER B 1 286 ? 8.566 21.895 -28.982 1.00 12.69 286 SER B C 1
ATOM 5257 O O . SER B 1 286 ? 9.711 21.677 -29.388 1.00 13.85 286 SER B O 1
ATOM 5260 N N . GLN B 1 287 ? 8.332 22.516 -27.821 1.00 12.40 287 GLN B N 1
ATOM 5261 C CA . GLN B 1 287 ? 9.445 22.854 -26.928 1.00 12.94 287 GLN B CA 1
ATOM 5262 C C . GLN B 1 287 ? 10.227 21.608 -26.521 1.00 13.89 287 GLN B C 1
ATOM 5263 O O . GLN B 1 287 ? 11.465 21.609 -26.518 1.00 13.05 287 GLN B O 1
ATOM 5269 N N . ALA B 1 288 ? 9.520 20.538 -26.136 1.00 14.47 288 ALA B N 1
ATOM 5270 C CA . ALA B 1 288 ? 10.211 19.322 -25.726 1.00 18.02 288 ALA B CA 1
ATOM 5271 C C . ALA B 1 288 ? 11.002 18.728 -26.885 1.00 20.38 288 ALA B C 1
ATOM 5272 O O . ALA B 1 288 ? 12.132 18.256 -26.701 1.00 17.03 288 ALA B O 1
ATOM 5274 N N . ALA B 1 289 ? 10.418 18.741 -28.090 1.00 21.30 289 ALA B N 1
ATOM 5275 C CA . ALA B 1 289 ? 11.158 18.323 -29.274 1.00 21.82 289 ALA B CA 1
ATOM 5276 C C . ALA B 1 289 ? 12.415 19.164 -29.455 1.00 15.41 289 ALA B C 1
ATOM 5277 O O . ALA B 1 289 ? 13.489 18.633 -29.759 1.00 18.48 289 ALA B O 1
ATOM 5279 N N . SER B 1 290 ? 12.313 20.476 -29.228 1.00 14.34 290 SER B N 1
ATOM 5280 C CA . SER B 1 290 ? 13.441 21.358 -29.512 1.00 17.39 290 SER B CA 1
ATOM 5281 C C . SER B 1 290 ? 14.576 21.186 -28.513 1.00 15.97 290 SER B C 1
ATOM 5282 O O . SER B 1 290 ? 15.739 21.430 -28.859 1.00 16.46 290 SER B O 1
ATOM 5285 N N . VAL B 1 291 ? 14.268 20.783 -27.277 1.00 14.76 291 VAL B N 1
ATOM 5286 C CA . VAL B 1 291 ? 15.322 20.485 -26.312 1.00 18.16 291 VAL B CA 1
ATOM 5287 C C . VAL B 1 291 ? 16.264 19.438 -26.886 1.00 18.78 291 VAL B C 1
ATOM 5288 O O . VAL B 1 291 ? 17.492 19.578 -26.838 1.00 17.01 291 VAL B O 1
ATOM 5292 N N . VAL B 1 292 ? 15.695 18.376 -27.455 1.00 16.69 292 VAL B N 1
ATOM 5293 C CA . VAL B 1 292 ? 16.510 17.277 -27.955 1.00 17.46 292 VAL B CA 1
ATOM 5294 C C . VAL B 1 292 ? 17.148 17.626 -29.298 1.00 18.18 292 VAL B C 1
ATOM 5295 O O . VAL B 1 292 ? 18.264 17.175 -29.595 1.00 23.32 292 VAL B O 1
ATOM 5299 N N . ALA B 1 293 ? 16.484 18.443 -30.118 1.00 15.90 293 ALA B N 1
ATOM 5300 C CA . ALA B 1 293 ? 17.134 18.945 -31.326 1.00 18.22 293 ALA B CA 1
ATOM 5301 C C . ALA B 1 293 ? 18.445 19.649 -30.991 1.00 20.60 293 ALA B C 1
ATOM 5302 O O . ALA B 1 293 ? 19.478 19.410 -31.634 1.00 18.94 293 ALA B O 1
ATOM 5304 N N . LEU B 1 294 ? 18.423 20.514 -29.973 1.00 16.60 294 LEU B N 1
ATOM 5305 C CA . LEU B 1 294 ? 19.611 21.278 -29.591 1.00 17.85 294 LEU B CA 1
ATOM 5306 C C . LEU B 1 294 ? 20.627 20.432 -28.829 1.00 20.04 294 LEU B C 1
ATOM 5307 O O . LEU B 1 294 ? 21.841 20.551 -29.063 1.00 18.30 294 LEU B O 1
ATOM 5312 N N . ASN B 1 295 ? 20.156 19.570 -27.918 1.00 19.18 295 ASN B N 1
ATOM 5313 C CA . ASN B 1 295 ? 21.042 18.809 -27.037 1.00 19.15 295 ASN B CA 1
ATOM 5314 C C . ASN B 1 295 ? 21.574 17.528 -27.657 1.00 26.94 295 ASN B C 1
ATOM 5315 O O . ASN B 1 295 ? 22.567 16.986 -27.158 1.00 25.01 295 ASN B O 1
ATOM 5320 N N . GLY B 1 296 ? 20.927 17.012 -28.696 1.00 21.04 296 GLY B N 1
ATOM 5321 C CA . GLY B 1 296 ? 21.267 15.715 -29.227 1.00 20.83 296 GLY B CA 1
ATOM 5322 C C . GLY B 1 296 ? 22.420 15.748 -30.206 1.00 21.65 296 GLY B C 1
ATOM 5323 O O . GLY B 1 296 ? 23.101 16.766 -30.381 1.00 24.68 296 GLY B O 1
ATOM 5324 N N . PRO B 1 297 ? 22.664 14.619 -30.864 1.00 22.70 297 PRO B N 1
ATOM 5325 C CA . PRO B 1 297 ? 23.749 14.563 -31.851 1.00 23.78 297 PRO B CA 1
ATOM 5326 C C . PRO B 1 297 ? 23.504 15.543 -32.991 1.00 23.67 297 PRO B C 1
ATOM 5327 O O . PRO B 1 297 ? 22.363 15.784 -33.391 1.00 22.38 297 PRO B O 1
ATOM 5331 N N . GLN B 1 298 ? 24.596 16.120 -33.500 1.00 23.85 298 GLN B N 1
ATOM 5332 C CA . GLN B 1 298 ? 24.546 17.109 -34.568 1.00 25.01 298 GLN B CA 1
ATOM 5333 C C . GLN B 1 298 ? 25.241 16.659 -35.849 1.00 27.18 298 GLN B C 1
ATOM 5334 O O . GLN B 1 298 ? 25.277 17.430 -36.810 1.00 25.67 298 GLN B O 1
ATOM 5340 N N . ASP B 1 299 ? 25.810 15.450 -35.887 1.00 31.82 299 ASP B N 1
ATOM 5341 C CA . ASP B 1 299 ? 26.617 15.052 -37.037 1.00 29.41 299 ASP B CA 1
ATOM 5342 C C . ASP B 1 299 ? 25.783 14.922 -38.303 1.00 29.52 299 ASP B C 1
ATOM 5343 O O . ASP B 1 299 ? 26.307 15.119 -39.404 1.00 31.60 299 ASP B O 1
ATOM 5348 N N . PHE B 1 300 ? 24.491 14.612 -38.176 1.00 31.26 300 PHE B N 1
ATOM 5349 C CA . PHE B 1 300 ? 23.633 14.516 -39.354 1.00 28.49 300 PHE B CA 1
ATOM 5350 C C . PHE B 1 300 ? 23.610 15.805 -40.165 1.00 25.42 300 PHE B C 1
ATOM 5351 O O . PHE B 1 300 ? 23.290 15.762 -41.357 1.00 24.17 300 PHE B O 1
ATOM 5359 N N . LEU B 1 301 ? 23.925 16.951 -39.546 1.00 23.60 301 LEU B N 1
ATOM 5360 C CA . LEU B 1 301 ? 23.890 18.221 -40.272 1.00 20.17 301 LEU B CA 1
ATOM 5361 C C . LEU B 1 301 ? 24.880 18.240 -41.432 1.00 29.79 301 LEU B C 1
ATOM 5362 O O . LEU B 1 301 ? 24.644 18.913 -42.443 1.00 25.56 301 LEU B O 1
ATOM 5367 N N . LYS B 1 302 ? 25.999 17.525 -41.298 1.00 26.42 302 LYS B N 1
ATOM 5368 C CA . LYS B 1 302 ? 27.027 17.548 -42.337 1.00 24.73 302 LYS B CA 1
ATOM 5369 C C . LYS B 1 302 ? 26.489 17.008 -43.655 1.00 23.28 302 LYS B C 1
ATOM 5370 O O . LYS B 1 302 ? 26.692 17.611 -44.715 1.00 22.13 302 LYS B O 1
ATOM 5372 N N . GLU B 1 303 ? 25.791 15.869 -43.604 1.00 26.91 303 GLU B N 1
ATOM 5373 C CA . GLU B 1 303 ? 25.271 15.249 -44.819 1.00 27.31 303 GLU B CA 1
ATOM 5374 C C . GLU B 1 303 ? 24.190 16.107 -45.463 1.00 22.97 303 GLU B C 1
ATOM 5375 O O . GLU B 1 303 ? 24.097 16.176 -46.695 1.00 20.18 303 GLU B O 1
ATOM 5381 N N . ARG B 1 304 ? 23.368 16.778 -44.656 1.00 18.94 304 ARG B N 1
ATOM 5382 C CA . ARG B 1 304 ? 22.358 17.656 -45.235 1.00 17.10 304 ARG B CA 1
ATOM 5383 C C . ARG B 1 304 ? 23.000 18.860 -45.911 1.00 23.25 304 ARG B C 1
ATOM 5384 O O . ARG B 1 304 ? 22.576 19.265 -46.999 1.00 20.21 304 ARG B O 1
ATOM 5392 N N . THR B 1 305 ? 24.025 19.439 -45.280 1.00 16.98 305 THR B N 1
ATOM 5393 C CA . THR B 1 305 ? 24.762 20.542 -45.892 1.00 20.87 305 THR B CA 1
ATOM 5394 C C . THR B 1 305 ? 25.394 20.119 -47.216 1.00 17.92 305 THR B C 1
ATOM 5395 O O . THR B 1 305 ? 25.327 20.854 -48.209 1.00 20.32 305 THR B O 1
ATOM 5399 N N . GLU B 1 306 ? 25.989 18.925 -47.253 1.00 17.98 306 GLU B N 1
ATOM 5400 C CA . GLU B 1 306 ? 26.589 18.433 -48.487 1.00 20.40 306 GLU B CA 1
ATOM 5401 C C . GLU B 1 306 ? 25.539 18.228 -49.575 1.00 22.36 306 GLU B C 1
ATOM 5402 O O . GLU B 1 306 ? 25.798 18.494 -50.756 1.00 18.06 306 GLU B O 1
ATOM 5408 N N . SER B 1 307 ? 24.339 17.782 -49.195 1.00 18.69 307 SER B N 1
ATOM 5409 C CA . SER B 1 307 ? 23.262 17.617 -50.169 1.00 22.82 307 SER B CA 1
ATOM 5410 C C . SER B 1 307 ? 22.816 18.965 -50.727 1.00 18.16 307 SER B C 1
ATOM 5411 O O . SER B 1 307 ? 22.659 19.122 -51.945 1.00 15.24 307 SER B O 1
ATOM 5414 N N . PHE B 1 308 ? 22.605 19.949 -49.848 1.00 15.59 308 PHE B N 1
ATOM 5415 C CA . PHE B 1 308 ? 22.261 21.292 -50.303 1.00 19.76 308 PHE B CA 1
ATOM 5416 C C . PHE B 1 308 ? 23.358 21.876 -51.185 1.00 17.86 308 PHE B C 1
ATOM 5417 O O . PHE B 1 308 ? 23.070 22.516 -52.203 1.00 20.88 308 PHE B O 1
ATOM 5425 N N . GLN B 1 309 ? 24.627 21.677 -50.808 1.00 16.19 309 GLN B N 1
ATOM 5426 C CA . GLN B 1 309 ? 25.710 22.273 -51.582 1.00 13.86 309 GLN B CA 1
ATOM 5427 C C . GLN B 1 309 ? 25.800 21.657 -52.977 1.00 14.47 309 GLN B C 1
ATOM 5428 O O . GLN B 1 309 ? 26.109 22.355 -53.950 1.00 17.56 309 GLN B O 1
ATOM 5434 N N . ARG B 1 310 ? 25.558 20.346 -53.089 1.00 16.19 310 ARG B N 1
ATOM 5435 C CA A ARG B 1 310 ? 25.514 19.716 -54.405 0.55 19.05 310 ARG B CA 1
ATOM 5436 C CA B ARG B 1 310 ? 25.507 19.706 -54.398 0.45 19.11 310 ARG B CA 1
ATOM 5437 C C . ARG B 1 310 ? 24.422 20.332 -55.269 1.00 19.88 310 ARG B C 1
ATOM 5438 O O . ARG B 1 310 ? 24.608 20.518 -56.480 1.00 15.80 310 ARG B O 1
ATOM 5453 N N . ARG B 1 311 ? 23.282 20.672 -54.666 1.00 16.35 311 ARG B N 1
ATOM 5454 C CA . ARG B 1 311 ? 22.211 21.290 -55.434 1.00 18.27 311 ARG B CA 1
ATOM 5455 C C . ARG B 1 311 ? 22.491 22.757 -55.720 1.00 12.88 311 ARG B C 1
ATOM 5456 O O . ARG B 1 311 ? 22.119 23.248 -56.793 1.00 15.34 311 ARG B O 1
ATOM 5464 N N . ARG B 1 312 ? 23.132 23.469 -54.787 1.00 12.44 312 ARG B N 1
ATOM 5465 C CA . ARG B 1 312 ? 23.615 24.815 -55.086 1.00 17.80 312 ARG B CA 1
ATOM 5466 C C . ARG B 1 312 ? 24.465 24.812 -56.352 1.00 15.00 312 ARG B C 1
ATOM 5467 O O . ARG B 1 312 ? 24.196 25.561 -57.297 1.00 15.39 312 ARG B O 1
ATOM 5475 N N . ASP B 1 313 ? 25.503 23.965 -56.378 1.00 14.07 313 ASP B N 1
ATOM 5476 C CA . ASP B 1 313 ? 26.409 23.919 -57.526 1.00 15.31 313 ASP B CA 1
ATOM 5477 C C . ASP B 1 313 ? 25.665 23.587 -58.811 1.00 14.15 313 ASP B C 1
ATOM 5478 O O . ASP B 1 313 ? 25.969 24.138 -59.877 1.00 15.92 313 ASP B O 1
ATOM 5483 N N . LEU B 1 314 ? 24.703 22.669 -58.729 1.00 16.58 314 LEU B N 1
ATOM 5484 C CA . LEU B 1 314 ? 23.908 22.308 -59.897 1.00 20.57 314 LEU B CA 1
ATOM 5485 C C . LEU B 1 314 ? 23.217 23.532 -60.493 1.00 20.96 314 LEU B C 1
ATOM 5486 O O . LEU B 1 314 ? 23.240 23.735 -61.714 1.00 15.17 314 LEU B O 1
ATOM 5491 N N . VAL B 1 315 ? 22.620 24.371 -59.643 1.00 13.98 315 VAL B N 1
ATOM 5492 C CA . VAL B 1 315 ? 21.902 25.546 -60.133 1.00 13.85 315 VAL B CA 1
ATOM 5493 C C . VAL B 1 315 ? 22.879 26.611 -60.623 1.00 15.24 315 VAL B C 1
ATOM 5494 O O . VAL B 1 315 ? 22.716 27.168 -61.712 1.00 17.81 315 VAL B O 1
ATOM 5498 N N . VAL B 1 316 ? 23.905 26.918 -59.825 1.00 11.66 316 VAL B N 1
ATOM 5499 C CA . VAL B 1 316 ? 24.873 27.937 -60.222 1.00 13.16 316 VAL B CA 1
ATOM 5500 C C . VAL B 1 316 ? 25.523 27.577 -61.557 1.00 16.96 316 VAL B C 1
ATOM 5501 O O . VAL B 1 316 ? 25.629 28.414 -62.463 1.00 16.88 316 VAL B O 1
ATOM 5505 N N . ASN B 1 317 ? 25.983 26.331 -61.695 1.00 14.38 317 ASN B N 1
ATOM 5506 C CA . ASN B 1 317 ? 26.647 25.933 -62.932 1.00 15.93 317 ASN B CA 1
ATOM 5507 C C . ASN B 1 317 ? 25.654 25.849 -64.086 1.00 15.98 317 ASN B C 1
ATOM 5508 O O . ASN B 1 317 ? 25.994 26.175 -65.232 1.00 16.59 317 ASN B O 1
ATOM 5513 N N . GLY B 1 318 ? 24.429 25.410 -63.799 1.00 19.26 318 GLY B N 1
ATOM 5514 C CA . GLY B 1 318 ? 23.397 25.386 -64.826 1.00 20.88 318 GLY B CA 1
ATOM 5515 C C . GLY B 1 318 ? 23.101 26.763 -65.386 1.00 17.83 318 GLY B C 1
ATOM 5516 O O . GLY B 1 318 ? 23.037 26.950 -66.603 1.00 20.12 318 GLY B O 1
ATOM 5517 N N . LEU B 1 319 ? 22.943 27.754 -64.505 1.00 14.17 319 LEU B N 1
ATOM 5518 C CA . LEU B 1 319 ? 22.601 29.099 -64.963 1.00 16.86 319 LEU B CA 1
ATOM 5519 C C . LEU B 1 319 ? 23.772 29.764 -65.671 1.00 18.13 319 LEU B C 1
ATOM 5520 O O . LEU B 1 319 ? 23.577 30.518 -66.632 1.00 15.12 319 LEU B O 1
ATOM 5525 N N . ASN B 1 320 ? 24.996 29.521 -65.202 1.00 16.17 320 ASN B N 1
ATOM 5526 C CA . ASN B 1 320 ? 26.143 30.141 -65.868 1.00 17.08 320 ASN B CA 1
ATOM 5527 C C . ASN B 1 320 ? 26.473 29.512 -67.212 1.00 17.85 320 ASN B C 1
ATOM 5528 O O . ASN B 1 320 ? 27.378 30.004 -67.896 1.00 18.33 320 ASN B O 1
ATOM 5533 N N . ALA B 1 321 ? 25.765 28.463 -67.616 1.00 17.45 321 ALA B N 1
ATOM 5534 C CA . ALA B 1 321 ? 25.878 27.923 -68.961 1.00 22.11 321 ALA B CA 1
ATOM 5535 C C . ALA B 1 321 ? 24.805 28.467 -69.906 1.00 26.09 321 ALA B C 1
ATOM 5536 O O . ALA B 1 321 ? 24.749 28.050 -71.064 1.00 28.47 321 ALA B O 1
ATOM 5538 N N . ILE B 1 322 ? 23.971 29.396 -69.440 1.00 21.89 322 ILE B N 1
ATOM 5539 C CA . ILE B 1 322 ? 22.839 29.933 -70.195 1.00 18.82 322 ILE B CA 1
ATOM 5540 C C . ILE B 1 322 ? 23.160 31.372 -70.579 1.00 19.60 322 ILE B C 1
ATOM 5541 O O . ILE B 1 322 ? 23.404 32.215 -69.705 1.00 19.89 322 ILE B O 1
ATOM 5546 N N . ASP B 1 323 ? 23.138 31.658 -71.880 1.00 24.64 323 ASP B N 1
ATOM 5547 C CA . ASP B 1 323 ? 23.457 32.998 -72.363 1.00 31.99 323 ASP B CA 1
ATOM 5548 C C . ASP B 1 323 ? 22.515 34.032 -71.762 1.00 29.82 323 ASP B C 1
ATOM 5549 O O . ASP B 1 323 ? 21.292 33.858 -71.774 1.00 32.51 323 ASP B O 1
ATOM 5554 N N . GLY B 1 324 ? 23.092 35.111 -71.233 1.00 25.59 324 GLY B N 1
ATOM 5555 C CA . GLY B 1 324 ? 22.328 36.187 -70.643 1.00 28.59 324 GLY B CA 1
ATOM 5556 C C . GLY B 1 324 ? 22.310 36.210 -69.127 1.00 26.83 324 GLY B C 1
ATOM 5557 O O . GLY B 1 324 ? 21.867 37.210 -68.548 1.00 23.01 324 GLY B O 1
ATOM 5558 N N . LEU B 1 325 ? 22.782 35.152 -68.469 1.00 16.47 325 LEU B N 1
ATOM 5559 C CA . LEU B 1 325 ? 22.694 35.030 -67.022 1.00 17.70 325 LEU B CA 1
ATOM 5560 C C . LEU B 1 325 ? 24.090 35.015 -66.413 1.00 21.96 325 LEU B C 1
ATOM 5561 O O . LEU B 1 325 ? 25.046 34.542 -67.033 1.00 23.25 325 LEU B O 1
ATOM 5566 N N . ASP B 1 326 ? 24.206 35.567 -65.202 1.00 16.16 326 ASP B N 1
ATOM 5567 C CA . ASP B 1 326 ? 25.464 35.526 -64.451 1.00 16.79 326 ASP B CA 1
ATOM 5568 C C . ASP B 1 326 ? 25.136 35.334 -62.974 1.00 17.43 326 ASP B C 1
ATOM 5569 O O . ASP B 1 326 ? 24.584 36.228 -62.319 1.00 16.70 326 ASP B O 1
ATOM 5574 N N . CYS B 1 327 ? 25.466 34.159 -62.453 1.00 14.12 327 CYS B N 1
ATOM 5575 C CA . CYS B 1 327 ? 25.028 33.724 -61.133 1.00 14.66 327 CYS B CA 1
ATOM 5576 C C . CYS B 1 327 ? 26.225 33.618 -60.190 1.00 19.02 327 CYS B C 1
ATOM 5577 O O . CYS B 1 327 ? 27.160 32.848 -60.446 1.00 18.63 327 CYS B O 1
ATOM 5580 N N . ARG B 1 328 ? 26.191 34.382 -59.100 1.00 16.20 328 ARG B N 1
ATOM 5581 C CA . ARG B 1 328 ? 27.188 34.259 -58.050 1.00 16.81 328 ARG B CA 1
ATOM 5582 C C . ARG B 1 328 ? 26.915 33.017 -57.199 1.00 15.57 328 ARG B C 1
ATOM 5583 O O . ARG B 1 328 ? 25.806 32.479 -57.178 1.00 16.12 328 ARG B O 1
ATOM 5591 N N . VAL B 1 329 ? 27.944 32.574 -56.481 1.00 17.58 329 VAL B N 1
ATOM 5592 C CA . VAL B 1 329 ? 27.862 31.385 -55.636 1.00 14.63 329 VAL B CA 1
ATOM 5593 C C . VAL B 1 329 ? 27.389 31.819 -54.249 1.00 14.96 329 VAL B C 1
ATOM 5594 O O . VAL B 1 329 ? 28.140 32.516 -53.544 1.00 14.60 329 VAL B O 1
ATOM 5598 N N . PRO B 1 330 ? 26.204 31.410 -53.810 1.00 16.61 330 PRO B N 1
ATOM 5599 C CA . PRO B 1 330 ? 25.742 31.818 -52.478 1.00 17.08 330 PRO B CA 1
ATOM 5600 C C . PRO B 1 330 ? 26.539 31.119 -51.388 1.00 14.93 330 PRO B C 1
ATOM 5601 O O . PRO B 1 330 ? 27.008 29.989 -51.556 1.00 17.06 330 PRO B O 1
ATOM 5605 N N . GLU B 1 331 ? 26.720 31.821 -50.267 1.00 15.25 331 GLU B N 1
ATOM 5606 C CA . GLU B 1 331 ? 27.491 31.285 -49.151 1.00 16.29 331 GLU B CA 1
ATOM 5607 C C . GLU B 1 331 ? 26.668 30.457 -48.172 1.00 16.74 331 GLU B C 1
ATOM 5608 O O . GLU B 1 331 ? 27.248 29.718 -47.362 1.00 16.87 331 GLU B O 1
ATOM 5614 N N . GLY B 1 332 ? 25.346 30.567 -48.210 1.00 13.88 332 GLY B N 1
ATOM 5615 C CA . GLY B 1 332 ? 24.520 29.852 -47.257 1.00 13.46 332 GLY B CA 1
ATOM 5616 C C . GLY B 1 332 ? 23.070 29.961 -47.668 1.00 15.35 332 GLY B C 1
ATOM 5617 O O . GLY B 1 332 ? 22.744 30.540 -48.707 1.00 14.27 332 GLY B O 1
ATOM 5618 N N . ALA B 1 333 ? 22.195 29.405 -46.819 1.00 13.65 333 ALA B N 1
ATOM 5619 C CA . ALA B 1 333 ? 20.771 29.247 -47.126 1.00 14.62 333 ALA B CA 1
ATOM 5620 C C . ALA B 1 333 ? 20.614 28.381 -48.372 1.00 12.38 333 ALA B C 1
ATOM 5621 O O . ALA B 1 333 ? 21.573 27.714 -48.767 1.00 13.86 333 ALA B O 1
ATOM 5623 N N . PHE B 1 334 ? 19.424 28.350 -48.988 1.00 11.45 334 PHE B N 1
ATOM 5624 C CA . PHE B 1 334 ? 19.209 27.482 -50.151 1.00 15.40 334 PHE B CA 1
ATOM 5625 C C . PHE B 1 334 ? 18.576 28.243 -51.317 1.00 13.79 334 PHE B C 1
ATOM 5626 O O . PHE B 1 334 ? 17.669 27.753 -51.995 1.00 15.99 334 PHE B O 1
ATOM 5634 N N . TYR B 1 335 ? 19.100 29.434 -51.604 1.00 10.87 335 TYR B N 1
ATOM 5635 C CA . TYR B 1 335 ? 18.636 30.262 -52.712 1.00 14.62 335 TYR B CA 1
ATOM 5636 C C . TYR B 1 335 ? 19.810 30.717 -53.569 1.00 12.11 335 TYR B C 1
ATOM 5637 O O . TYR B 1 335 ? 20.880 31.030 -53.043 1.00 13.89 335 TYR B O 1
ATOM 5646 N N . THR B 1 336 ? 19.601 30.775 -54.883 1.00 13.86 336 THR B N 1
ATOM 5647 C CA . THR B 1 336 ? 20.467 31.541 -55.771 1.00 13.74 336 THR B CA 1
ATOM 5648 C C . THR B 1 336 ? 19.772 32.841 -56.158 1.00 14.20 336 THR B C 1
ATOM 5649 O O . THR B 1 336 ? 18.541 32.912 -56.225 1.00 14.85 336 THR B O 1
ATOM 5653 N N . PHE B 1 337 ? 20.574 33.872 -56.428 1.00 10.87 337 PHE B N 1
ATOM 5654 C CA . PHE B 1 337 ? 20.063 35.184 -56.827 1.00 11.05 337 PHE B CA 1
ATOM 5655 C C . PHE B 1 337 ? 20.838 35.612 -58.079 1.00 15.17 337 PHE B C 1
ATOM 5656 O O . PHE B 1 337 ? 21.660 36.530 -58.057 1.00 12.99 337 PHE B O 1
ATOM 5664 N N . SER B 1 338 ? 20.575 34.921 -59.183 1.00 16.60 338 SER B N 1
ATOM 5665 C CA . SER B 1 338 ? 21.355 35.122 -60.397 1.00 16.64 338 SER B CA 1
ATOM 5666 C C . SER B 1 338 ? 21.027 36.462 -61.042 1.00 19.92 338 SER B C 1
ATOM 5667 O O . SER B 1 338 ? 19.874 36.899 -61.064 1.00 16.15 338 SER B O 1
ATOM 5670 N N . GLY B 1 339 ? 22.050 37.112 -61.583 1.00 18.99 346 GLY B N 1
ATOM 5671 C CA . GLY B 1 339 ? 21.810 38.264 -62.419 1.00 14.62 346 GLY B CA 1
ATOM 5672 C C . GLY B 1 339 ? 21.209 37.847 -63.747 1.00 16.48 346 GLY B C 1
ATOM 5673 O O . GLY B 1 339 ? 21.398 36.724 -64.216 1.00 15.99 346 GLY B O 1
ATOM 5674 N N . CYS B 1 340 ? 20.440 38.763 -64.348 1.00 15.22 347 CYS B N 1
ATOM 5675 C CA . CYS B 1 340 ? 19.897 38.525 -65.683 1.00 14.97 347 CYS B CA 1
ATOM 5676 C C . CYS B 1 340 ? 19.947 39.788 -66.537 1.00 19.48 347 CYS B C 1
ATOM 5677 O O . CYS B 1 340 ? 19.085 39.992 -67.399 1.00 18.01 347 CYS B O 1
ATOM 5680 N N . ALA B 1 341 ? 20.956 40.645 -66.324 1.00 16.32 348 ALA B N 1
ATOM 5681 C CA . ALA B 1 341 ? 21.098 41.828 -67.170 1.00 18.04 348 ALA B CA 1
ATOM 5682 C C . ALA B 1 341 ? 21.196 41.455 -68.644 1.00 16.75 348 ALA B C 1
ATOM 5683 O O . ALA B 1 341 ? 20.744 42.212 -69.511 1.00 19.29 348 ALA B O 1
ATOM 5685 N N . GLY B 1 342 ? 21.761 40.288 -68.943 1.00 14.15 349 GLY B N 1
ATOM 5686 C CA . GLY B 1 342 ? 22.028 39.897 -70.320 1.00 22.19 349 GLY B CA 1
ATOM 5687 C C . GLY B 1 342 ? 20.799 39.566 -71.138 1.00 23.99 349 GLY B C 1
ATOM 5688 O O . GLY B 1 342 ? 20.906 39.482 -72.366 1.00 21.51 349 GLY B O 1
ATOM 5689 N N . VAL B 1 343 ? 19.639 39.379 -70.507 1.00 20.04 350 VAL B N 1
ATOM 5690 C CA . VAL B 1 343 ? 18.419 39.111 -71.269 1.00 17.10 350 VAL B CA 1
ATOM 5691 C C . VAL B 1 343 ? 17.572 40.356 -71.478 1.00 21.72 350 VAL B C 1
ATOM 5692 O O . VAL B 1 343 ? 16.613 40.307 -72.264 1.00 22.26 350 VAL B O 1
ATOM 5696 N N . LEU B 1 344 ? 17.888 41.466 -70.813 1.00 19.67 351 LEU B N 1
ATOM 5697 C CA . LEU B 1 344 ? 17.090 42.671 -70.980 1.00 21.26 351 LEU B CA 1
ATOM 5698 C C . LEU B 1 344 ? 17.276 43.234 -72.383 1.00 22.29 351 LEU B C 1
ATOM 5699 O O . LEU B 1 344 ? 18.381 43.237 -72.929 1.00 18.55 351 LEU B O 1
ATOM 5704 N N . GLY B 1 345 ? 16.184 43.718 -72.966 1.00 16.94 352 GLY B N 1
ATOM 5705 C CA . GLY B 1 345 ? 16.197 44.188 -74.335 1.00 21.17 352 GLY B CA 1
ATOM 5706 C C . GLY B 1 345 ? 15.894 43.130 -75.374 1.00 20.06 352 GLY B C 1
ATOM 5707 O O . GLY B 1 345 ? 15.679 43.475 -76.543 1.00 23.19 352 GLY B O 1
ATOM 5708 N N . LYS B 1 346 ? 15.870 41.856 -74.995 1.00 19.98 353 LYS B N 1
ATOM 5709 C CA . LYS B 1 346 ? 15.552 40.808 -75.951 1.00 19.55 353 LYS B CA 1
ATOM 5710 C C . LYS B 1 346 ? 14.037 40.683 -76.102 1.00 24.35 353 LYS B C 1
ATOM 5711 O O . LYS B 1 346 ? 13.258 41.197 -75.295 1.00 26.20 353 LYS B O 1
ATOM 5717 N N . VAL B 1 347 ? 13.619 39.989 -77.156 1.00 19.76 354 VAL B N 1
ATOM 5718 C CA . VAL B 1 347 ? 12.212 39.859 -77.511 1.00 20.61 354 VAL B CA 1
ATOM 5719 C C . VAL B 1 347 ? 11.824 38.391 -77.438 1.00 29.61 354 VAL B C 1
ATOM 5720 O O . VAL B 1 347 ? 12.572 37.520 -77.892 1.00 20.57 354 VAL B O 1
ATOM 5724 N N . THR B 1 348 ? 10.658 38.118 -76.855 1.00 25.06 355 THR B N 1
ATOM 5725 C CA . THR B 1 348 ? 10.142 36.760 -76.799 1.00 22.90 355 THR B CA 1
ATOM 5726 C C . THR B 1 348 ? 9.622 36.329 -78.172 1.00 21.71 355 THR B C 1
ATOM 5727 O O . THR B 1 348 ? 9.401 37.164 -79.058 1.00 23.09 355 THR B O 1
ATOM 5731 N N . PRO B 1 349 ? 9.429 35.021 -78.377 1.00 21.92 356 PRO B N 1
ATOM 5732 C CA . PRO B 1 349 ? 8.830 34.566 -79.644 1.00 23.87 356 PRO B CA 1
ATOM 5733 C C . PRO B 1 349 ? 7.485 35.207 -79.941 1.00 28.86 356 PRO B C 1
ATOM 5734 O O . PRO B 1 349 ? 7.155 35.405 -81.112 1.00 28.37 356 PRO B O 1
ATOM 5738 N N . SER B 1 350 ? 6.705 35.555 -78.917 1.00 31.43 357 SER B N 1
ATOM 5739 C CA A SER B 1 350 ? 5.406 36.186 -79.110 0.48 32.87 357 SER B CA 1
ATOM 5740 C CA B SER B 1 350 ? 5.407 36.182 -79.133 0.52 32.86 357 SER B CA 1
ATOM 5741 C C . SER B 1 350 ? 5.497 37.687 -79.356 1.00 35.67 357 SER B C 1
ATOM 5742 O O . SER B 1 350 ? 4.463 38.323 -79.577 1.00 37.02 357 SER B O 1
ATOM 5747 N N . GLY B 1 351 ? 6.693 38.272 -79.317 1.00 30.87 358 GLY B N 1
ATOM 5748 C CA . GLY B 1 351 ? 6.866 39.682 -79.610 1.00 32.24 358 GLY B CA 1
ATOM 5749 C C . GLY B 1 351 ? 7.045 40.595 -78.412 1.00 28.09 358 GLY B C 1
ATOM 5750 O O . GLY B 1 351 ? 7.174 41.810 -78.598 1.00 32.23 358 GLY B O 1
ATOM 5751 N N . LYS B 1 352 ? 7.083 40.058 -77.199 1.00 26.98 359 LYS B N 1
ATOM 5752 C CA . LYS B 1 352 ? 7.188 40.882 -76.002 1.00 28.65 359 LYS B CA 1
ATOM 5753 C C . LYS B 1 352 ? 8.639 41.283 -75.732 1.00 29.56 359 LYS B C 1
ATOM 5754 O O . LYS B 1 352 ? 9.535 40.434 -75.706 1.00 24.08 359 LYS B O 1
ATOM 5760 N N . ARG B 1 353 ? 8.863 42.579 -75.513 1.00 27.54 360 ARG B N 1
ATOM 5761 C CA . ARG B 1 353 ? 10.179 43.080 -75.134 1.00 27.65 360 ARG B CA 1
ATOM 5762 C C . ARG B 1 353 ? 10.413 42.856 -73.643 1.00 24.13 360 ARG B C 1
ATOM 5763 O O . ARG B 1 353 ? 9.583 43.243 -72.814 1.00 25.23 360 ARG B O 1
ATOM 5771 N N . ILE B 1 354 ? 11.539 42.229 -73.307 1.00 19.82 361 ILE B N 1
ATOM 5772 C CA . ILE B 1 354 ? 11.914 41.954 -71.920 1.00 22.23 361 ILE B CA 1
ATOM 5773 C C . ILE B 1 354 ? 12.634 43.191 -71.386 1.00 24.21 361 ILE B C 1
ATOM 5774 O O . ILE B 1 354 ? 13.833 43.377 -71.607 1.00 26.80 361 ILE B O 1
ATOM 5779 N N . LYS B 1 355 ? 11.908 44.037 -70.661 1.00 21.49 362 LYS B N 1
ATOM 5780 C CA . LYS B 1 355 ? 12.500 45.277 -70.175 1.00 23.65 362 LYS B CA 1
ATOM 5781 C C . LYS B 1 355 ? 13.057 45.160 -68.764 1.00 22.17 362 LYS B C 1
ATOM 5782 O O . LYS B 1 355 ? 14.048 45.828 -68.443 1.00 20.15 362 LYS B O 1
ATOM 5788 N N . THR B 1 356 ? 12.469 44.306 -67.929 1.00 20.52 363 THR B N 1
ATOM 5789 C CA . THR B 1 356 ? 12.809 44.204 -66.513 1.00 19.17 363 THR B CA 1
ATOM 5790 C C . THR B 1 356 ? 13.008 42.743 -66.126 1.00 18.22 363 THR B C 1
ATOM 5791 O O . THR B 1 356 ? 12.605 41.831 -66.848 1.00 15.98 363 THR B O 1
ATOM 5795 N N . ASP B 1 357 ? 13.598 42.514 -64.947 1.00 15.14 364 ASP B N 1
ATOM 5796 C CA . ASP B 1 357 ? 13.615 41.148 -64.428 1.00 16.99 364 ASP B CA 1
ATOM 5797 C C . ASP B 1 357 ? 12.196 40.638 -64.172 1.00 13.80 364 ASP B C 1
ATOM 5798 O O . ASP B 1 357 ? 11.927 39.443 -64.344 1.00 15.09 364 ASP B O 1
ATOM 5803 N N . THR B 1 358 ? 11.267 41.533 -63.817 1.00 13.94 365 THR B N 1
ATOM 5804 C CA . THR B 1 358 ? 9.859 41.152 -63.731 1.00 16.35 365 THR B CA 1
ATOM 5805 C C . THR B 1 358 ? 9.355 40.575 -65.052 1.00 18.60 365 THR B C 1
ATOM 5806 O O . THR B 1 358 ? 8.732 39.502 -65.072 1.00 19.20 365 THR B O 1
ATOM 5810 N N . ASP B 1 359 ? 9.604 41.279 -66.170 1.00 16.71 366 ASP B N 1
ATOM 5811 C CA . ASP B 1 359 ? 9.214 40.751 -67.481 1.00 18.58 366 ASP B CA 1
ATOM 5812 C C . ASP B 1 359 ? 9.828 39.379 -67.727 1.00 13.24 366 ASP B C 1
ATOM 5813 O O . ASP B 1 359 ? 9.159 38.469 -68.234 1.00 13.79 366 ASP B O 1
ATOM 5818 N N . PHE B 1 360 ? 11.113 39.228 -67.404 1.00 13.79 367 PHE B N 1
ATOM 5819 C CA . PHE B 1 360 ? 11.812 37.977 -67.682 1.00 14.87 367 PHE B CA 1
ATOM 5820 C C . PHE B 1 360 ? 11.207 36.818 -66.899 1.00 17.51 367 PHE B C 1
ATOM 5821 O O . PHE B 1 360 ? 11.015 35.726 -67.444 1.00 14.88 367 PHE B O 1
ATOM 5829 N N . CYS B 1 361 ? 10.911 37.033 -65.614 1.00 13.14 368 CYS B N 1
ATOM 5830 C CA . CYS B 1 361 ? 10.320 35.968 -64.816 1.00 14.47 368 CYS B CA 1
ATOM 5831 C C . CYS B 1 361 ? 8.909 35.641 -65.286 1.00 16.57 368 CYS B C 1
ATOM 5832 O O . CYS B 1 361 ? 8.500 34.474 -65.251 1.00 17.33 368 CYS B O 1
ATOM 5835 N N . ALA B 1 362 ? 8.161 36.642 -65.745 1.00 12.49 369 ALA B N 1
ATOM 5836 C CA . ALA B 1 362 ? 6.822 36.362 -66.261 1.00 13.57 369 ALA B CA 1
ATOM 5837 C C . ALA B 1 362 ? 6.891 35.515 -67.529 1.00 14.01 369 ALA B C 1
ATOM 5838 O O . ALA B 1 362 ? 6.036 34.648 -67.756 1.00 14.69 369 ALA B O 1
ATOM 5840 N N . TYR B 1 363 ? 7.917 35.749 -68.354 1.00 13.79 370 TYR B N 1
ATOM 5841 C CA . TYR B 1 363 ? 8.164 34.934 -69.543 1.00 20.17 370 TYR B CA 1
ATOM 5842 C C . TYR B 1 363 ? 8.531 33.499 -69.168 1.00 16.91 370 TYR B C 1
ATOM 5843 O O . TYR B 1 363 ? 8.008 32.537 -69.751 1.00 18.39 370 TYR B O 1
ATOM 5852 N N . LEU B 1 364 ? 9.424 33.333 -68.184 1.00 13.36 371 LEU B N 1
ATOM 5853 C CA . LEU B 1 364 ? 9.763 31.984 -67.730 1.00 13.61 371 LEU B CA 1
ATOM 5854 C C . LEU B 1 364 ? 8.524 31.253 -67.221 1.00 15.17 371 LEU B C 1
ATOM 5855 O O . LEU B 1 364 ? 8.339 30.059 -67.488 1.00 18.58 371 LEU B O 1
ATOM 5860 N N . LEU B 1 365 ? 7.647 31.958 -66.510 1.00 15.56 372 LEU B N 1
ATOM 5861 C CA . LEU B 1 365 ? 6.437 31.318 -65.997 1.00 13.76 372 LEU B CA 1
ATOM 5862 C C . LEU B 1 365 ? 5.499 30.917 -67.131 1.00 18.12 372 LEU B C 1
ATOM 5863 O O . LEU B 1 365 ? 5.101 29.751 -67.247 1.00 20.47 372 LEU B O 1
ATOM 5868 N N . GLU B 1 366 ? 5.120 31.873 -67.975 1.00 15.90 373 GLU B N 1
ATOM 5869 C CA . GLU B 1 366 ? 4.101 31.577 -68.980 1.00 17.64 373 GLU B CA 1
ATOM 5870 C C . GLU B 1 366 ? 4.637 30.664 -70.076 1.00 17.53 373 GLU B C 1
ATOM 5871 O O . GLU B 1 366 ? 3.912 29.794 -70.576 1.00 20.86 373 GLU B O 1
ATOM 5877 N N . ASP B 1 367 ? 5.899 30.843 -70.470 1.00 23.71 374 ASP B N 1
ATOM 5878 C CA . ASP B 1 367 ? 6.442 30.150 -71.635 1.00 24.22 374 ASP B CA 1
ATOM 5879 C C . ASP B 1 367 ? 7.332 28.966 -71.284 1.00 24.04 374 ASP B C 1
ATOM 5880 O O . ASP B 1 367 ? 7.375 27.995 -72.045 1.00 23.74 374 ASP B O 1
ATOM 5885 N N . ALA B 1 368 ? 8.046 29.009 -70.161 1.00 16.59 375 ALA B N 1
ATOM 5886 C CA . ALA B 1 368 ? 8.829 27.855 -69.736 1.00 18.87 375 ALA B CA 1
ATOM 5887 C C . ALA B 1 368 ? 8.149 27.048 -68.633 1.00 18.40 375 ALA B C 1
ATOM 5888 O O . ALA B 1 368 ? 8.630 25.961 -68.305 1.00 17.08 375 ALA B O 1
ATOM 5890 N N . HIS B 1 369 ? 7.019 27.525 -68.099 1.00 17.56 376 HIS B N 1
ATOM 5891 C CA . HIS B 1 369 ? 6.305 26.835 -67.023 1.00 15.84 376 HIS B CA 1
ATOM 5892 C C . HIS B 1 369 ? 7.224 26.560 -65.831 1.00 17.29 376 HIS B C 1
ATOM 5893 O O . HIS B 1 369 ? 7.200 25.488 -65.223 1.00 17.65 376 HIS B O 1
ATOM 5900 N N . VAL B 1 370 ? 8.068 27.537 -65.515 1.00 13.91 377 VAL B N 1
ATOM 5901 C CA . VAL B 1 370 ? 8.881 27.528 -64.304 1.00 14.07 377 VAL B CA 1
ATOM 5902 C C . VAL B 1 370 ? 8.650 28.846 -63.587 1.00 15.18 377 VAL B C 1
ATOM 5903 O O . VAL B 1 370 ? 8.779 29.910 -64.198 1.00 17.13 377 VAL B O 1
ATOM 5907 N N . ALA B 1 371 ? 8.310 28.781 -62.292 1.00 14.40 378 ALA B N 1
ATOM 5908 C CA . ALA B 1 371 ? 8.067 29.976 -61.490 1.00 13.20 378 ALA B CA 1
ATOM 5909 C C . ALA B 1 371 ? 9.315 30.318 -60.678 1.00 14.96 378 ALA B C 1
ATOM 5910 O O . ALA B 1 371 ? 9.747 29.528 -59.825 1.00 13.46 378 ALA B O 1
ATOM 5912 N N . VAL B 1 372 ? 9.896 31.487 -60.957 1.00 14.67 379 VAL B N 1
ATOM 5913 C CA . VAL B 1 372 ? 10.934 32.097 -60.132 1.00 14.74 379 VAL B CA 1
ATOM 5914 C C . VAL B 1 372 ? 10.464 33.507 -59.792 1.00 17.62 379 VAL B C 1
ATOM 5915 O O . VAL B 1 372 ? 9.462 33.988 -60.320 1.00 20.93 379 VAL B O 1
ATOM 5919 N N . VAL B 1 373 ? 11.190 34.180 -58.904 1.00 11.21 380 VAL B N 1
ATOM 5920 C CA . VAL B 1 373 ? 10.764 35.461 -58.350 1.00 12.86 380 VAL B CA 1
ATOM 5921 C C . VAL B 1 373 ? 11.739 36.537 -58.798 1.00 16.76 380 VAL B C 1
ATOM 5922 O O . VAL B 1 373 ? 12.945 36.403 -58.567 1.00 12.83 380 VAL B O 1
ATOM 5926 N N . PRO B 1 374 ? 11.272 37.624 -59.422 1.00 16.39 381 PRO B N 1
ATOM 5927 C CA . PRO B 1 374 ? 12.199 38.644 -59.928 1.00 17.92 381 PRO B CA 1
ATOM 5928 C C . PRO B 1 374 ? 12.840 39.449 -58.806 1.00 14.34 381 PRO B C 1
ATOM 5929 O O . PRO B 1 374 ? 12.271 39.631 -57.727 1.00 14.78 381 PRO B O 1
ATOM 5933 N N . GLY B 1 375 ? 14.043 39.954 -59.086 1.00 12.41 382 GLY B N 1
ATOM 5934 C CA . GLY B 1 375 ? 14.746 40.759 -58.100 1.00 14.14 382 GLY B CA 1
ATOM 5935 C C . GLY B 1 375 ? 13.969 41.992 -57.679 1.00 16.53 382 GLY B C 1
ATOM 5936 O O . GLY B 1 375 ? 14.097 42.453 -56.539 1.00 13.57 382 GLY B O 1
ATOM 5937 N N . SER B 1 376 ? 13.132 42.524 -58.574 1.00 15.50 383 SER B N 1
ATOM 5938 C CA . SER B 1 376 ? 12.304 43.674 -58.220 1.00 18.75 383 SER B CA 1
ATOM 5939 C C . SER B 1 376 ? 11.492 43.427 -56.953 1.00 20.70 383 SER B C 1
ATOM 5940 O O . SER B 1 376 ? 11.258 44.356 -56.172 1.00 22.55 383 SER B O 1
ATOM 5943 N N . ALA B 1 377 ? 11.055 42.187 -56.730 1.00 12.09 384 ALA B N 1
ATOM 5944 C CA . ALA B 1 377 ? 10.254 41.887 -55.548 1.00 14.87 384 ALA B CA 1
ATOM 5945 C C . ALA B 1 377 ? 11.080 41.905 -54.267 1.00 16.72 384 ALA B C 1
ATOM 5946 O O . ALA B 1 377 ? 10.505 41.955 -53.174 1.00 14.64 384 ALA B O 1
ATOM 5948 N N . PHE B 1 378 ? 12.405 41.850 -54.374 1.00 17.28 385 PHE B N 1
ATOM 5949 C CA . PHE B 1 378 ? 13.293 41.885 -53.218 1.00 12.80 385 PHE B CA 1
ATOM 5950 C C . PHE B 1 378 ? 14.044 43.202 -53.095 1.00 15.86 385 PHE B C 1
ATOM 5951 O O . PHE B 1 378 ? 14.848 43.359 -52.163 1.00 14.34 385 PHE B O 1
ATOM 5959 N N . GLY B 1 379 ? 13.824 44.141 -54.013 1.00 16.15 386 GLY B N 1
ATOM 5960 C CA . GLY B 1 379 ? 14.445 45.447 -53.920 1.00 14.04 386 GLY B CA 1
ATOM 5961 C C . GLY B 1 379 ? 15.771 45.602 -54.643 1.00 16.96 386 GLY B C 1
ATOM 5962 O O . GLY B 1 379 ? 16.509 46.545 -54.344 1.00 18.88 386 GLY B O 1
ATOM 5963 N N . LEU B 1 380 ? 16.102 44.717 -55.583 1.00 14.23 387 LEU B N 1
ATOM 5964 C CA . LEU B 1 380 ? 17.338 44.866 -56.347 1.00 14.70 387 LEU B CA 1
ATOM 5965 C C . LEU B 1 380 ? 17.192 44.177 -57.693 1.00 18.78 387 LEU B C 1
ATOM 5966 O O . LEU B 1 380 ? 16.859 42.994 -57.734 1.00 16.65 387 LEU B O 1
ATOM 5971 N N . SER B 1 381 ? 17.482 44.897 -58.774 1.00 16.45 388 SER B N 1
ATOM 5972 C CA . SER B 1 381 ? 17.352 44.409 -60.138 1.00 14.89 388 SER B CA 1
ATOM 5973 C C . SER B 1 381 ? 18.642 44.658 -60.903 1.00 16.68 388 SER B C 1
ATOM 5974 O O . SER B 1 381 ? 19.440 45.519 -60.516 1.00 18.20 388 SER B O 1
ATOM 5977 N N . PRO B 1 382 ? 18.889 43.911 -62.001 1.00 19.53 389 PRO B N 1
ATOM 5978 C CA . PRO B 1 382 ? 18.084 42.823 -62.571 1.00 17.93 389 PRO B CA 1
ATOM 5979 C C . PRO B 1 382 ? 18.555 41.442 -62.126 1.00 15.90 389 PRO B C 1
ATOM 5980 O O . PRO B 1 382 ? 19.658 41.023 -62.457 1.00 16.14 389 PRO B O 1
ATOM 5984 N N . PHE B 1 383 ? 17.705 40.745 -61.375 1.00 20.39 390 PHE B N 1
ATOM 5985 C CA . PHE B 1 383 ? 18.060 39.477 -60.756 1.00 15.16 390 PHE B CA 1
ATOM 5986 C C . PHE B 1 383 ? 16.820 38.592 -60.723 1.00 14.50 390 PHE B C 1
ATOM 5987 O O . PHE B 1 383 ? 15.707 39.048 -60.992 1.00 15.12 390 PHE B O 1
ATOM 5995 N N . PHE B 1 384 ? 17.010 37.324 -60.350 1.00 15.49 391 PHE B N 1
ATOM 5996 C CA . PHE B 1 384 ? 15.869 36.474 -60.022 1.00 14.13 391 PHE B CA 1
ATOM 5997 C C . PHE B 1 384 ? 16.317 35.394 -59.044 1.00 18.00 391 PHE B C 1
ATOM 5998 O O . PHE B 1 384 ? 17.478 34.972 -59.047 1.00 13.70 391 PHE B O 1
ATOM 6006 N N . ARG B 1 385 ? 15.384 34.968 -58.193 1.00 13.03 392 ARG B N 1
ATOM 6007 C CA . ARG B 1 385 ? 15.656 34.021 -57.117 1.00 12.80 392 ARG B CA 1
ATOM 6008 C C . ARG B 1 385 ? 15.159 32.625 -57.472 1.00 14.65 392 ARG B C 1
ATOM 6009 O O . ARG B 1 385 ? 14.022 32.461 -57.931 1.00 16.04 392 ARG B O 1
ATOM 6017 N N . ILE B 1 386 ? 16.002 31.625 -57.230 1.00 10.78 393 ILE B N 1
ATOM 6018 C CA . ILE B 1 386 ? 15.609 30.223 -57.260 1.00 13.70 393 ILE B CA 1
ATOM 6019 C C . ILE B 1 386 ? 15.823 29.656 -55.861 1.00 15.13 393 ILE B C 1
ATOM 6020 O O . ILE B 1 386 ? 16.867 29.893 -55.247 1.00 15.51 393 ILE B O 1
ATOM 6025 N N . SER B 1 387 ? 14.841 28.921 -55.353 1.00 12.28 394 SER B N 1
ATOM 6026 C CA . SER B 1 387 ? 15.050 28.083 -54.181 1.00 12.96 394 SER B CA 1
ATOM 6027 C C . SER B 1 387 ? 15.371 26.673 -54.647 1.00 15.53 394 SER B C 1
ATOM 6028 O O . SER B 1 387 ? 14.592 26.073 -55.397 1.00 17.16 394 SER B O 1
ATOM 6031 N N . TYR B 1 388 ? 16.515 26.145 -54.214 1.00 12.84 395 TYR B N 1
ATOM 6032 C CA . TYR B 1 388 ? 16.915 24.800 -54.598 1.00 13.88 395 TYR B CA 1
ATOM 6033 C C . TYR B 1 388 ? 16.715 23.792 -53.470 1.00 14.95 395 TYR B C 1
ATOM 6034 O O . TYR B 1 388 ? 17.319 22.713 -53.488 1.00 16.74 395 TYR B O 1
ATOM 6043 N N . ALA B 1 389 ? 15.851 24.106 -52.499 1.00 12.52 396 ALA B N 1
ATOM 6044 C CA . ALA B 1 389 ? 15.427 23.116 -51.512 1.00 19.11 396 ALA B CA 1
ATOM 6045 C C . ALA B 1 389 ? 14.355 22.202 -52.116 1.00 19.99 396 ALA B C 1
ATOM 6046 O O . ALA B 1 389 ? 13.237 22.081 -51.616 1.00 14.60 396 ALA B O 1
ATOM 6048 N N . THR B 1 390 ? 14.715 21.567 -53.231 1.00 17.30 397 THR B N 1
ATOM 6049 C CA . THR B 1 390 ? 13.868 20.564 -53.865 1.00 19.81 397 THR B CA 1
ATOM 6050 C C . THR B 1 390 ? 14.786 19.506 -54.473 1.00 20.12 397 THR B C 1
ATOM 6051 O O . THR B 1 390 ? 16.008 19.559 -54.315 1.00 18.97 397 THR B O 1
ATOM 6055 N N . SER B 1 391 ? 14.194 18.530 -55.155 1.00 16.08 398 SER B N 1
ATOM 6056 C CA . SER B 1 391 ? 14.957 17.389 -55.662 1.00 19.35 398 SER B CA 1
ATOM 6057 C C . SER B 1 391 ? 15.906 17.786 -56.793 1.00 17.72 398 SER B C 1
ATOM 6058 O O . SER B 1 391 ? 15.658 18.734 -57.546 1.00 17.50 398 SER B O 1
ATOM 6061 N N . GLU B 1 392 ? 17.020 17.047 -56.908 1.00 18.44 399 GLU B N 1
ATOM 6062 C CA . GLU B 1 392 ? 17.934 17.282 -58.024 1.00 20.28 399 GLU B CA 1
ATOM 6063 C C . GLU B 1 392 ? 17.223 17.115 -59.363 1.00 19.25 399 GLU B C 1
ATOM 6064 O O . GLU B 1 392 ? 17.513 17.836 -60.330 1.00 19.21 399 GLU B O 1
ATOM 6070 N N . ALA B 1 393 ? 16.293 16.163 -59.440 1.00 19.59 400 ALA B N 1
ATOM 6071 C CA . ALA B 1 393 ? 15.609 15.896 -60.699 1.00 20.93 400 ALA B CA 1
ATOM 6072 C C . ALA B 1 393 ? 14.732 17.072 -61.114 1.00 24.05 400 ALA B C 1
ATOM 6073 O O . ALA B 1 393 ? 14.709 17.451 -62.293 1.00 19.31 400 ALA B O 1
ATOM 6075 N N . GLU B 1 394 ? 14.014 17.675 -60.160 1.00 17.49 401 GLU B N 1
ATOM 6076 C CA . GLU B 1 394 ? 13.183 18.820 -60.505 1.00 19.27 401 GLU B CA 1
ATOM 6077 C C . GLU B 1 394 ? 14.040 20.006 -60.923 1.00 17.21 401 GLU B C 1
ATOM 6078 O O . GLU B 1 394 ? 13.681 20.736 -61.855 1.00 17.71 401 GLU B O 1
ATOM 6084 N N . LEU B 1 395 ? 15.174 20.213 -60.245 1.00 15.87 402 LEU B N 1
ATOM 6085 C CA . LEU B 1 395 ? 16.062 21.309 -60.611 1.00 15.73 402 LEU B CA 1
ATOM 6086 C C . LEU B 1 395 ? 16.627 21.121 -62.015 1.00 16.50 402 LEU B C 1
ATOM 6087 O O . LEU B 1 395 ? 16.688 22.078 -62.793 1.00 16.19 402 LEU B O 1
ATOM 6092 N N . LYS B 1 396 ? 17.049 19.897 -62.357 1.00 17.87 403 LYS B N 1
ATOM 6093 C CA . LYS B 1 396 ? 17.580 19.652 -63.698 1.00 19.32 403 LYS B CA 1
ATOM 6094 C C . LYS B 1 396 ? 16.530 19.927 -64.769 1.00 19.13 403 LYS B C 1
ATOM 6095 O O . LYS B 1 396 ? 16.834 20.522 -65.809 1.00 19.50 403 LYS B O 1
ATOM 6101 N N . GLU B 1 397 ? 15.291 19.484 -64.546 1.00 18.96 404 GLU B N 1
ATOM 6102 C CA A GLU B 1 397 ? 14.238 19.754 -65.519 0.49 23.27 404 GLU B CA 1
ATOM 6103 C CA B GLU B 1 397 ? 14.239 19.755 -65.519 0.51 23.13 404 GLU B CA 1
ATOM 6104 C C . GLU B 1 397 ? 13.972 21.250 -65.636 1.00 21.12 404 GLU B C 1
ATOM 6105 O O . GLU B 1 397 ? 13.800 21.774 -66.743 1.00 19.26 404 GLU B O 1
ATOM 6116 N N . ALA B 1 398 ? 13.947 21.956 -64.506 1.00 20.11 405 ALA B N 1
ATOM 6117 C CA . ALA B 1 398 ? 13.683 23.390 -64.541 1.00 18.21 405 ALA B CA 1
ATOM 6118 C C . ALA B 1 398 ? 14.810 24.142 -65.236 1.00 20.56 405 ALA B C 1
ATOM 6119 O O . ALA B 1 398 ? 14.560 25.086 -65.993 1.00 15.36 405 ALA B O 1
ATOM 6121 N N . LEU B 1 399 ? 16.060 23.749 -64.978 1.00 15.79 406 LEU B N 1
ATOM 6122 C CA . LEU B 1 399 ? 17.180 24.373 -65.674 1.00 16.23 406 LEU B CA 1
ATOM 6123 C C . LEU B 1 399 ? 17.090 24.145 -67.181 1.00 19.12 406 LEU B C 1
ATOM 6124 O O . LEU B 1 399 ? 17.369 25.055 -67.966 1.00 18.43 406 LEU B O 1
ATOM 6129 N N . GLU B 1 400 ? 16.701 22.939 -67.605 1.00 18.37 407 GLU B N 1
ATOM 6130 C CA . GLU B 1 400 ? 16.554 22.684 -69.037 1.00 19.96 407 GLU B CA 1
ATOM 6131 C C . GLU B 1 400 ? 15.514 23.611 -69.654 1.00 20.77 407 GLU B C 1
ATOM 6132 O O . GLU B 1 400 ? 15.725 24.157 -70.744 1.00 19.94 407 GLU B O 1
ATOM 6138 N N . ARG B 1 401 ? 14.389 23.813 -68.961 1.00 21.25 408 ARG B N 1
ATOM 6139 C CA . ARG B 1 401 ? 13.335 24.678 -69.486 1.00 20.80 408 ARG B CA 1
ATOM 6140 C C . ARG B 1 401 ? 13.771 26.138 -69.514 1.00 17.45 408 ARG B C 1
ATOM 6141 O O . ARG B 1 401 ? 13.443 26.873 -70.451 1.00 17.81 408 ARG B O 1
ATOM 6149 N N . ILE B 1 402 ? 14.494 26.583 -68.491 1.00 16.03 409 ILE B N 1
ATOM 6150 C CA . ILE B 1 402 ? 14.964 27.963 -68.468 1.00 17.58 409 ILE B CA 1
ATOM 6151 C C . ILE B 1 402 ? 15.948 28.201 -69.609 1.00 19.54 409 ILE B C 1
ATOM 6152 O O . ILE B 1 402 ? 15.866 29.209 -70.320 1.00 16.78 409 ILE B O 1
ATOM 6157 N N . ALA B 1 403 ? 16.880 27.265 -69.810 1.00 17.11 410 ALA B N 1
ATOM 6158 C CA . ALA B 1 403 ? 17.836 27.387 -70.908 1.00 17.81 410 ALA B CA 1
ATOM 6159 C C . ALA B 1 403 ? 17.119 27.471 -72.254 1.00 25.10 410 ALA B C 1
ATOM 6160 O O . ALA B 1 403 ? 17.385 28.372 -73.059 1.00 18.74 410 ALA B O 1
ATOM 6162 N N . ALA B 1 404 ? 16.191 26.540 -72.505 1.00 22.68 411 ALA B N 1
ATOM 6163 C CA . ALA B 1 404 ? 15.446 26.543 -73.763 1.00 26.23 411 ALA B CA 1
ATOM 6164 C C . ALA B 1 404 ? 14.728 27.866 -73.978 1.00 22.78 411 ALA B C 1
ATOM 6165 O O . ALA B 1 404 ? 14.769 28.431 -75.076 1.00 20.82 411 ALA B O 1
ATOM 6167 N N . ALA B 1 405 ? 14.087 28.394 -72.932 1.00 19.40 412 ALA B N 1
ATOM 6168 C CA . ALA B 1 405 ? 13.369 29.655 -73.079 1.00 18.97 412 ALA B CA 1
ATOM 6169 C C . ALA B 1 405 ? 14.325 30.816 -73.315 1.00 17.69 412 ALA B C 1
ATOM 6170 O O . ALA B 1 405 ? 14.016 31.728 -74.089 1.00 18.14 412 ALA B O 1
ATOM 6172 N N . CYS B 1 406 ? 15.485 30.809 -72.656 1.00 16.91 413 CYS B N 1
ATOM 6173 C CA . CYS B 1 406 ? 16.464 31.863 -72.899 1.00 22.57 413 CYS B CA 1
ATOM 6174 C C . CYS B 1 406 ? 17.016 31.797 -74.320 1.00 24.22 413 CYS B C 1
ATOM 6175 O O . CYS B 1 406 ? 17.268 32.836 -74.941 1.00 17.90 413 CYS B O 1
ATOM 6178 N N . ASP B 1 407 ? 17.210 30.590 -74.856 1.00 18.83 414 ASP B N 1
ATOM 6179 C CA . ASP B 1 407 ? 17.702 30.471 -76.223 1.00 20.42 414 ASP B CA 1
ATOM 6180 C C . ASP B 1 407 ? 16.687 30.947 -77.257 1.00 21.08 414 ASP B C 1
ATOM 6181 O O . ASP B 1 407 ? 17.086 31.289 -78.376 1.00 22.21 414 ASP B O 1
ATOM 6186 N N . ARG B 1 408 ? 15.393 30.959 -76.923 1.00 20.81 415 ARG B N 1
ATOM 6187 C CA A ARG B 1 408 ? 14.357 31.428 -77.840 0.42 22.50 415 ARG B CA 1
ATOM 6188 C CA B ARG B 1 408 ? 14.380 31.427 -77.859 0.58 21.99 415 ARG B CA 1
ATOM 6189 C C . ARG B 1 408 ? 14.262 32.947 -77.894 1.00 21.14 415 ARG B C 1
ATOM 6190 O O . ARG B 1 408 ? 13.613 33.476 -78.799 1.00 22.33 415 ARG B O 1
ATOM 6205 N N . LEU B 1 409 ? 14.853 33.654 -76.934 1.00 19.58 416 LEU B N 1
ATOM 6206 C CA . LEU B 1 409 ? 14.900 35.111 -76.979 1.00 22.18 416 LEU B CA 1
ATOM 6207 C C . LEU B 1 409 ? 15.774 35.563 -78.141 1.00 24.96 416 LEU B C 1
ATOM 6208 O O . LEU B 1 409 ? 16.756 34.908 -78.487 1.00 20.12 416 LEU B O 1
ATOM 6213 N N . SER B 1 410 ? 15.433 36.697 -78.740 1.00 21.87 417 SER B N 1
ATOM 6214 C CA . SER B 1 410 ? 16.289 37.189 -79.823 1.00 26.59 417 SER B CA 1
ATOM 6215 C C . SER B 1 410 ? 16.499 38.704 -79.814 1.00 33.24 417 SER B C 1
ATOM 6216 O O . SER B 1 410 ? 15.876 39.427 -79.035 1.00 28.10 417 SER B O 1
#

InterPro domains:
  IPR004838 Aminotransferases, class-I, pyridoxal-phosphate-binding site [PS00105] (246-259)
  IPR004839 Aminotransferase, class I/classII, large domain [PF00155] (42-402)
  IPR015421 Pyridoxal phosphate-dependent transferase, major domain [G3DSA:3.40.640.10] (73-296)
  IPR015422 Pyridoxal phosphate-dependent transferase, small domain [G3DSA:3.90.1150.10] (30-402)
  IPR015424 Pyridoxal phosphate-dependent transferase [SSF53383] (15-408)
  IPR050596 Aspartate/prephenate aminotransferase-like [PTHR46383] (13-409)

B-factor: mean 21.29, std 9.66, range [6.01, 77.37]

Secondary structure (DSSP, 8-state):
-----GGGTT----HHHHHHHHHHHHHHTT---EE----S-SSPPPHHHHHHHHHHHHHT--S---TT--HHHHHHHHHHHHHHH-----GGGEEEESHHHHHHHHHHHHHPPTT-EEEEEES--THHHHHHHHTT-EEEEEE--GGGTT---HHHHHHH--TTEEEEEEESS-TTT-----HHHHHHHHHHHHT-TT-EEEEE-TTTT-B-TT-----HHHH-GGGGGGEEEEEESTTTTT-GGG--EEEE--HHHHHHHHHHHHHHTSSPPHHHHHHHHHHHHS--THHHHHHHHHHHHHHHHHHHHTTSTT-B----SBTTEEEEE-GGGTT-B-TTS-B--SHHHHHHHIIIII-EE-EEGGGGT-SSEEEEE--S-HHHHHHHHHHHHHHHHT--/-----GGGTT----HHHHHHHHHHHHHHTT---EE----S-SSPPPHHHHHHHHHHHHHT--S---TT--HHHHHHHHHHHHHHH-----GGGEEEESHHHHHHHHHHHHH--TT-EEEEEES--THHHHHHHHTT-EEEEEE--GGGTT---HHHHHHH--TTEEEEEEESS-TTT-----HHHHHHHHHHHHT-TT-EEEEE-TTTT-B-TT-----HHHH-GGGGGGEEEEEESTTTTT-GGG--EEEE--HHHHHHHHHHHHHHTSSPPHHHHHHHHHHHHS--THHHHHHHHHHHHHHHHHHHHTTSTT-B----SBTTEEEEE-GGGTT-B-TTS-B--SHHHHHHHIIIII-EE-EEGGGGT-SSEEEEE--S-HHHHHHHHHHHHHHHHH--

Sequence (800 aa):
GFQPASSRISSIGVSEILKIGARAAAMKREGKPVIILGAGEPDFDTPEHVKQAASSDAIHRGETKYTALDGTPELKKKKAIREKFQRENGLAYELDEITVATGAKQILFNAMMASLDPGDEVIIPTPYWTSYSDIVHICEGKPVLIACDASSGFRLTAEEKLEAAITPRTRWVLLNSPSNPSSGAAYSAADYRPLLEVLLRHPHHVWLLVDDMYEHIVYDGFRFVTPAQQLEPGLKNRTLTVNGVSKAYAMTGWRIGYAGGPREELIKKAMAVVQSQATSCPSSISQAASVVALNGPQDFLKERTESFQRRRDLVVNGLNAIDGLDDCRVPEGAFYTFSGCAGVLGKVTPSSGKRIKTDTDFCAYLLEDAHVAVVPGSAFGLSPFFRISYATSEAELKKEALERIAAACDRLSGFQPASRISSSIGVSSEEILKIGARAAAMKREGKPVIILGAGEPDFDTPEHVKQAASSDAIHRGETKYTALDGTPELKKAIREKFQRENGLLAYELDEITVATGAKKQILFNAMMASSLDPGDEVIIPTPYWWTSYSDIVHICEGKPVLIACDASSGFRLTAEKLEAAITPRTRWVLLNSSPSNPSSGAAYSAADYRPLLEEVLLRHPHVWLLVDDMYEHIVYDGFRFVTPAQLEPGLKNRTLTVNGVSKAYAMTGWRIGYAGGPRELIKAMAVVQSQATSCPSSISQAASVVALNGPQDFLKERTESFQRRRRDLVVNGLNAIDGLDCRVPEGAFYTFSGCAGVLGKVTPSSGKRIKTDTDFCAYLLEDAHVAVVPGSAFGLSPFFRISYATSEAELKEEALERIAAACDRRLS

Radius of gyration: 28.23 Å; Cα contacts (8 Å, |Δi|>4): 1806; chains: 2; bounding box: 69×52×96 Å

Organism: Rhizobium meliloti (strain 1021) (NCBI:txid266834)

Nearest PDB structures (foldseek):
  6f35-assembly1_B  TM=1.000E+00  e=3.788E-79  Sinorhizobium meliloti 1021
  6f77-assembly3_E  TM=9.888E-01  e=1.406E-59  Sinorhizobium meliloti 1021
  6f77-assembly2_C  TM=9.690E-01  e=1.195E-54  Sinorhizobium meliloti 1021
  8wkj-assembly1_A-2  TM=9.617E-01  e=8.097E-50  Legionella pneumophila
  1j32-assembly1_B  TM=9.752E-01  e=1.321E-46  Phormidium lapideum

Foldseek 3Di:
DDDDDPLQVPPDDFVLVVLVVVLVVVVVVVLQFAEQDDPFFPDAFDPVLVVLLVVCVVVPLFDFAAQFAHPLLLVLVQVLCCVQAVDHFDSLQKGKAQALLLVLLLLLLLDDDAAAEEEEEDLAACSNVSSNSSSNYHYHYQYDDPVLPSADDLVRVLVRDDPRAQEYEAEAPGVAALAGAALVNCVSNLVSCLVPVNYAYEYHCAFVLQFDPPGRDHTNCSSDVSRQQRYKHKYFCCHQRVCVVLRMIMTGGHSVSSVSSSVVSVVPPGHRGSSSSSSVSCVSVDDRVVSVVSNVQLQVLLCLQQVLQVVAFQKHWDRRGGDQKTKIARRHQAQWAFPVGDGRHWCVSLQVLCCPPLSYHWAASVSSPDDRIIMGGRSDDSVSSNSSSVSSRVRSVRID/DDDDDPLQVPPDDFPLVVLVVVLVVCVVVVQAFAEQDDPFFPDAFDPVLVVLLVVCVVVPLFDFAAQFAHPLLLVLVQCLCCVQAVFHFDSLQKGKFQALLLVLLLLLLLDDDAAAEEEEEDLADCSNVSSNSSSNYHYQYQYDDVVLPSDDDLVSVLVSDDPRYQEYEAEPCGPAALAHADLVRCVSNVVSVLVVVRYAYEYHCAFVLQFDDPDRHHTVCSSDVSRQARYKHKYFCCHQRVCVVQRMIMTGGHSVSSVSSSVVSVVPPGHRGSSSSSSVSCVSVDDRPVSVVSSVVLQVLLCVLQVLQVVAFQKHWDRRGTDFKTKIARNRQAQWAFPVGDGRHWCVSLQVLCCVPLSYHWAASVSSPDDRIIMGGRSDDSVSSVSSSVSSRVRSVRTD

CATH classification: 3.90.1150.10 (+1 more: 3.40.640.10)